Protein AF-A0A1G2TG31-F1 (afdb_monomer_lite)

Radius of gyration: 41.1 Å; chains: 1; bounding box: 116×90×125 Å

pLDDT: mean 88.12, std 10.54, range [37.38, 98.81]

Secondary structure (DSSP, 8-state):
-PPPPEEEEEEE-S-EEE-TTT-SEEEEEEEEEE-TT-EEEE-TT-EEEEPPPSSSSSEESSEEEEE--SSS-EEEEETT-TTTTS-SSSSSS----TTSB--EEEPTT-EEEEESEEEESB----TTS--SEEEEEEEEEEEEES-EEE---EEEE-SSSSEEEE-EEEEEEEEEEEEES-EEESSSEEEEE-SSEEEEES-EEE--SSEEEEE-SSS-EEEES-EEESSSEEEEEETTS-EEEES-EEE-SS--SEEEEEEPPTTEEE--SSSPEEESSEEEE-TT-EEEE-TT-EEEE--BTTBSEEEESSEEEEE--SSS-EEEEETT-TTTT--SSS-GGGS---TTSS--EEE-TT-EEEEESEEEES-----S-SSSTT--EEEEEEEEEEEEES-EEES-SSEEEEEEEEEEEEES-EEESSSEEEEEEEEEEEEES-EEE--SSEEEEE-TTTSTT--SPP-EE-TT-B-SSTT--EETTSSS---SSSEE-TTEE--S--SS-TT-------EEEEE--TT-EEEEETTEE-SS-SSHHHHHTT-B-TTS-BSS-EEEEEE-SB---SSS-PPBSSHHHHHHHHHHHHTTSSS-EEE----TTS-HHHHHTTSHHHHHHHHHHHHSTTS-EEEEEETHHHHHHHHHHHHHGGGGGGTEEEEEEES--TT--HHHHHHHHH-GGGGTT-TTS-----HHHHHHHHHT-HHHHHTSPPTTSSEETTEE--S-SEEE-SSSTTHHHHHHH-SEE-SSHHHHHHHHTTT-PPPPPTT--SS-----HHHHHHHHHHHHHHSTTPPPPTT-EEEEEEEESB-EEEEEEEEEEEEE--EEEETTEEEES-EEEEEEEEEEEESSBBSSSBHHHHT-SPPBTTEEEEEEEHHHHHTTSTT----GGGGGG-HHHHHHHHHHHTT------SSEESS--------EEEEEEESSEEEEEEETTSPEEBTTB-B-SSEEEEEETTEEEEEEETT--EEEEEEESSSEEEEEEEEEEETTEEEEEEEEEEEEE-TT-EEEEEE-SSSGGGB--EEEESS-SSS--EEE---TTSEE-PPBP------HHHHHHHHHHHHHHH---HHHHHHHHHHHHHHHHHHHHHHHHHHH-GGGGGGGTT-HHHHHHHHHHHHHHHHHHHTTSS-HHHHHHHHHHHHHHHHH-

Structure (mmCIF, N/CA/C/O backbone):
data_AF-A0A1G2TG31-F1
#
_entry.id   AF-A0A1G2TG31-F1
#
loop_
_atom_site.group_PDB
_atom_site.id
_atom_site.type_symbol
_atom_site.label_atom_id
_atom_site.label_alt_id
_atom_site.label_comp_id
_atom_site.label_asym_id
_atom_site.label_entity_id
_atom_site.label_seq_id
_atom_site.pdbx_PDB_ins_code
_atom_site.Cartn_x
_atom_site.Cartn_y
_atom_site.Cartn_z
_atom_site.occupancy
_atom_site.B_iso_or_equiv
_atom_site.auth_seq_id
_atom_site.auth_comp_id
_atom_site.auth_asym_id
_atom_site.auth_atom_id
_atom_site.pdbx_PDB_model_num
ATOM 1 N N . MET A 1 1 ? -4.287 -27.037 41.322 1.00 37.38 1 MET A N 1
ATOM 2 C CA . MET A 1 1 ? -3.547 -28.309 41.447 1.00 37.38 1 MET A CA 1
ATOM 3 C C . MET A 1 1 ? -2.454 -28.251 40.404 1.00 37.38 1 MET A C 1
ATOM 5 O O . MET A 1 1 ? -2.793 -28.055 39.249 1.00 37.38 1 MET A O 1
ATOM 9 N N . THR A 1 2 ? -1.186 -28.296 40.797 1.00 46.00 2 THR A N 1
ATOM 10 C CA . THR A 1 2 ? -0.070 -28.471 39.860 1.00 46.00 2 THR A CA 1
ATOM 11 C C . THR A 1 2 ? -0.026 -29.948 39.470 1.00 46.00 2 THR A C 1
ATOM 13 O O . THR A 1 2 ? 0.003 -30.812 40.348 1.00 46.00 2 THR A O 1
ATOM 16 N N . PHE A 1 3 ? -0.134 -30.248 38.177 1.00 62.72 3 PHE A N 1
ATOM 17 C CA . PHE A 1 3 ? 0.049 -31.608 37.670 1.00 62.72 3 PHE A CA 1
ATOM 18 C C . PHE A 1 3 ? 1.536 -31.976 37.741 1.00 62.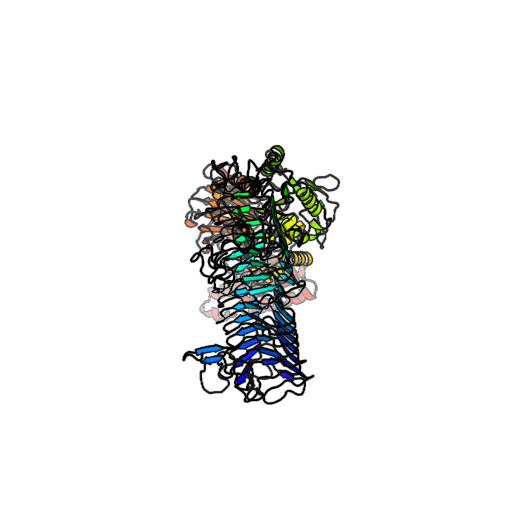72 3 PHE A C 1
ATOM 20 O O . PHE A 1 3 ? 2.390 -31.099 37.645 1.00 62.72 3 PHE A O 1
ATOM 27 N N . ALA A 1 4 ? 1.842 -33.252 37.976 1.00 75.56 4 ALA A N 1
ATOM 28 C CA . ALA A 1 4 ? 3.222 -33.724 38.031 1.00 75.56 4 ALA A CA 1
ATOM 29 C C . ALA A 1 4 ? 3.829 -33.799 36.621 1.00 75.56 4 ALA A C 1
ATOM 31 O O . ALA A 1 4 ? 3.124 -34.100 35.651 1.00 75.56 4 ALA A O 1
ATOM 32 N N . ASP A 1 5 ? 5.133 -33.563 36.522 1.00 85.50 5 ASP A N 1
ATOM 33 C CA . ASP A 1 5 ? 5.883 -33.740 35.280 1.00 85.50 5 ASP A CA 1
ATOM 34 C C . ASP A 1 5 ? 5.905 -35.214 34.861 1.00 85.50 5 ASP A C 1
ATOM 36 O O . ASP A 1 5 ? 5.886 -36.127 35.692 1.00 85.50 5 ASP A O 1
ATOM 40 N N . THR A 1 6 ? 5.917 -35.453 33.552 1.00 89.19 6 THR A N 1
ATOM 41 C CA . THR A 1 6 ? 5.832 -36.790 32.961 1.00 89.19 6 THR A CA 1
ATOM 42 C C . THR A 1 6 ? 7.097 -37.099 32.173 1.00 89.19 6 THR A C 1
ATOM 44 O O . THR A 1 6 ? 7.322 -36.552 31.096 1.00 89.19 6 THR A O 1
ATOM 47 N N . THR A 1 7 ? 7.915 -38.022 32.675 1.00 88.94 7 THR A N 1
ATOM 48 C CA . THR A 1 7 ? 9.095 -38.510 31.950 1.00 88.94 7 THR A CA 1
ATOM 49 C C . THR A 1 7 ? 8.701 -39.516 30.872 1.00 88.94 7 THR A C 1
ATOM 51 O O . THR A 1 7 ? 8.022 -40.510 31.136 1.00 88.94 7 THR A O 1
ATOM 54 N N . ILE A 1 8 ? 9.176 -39.282 29.653 1.00 87.94 8 ILE A N 1
ATOM 55 C CA . ILE A 1 8 ? 8.942 -40.097 28.468 1.00 87.94 8 ILE A CA 1
ATOM 56 C C . ILE A 1 8 ? 10.224 -40.856 28.111 1.00 87.94 8 ILE A C 1
ATOM 58 O O . ILE A 1 8 ? 11.310 -40.284 28.009 1.00 87.94 8 ILE A O 1
ATOM 62 N N . SER A 1 9 ? 10.086 -42.166 27.896 1.00 85.38 9 SER A N 1
ATOM 63 C CA . SER A 1 9 ? 11.166 -43.040 27.432 1.00 85.38 9 SER A CA 1
ATOM 64 C C . SER A 1 9 ? 10.636 -44.090 26.452 1.00 85.38 9 SER A C 1
ATOM 66 O O . SER A 1 9 ? 9.587 -44.694 26.678 1.00 85.38 9 SER A O 1
ATOM 68 N N . GLY A 1 10 ? 11.359 -44.318 25.355 1.00 86.25 10 GLY A N 1
ATOM 69 C CA . GLY A 1 10 ? 11.036 -45.338 24.357 1.00 86.25 10 GLY A CA 1
ATOM 70 C C . GLY A 1 10 ? 10.035 -44.905 23.278 1.00 86.25 10 GLY A C 1
ATOM 71 O O . GLY A 1 10 ? 9.803 -43.723 23.029 1.00 86.25 10 GLY A O 1
ATOM 72 N N . ALA A 1 11 ? 9.486 -45.898 22.572 1.00 90.50 11 ALA A N 1
ATOM 73 C CA . ALA A 1 11 ? 8.593 -45.689 21.436 1.00 90.50 11 ALA A CA 1
ATOM 74 C C . ALA A 1 11 ? 7.123 -45.566 21.865 1.00 90.50 11 ALA A C 1
ATOM 76 O O . ALA A 1 11 ? 6.591 -46.437 22.557 1.00 90.50 11 ALA A O 1
ATOM 77 N N . ILE A 1 12 ? 6.434 -44.545 21.355 1.00 93.88 12 ILE A N 1
ATOM 78 C CA . ILE A 1 12 ? 4.973 -44.481 21.349 1.00 93.88 12 ILE A CA 1
ATOM 79 C C . ILE A 1 12 ? 4.474 -45.458 20.279 1.00 93.88 12 ILE A C 1
ATOM 81 O O . ILE A 1 12 ? 4.736 -45.292 19.084 1.00 93.88 12 ILE A O 1
ATOM 85 N N . SER A 1 13 ? 3.796 -46.516 20.725 1.00 95.75 13 SER A N 1
ATOM 86 C CA . SER A 1 13 ? 3.335 -47.640 19.889 1.00 95.75 13 SER A CA 1
ATOM 87 C C . SER A 1 13 ? 1.817 -47.674 19.676 1.00 95.75 13 SER A C 1
ATOM 89 O O . SER A 1 13 ? 1.321 -48.490 18.902 1.00 95.75 13 SER A O 1
ATOM 91 N N . THR A 1 14 ? 1.077 -46.769 20.316 1.00 96.31 14 THR A N 1
ATOM 92 C CA . THR A 1 14 ? -0.371 -46.575 20.153 1.00 96.31 14 THR A CA 1
ATOM 93 C C . THR A 1 14 ? -0.696 -45.089 20.139 1.00 96.31 14 THR A C 1
ATOM 95 O O . THR A 1 14 ? 0.052 -44.297 20.714 1.00 96.31 14 THR A O 1
ATOM 98 N N . ASN A 1 15 ? -1.819 -44.705 19.525 1.00 97.44 15 ASN A N 1
ATOM 99 C CA . ASN A 1 15 ? -2.235 -43.301 19.477 1.00 97.44 15 ASN A CA 1
ATOM 100 C C . ASN A 1 15 ? -2.282 -42.700 20.885 1.00 97.44 15 ASN A C 1
ATOM 102 O O . ASN A 1 15 ? -2.862 -43.296 21.793 1.00 97.44 15 ASN A O 1
ATOM 106 N N . THR A 1 16 ? -1.632 -41.553 21.056 1.00 96.38 16 THR A N 1
ATOM 107 C CA . THR A 1 16 ? -1.387 -40.936 22.364 1.00 96.38 16 THR A CA 1
ATOM 108 C C . THR A 1 16 ? -1.621 -39.435 22.273 1.00 96.38 16 THR A C 1
ATOM 110 O O . THR A 1 16 ? -1.294 -38.826 21.256 1.00 96.38 16 THR A O 1
ATOM 113 N N . THR A 1 17 ? -2.161 -38.849 23.342 1.00 95.69 17 THR A N 1
ATOM 114 C CA . THR A 1 17 ? -2.350 -37.401 23.476 1.00 95.69 17 THR A CA 1
ATOM 115 C C . THR A 1 17 ? -1.535 -36.872 24.652 1.00 95.69 17 THR A C 1
ATOM 117 O O . THR A 1 17 ? -1.600 -37.438 25.745 1.00 95.69 17 THR A O 1
ATOM 120 N N . TRP A 1 18 ? -0.794 -35.787 24.436 1.00 95.44 18 TRP A N 1
ATOM 121 C CA . TRP A 1 18 ? -0.150 -34.983 25.475 1.00 95.44 18 TRP A CA 1
ATOM 122 C C . TRP A 1 18 ? -0.908 -33.669 25.650 1.00 95.44 18 TRP A C 1
ATOM 124 O O . TRP A 1 18 ? -1.281 -33.044 24.660 1.00 95.44 18 TRP A O 1
ATOM 134 N N . SER A 1 19 ? -1.163 -33.274 26.897 1.00 91.94 19 SER A N 1
ATOM 135 C CA . SER A 1 19 ? -1.874 -32.033 27.217 1.00 91.94 19 SER A CA 1
ATOM 136 C C . SER A 1 19 ? -1.409 -31.452 28.553 1.00 91.94 19 SER A C 1
ATOM 138 O O . SER A 1 19 ? -1.043 -32.221 29.452 1.00 91.94 19 SER A O 1
ATOM 140 N N . PRO A 1 20 ? -1.506 -30.124 28.752 1.00 85.88 20 PRO A N 1
ATOM 141 C CA . PRO A 1 20 ? -1.178 -29.494 30.034 1.00 85.88 20 PRO A CA 1
ATOM 142 C C . PRO A 1 20 ? -2.130 -29.911 31.174 1.00 85.88 20 PRO A C 1
ATOM 144 O O . PRO A 1 20 ? -1.848 -29.691 32.350 1.00 85.88 20 PRO A O 1
ATOM 147 N N . LEU A 1 21 ? -3.281 -30.512 30.844 1.00 80.62 21 LEU A N 1
ATOM 148 C CA . LEU A 1 21 ? -4.247 -31.040 31.814 1.00 80.62 21 LEU A CA 1
ATOM 149 C C . LEU A 1 21 ? -3.898 -32.454 32.297 1.00 80.62 21 LEU A C 1
ATOM 151 O O . LEU A 1 21 ? -4.451 -32.913 33.297 1.00 80.62 21 LEU A O 1
ATOM 155 N N . LEU A 1 22 ? -3.027 -33.163 31.573 1.00 72.00 22 LEU A N 1
ATOM 156 C CA . LEU A 1 22 ? -2.630 -34.540 31.869 1.00 72.00 22 LEU A CA 1
ATOM 157 C C . LEU A 1 22 ? -1.191 -34.646 32.394 1.00 72.00 22 LEU A C 1
ATOM 159 O O . LEU A 1 22 ? -0.867 -35.650 33.027 1.00 72.00 22 LEU A O 1
ATOM 163 N N . GLY A 1 23 ? -0.356 -33.626 32.185 1.00 66.25 23 GLY A N 1
ATOM 164 C CA . GLY A 1 23 ? 1.001 -33.525 32.722 1.00 66.25 23 GLY A CA 1
ATOM 165 C C . GLY A 1 23 ? 1.444 -32.067 32.844 1.00 66.25 23 GLY A C 1
ATOM 166 O O . GLY A 1 23 ? 0.965 -31.223 32.093 1.00 66.25 23 GLY A O 1
ATOM 167 N N . GLY A 1 24 ? 2.329 -31.776 33.805 1.00 81.06 24 GLY A N 1
ATOM 168 C CA . GLY A 1 24 ? 2.957 -30.455 33.946 1.00 81.06 24 GLY A CA 1
ATOM 169 C C . GLY A 1 24 ? 3.898 -30.172 32.772 1.00 81.06 24 GLY A C 1
ATOM 170 O O . GLY A 1 24 ? 3.520 -29.517 31.805 1.00 81.06 24 GLY A O 1
ATOM 171 N N . VAL A 1 25 ? 5.107 -30.730 32.835 1.00 91.69 25 VAL A N 1
ATOM 172 C CA . VAL A 1 25 ? 6.087 -30.752 31.740 1.00 91.69 25 VAL A CA 1
ATOM 173 C C . VAL A 1 25 ? 6.307 -32.188 31.252 1.00 91.69 25 VAL A C 1
ATOM 175 O O . VAL A 1 25 ? 6.454 -33.113 32.053 1.00 91.69 25 VAL A O 1
ATOM 178 N N . TYR A 1 26 ? 6.355 -32.399 29.934 1.00 93.94 26 TYR A N 1
ATOM 179 C CA . TYR A 1 26 ? 6.756 -33.677 29.338 1.00 93.94 26 TYR A CA 1
ATOM 180 C C . TYR A 1 26 ? 8.269 -33.698 29.119 1.00 93.94 26 TYR A C 1
ATOM 182 O O . TYR A 1 26 ? 8.805 -32.873 28.385 1.00 93.94 26 TYR A O 1
ATOM 190 N N . ILE A 1 27 ? 8.966 -34.649 29.738 1.00 92.56 27 ILE A N 1
ATOM 191 C CA . ILE A 1 27 ? 10.432 -34.701 29.739 1.00 92.56 27 ILE A CA 1
ATOM 192 C C . ILE A 1 27 ? 10.917 -35.866 28.877 1.00 92.56 27 ILE A C 1
ATOM 194 O O . ILE A 1 27 ? 10.714 -37.027 29.229 1.00 92.56 27 ILE A O 1
ATOM 198 N N . ILE A 1 28 ? 11.605 -35.576 27.776 1.00 90.75 28 ILE A N 1
ATOM 199 C CA . ILE A 1 28 ? 12.302 -36.566 26.951 1.00 90.75 28 ILE A CA 1
ATOM 200 C C . ILE A 1 28 ? 13.700 -36.794 27.544 1.00 90.75 28 ILE A C 1
ATOM 202 O O . ILE A 1 28 ? 14.635 -36.034 27.292 1.00 90.75 28 ILE A O 1
ATOM 206 N N . ASP A 1 29 ? 13.830 -37.849 28.350 1.00 85.00 29 ASP A N 1
ATOM 207 C CA . ASP A 1 29 ? 15.053 -38.163 29.115 1.00 85.00 29 ASP A CA 1
ATOM 208 C C . ASP A 1 29 ? 15.915 -39.267 28.463 1.00 85.00 29 ASP A C 1
ATOM 210 O O . ASP A 1 29 ? 17.038 -39.551 28.870 1.00 85.00 29 ASP A O 1
ATOM 214 N N . SER A 1 30 ? 15.396 -39.925 27.421 1.00 81.94 30 SER A N 1
ATOM 215 C CA . SER A 1 30 ? 16.091 -40.979 26.669 1.00 81.94 30 SER A CA 1
ATOM 216 C C . SER A 1 30 ? 15.561 -41.064 25.232 1.00 81.94 30 SER A C 1
ATOM 218 O O . SER A 1 30 ? 14.799 -40.199 24.805 1.00 81.94 30 SER A O 1
ATOM 220 N N . SER A 1 31 ? 15.953 -42.094 24.469 1.00 78.88 31 SER A N 1
ATOM 221 C CA . SER A 1 31 ? 15.482 -42.285 23.090 1.00 78.88 31 SER A CA 1
ATOM 222 C C . SER A 1 31 ? 13.952 -42.232 23.007 1.00 78.88 31 SER A C 1
ATOM 224 O O . SER A 1 31 ? 13.275 -42.994 23.704 1.00 78.88 31 SER A O 1
ATOM 226 N N . PHE A 1 32 ? 13.430 -41.388 22.121 1.00 87.94 32 PHE A N 1
ATOM 227 C CA . PHE A 1 32 ? 12.002 -41.179 21.896 1.00 87.94 32 PHE A CA 1
ATOM 228 C C . PHE A 1 32 ? 11.663 -41.394 20.422 1.00 87.94 32 PHE A C 1
ATOM 230 O O . PHE A 1 32 ? 12.373 -40.912 19.536 1.00 87.94 32 PHE A O 1
ATOM 237 N N . SER A 1 33 ? 10.565 -42.105 20.152 1.00 92.50 33 SER A N 1
ATOM 238 C CA . SER A 1 33 ? 10.042 -42.208 18.789 1.00 92.50 33 SER A CA 1
ATOM 239 C C . SER A 1 33 ? 8.527 -42.339 18.721 1.00 92.50 33 SER A C 1
ATOM 241 O O . SER A 1 33 ? 7.897 -42.879 19.630 1.00 92.50 33 SER A O 1
ATOM 243 N N . VAL A 1 34 ? 7.949 -41.890 17.607 1.00 96.38 34 VAL A N 1
ATOM 244 C CA . VAL A 1 34 ? 6.554 -42.171 17.237 1.00 96.38 34 VAL A CA 1
ATOM 245 C C . VAL A 1 34 ? 6.567 -43.248 16.161 1.00 96.38 34 VAL A C 1
ATOM 247 O O . VAL A 1 34 ? 7.104 -43.022 15.076 1.00 96.38 34 VAL A O 1
ATOM 250 N N . SER A 1 35 ? 6.019 -44.426 16.467 1.00 96.94 35 SER A N 1
ATOM 251 C CA . SER A 1 35 ? 6.063 -45.586 15.566 1.00 96.94 35 SER A CA 1
ATOM 252 C C . SER A 1 35 ? 5.265 -45.347 14.279 1.00 96.94 35 SER A C 1
ATOM 254 O O . SER A 1 35 ? 4.309 -44.576 14.259 1.00 96.94 35 SER A O 1
ATOM 256 N N . SER A 1 36 ? 5.615 -46.050 13.199 1.00 96.81 36 SER A N 1
ATOM 257 C CA . SER A 1 36 ? 4.853 -45.980 11.944 1.00 96.81 36 SER A CA 1
ATOM 258 C C . SER A 1 36 ? 3.383 -46.378 12.152 1.00 96.81 36 SER A C 1
ATOM 260 O O . SER A 1 36 ? 3.088 -47.334 12.871 1.00 96.81 36 SER A O 1
ATOM 262 N N . GLY A 1 37 ? 2.459 -45.629 11.543 1.00 95.25 37 GLY A N 1
ATOM 263 C CA . GLY A 1 37 ? 1.010 -45.818 11.691 1.00 95.25 37 GLY A CA 1
ATOM 264 C C . GLY A 1 37 ? 0.408 -45.307 13.008 1.00 95.25 37 GLY A C 1
ATOM 265 O O . GLY A 1 37 ? -0.794 -45.458 13.211 1.00 95.25 37 GLY A O 1
ATOM 266 N N . VAL A 1 38 ? 1.214 -44.707 13.890 1.00 98.31 38 VAL A N 1
ATOM 267 C CA . VAL A 1 38 ? 0.781 -44.155 15.183 1.00 98.31 38 VAL A CA 1
ATOM 268 C C . VAL A 1 38 ? 0.742 -42.630 15.134 1.00 98.31 38 VAL A C 1
ATOM 270 O O . VAL A 1 38 ? 1.617 -42.008 14.536 1.00 98.31 38 VAL A O 1
ATOM 273 N N . THR A 1 39 ? -0.247 -42.025 15.797 1.00 98.38 39 THR A N 1
ATOM 274 C CA . THR A 1 39 ? -0.361 -40.569 15.965 1.00 98.38 39 THR A CA 1
ATOM 275 C C . THR A 1 39 ? -0.053 -40.146 17.400 1.00 98.38 39 THR A C 1
ATOM 277 O O . THR A 1 39 ? -0.700 -40.614 18.340 1.00 98.38 39 THR A O 1
ATOM 280 N N . LEU A 1 40 ? 0.903 -39.231 17.562 1.00 98.12 40 LEU A N 1
ATOM 281 C CA . LEU A 1 40 ? 1.052 -38.416 18.765 1.00 98.12 40 LEU A CA 1
ATOM 282 C C . LEU A 1 40 ? 0.369 -37.064 18.530 1.00 98.12 40 LEU A C 1
ATOM 284 O O . LEU A 1 40 ? 0.792 -36.309 17.655 1.00 98.12 40 LEU A O 1
ATOM 288 N N . THR A 1 41 ? -0.664 -36.775 19.317 1.00 97.94 41 THR A N 1
ATOM 289 C CA . THR A 1 41 ? -1.335 -35.471 19.358 1.00 97.94 41 THR A CA 1
ATOM 290 C C . THR A 1 41 ? -0.826 -34.673 20.553 1.00 97.94 41 THR A C 1
ATOM 292 O O . THR A 1 41 ? -0.803 -35.192 21.667 1.00 97.94 41 THR A O 1
ATOM 295 N N . ILE A 1 42 ? -0.446 -33.417 20.348 1.00 97.75 42 ILE A N 1
ATOM 296 C CA . ILE A 1 42 ? -0.039 -32.491 21.406 1.00 97.75 42 ILE A CA 1
ATOM 297 C C . ILE A 1 42 ? -1.017 -31.313 21.416 1.00 97.75 42 ILE A C 1
ATOM 299 O O . ILE A 1 42 ? -1.186 -30.643 20.398 1.00 97.75 42 ILE A O 1
ATOM 303 N N . GLU A 1 43 ? -1.683 -31.103 22.551 1.00 96.69 43 GLU A N 1
ATOM 304 C CA . GLU A 1 43 ? -2.691 -30.053 22.744 1.00 96.69 43 GLU A CA 1
ATOM 305 C C . GLU A 1 43 ? -2.056 -28.685 23.081 1.00 96.69 43 GLU A C 1
ATOM 307 O O . GLU A 1 43 ? -0.926 -28.649 23.589 1.00 96.69 43 GLU A O 1
ATOM 312 N N . PRO A 1 44 ? -2.764 -27.558 22.841 1.00 97.12 44 PRO A N 1
ATOM 313 C CA . PRO A 1 44 ? -2.271 -26.210 23.133 1.00 97.12 44 PRO A CA 1
ATOM 314 C C . PRO A 1 44 ? -1.726 -26.031 24.554 1.00 97.12 44 PRO A C 1
ATOM 316 O O . PRO A 1 44 ? -2.274 -26.570 25.517 1.00 97.12 44 PRO A O 1
ATOM 319 N N . GLY A 1 45 ? -0.656 -25.244 24.687 1.00 94.44 45 GLY A N 1
ATOM 320 C CA . GLY A 1 45 ? -0.009 -24.935 25.966 1.00 94.44 45 GLY A CA 1
ATOM 321 C C . GLY A 1 45 ? 0.850 -26.061 26.553 1.00 94.44 45 GLY A C 1
ATOM 322 O O . GLY A 1 45 ? 1.332 -25.934 27.678 1.00 94.44 45 GLY A O 1
ATOM 323 N N . THR A 1 46 ? 1.041 -27.172 25.833 1.00 97.12 46 THR A N 1
ATOM 324 C CA . THR A 1 46 ? 1.906 -28.269 26.292 1.00 97.12 46 THR A CA 1
ATOM 325 C C . THR A 1 46 ? 3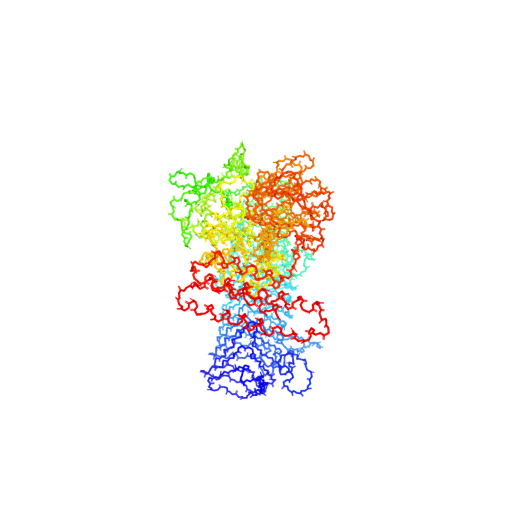.385 -27.876 26.224 1.00 97.12 46 THR A C 1
ATOM 327 O O . THR A 1 46 ? 3.857 -27.371 25.204 1.00 97.12 46 THR A O 1
ATOM 330 N N . ILE A 1 47 ? 4.138 -28.176 27.287 1.00 97.00 47 ILE A N 1
ATOM 331 C CA . ILE A 1 47 ? 5.587 -27.946 27.369 1.00 97.00 47 ILE A CA 1
ATOM 332 C C . ILE A 1 47 ? 6.324 -29.285 27.286 1.00 97.00 47 ILE A C 1
ATOM 334 O O . ILE A 1 47 ? 6.071 -30.193 28.082 1.00 97.00 47 ILE A O 1
ATOM 338 N N . ILE A 1 48 ? 7.253 -29.391 26.336 1.00 96.06 48 ILE A N 1
ATOM 339 C CA . ILE A 1 48 ? 8.124 -30.541 26.116 1.00 96.06 48 ILE A CA 1
ATOM 340 C C . ILE A 1 48 ? 9.576 -30.096 26.292 1.00 96.06 48 ILE A C 1
ATOM 342 O O . ILE A 1 48 ? 10.057 -29.194 25.607 1.00 96.06 48 ILE A O 1
ATOM 346 N N . LYS A 1 49 ? 10.288 -30.766 27.195 1.00 93.75 49 LYS A N 1
ATOM 347 C CA . LYS A 1 49 ? 11.705 -30.527 27.469 1.00 93.75 49 LYS A CA 1
ATOM 348 C C . LYS A 1 49 ? 12.541 -31.760 27.171 1.00 93.75 49 LYS A C 1
ATOM 350 O O . LYS A 1 49 ? 12.142 -32.865 27.529 1.00 93.75 49 LYS A O 1
ATOM 355 N N . ALA A 1 50 ? 13.703 -31.595 26.548 1.00 91.44 50 ALA A N 1
ATOM 356 C CA . ALA A 1 50 ? 14.563 -32.707 26.152 1.00 91.44 50 ALA A CA 1
ATOM 357 C C . ALA A 1 50 ? 15.995 -32.581 26.690 1.00 91.44 50 ALA A C 1
ATOM 359 O O . ALA A 1 50 ? 16.569 -31.493 26.743 1.00 91.44 50 ALA A O 1
ATOM 360 N N . ARG A 1 51 ? 16.593 -33.724 27.050 1.00 87.88 51 ARG A N 1
ATOM 361 C CA . ARG A 1 51 ? 18.042 -33.862 27.257 1.00 87.88 51 ARG A CA 1
ATOM 362 C C . ARG A 1 51 ? 18.720 -34.348 25.980 1.00 87.88 51 ARG A C 1
ATOM 364 O O . ARG A 1 51 ? 18.100 -34.972 25.120 1.00 87.88 51 ARG A O 1
ATOM 371 N N . THR A 1 52 ? 20.033 -34.149 25.906 1.00 84.38 52 THR A N 1
ATOM 372 C CA . THR A 1 52 ? 20.871 -34.884 24.957 1.00 84.38 52 THR A CA 1
ATOM 373 C C . THR A 1 52 ? 20.695 -36.397 25.148 1.00 84.38 52 THR A C 1
ATOM 375 O O . THR A 1 52 ? 20.954 -36.921 26.232 1.00 84.38 52 THR A O 1
ATOM 378 N N . THR A 1 53 ? 20.327 -37.120 24.089 1.00 72.75 53 THR A N 1
ATOM 379 C CA . THR A 1 53 ? 20.262 -38.598 24.101 1.00 72.75 53 THR A CA 1
ATOM 380 C C . THR A 1 53 ? 21.479 -39.245 23.412 1.00 72.75 53 THR A C 1
ATOM 382 O O . THR A 1 53 ? 22.240 -38.571 22.724 1.00 72.75 53 THR A O 1
ATOM 385 N N . GLY A 1 54 ? 21.714 -40.548 23.602 1.00 63.41 54 GLY A N 1
ATOM 386 C CA . GLY A 1 54 ? 22.886 -41.247 23.042 1.00 63.41 54 GLY A CA 1
ATOM 387 C C . GLY A 1 54 ? 22.781 -41.686 21.570 1.00 63.41 54 GLY A C 1
ATOM 388 O O . GLY A 1 54 ? 23.728 -42.286 21.068 1.00 63.41 54 GLY A O 1
ATOM 389 N N . MET A 1 55 ? 21.650 -41.455 20.894 1.00 63.00 55 MET A N 1
ATOM 390 C CA . MET A 1 55 ? 21.384 -41.817 19.487 1.00 63.00 55 MET A CA 1
ATOM 391 C C . MET A 1 55 ? 20.563 -40.697 18.810 1.00 63.00 55 MET A C 1
ATOM 393 O O . MET A 1 55 ? 20.301 -39.689 19.469 1.00 63.00 55 MET A O 1
ATOM 397 N N . ASP A 1 56 ? 20.218 -40.833 17.518 1.00 61.47 56 ASP A N 1
ATOM 398 C CA . ASP A 1 56 ? 19.397 -39.865 16.760 1.00 61.47 56 ASP A CA 1
ATOM 399 C C . ASP A 1 56 ? 18.253 -39.312 17.630 1.00 61.47 56 ASP A C 1
ATOM 401 O O . ASP A 1 56 ? 17.631 -40.067 18.384 1.00 61.47 56 ASP A O 1
ATOM 405 N N . GLY A 1 57 ? 18.026 -37.995 17.567 1.00 72.00 57 GLY A N 1
ATOM 406 C CA . GLY A 1 57 ? 17.054 -37.286 18.404 1.00 72.00 57 GLY A CA 1
ATOM 407 C C . GLY A 1 57 ? 15.615 -37.803 18.292 1.00 72.00 57 GLY A C 1
ATOM 408 O O . GLY A 1 57 ? 15.358 -38.805 17.619 1.00 72.00 57 GLY A O 1
ATOM 409 N N . PRO A 1 58 ? 14.643 -37.117 18.921 1.00 83.00 58 PRO A N 1
ATOM 410 C CA . PRO A 1 58 ? 13.221 -37.399 18.756 1.00 83.00 58 PRO A CA 1
ATOM 411 C C . PRO A 1 58 ? 12.833 -37.783 17.319 1.00 83.00 58 PRO A C 1
ATOM 413 O O . PRO A 1 58 ? 12.803 -36.937 16.428 1.00 83.00 58 PRO A O 1
ATOM 416 N N . SER A 1 59 ? 12.573 -39.075 17.088 1.00 90.81 59 SER A N 1
ATOM 417 C CA . SER A 1 59 ? 12.436 -39.642 15.739 1.00 90.81 59 SER A CA 1
ATOM 418 C C . SER A 1 59 ? 10.984 -39.991 15.424 1.00 90.81 59 SER A C 1
ATOM 420 O O . SER A 1 59 ? 10.380 -40.864 16.051 1.00 90.81 59 SER A O 1
ATOM 422 N N . ILE A 1 60 ? 10.411 -39.337 14.422 1.00 95.69 60 ILE A N 1
ATOM 423 C CA . ILE A 1 60 ? 9.018 -39.492 14.021 1.00 95.69 60 ILE A CA 1
ATOM 424 C C . ILE A 1 60 ? 8.975 -40.394 12.783 1.00 95.69 60 ILE A C 1
ATOM 426 O O . ILE A 1 60 ? 9.405 -40.003 11.701 1.00 95.69 60 ILE A O 1
ATOM 430 N N . TYR A 1 61 ? 8.442 -41.609 12.944 1.00 96.88 61 TYR A N 1
ATOM 431 C CA . TYR A 1 61 ? 8.131 -42.538 11.845 1.00 96.88 61 TYR A CA 1
ATOM 432 C C . TYR A 1 61 ? 6.626 -42.580 11.525 1.00 96.88 61 TYR A C 1
ATOM 434 O O . TYR A 1 61 ? 6.234 -43.069 10.467 1.00 96.88 61 TYR A O 1
ATOM 442 N N . GLY A 1 62 ? 5.782 -42.130 12.460 1.00 97.75 62 GLY A N 1
ATOM 443 C CA . GLY A 1 62 ? 4.329 -42.004 12.321 1.00 97.75 62 GLY A CA 1
ATOM 444 C C . GLY A 1 62 ? 3.885 -40.561 12.082 1.00 97.75 62 GLY A C 1
ATOM 445 O O . GLY A 1 62 ? 4.480 -39.846 11.280 1.00 97.75 62 GLY A O 1
ATOM 446 N N . THR A 1 63 ? 2.841 -40.130 12.789 1.00 98.56 63 THR A N 1
ATOM 447 C CA . THR A 1 63 ? 2.312 -38.761 12.734 1.00 98.56 63 THR A CA 1
ATOM 448 C C . THR A 1 63 ? 2.585 -38.021 14.039 1.00 98.56 63 THR A C 1
ATOM 450 O O . THR A 1 63 ? 2.198 -38.499 15.105 1.00 98.56 63 THR A O 1
ATOM 453 N N . LEU A 1 64 ? 3.186 -36.837 13.952 1.00 98.44 64 LEU A N 1
ATOM 454 C CA . LEU A 1 64 ? 3.225 -35.856 15.033 1.00 98.44 64 LEU A CA 1
ATOM 455 C C . LEU A 1 64 ? 2.301 -34.692 14.665 1.00 98.44 64 LEU A C 1
ATOM 457 O O . LEU A 1 64 ? 2.562 -33.984 13.695 1.00 98.44 64 LEU A O 1
ATOM 461 N N . ARG A 1 65 ? 1.227 -34.512 15.437 1.00 98.56 65 ARG A N 1
ATOM 462 C CA . ARG A 1 65 ? 0.295 -33.388 15.309 1.00 98.56 65 ARG A CA 1
ATOM 463 C C . ARG A 1 65 ? 0.397 -32.513 16.551 1.00 98.56 65 ARG A C 1
ATOM 465 O O . ARG A 1 65 ? -0.081 -32.910 17.610 1.00 98.56 65 ARG A O 1
ATOM 472 N N . ALA A 1 66 ? 1.010 -31.345 16.418 1.00 98.38 66 ALA A N 1
ATOM 473 C CA . ALA A 1 66 ? 1.147 -30.351 17.474 1.00 98.38 66 ALA A CA 1
ATOM 474 C C . ALA A 1 66 ? 0.438 -29.069 17.026 1.00 98.38 66 ALA A C 1
ATOM 476 O O . ALA A 1 66 ? 0.949 -28.347 16.177 1.00 98.38 66 ALA A O 1
ATOM 477 N N . GLN A 1 67 ? -0.759 -28.830 17.562 1.00 96.31 67 GLN A N 1
ATOM 478 C CA . GLN A 1 67 ? -1.637 -27.732 17.147 1.00 96.31 67 GLN A CA 1
ATOM 479 C C . GLN A 1 67 ? -1.881 -26.800 18.334 1.00 96.31 67 GLN A C 1
ATOM 481 O O . GLN A 1 67 ? -2.825 -27.003 19.095 1.00 96.31 67 GLN A O 1
ATOM 486 N N . GLY A 1 68 ? -0.983 -25.834 18.529 1.00 95.56 68 GLY A N 1
ATOM 487 C CA . GLY A 1 68 ? -1.099 -24.785 19.540 1.00 95.56 68 GLY A CA 1
ATOM 488 C C . GLY A 1 68 ? -1.998 -23.626 19.098 1.00 95.56 68 GLY A C 1
ATOM 489 O O . GLY A 1 68 ? -2.618 -23.666 18.036 1.00 95.56 68 GLY A O 1
ATOM 490 N N . THR A 1 69 ? -2.043 -22.571 19.915 1.00 94.69 69 THR A N 1
ATOM 491 C CA . THR A 1 69 ? -2.646 -21.273 19.554 1.00 94.69 69 THR A CA 1
ATOM 492 C C . THR A 1 69 ? -1.690 -20.129 19.879 1.00 94.69 69 THR A C 1
ATOM 494 O O . THR A 1 69 ? -0.697 -20.328 20.577 1.00 94.69 69 THR A O 1
ATOM 497 N N . SER A 1 70 ? -1.993 -18.914 19.418 1.00 89.62 70 SER A N 1
ATOM 498 C CA . SER A 1 70 ? -1.207 -17.717 19.738 1.00 89.62 70 SER A CA 1
ATOM 499 C C . SER A 1 70 ? -1.170 -17.401 21.234 1.00 89.62 70 SER A C 1
ATOM 501 O O . SER A 1 70 ? -0.161 -16.894 21.716 1.00 89.62 70 SER A O 1
ATOM 503 N N . GLU A 1 71 ? -2.233 -17.710 21.988 1.00 92.62 71 GLU A N 1
ATOM 504 C CA . GLU A 1 71 ? -2.227 -17.547 23.449 1.00 92.62 71 GLU A CA 1
ATOM 505 C C . GLU A 1 71 ? -1.568 -18.722 24.182 1.00 92.62 71 GLU A C 1
ATOM 507 O O . GLU A 1 71 ? -1.080 -18.551 25.299 1.00 92.62 71 GLU A O 1
ATOM 512 N N . LEU A 1 72 ? -1.585 -19.918 23.586 1.00 94.06 72 LEU A N 1
ATOM 513 C CA . LEU A 1 72 ? -1.119 -21.166 24.195 1.00 94.06 72 LEU A CA 1
ATOM 514 C C . LEU A 1 72 ? -0.235 -21.961 23.216 1.00 94.06 72 LEU A C 1
ATOM 516 O O . LEU A 1 72 ? -0.646 -23.026 22.730 1.00 94.06 72 LEU A O 1
ATOM 520 N N . PRO A 1 73 ? 0.984 -21.475 22.924 1.00 96.25 73 PRO A N 1
ATOM 521 C CA . PRO A 1 73 ? 1.913 -22.177 22.046 1.00 96.25 73 PRO A CA 1
ATOM 522 C C . PRO A 1 73 ? 2.407 -23.491 22.668 1.00 96.25 73 PRO A C 1
ATOM 524 O O . PRO A 1 73 ? 2.376 -23.686 23.887 1.00 96.25 73 PRO A O 1
ATOM 527 N N . ILE A 1 74 ? 2.868 -24.407 21.814 1.00 98.50 74 ILE A N 1
ATOM 528 C CA . ILE A 1 74 ? 3.500 -25.671 22.224 1.00 98.50 74 ILE A CA 1
ATOM 529 C C . ILE A 1 74 ? 5.016 -25.494 22.191 1.00 98.50 74 ILE A C 1
ATOM 531 O O . ILE A 1 74 ? 5.564 -25.110 21.161 1.00 98.50 74 ILE A O 1
ATOM 535 N N . TYR A 1 75 ? 5.705 -25.819 23.284 1.00 97.88 75 TYR A N 1
ATOM 536 C CA . TYR A 1 75 ? 7.156 -25.636 23.391 1.00 97.88 75 TYR A CA 1
ATOM 537 C C . TYR A 1 75 ? 7.913 -26.958 23.279 1.00 97.88 75 TYR A C 1
ATOM 539 O O . TYR A 1 75 ? 7.627 -27.894 24.021 1.00 97.88 75 TYR A O 1
ATOM 547 N N . PHE A 1 76 ? 8.932 -27.001 22.420 1.00 97.44 76 PHE A N 1
ATOM 548 C CA . PHE A 1 76 ? 10.017 -27.981 22.438 1.00 97.44 76 PHE A CA 1
ATOM 549 C C . PHE A 1 76 ? 11.321 -27.261 22.778 1.00 97.44 76 PHE A C 1
ATOM 551 O O . PHE A 1 76 ? 11.841 -26.483 21.977 1.00 97.44 76 PHE A O 1
ATOM 558 N N . THR A 1 77 ? 11.853 -27.514 23.970 1.00 95.75 77 THR A N 1
ATOM 559 C CA . THR A 1 77 ? 13.038 -26.812 24.474 1.00 95.75 77 THR A CA 1
ATOM 560 C C . THR A 1 77 ? 13.996 -27.746 25.218 1.00 95.75 77 THR A C 1
ATOM 562 O O . THR A 1 77 ? 13.733 -28.939 25.403 1.00 95.75 77 THR A O 1
ATOM 565 N N . SER A 1 78 ? 15.143 -27.211 25.620 1.00 93.25 78 SER A N 1
ATOM 566 C CA . SER A 1 78 ? 16.112 -27.886 26.477 1.00 93.25 78 SER A CA 1
ATOM 567 C C . SER A 1 78 ? 15.538 -28.126 27.874 1.00 93.25 78 SER A C 1
ATOM 569 O O . SER A 1 78 ? 14.714 -27.362 28.377 1.00 93.25 78 SER A O 1
ATOM 571 N N . ILE A 1 79 ? 15.993 -29.183 28.547 1.00 91.75 79 ILE A N 1
ATOM 572 C CA . ILE A 1 79 ? 15.650 -29.379 29.960 1.00 91.75 79 ILE A CA 1
ATOM 573 C C . ILE A 1 79 ? 16.201 -28.284 30.876 1.00 91.75 79 ILE A C 1
ATOM 575 O O . ILE A 1 79 ? 15.637 -28.062 31.940 1.00 91.75 79 ILE A O 1
ATOM 579 N N . TRP A 1 80 ? 17.258 -27.599 30.440 1.00 91.44 80 TRP A N 1
ATOM 580 C CA . TRP A 1 80 ? 17.926 -26.526 31.176 1.00 91.44 80 TRP A CA 1
ATOM 581 C C . TRP A 1 80 ? 17.280 -25.153 30.928 1.00 91.44 80 TRP A C 1
ATOM 583 O O . TRP A 1 80 ? 17.905 -24.110 31.129 1.00 91.44 80 TRP A O 1
ATOM 593 N N . ASP A 1 81 ? 16.086 -25.122 30.334 1.00 92.75 81 ASP A N 1
ATOM 594 C CA . ASP A 1 81 ? 15.392 -23.885 29.994 1.00 92.75 81 ASP A CA 1
ATOM 595 C C . ASP A 1 81 ? 14.369 -23.546 31.070 1.00 92.75 81 ASP A C 1
ATOM 597 O O . ASP A 1 81 ? 13.198 -23.910 30.973 1.00 92.75 81 ASP A O 1
ATOM 601 N N . ASP A 1 82 ? 14.799 -22.837 32.105 1.00 92.12 82 ASP A N 1
ATOM 602 C CA . ASP A 1 82 ? 13.906 -22.460 33.202 1.00 92.12 82 ASP A CA 1
ATOM 603 C C . ASP A 1 82 ? 12.917 -21.354 32.821 1.00 92.12 82 ASP A C 1
ATOM 605 O O . ASP A 1 82 ? 11.945 -21.122 33.547 1.00 92.12 82 ASP A O 1
ATOM 609 N N . SER A 1 83 ? 13.133 -20.671 31.690 1.00 91.44 83 SER A N 1
ATOM 610 C CA . SER A 1 83 ? 12.252 -19.589 31.239 1.00 91.44 83 SER A CA 1
ATOM 611 C C . SER A 1 83 ? 10.870 -20.102 30.826 1.00 91.44 83 SER A C 1
ATOM 613 O O . SER A 1 83 ? 9.879 -19.382 30.953 1.00 91.44 83 SER A O 1
ATOM 615 N N . ILE A 1 84 ? 10.787 -21.371 30.417 1.00 90.62 84 ILE A N 1
ATOM 616 C CA . ILE A 1 84 ? 9.559 -22.049 30.010 1.00 90.62 84 ILE A CA 1
ATOM 617 C C . ILE A 1 84 ? 9.273 -23.190 30.986 1.00 90.62 84 ILE A C 1
ATOM 619 O O . ILE A 1 84 ? 10.068 -24.106 31.131 1.00 90.62 84 ILE A O 1
ATOM 623 N N . GLY A 1 85 ? 8.134 -23.174 31.678 1.00 85.81 85 GLY A N 1
ATOM 624 C CA . GLY A 1 85 ? 7.743 -24.266 32.587 1.00 85.81 85 GLY A CA 1
ATOM 625 C C . GLY A 1 85 ? 8.544 -24.376 33.896 1.00 85.81 85 GLY A C 1
ATOM 626 O O . GLY A 1 85 ? 8.241 -25.255 34.697 1.00 85.81 85 GLY A O 1
ATOM 627 N N . GLY A 1 86 ? 9.504 -23.478 34.153 1.00 87.50 86 GLY A N 1
ATOM 628 C CA . GLY A 1 86 ? 10.294 -23.429 35.389 1.00 87.50 86 GLY A CA 1
ATOM 629 C C . GLY A 1 86 ? 11.385 -24.502 35.495 1.00 87.50 86 GLY A C 1
ATOM 630 O O . GLY A 1 86 ? 11.592 -25.286 34.567 1.00 87.50 86 GLY A O 1
ATOM 631 N N . ASP A 1 87 ? 12.063 -24.527 36.647 1.00 86.94 87 ASP A N 1
ATOM 632 C CA . ASP A 1 87 ? 13.137 -25.474 36.989 1.00 86.94 87 ASP A CA 1
ATOM 633 C C . ASP A 1 87 ? 12.597 -26.915 37.032 1.00 86.94 87 ASP A C 1
ATOM 635 O O . ASP A 1 87 ? 12.018 -27.368 38.022 1.00 86.94 87 ASP A O 1
ATOM 639 N N . THR A 1 88 ? 12.729 -27.610 35.903 1.00 86.38 88 THR A N 1
ATOM 640 C CA . THR A 1 88 ? 12.164 -28.950 35.677 1.00 86.38 88 THR A CA 1
ATOM 641 C C . THR A 1 88 ? 13.079 -30.057 36.198 1.00 86.38 88 THR A C 1
ATOM 643 O O . THR A 1 88 ? 12.635 -31.191 36.381 1.00 86.38 88 THR A O 1
ATOM 646 N N . ASP A 1 89 ? 14.357 -29.768 36.448 1.00 81.62 89 ASP A N 1
ATOM 647 C CA . ASP A 1 89 ? 15.312 -30.770 36.916 1.00 81.62 89 ASP A CA 1
ATOM 648 C C . ASP A 1 89 ? 15.881 -30.535 38.319 1.00 81.62 89 ASP A C 1
ATOM 650 O O . ASP A 1 89 ? 16.632 -31.371 38.833 1.00 81.62 89 ASP A O 1
ATOM 654 N N . GLY A 1 90 ? 15.423 -29.478 38.987 1.00 82.06 90 GLY A N 1
ATOM 655 C CA . GLY A 1 90 ? 15.660 -29.191 40.394 1.00 82.06 90 GLY A CA 1
ATOM 656 C C . GLY A 1 90 ? 17.098 -28.785 40.697 1.00 82.06 90 GLY A C 1
ATOM 657 O O . GLY A 1 90 ? 17.545 -28.956 41.839 1.00 82.06 90 GLY A O 1
ATOM 658 N N . ASN A 1 91 ? 17.850 -28.313 39.699 1.00 80.81 91 ASN A N 1
ATOM 659 C CA . ASN A 1 91 ? 19.252 -27.930 39.854 1.00 80.81 91 ASN A CA 1
ATOM 660 C C . ASN A 1 91 ? 19.440 -26.450 40.260 1.00 80.81 91 ASN A C 1
ATOM 662 O O . ASN A 1 91 ? 20.575 -26.036 40.521 1.00 80.81 91 ASN A O 1
ATOM 666 N N . GLY A 1 92 ? 18.349 -25.687 40.401 1.00 82.44 92 GLY A N 1
ATOM 667 C CA . GLY A 1 92 ? 18.356 -24.243 40.629 1.00 82.44 92 GLY A CA 1
ATOM 668 C C . GLY A 1 92 ? 18.344 -23.441 39.318 1.00 82.44 92 GLY A C 1
ATOM 669 O O . GLY A 1 92 ? 18.380 -24.019 38.248 1.00 82.44 92 GLY A O 1
ATOM 670 N N . PRO A 1 93 ? 18.322 -22.094 39.369 1.00 83.44 93 PRO A N 1
ATOM 671 C CA . PRO A 1 93 ? 18.158 -21.277 38.167 1.00 83.44 93 PRO A CA 1
ATOM 672 C C . PRO A 1 93 ? 19.225 -21.550 37.095 1.00 83.44 93 PRO A C 1
ATOM 674 O O . PRO A 1 93 ? 20.419 -21.342 37.334 1.00 83.44 93 PRO A O 1
ATOM 677 N N . SER A 1 94 ? 18.783 -21.950 35.909 1.00 85.25 94 SER A N 1
ATOM 678 C CA . SER A 1 94 ? 19.599 -22.264 34.743 1.00 85.25 94 SER A CA 1
ATOM 679 C C . SER A 1 94 ? 19.166 -21.457 33.510 1.00 85.25 94 SER A C 1
ATOM 681 O O . SER A 1 94 ? 18.034 -20.984 33.402 1.00 85.25 94 SER A O 1
ATOM 683 N N . VAL A 1 95 ? 20.117 -21.212 32.603 1.00 83.06 95 VAL A N 1
ATOM 684 C CA . VAL A 1 95 ? 19.887 -20.538 31.316 1.00 83.06 95 VAL A CA 1
ATOM 685 C C . VAL A 1 95 ? 20.427 -21.456 30.233 1.00 83.06 95 VAL A C 1
ATOM 687 O O . VAL A 1 95 ? 21.619 -21.770 30.239 1.00 83.06 95 VAL A O 1
ATOM 690 N N . SER A 1 96 ? 19.554 -21.878 29.323 1.00 88.75 96 SER A N 1
ATOM 691 C CA . SER A 1 96 ? 19.921 -22.765 28.221 1.00 88.75 96 SER A CA 1
ATOM 692 C C . SER A 1 96 ? 20.840 -22.100 27.207 1.00 88.75 96 SER A C 1
ATOM 694 O O . SER A 1 96 ? 20.819 -20.885 26.994 1.00 88.75 96 SER A O 1
ATOM 696 N N . THR A 1 97 ? 21.625 -22.935 26.541 1.00 90.38 97 THR A N 1
ATOM 697 C CA . THR A 1 97 ? 22.471 -22.576 25.408 1.00 90.38 97 THR A CA 1
ATOM 698 C C . THR A 1 97 ? 22.113 -23.402 24.167 1.00 90.38 97 THR A C 1
ATOM 700 O O . THR A 1 97 ? 21.631 -24.528 24.285 1.00 90.38 97 THR A O 1
ATOM 703 N N . PRO A 1 98 ? 22.341 -22.874 22.952 1.00 91.44 98 PRO A N 1
ATOM 704 C CA . PRO A 1 98 ? 22.118 -23.620 21.716 1.00 91.44 98 PRO A CA 1
ATOM 705 C C . PRO A 1 98 ? 22.912 -24.931 21.656 1.00 91.44 98 PRO A C 1
ATOM 707 O O . PRO A 1 98 ? 24.091 -24.985 22.022 1.00 91.44 98 PRO A O 1
ATOM 710 N N . GLY A 1 99 ? 22.276 -25.982 21.138 1.00 89.69 99 GLY A N 1
ATOM 711 C CA . GLY A 1 99 ? 22.900 -27.283 20.933 1.00 89.69 99 GLY A CA 1
ATOM 712 C C . GLY A 1 99 ? 22.850 -28.213 22.143 1.00 89.69 99 GLY A C 1
ATOM 713 O O . GLY A 1 99 ? 23.753 -29.030 22.288 1.00 89.69 99 GLY A O 1
ATOM 714 N N . GLU A 1 100 ? 21.833 -28.120 23.001 1.00 91.00 100 GLU A N 1
ATOM 715 C CA . GLU A 1 100 ? 21.695 -28.941 24.218 1.00 91.00 100 GLU A CA 1
ATOM 716 C C . GLU A 1 100 ? 20.866 -30.222 24.022 1.00 91.00 100 GLU A C 1
ATOM 718 O O . GLU A 1 100 ? 20.940 -31.158 24.825 1.00 91.00 100 GLU A O 1
ATOM 723 N N . TRP A 1 101 ? 20.121 -30.310 22.921 1.00 91.50 101 TRP A N 1
ATOM 724 C CA . TRP A 1 101 ? 19.402 -31.512 22.497 1.00 91.50 101 TRP A CA 1
ATOM 725 C C . TRP A 1 101 ? 19.365 -31.628 20.966 1.00 91.50 101 TRP A C 1
ATOM 727 O O . TRP A 1 101 ? 19.732 -30.701 20.246 1.00 91.50 101 TRP A O 1
ATOM 737 N N . GLN A 1 102 ? 19.003 -32.800 20.444 1.00 88.31 102 GLN A N 1
ATOM 738 C CA . GLN A 1 102 ? 19.237 -33.141 19.034 1.00 88.31 102 GLN A CA 1
ATOM 739 C C . GLN A 1 102 ? 18.318 -32.471 17.998 1.00 88.31 102 GLN A C 1
ATOM 741 O O . GLN A 1 102 ? 18.687 -32.470 16.825 1.00 88.31 102 GLN A O 1
ATOM 746 N N . GLY A 1 103 ? 17.141 -31.969 18.383 1.00 92.00 103 GLY A N 1
ATOM 747 C CA . GLY A 1 103 ? 16.100 -31.514 17.448 1.00 92.00 103 GLY A CA 1
ATOM 748 C C . GLY A 1 103 ? 15.092 -32.610 17.064 1.00 92.00 103 GLY A C 1
ATOM 749 O O . GLY A 1 103 ? 15.146 -33.731 17.573 1.00 92.00 103 GLY A O 1
ATOM 750 N N . LEU A 1 104 ? 14.144 -32.285 16.184 1.00 94.06 104 LEU A N 1
ATOM 751 C CA . LEU A 1 104 ? 13.076 -33.184 15.723 1.00 94.06 104 LEU A CA 1
ATOM 752 C C . LEU A 1 104 ? 13.430 -33.816 14.371 1.00 94.06 104 LEU A C 1
ATOM 754 O O . LEU A 1 104 ? 13.795 -33.104 13.441 1.00 94.06 104 LEU A O 1
ATOM 758 N N . TYR A 1 105 ? 13.271 -35.135 14.229 1.00 93.69 105 TYR A N 1
ATOM 759 C CA . TYR A 1 105 ? 13.638 -35.870 13.012 1.00 93.69 105 TYR A CA 1
ATOM 760 C C . TYR A 1 105 ? 12.437 -36.597 12.411 1.00 93.69 105 TYR A C 1
ATOM 762 O O . TYR A 1 105 ? 12.026 -37.651 12.898 1.00 93.69 105 TYR A O 1
ATOM 770 N N . PHE A 1 106 ? 11.913 -36.079 11.306 1.00 96.00 106 PHE A N 1
ATOM 771 C CA . PHE A 1 106 ? 10.864 -36.710 10.511 1.00 96.00 106 PHE A CA 1
ATOM 772 C C . PHE A 1 106 ? 11.487 -37.671 9.499 1.00 96.00 106 PHE A C 1
ATOM 774 O O . PHE A 1 106 ? 12.287 -37.272 8.657 1.00 96.00 106 PHE A O 1
ATOM 781 N N . LYS A 1 107 ? 11.162 -38.963 9.601 1.00 95.38 107 LYS A N 1
ATOM 782 C CA . LYS A 1 107 ? 11.714 -40.020 8.737 1.00 95.38 107 LYS A CA 1
ATOM 783 C C . LYS A 1 107 ? 10.773 -40.356 7.577 1.00 95.38 107 LYS A C 1
ATOM 785 O O . LYS A 1 107 ? 9.630 -39.900 7.534 1.00 95.38 107 LYS A O 1
ATOM 790 N N . GLY A 1 108 ? 11.245 -41.181 6.644 1.00 95.75 108 GLY A N 1
ATOM 791 C CA . GLY A 1 108 ? 10.502 -41.577 5.446 1.00 95.75 108 GLY A CA 1
ATOM 792 C C . GLY A 1 108 ? 9.067 -42.036 5.733 1.00 95.75 108 GLY A C 1
ATOM 793 O O . GLY A 1 108 ? 8.859 -42.969 6.508 1.00 95.75 108 GLY A O 1
ATOM 794 N N . GLY A 1 109 ? 8.086 -41.390 5.096 1.00 93.38 109 GLY A N 1
ATOM 795 C CA . GLY A 1 109 ? 6.657 -41.699 5.246 1.00 93.38 109 GLY A CA 1
ATOM 796 C C . GLY A 1 109 ? 5.984 -41.159 6.515 1.00 93.38 109 GLY A C 1
ATOM 797 O O . GLY A 1 109 ? 4.804 -41.437 6.727 1.00 93.38 109 GLY A O 1
ATOM 798 N N . SER A 1 110 ? 6.702 -40.400 7.346 1.00 98.00 110 SER A N 1
ATOM 799 C CA . SER A 1 110 ? 6.122 -39.702 8.498 1.00 98.00 110 SER A CA 1
ATOM 800 C C . SER A 1 110 ? 5.312 -38.468 8.091 1.00 98.00 110 SER A C 1
ATOM 802 O O . SER A 1 110 ? 5.458 -37.948 6.982 1.00 98.00 110 SER A O 1
ATOM 804 N N . VAL A 1 111 ? 4.463 -37.996 9.006 1.00 98.50 111 VAL A N 1
ATOM 805 C CA . VAL A 1 111 ? 3.689 -36.757 8.858 1.00 98.50 111 VAL A CA 1
ATOM 806 C C . VAL A 1 111 ? 3.957 -35.841 10.051 1.00 98.50 111 VAL A C 1
ATOM 808 O O . VAL A 1 111 ? 3.773 -36.256 11.197 1.00 98.50 111 VAL A O 1
ATOM 811 N N . GLY A 1 112 ? 4.364 -34.603 9.787 1.00 98.12 112 GLY A N 1
ATOM 812 C CA . GLY A 1 112 ? 4.453 -33.524 10.768 1.00 98.12 112 GLY A CA 1
ATOM 813 C C . GLY A 1 112 ? 3.447 -32.428 10.455 1.00 98.12 112 GLY A C 1
ATOM 814 O O . GLY A 1 112 ? 3.408 -31.949 9.329 1.00 98.12 112 GLY A O 1
ATOM 815 N N . ASP A 1 113 ? 2.640 -32.061 11.444 1.00 98.25 113 ASP A N 1
ATOM 816 C CA . ASP A 1 113 ? 1.659 -30.969 11.398 1.00 98.25 113 ASP A CA 1
ATOM 817 C C . ASP A 1 113 ? 1.918 -30.098 12.632 1.00 98.25 113 ASP A C 1
ATOM 819 O O . ASP A 1 113 ? 1.522 -30.471 13.742 1.00 98.25 113 ASP A O 1
ATOM 823 N N . LEU A 1 114 ? 2.706 -29.033 12.447 1.00 98.75 114 LEU A N 1
ATOM 824 C CA . LEU A 1 114 ? 3.186 -28.136 13.499 1.00 98.75 114 LEU A CA 1
ATOM 825 C C . LEU A 1 114 ? 2.558 -26.746 13.320 1.00 98.75 114 LEU A C 1
ATOM 827 O O . LEU A 1 114 ? 2.859 -26.050 12.355 1.00 98.75 114 LEU A O 1
ATOM 831 N N . ASP A 1 115 ? 1.702 -26.337 14.252 1.00 98.50 115 ASP A N 1
ATOM 832 C CA . ASP A 1 115 ? 1.005 -25.046 14.250 1.00 98.50 115 ASP A CA 1
ATOM 833 C C . ASP A 1 115 ? 1.179 -24.363 15.614 1.00 98.50 115 ASP A C 1
ATOM 835 O O . ASP A 1 115 ? 0.921 -24.995 16.641 1.00 98.50 115 ASP A O 1
ATOM 839 N N . HIS A 1 116 ? 1.639 -23.107 15.645 1.00 98.19 116 HIS A N 1
ATOM 840 C CA . HIS A 1 116 ? 1.981 -22.383 16.883 1.00 98.19 116 HIS A CA 1
ATOM 841 C C . HIS A 1 116 ? 2.955 -23.154 17.791 1.00 98.19 116 HIS A C 1
ATOM 843 O O . HIS A 1 116 ? 2.766 -23.278 19.008 1.00 98.19 116 HIS A O 1
ATOM 849 N N . VAL A 1 117 ? 4.012 -23.697 17.180 1.00 98.75 117 VAL A N 1
ATOM 850 C CA . VAL A 1 117 ? 5.070 -24.445 17.862 1.00 98.75 117 VAL A CA 1
ATOM 851 C C . VAL A 1 117 ? 6.313 -23.575 18.032 1.00 98.75 117 VAL A C 1
ATOM 853 O O . VAL A 1 117 ? 6.724 -22.874 17.110 1.00 98.75 117 VAL A O 1
ATOM 856 N N . VAL A 1 118 ? 6.945 -23.658 19.200 1.00 98.62 118 VAL A N 1
ATOM 857 C CA . VAL A 1 118 ? 8.259 -23.073 19.476 1.00 98.62 118 VAL A CA 1
ATOM 858 C C . VAL A 1 118 ? 9.295 -24.189 19.574 1.00 98.62 118 VAL A C 1
ATOM 860 O O . VAL A 1 118 ? 9.120 -25.114 20.368 1.00 98.62 118 VAL A O 1
ATOM 863 N N . VAL A 1 119 ? 10.373 -24.117 18.788 1.00 98.25 119 VAL A N 1
ATOM 864 C CA . VAL A 1 119 ? 11.514 -25.047 18.881 1.00 98.25 119 VAL A CA 1
ATOM 865 C C . VAL A 1 119 ? 12.785 -24.259 19.154 1.00 98.25 119 VAL A C 1
ATOM 867 O O . VAL A 1 119 ? 13.189 -23.453 18.311 1.00 98.25 119 VAL A O 1
ATOM 870 N N . GLN A 1 120 ? 13.423 -24.524 20.298 1.00 96.75 120 GLN A N 1
ATOM 871 C CA . GLN A 1 120 ? 14.615 -23.791 20.726 1.00 96.75 120 GLN A CA 1
ATOM 872 C C . GLN A 1 120 ? 15.686 -24.641 21.422 1.00 96.75 120 GLN A C 1
ATOM 874 O O . GLN A 1 120 ? 15.417 -25.718 21.965 1.00 96.75 120 GLN A O 1
ATOM 879 N N . TYR A 1 121 ? 16.923 -24.132 21.401 1.00 94.94 121 TYR A N 1
ATOM 880 C CA . TYR A 1 121 ? 18.117 -24.681 22.066 1.00 94.94 121 TYR A CA 1
ATOM 881 C C . TYR A 1 121 ? 18.542 -26.090 21.629 1.00 94.94 121 TYR A C 1
ATOM 883 O O . TYR A 1 121 ? 19.299 -26.780 22.317 1.00 94.94 121 TYR A O 1
ATOM 891 N N . SER A 1 122 ? 18.088 -26.527 20.457 1.00 93.00 122 SER A N 1
ATOM 892 C CA . SER A 1 122 ? 18.529 -27.784 19.848 1.00 93.00 122 SER A CA 1
ATOM 893 C C . SER A 1 122 ? 19.776 -27.593 18.972 1.00 93.00 122 SER A C 1
ATOM 895 O O . SER A 1 122 ? 20.420 -26.547 19.015 1.00 93.00 122 SER A O 1
ATOM 897 N N . GLY A 1 123 ? 20.167 -28.610 18.199 1.00 89.38 123 GLY A N 1
ATOM 898 C CA . GLY A 1 123 ? 21.371 -28.593 17.365 1.00 89.38 123 GLY A CA 1
ATOM 899 C C . GLY A 1 123 ? 22.516 -29.469 17.884 1.00 89.38 123 GLY A C 1
ATOM 900 O O . GLY A 1 123 ? 23.633 -29.391 17.369 1.00 89.38 123 GLY A O 1
ATOM 901 N N . TYR A 1 124 ? 22.280 -30.327 18.882 1.00 86.19 124 TYR A N 1
ATOM 902 C CA . TYR A 1 124 ? 23.260 -31.332 19.303 1.00 86.19 124 TYR A CA 1
ATOM 903 C C . TYR A 1 124 ? 23.390 -32.431 18.225 1.00 86.19 124 TYR A C 1
ATOM 905 O O . TYR A 1 124 ? 22.515 -33.276 18.096 1.00 86.19 124 TYR A O 1
ATOM 913 N N . GLY A 1 125 ? 24.480 -32.439 17.448 1.00 75.88 125 GLY A N 1
ATOM 914 C CA . GLY A 1 125 ? 24.734 -33.417 16.364 1.00 75.88 125 GLY A CA 1
ATOM 915 C C . GLY A 1 125 ? 26.228 -33.704 16.122 1.00 75.88 125 GLY A C 1
ATOM 916 O O . GLY A 1 125 ? 27.060 -33.388 16.970 1.00 75.88 125 GLY A O 1
ATOM 917 N N . GLY A 1 126 ? 26.617 -34.262 14.969 1.00 67.12 126 GLY A N 1
ATOM 918 C CA . GLY A 1 126 ? 28.018 -34.484 14.547 1.00 67.12 126 GLY A CA 1
ATOM 919 C C . GLY A 1 126 ? 28.648 -35.819 14.997 1.00 67.12 126 GLY A C 1
ATOM 920 O O . GLY A 1 126 ? 28.130 -36.472 15.885 1.00 67.12 126 GLY A O 1
ATOM 921 N N . TYR A 1 127 ? 29.750 -36.264 14.363 1.00 57.53 127 TYR A N 1
ATOM 922 C CA . TYR A 1 127 ? 30.491 -37.525 14.645 1.00 57.53 127 TYR A CA 1
ATOM 923 C C . TYR A 1 127 ? 29.625 -38.777 14.929 1.00 57.53 127 TYR A C 1
ATOM 925 O O . TYR A 1 127 ? 29.797 -39.447 15.944 1.00 57.53 127 TYR A O 1
ATOM 933 N N . GLY A 1 128 ? 28.720 -39.127 14.008 1.00 58.56 128 GLY A N 1
ATOM 934 C CA . GLY A 1 128 ? 27.872 -40.323 14.129 1.00 58.56 128 GLY A CA 1
ATOM 935 C C . GLY A 1 128 ? 26.564 -40.122 14.905 1.00 58.56 128 GLY A C 1
ATOM 936 O O . GLY A 1 128 ? 25.860 -41.104 15.110 1.00 58.56 128 GLY A O 1
ATOM 937 N N . TYR A 1 129 ? 26.232 -38.880 15.290 1.00 57.44 129 TYR A N 1
ATOM 938 C CA . TYR A 1 129 ? 25.042 -38.513 16.078 1.00 57.44 129 TYR A CA 1
ATOM 939 C C . TYR A 1 129 ? 24.047 -37.576 15.344 1.00 57.44 129 TYR A C 1
ATOM 941 O O . TYR A 1 129 ? 23.273 -36.886 15.999 1.00 57.44 129 TYR A O 1
ATOM 949 N N . GLY A 1 130 ? 24.076 -37.503 14.004 1.00 66.81 130 GLY A N 1
ATOM 950 C CA . GLY A 1 130 ? 23.138 -36.688 13.200 1.00 66.81 130 GLY A CA 1
ATOM 951 C C . GLY A 1 130 ? 23.647 -35.293 12.794 1.00 66.81 130 GLY A C 1
ATOM 952 O O . GLY A 1 130 ? 24.842 -35.003 12.913 1.00 66.81 130 GLY A O 1
ATOM 953 N N . ASN A 1 131 ? 22.753 -34.442 12.274 1.00 78.06 131 ASN A N 1
ATOM 954 C CA . ASN A 1 131 ? 23.052 -33.069 11.835 1.00 78.06 131 ASN A CA 1
ATOM 955 C C . ASN A 1 131 ? 22.875 -32.054 12.981 1.00 78.06 131 ASN A C 1
ATOM 957 O O . ASN A 1 131 ? 22.185 -32.319 13.959 1.00 78.06 131 ASN A O 1
ATOM 961 N N . PHE A 1 132 ? 23.494 -30.874 12.876 1.00 90.38 132 PHE A N 1
ATOM 962 C CA . PHE A 1 132 ? 23.210 -29.757 13.785 1.00 90.38 132 PHE A CA 1
ATOM 963 C C . PHE A 1 132 ? 21.916 -29.070 13.323 1.00 90.38 132 PHE A C 1
ATOM 965 O O . PHE A 1 132 ? 21.972 -28.203 12.452 1.00 90.38 132 PHE A O 1
ATOM 972 N N . VAL A 1 133 ? 20.757 -29.517 13.811 1.00 92.31 133 VAL A N 1
ATOM 973 C CA . VAL A 1 133 ? 19.449 -29.070 13.300 1.00 92.31 133 VAL A CA 1
ATOM 974 C C . VAL A 1 133 ? 18.419 -28.832 14.396 1.00 92.31 133 VAL A C 1
ATOM 976 O O . VAL A 1 133 ? 18.449 -29.499 15.429 1.00 92.31 133 VAL A O 1
ATOM 979 N N . GLY A 1 134 ? 17.477 -27.927 14.121 1.00 94.81 134 GLY A N 1
ATOM 980 C CA . GLY A 1 134 ? 16.229 -27.819 14.875 1.00 94.81 134 GLY A CA 1
ATOM 981 C C . GLY A 1 134 ? 15.196 -28.845 14.454 1.00 94.81 134 GLY A C 1
ATOM 982 O O . GLY A 1 134 ? 14.711 -29.635 15.267 1.00 94.81 134 GLY A O 1
ATOM 983 N N . ILE A 1 135 ? 14.885 -28.855 13.162 1.00 96.44 135 ILE A N 1
ATOM 984 C CA . ILE A 1 135 ? 13.931 -29.782 12.562 1.00 96.44 135 ILE A CA 1
ATOM 985 C C . ILE A 1 135 ? 14.534 -30.350 11.279 1.00 96.44 135 ILE A C 1
ATOM 987 O O . ILE A 1 135 ? 14.938 -29.597 10.397 1.00 96.44 135 ILE A O 1
ATOM 991 N N . GLU A 1 136 ? 14.562 -31.672 11.147 1.00 95.25 136 GLU A N 1
ATOM 992 C CA . GLU A 1 136 ? 14.976 -32.375 9.934 1.00 95.25 136 GLU A CA 1
ATOM 993 C C . GLU A 1 136 ? 13.802 -33.129 9.311 1.00 95.25 136 GLU A C 1
ATOM 995 O O . GLU A 1 136 ? 13.104 -33.881 9.992 1.00 95.25 136 GLU A O 1
ATOM 1000 N N . ASN A 1 137 ? 13.639 -32.980 7.996 1.00 96.12 137 ASN A N 1
ATOM 1001 C CA . ASN A 1 137 ? 12.761 -33.813 7.184 1.00 96.12 137 ASN A CA 1
ATOM 1002 C C . ASN A 1 137 ? 13.583 -34.695 6.235 1.00 96.12 137 ASN A C 1
ATOM 1004 O O . ASN A 1 137 ? 14.219 -34.208 5.298 1.00 96.12 137 ASN A O 1
ATOM 1008 N N . ASP A 1 138 ? 13.560 -36.004 6.479 1.00 94.88 138 ASP A N 1
ATOM 1009 C CA . ASP A 1 138 ? 14.234 -37.034 5.687 1.00 94.88 138 ASP A CA 1
ATOM 1010 C C . ASP A 1 138 ? 13.197 -37.999 5.092 1.00 94.88 138 ASP A C 1
ATOM 1012 O O . ASP A 1 138 ? 13.091 -39.167 5.479 1.00 94.88 138 ASP A O 1
ATOM 1016 N N . GLY A 1 139 ? 12.393 -37.477 4.161 1.00 94.81 139 GLY A N 1
ATOM 1017 C CA . GLY A 1 139 ? 11.442 -38.247 3.355 1.00 94.81 139 GLY A CA 1
ATOM 1018 C C . GLY A 1 139 ? 10.007 -38.278 3.888 1.00 94.81 139 GLY A C 1
ATOM 1019 O O . GLY A 1 139 ? 9.219 -39.118 3.444 1.00 94.81 139 GLY A O 1
ATOM 1020 N N . GLY A 1 140 ? 9.665 -37.420 4.851 1.00 96.88 140 GLY A N 1
ATOM 1021 C CA . GLY A 1 140 ? 8.304 -37.240 5.356 1.00 96.88 140 GLY A CA 1
ATOM 1022 C C . GLY A 1 140 ? 7.516 -36.154 4.615 1.00 96.88 140 GLY A C 1
ATOM 1023 O O . GLY A 1 140 ? 7.996 -35.524 3.665 1.00 96.88 140 GLY A O 1
ATOM 1024 N N . THR A 1 141 ? 6.286 -35.934 5.078 1.00 98.25 141 THR A N 1
ATOM 1025 C CA . THR A 1 141 ? 5.459 -34.764 4.757 1.00 98.25 141 THR A CA 1
ATOM 1026 C C . THR A 1 141 ? 5.397 -33.870 5.990 1.00 98.25 141 THR A C 1
ATOM 1028 O O . THR A 1 141 ? 4.795 -34.254 6.990 1.00 98.25 141 THR A O 1
ATOM 1031 N N . LEU A 1 142 ? 6.033 -32.705 5.929 1.00 98.38 142 LEU A N 1
ATOM 1032 C CA . LEU A 1 142 ? 6.167 -31.781 7.051 1.00 98.38 142 LEU A CA 1
ATOM 1033 C C . LEU A 1 142 ? 5.504 -30.442 6.719 1.00 98.38 142 LEU A C 1
ATOM 1035 O O . LEU A 1 142 ? 5.945 -29.768 5.793 1.00 98.38 142 LEU A O 1
ATOM 1039 N N . ASP A 1 143 ? 4.485 -30.075 7.491 1.00 98.56 143 ASP A N 1
ATOM 1040 C CA . ASP A 1 143 ? 3.812 -28.774 7.465 1.00 98.56 143 ASP A CA 1
ATOM 1041 C C . ASP A 1 143 ? 4.111 -28.012 8.761 1.00 98.56 143 ASP A C 1
ATOM 1043 O O . ASP A 1 143 ? 3.877 -28.532 9.856 1.00 98.56 143 ASP A O 1
ATOM 1047 N N . ILE A 1 144 ? 4.653 -26.800 8.636 1.00 98.81 144 ILE A N 1
ATOM 1048 C CA . ILE A 1 144 ? 4.954 -25.892 9.746 1.00 98.81 144 ILE A CA 1
ATOM 1049 C C . ILE A 1 144 ? 4.268 -24.556 9.480 1.00 98.81 144 ILE A C 1
ATOM 1051 O O . ILE A 1 144 ? 4.511 -23.940 8.443 1.00 98.81 144 ILE A O 1
ATOM 1055 N N . LYS A 1 145 ? 3.462 -24.072 10.427 1.00 98.38 145 LYS A N 1
ATOM 1056 C CA . LYS A 1 145 ? 2.807 -22.764 10.330 1.00 98.38 145 LYS A CA 1
ATOM 1057 C C . LYS A 1 145 ? 2.711 -22.019 11.657 1.00 98.38 145 LYS A C 1
ATOM 1059 O O . LYS A 1 145 ? 2.749 -22.645 12.716 1.00 98.38 145 LYS A O 1
ATOM 1064 N N . ASN A 1 146 ? 2.611 -20.689 11.609 1.00 96.69 146 ASN A N 1
ATOM 1065 C CA . ASN A 1 146 ? 2.450 -19.816 12.786 1.00 96.69 146 ASN A CA 1
ATOM 1066 C C . ASN A 1 146 ? 3.472 -20.071 13.914 1.00 96.69 146 ASN A C 1
ATOM 1068 O O . ASN A 1 146 ? 3.165 -19.900 15.091 1.00 96.69 146 ASN A O 1
ATOM 1072 N N . SER A 1 147 ? 4.663 -20.564 13.579 1.00 98.38 147 SER A N 1
ATOM 1073 C CA . SER A 1 147 ? 5.608 -21.156 14.534 1.00 98.38 147 SER A CA 1
ATOM 1074 C C . SER A 1 147 ? 6.856 -20.289 14.714 1.00 98.38 147 SER A C 1
ATOM 1076 O O . SER A 1 147 ? 7.164 -19.452 13.868 1.00 98.38 147 SER A O 1
ATOM 1078 N N . ASN A 1 148 ? 7.593 -20.490 15.810 1.00 98.44 148 ASN A N 1
ATOM 1079 C CA . ASN A 1 148 ? 8.865 -19.812 16.069 1.00 98.44 148 ASN A CA 1
ATOM 1080 C C . ASN A 1 148 ? 10.012 -20.822 16.224 1.00 98.44 148 ASN A C 1
ATOM 1082 O O . ASN A 1 148 ? 10.015 -21.639 17.144 1.00 98.44 148 ASN A O 1
ATOM 1086 N N . ILE A 1 149 ? 11.000 -20.768 15.333 1.00 98.56 149 ILE A N 1
ATOM 1087 C CA . ILE A 1 149 ? 12.138 -21.692 15.311 1.00 98.56 149 ILE A CA 1
ATOM 1088 C C . ILE A 1 149 ? 13.430 -20.898 15.492 1.00 98.56 149 ILE A C 1
ATOM 1090 O O . ILE A 1 149 ? 13.931 -20.284 14.545 1.00 98.56 149 ILE A O 1
ATOM 1094 N N . HIS A 1 150 ? 14.015 -20.948 16.689 1.00 97.44 150 HIS A N 1
ATOM 1095 C CA . HIS A 1 150 ? 15.167 -20.109 17.016 1.00 97.44 150 HIS A CA 1
ATOM 1096 C C . HIS A 1 150 ? 16.232 -20.798 17.865 1.00 97.44 150 HIS A C 1
ATOM 1098 O O . HIS A 1 150 ? 15.960 -21.788 18.529 1.00 97.44 150 HIS A O 1
ATOM 1104 N N . ASP A 1 151 ? 17.472 -20.308 17.801 1.00 95.81 151 ASP A N 1
ATOM 1105 C CA . ASP A 1 151 ? 18.568 -20.755 18.674 1.00 95.81 151 ASP A CA 1
ATOM 1106 C C . ASP A 1 151 ? 18.877 -22.270 18.589 1.00 95.81 151 ASP A C 1
ATOM 1108 O O . ASP A 1 151 ? 19.201 -22.919 19.583 1.00 95.81 151 ASP A O 1
ATOM 1112 N N . ASN A 1 152 ? 18.793 -22.853 17.386 1.00 94.94 152 ASN A N 1
ATOM 1113 C CA . ASN A 1 152 ? 18.954 -24.291 17.116 1.00 94.94 152 ASN A CA 1
ATOM 1114 C C . ASN A 1 152 ? 20.260 -24.596 16.358 1.00 94.94 152 ASN A C 1
ATOM 1116 O O . ASN A 1 152 ? 20.265 -25.157 15.259 1.00 94.94 152 ASN A O 1
ATOM 1120 N N . TYR A 1 153 ? 21.392 -24.201 16.936 1.00 92.88 153 TYR A N 1
ATOM 1121 C CA . TYR A 1 153 ? 22.713 -24.346 16.324 1.00 92.88 153 TYR A CA 1
ATOM 1122 C C . TYR A 1 153 ? 23.753 -24.851 17.324 1.00 92.88 153 TYR A C 1
ATOM 1124 O O . TYR A 1 153 ? 23.525 -24.893 18.529 1.00 92.88 153 TYR A O 1
ATOM 1132 N N . ARG A 1 154 ? 24.941 -25.207 16.824 1.00 91.31 154 ARG A N 1
ATOM 1133 C CA . ARG A 1 154 ? 26.081 -25.615 17.650 1.00 91.31 154 ARG A CA 1
ATOM 1134 C C . ARG A 1 154 ? 27.290 -24.726 17.416 1.00 91.31 154 ARG A C 1
ATOM 1136 O O . ARG A 1 154 ? 27.617 -24.399 16.279 1.00 91.31 154 ARG A O 1
ATOM 1143 N N . ILE A 1 155 ? 28.014 -24.399 18.481 1.00 89.56 155 ILE A N 1
ATOM 1144 C CA . ILE A 1 155 ? 29.326 -23.753 18.376 1.00 89.56 155 ILE A CA 1
ATOM 1145 C C . ILE A 1 155 ? 30.401 -24.834 18.200 1.00 89.56 155 ILE A C 1
ATOM 1147 O O . ILE A 1 155 ? 30.549 -25.724 19.040 1.00 89.56 155 ILE A O 1
ATOM 1151 N N . VAL A 1 156 ? 31.163 -24.761 17.108 1.00 88.81 156 VAL A N 1
ATOM 1152 C CA . VAL A 1 156 ? 32.242 -25.704 16.762 1.00 88.81 156 VAL A CA 1
ATOM 1153 C C . VAL A 1 156 ? 33.558 -24.969 16.491 1.00 88.81 156 VAL A C 1
ATOM 1155 O O . VAL A 1 156 ? 33.574 -23.755 16.304 1.00 88.81 156 VAL A O 1
ATOM 1158 N N . SER A 1 157 ? 34.686 -25.688 16.477 1.00 87.81 157 SER A N 1
ATOM 1159 C CA . SER A 1 157 ? 35.974 -25.100 16.079 1.00 87.81 157 SER A CA 1
ATOM 1160 C C . SER A 1 157 ? 36.002 -24.817 14.577 1.00 87.81 157 SER A C 1
ATOM 1162 O O . SER A 1 157 ? 35.631 -25.678 13.784 1.00 87.81 157 SER A O 1
ATOM 1164 N N . ASN A 1 158 ? 36.519 -23.652 14.183 1.00 85.44 158 ASN A N 1
ATOM 1165 C CA . ASN A 1 158 ? 36.696 -23.277 12.776 1.00 85.44 158 ASN A CA 1
ATOM 1166 C C . ASN A 1 158 ? 37.969 -23.870 12.124 1.00 85.44 158 ASN A C 1
ATOM 1168 O O . ASN A 1 158 ? 38.336 -23.477 11.021 1.00 85.44 158 ASN A O 1
ATOM 1172 N N . GLY A 1 159 ? 38.702 -24.755 12.816 1.00 84.00 159 GLY A N 1
ATOM 1173 C CA . GLY A 1 159 ? 39.942 -25.372 12.319 1.00 84.00 159 GLY A CA 1
ATOM 1174 C C . GLY A 1 159 ? 41.180 -24.459 12.302 1.00 84.00 159 GLY A C 1
ATOM 1175 O O . GLY A 1 159 ? 42.292 -24.957 12.150 1.00 84.00 159 GLY A O 1
ATOM 1176 N N . ALA A 1 160 ? 41.014 -23.151 12.527 1.00 85.62 160 ALA A N 1
ATOM 1177 C CA . ALA A 1 160 ? 42.076 -22.139 12.569 1.00 85.62 160 ALA A CA 1
ATOM 1178 C C . ALA A 1 160 ? 42.331 -21.585 13.988 1.00 85.62 160 ALA A C 1
ATOM 1180 O O . ALA A 1 160 ? 42.967 -20.546 14.153 1.00 85.62 160 ALA A O 1
ATOM 1181 N N . GLY A 1 161 ? 41.830 -22.268 15.023 1.00 83.06 161 GLY A N 1
ATOM 1182 C CA . GLY A 1 161 ? 41.967 -21.859 16.427 1.00 83.06 161 GLY A CA 1
ATOM 1183 C C . GLY A 1 161 ? 40.862 -20.933 16.954 1.00 83.06 161 GLY A C 1
ATOM 1184 O O . GLY A 1 161 ? 40.946 -20.509 18.102 1.00 83.06 161 GLY A O 1
ATOM 1185 N N . GLY A 1 162 ? 39.826 -20.644 16.159 1.00 87.25 162 GLY A N 1
ATOM 1186 C CA . GLY A 1 162 ? 38.615 -19.926 16.575 1.00 87.25 162 GLY A CA 1
ATOM 1187 C C . GLY A 1 162 ? 37.373 -20.824 16.647 1.00 87.25 162 GLY A C 1
ATOM 1188 O O . GLY A 1 162 ? 37.451 -22.045 16.462 1.00 87.25 162 GLY A O 1
ATOM 1189 N N . THR A 1 163 ? 36.217 -20.210 16.898 1.00 90.62 163 THR A N 1
ATOM 1190 C CA . THR A 1 163 ? 34.898 -20.860 16.927 1.00 90.62 163 THR A CA 1
ATOM 1191 C C . THR A 1 163 ? 33.984 -20.325 15.823 1.00 90.62 163 THR A C 1
ATOM 1193 O O . THR A 1 163 ? 34.199 -19.231 15.305 1.00 90.62 163 THR A O 1
ATOM 1196 N N . MET A 1 164 ? 32.971 -21.105 15.448 1.00 89.94 164 MET A N 1
ATOM 1197 C CA . MET A 1 164 ? 31.909 -20.714 14.518 1.00 89.94 164 MET A CA 1
ATOM 1198 C C . MET A 1 164 ? 30.582 -21.372 14.908 1.00 89.94 164 MET A C 1
ATOM 1200 O O . MET A 1 164 ? 30.583 -22.469 15.471 1.00 89.94 164 MET A O 1
ATOM 1204 N N . SER A 1 165 ? 29.465 -20.725 14.581 1.00 91.50 165 SER A N 1
ATOM 1205 C CA . SER A 1 165 ? 28.134 -21.334 14.647 1.00 91.50 165 SER A CA 1
ATOM 1206 C C . SER A 1 165 ? 27.931 -22.251 13.440 1.00 91.50 165 SER A C 1
ATOM 1208 O O . SER A 1 165 ? 28.245 -21.876 12.312 1.00 91.50 165 SER A O 1
ATOM 1210 N N . ALA A 1 166 ? 27.409 -23.451 13.666 1.00 91.06 166 ALA A N 1
ATOM 1211 C CA . ALA A 1 166 ? 27.129 -24.443 12.639 1.00 91.06 166 ALA A CA 1
ATOM 1212 C C . ALA A 1 166 ? 25.741 -25.055 12.850 1.00 91.06 166 ALA A C 1
ATOM 1214 O O . ALA A 1 166 ? 25.354 -25.343 13.983 1.00 91.06 166 ALA A O 1
ATOM 1215 N N . GLY A 1 167 ? 25.022 -25.284 11.751 1.00 90.75 167 GLY A N 1
ATOM 1216 C CA . GLY A 1 167 ? 23.714 -25.933 11.755 1.00 90.75 167 GLY A CA 1
ATOM 1217 C C . GLY A 1 167 ? 22.612 -25.149 11.057 1.00 90.75 167 GLY A C 1
ATOM 1218 O O . GLY A 1 167 ? 22.816 -24.019 10.614 1.00 90.75 167 GLY A O 1
ATOM 1219 N N . SER A 1 168 ? 21.443 -25.769 10.948 1.00 94.25 168 SER A N 1
ATOM 1220 C CA . SER A 1 168 ? 20.275 -25.181 10.295 1.00 94.25 168 SER A CA 1
ATOM 1221 C C . SER A 1 168 ? 19.066 -25.205 11.219 1.00 94.25 168 SER A C 1
ATOM 1223 O O . SER A 1 168 ? 18.817 -26.217 11.869 1.00 94.25 168 SER A O 1
ATOM 1225 N N . GLY A 1 169 ? 18.274 -24.133 11.238 1.00 96.31 169 GLY A N 1
ATOM 1226 C CA . GLY A 1 169 ? 17.008 -24.144 11.978 1.00 96.31 169 GLY A CA 1
ATOM 1227 C C . GLY A 1 169 ? 16.091 -25.250 11.463 1.00 96.31 169 GLY A C 1
ATOM 1228 O O . GLY A 1 169 ? 15.615 -26.087 12.232 1.00 96.31 169 GLY A O 1
ATOM 1229 N N . ILE A 1 170 ? 15.928 -25.303 10.140 1.00 97.56 170 ILE A N 1
ATOM 1230 C CA . ILE A 1 170 ? 15.179 -26.350 9.443 1.00 97.56 170 ILE A CA 1
ATOM 1231 C C . ILE A 1 170 ? 16.038 -26.940 8.323 1.00 97.56 170 ILE A C 1
ATOM 1233 O O . ILE A 1 170 ? 16.649 -26.207 7.546 1.00 97.56 170 ILE A O 1
ATOM 1237 N N . TYR A 1 171 ? 16.058 -28.266 8.215 1.00 95.50 171 TYR A N 1
ATOM 1238 C CA . TYR A 1 171 ? 16.780 -29.005 7.187 1.00 95.50 171 TYR A CA 1
ATOM 1239 C C . TYR A 1 171 ? 15.851 -29.960 6.429 1.00 95.50 171 TYR A C 1
ATOM 1241 O O . TYR A 1 171 ? 15.462 -31.011 6.939 1.00 95.50 171 TYR A O 1
ATOM 1249 N N . ASN A 1 172 ? 15.504 -29.617 5.186 1.00 95.62 172 ASN A N 1
ATOM 1250 C CA . ASN A 1 172 ? 14.741 -30.492 4.299 1.00 95.62 172 ASN A CA 1
ATOM 1251 C C . ASN A 1 172 ? 15.691 -31.290 3.397 1.00 95.62 172 ASN A C 1
ATOM 1253 O O . ASN A 1 172 ? 16.169 -30.810 2.362 1.00 95.62 172 ASN A O 1
ATOM 1257 N N . LYS A 1 173 ? 15.972 -32.528 3.797 1.00 93.81 173 LYS A N 1
ATOM 1258 C CA . LYS A 1 173 ? 16.850 -33.433 3.057 1.00 93.81 173 LYS A CA 1
ATOM 1259 C C . LYS A 1 173 ? 16.121 -34.083 1.884 1.00 93.81 173 LYS A C 1
ATOM 1261 O O . LYS A 1 173 ? 16.694 -34.162 0.799 1.00 93.81 173 LYS A O 1
ATOM 1266 N N . SER A 1 174 ? 14.886 -34.543 2.093 1.00 94.19 174 SER A N 1
ATOM 1267 C CA . SER A 1 174 ? 13.988 -35.078 1.058 1.00 94.19 174 SER A CA 1
ATOM 1268 C C . SER A 1 174 ? 12.529 -35.091 1.540 1.00 94.19 174 SER A C 1
ATOM 1270 O O . SER A 1 174 ? 12.273 -34.946 2.732 1.00 94.19 174 SER A O 1
ATOM 1272 N N . GLY A 1 175 ? 11.570 -35.317 0.635 1.00 94.94 175 GLY A N 1
ATOM 1273 C CA . GLY A 1 175 ? 10.135 -35.374 0.956 1.00 94.94 175 GLY A CA 1
ATOM 1274 C C . GLY A 1 175 ? 9.371 -34.108 0.557 1.00 94.94 175 GLY A C 1
ATOM 1275 O O . GLY A 1 175 ? 9.764 -33.411 -0.382 1.00 94.94 175 GLY A O 1
ATOM 1276 N N . THR A 1 176 ? 8.262 -33.830 1.242 1.00 96.38 176 THR A N 1
ATOM 1277 C CA . THR A 1 176 ? 7.454 -32.614 1.046 1.00 96.38 176 THR A CA 1
ATOM 1278 C C . THR A 1 176 ? 7.543 -31.743 2.290 1.00 96.38 176 THR A C 1
ATOM 1280 O O . THR A 1 176 ? 7.343 -32.242 3.395 1.00 96.38 176 THR A O 1
ATOM 1283 N N . PHE A 1 177 ? 7.828 -30.459 2.102 1.00 96.94 177 PHE A N 1
ATOM 1284 C CA . PHE A 1 177 ? 8.022 -29.487 3.170 1.00 96.94 177 PHE A CA 1
ATOM 1285 C C . PHE A 1 177 ? 7.244 -28.199 2.877 1.00 96.94 177 PHE A C 1
ATOM 1287 O O . PHE A 1 177 ? 7.454 -27.583 1.831 1.00 96.94 177 PHE A O 1
ATOM 1294 N N . SER A 1 178 ? 6.376 -27.785 3.798 1.00 98.25 178 SER A N 1
ATOM 1295 C CA . SER A 1 178 ? 5.733 -26.470 3.806 1.00 98.25 178 SER A CA 1
ATOM 1296 C C . SER A 1 178 ? 6.069 -25.701 5.082 1.00 98.25 178 SER A C 1
ATOM 1298 O O . SER A 1 178 ? 6.063 -26.258 6.179 1.00 98.25 178 SER A O 1
ATOM 1300 N N . LEU A 1 179 ? 6.376 -24.415 4.924 1.00 98.62 179 LEU A N 1
ATOM 1301 C CA . LEU A 1 179 ? 6.634 -23.472 6.006 1.00 98.62 179 LEU A CA 1
ATOM 1302 C C . LEU A 1 179 ? 5.868 -22.177 5.738 1.00 98.62 179 LEU A C 1
ATOM 1304 O O . LEU A 1 179 ? 6.155 -21.507 4.742 1.00 98.62 179 LEU A O 1
ATOM 1308 N N . SER A 1 180 ? 4.929 -21.797 6.605 1.00 98.44 180 SER A N 1
ATOM 1309 C CA . SER A 1 180 ? 4.212 -20.533 6.443 1.00 98.44 180 SER A CA 1
ATOM 1310 C C . SER A 1 180 ? 4.003 -19.718 7.707 1.00 98.44 180 SER A C 1
ATOM 1312 O O . SER A 1 180 ? 3.974 -20.255 8.809 1.00 98.44 180 SER A O 1
ATOM 1314 N N . ASP A 1 181 ? 3.846 -18.403 7.557 1.00 95.81 181 ASP A N 1
ATOM 1315 C CA . ASP A 1 181 ? 3.384 -17.518 8.637 1.00 95.81 181 ASP A CA 1
ATOM 1316 C C . ASP A 1 181 ? 4.244 -17.620 9.921 1.00 95.81 181 ASP A C 1
ATOM 1318 O O . ASP A 1 181 ? 3.756 -17.440 11.031 1.00 95.81 181 ASP A O 1
ATOM 1322 N N . SER A 1 182 ? 5.528 -17.976 9.786 1.00 98.06 182 SER A N 1
ATOM 1323 C CA . SER A 1 182 ? 6.414 -18.354 10.895 1.00 98.06 182 SER A CA 1
ATOM 1324 C C . SER A 1 182 ? 7.625 -17.424 11.024 1.00 98.06 182 SER A C 1
ATOM 1326 O O . SER A 1 182 ? 8.005 -16.727 10.081 1.00 98.06 182 SER A O 1
ATOM 1328 N N . ILE A 1 183 ? 8.264 -17.440 12.195 1.00 97.69 183 ILE A N 1
ATOM 1329 C CA . ILE A 1 183 ? 9.512 -16.722 12.485 1.00 97.69 183 ILE A CA 1
ATOM 1330 C C . ILE A 1 183 ? 10.653 -17.732 12.611 1.00 97.69 183 ILE A C 1
ATOM 1332 O O . ILE A 1 183 ? 10.574 -18.670 13.402 1.00 97.69 183 ILE A O 1
ATOM 1336 N N . ILE A 1 184 ? 11.723 -17.532 11.844 1.00 98.31 184 ILE A N 1
ATOM 1337 C CA . ILE A 1 184 ? 12.954 -18.325 11.904 1.00 98.31 184 ILE A CA 1
ATOM 1338 C C . ILE A 1 184 ? 14.096 -17.370 12.241 1.00 98.31 184 ILE A C 1
ATOM 1340 O O . ILE A 1 184 ? 14.348 -16.433 11.485 1.00 98.31 184 ILE A O 1
ATOM 1344 N N . GLU A 1 185 ? 14.782 -17.569 13.369 1.00 96.62 185 GLU A N 1
ATOM 1345 C CA . GLU A 1 185 ? 15.837 -16.634 13.787 1.00 96.62 185 GLU A CA 1
ATOM 1346 C C . GLU A 1 185 ? 17.017 -17.267 14.529 1.00 96.62 185 GLU A C 1
ATOM 1348 O O . GLU A 1 185 ? 16.943 -18.401 14.989 1.00 96.62 185 GLU A O 1
ATOM 1353 N N . HIS A 1 186 ? 18.148 -16.556 14.600 1.00 93.94 186 HIS A N 1
ATOM 1354 C CA . HIS A 1 186 ? 19.336 -16.950 15.380 1.00 93.94 186 HIS A CA 1
ATOM 1355 C C . HIS A 1 186 ? 19.808 -18.392 15.112 1.00 93.94 186 HIS A C 1
ATOM 1357 O O . HIS A 1 186 ? 19.894 -19.243 15.992 1.00 93.94 186 HIS A O 1
ATOM 1363 N N . GLN A 1 187 ? 20.136 -18.661 13.850 1.00 94.31 187 GLN A N 1
ATOM 1364 C CA . GLN A 1 187 ? 20.684 -19.939 13.369 1.00 94.31 187 GLN A CA 1
ATOM 1365 C C . GLN A 1 187 ? 21.972 -19.656 12.597 1.00 94.31 187 GLN A C 1
ATOM 1367 O O . GLN A 1 187 ? 22.217 -18.510 12.218 1.00 94.31 187 GLN A O 1
ATOM 1372 N N . ALA A 1 188 ? 22.784 -20.673 12.293 1.00 93.31 188 ALA A N 1
ATOM 1373 C CA . ALA A 1 188 ? 23.859 -20.479 11.312 1.00 93.31 188 ALA A CA 1
ATOM 1374 C C . ALA A 1 188 ? 23.299 -20.381 9.878 1.00 93.31 188 ALA A C 1
ATOM 1376 O O . ALA A 1 188 ? 23.702 -19.500 9.125 1.00 93.31 188 ALA A O 1
ATOM 1377 N N . THR A 1 189 ? 22.313 -21.209 9.529 1.00 96.00 189 THR A N 1
ATOM 1378 C CA . THR A 1 189 ? 21.466 -21.053 8.334 1.00 96.00 189 THR A CA 1
ATOM 1379 C C . THR A 1 189 ? 20.004 -21.199 8.741 1.00 96.00 189 THR A C 1
ATOM 1381 O O . THR A 1 189 ? 19.688 -22.103 9.513 1.00 96.00 189 THR A O 1
ATOM 1384 N N . GLY A 1 190 ? 19.106 -20.346 8.249 1.00 97.56 190 GLY A N 1
ATOM 1385 C CA . GLY A 1 190 ? 17.684 -20.431 8.608 1.00 97.56 190 GLY A CA 1
ATOM 1386 C C . GLY A 1 190 ? 17.049 -21.736 8.126 1.00 97.56 190 GLY A C 1
ATOM 1387 O O . GLY A 1 190 ? 16.747 -22.627 8.925 1.00 97.56 190 GLY A O 1
ATOM 1388 N N . VAL A 1 191 ? 16.915 -21.874 6.805 1.00 98.00 191 VAL A N 1
ATOM 1389 C CA . VAL A 1 191 ? 16.339 -23.061 6.153 1.00 98.00 191 VAL A CA 1
ATOM 1390 C C . VAL A 1 191 ? 17.307 -23.637 5.125 1.00 98.00 191 VAL A C 1
ATOM 1392 O O . VAL A 1 191 ? 17.783 -22.926 4.245 1.00 98.00 191 VAL A O 1
ATOM 1395 N N . TYR A 1 192 ? 17.590 -24.935 5.192 1.00 96.25 192 TYR A N 1
ATOM 1396 C CA . TYR A 1 192 ? 18.497 -25.594 4.256 1.00 96.25 192 TYR A CA 1
ATOM 1397 C C . TYR A 1 192 ? 17.812 -26.759 3.531 1.00 96.25 192 TYR A C 1
ATOM 1399 O O . TYR A 1 192 ? 17.198 -27.619 4.157 1.00 96.25 192 TYR A O 1
ATOM 1407 N N . ILE A 1 193 ? 17.882 -26.775 2.199 1.00 95.50 193 ILE A N 1
ATOM 1408 C CA . ILE A 1 193 ? 17.107 -27.661 1.321 1.00 95.50 193 ILE A CA 1
ATOM 1409 C C . ILE A 1 193 ? 18.064 -28.389 0.379 1.00 95.50 193 ILE A C 1
ATOM 1411 O O . ILE A 1 193 ? 18.898 -27.757 -0.264 1.00 95.50 193 ILE A O 1
ATOM 1415 N N . ILE A 1 194 ? 17.923 -29.711 0.273 1.00 91.56 194 ILE A N 1
ATOM 1416 C CA . ILE A 1 194 ? 18.723 -30.547 -0.641 1.00 91.56 194 ILE A CA 1
ATOM 1417 C C . ILE A 1 194 ? 17.868 -31.200 -1.723 1.00 91.56 194 ILE A C 1
ATOM 1419 O O . ILE A 1 194 ? 18.275 -31.304 -2.877 1.00 91.56 194 ILE A O 1
ATOM 1423 N N . SER A 1 195 ? 16.694 -31.710 -1.357 1.00 90.06 195 SER A N 1
ATOM 1424 C CA . SER A 1 195 ? 15.803 -32.341 -2.324 1.00 90.06 195 SER A CA 1
ATOM 1425 C C . SER A 1 195 ? 14.350 -32.311 -1.876 1.00 90.06 195 SER A C 1
ATOM 1427 O O . SER A 1 195 ? 14.044 -31.910 -0.753 1.00 90.06 195 SER A O 1
ATOM 1429 N N . GLY A 1 196 ? 13.454 -32.764 -2.752 1.00 89.44 196 GLY A N 1
ATOM 1430 C CA . GLY A 1 196 ? 12.022 -32.788 -2.481 1.00 89.44 196 GLY A CA 1
ATOM 1431 C C . GLY A 1 196 ? 11.310 -31.512 -2.923 1.00 89.44 196 GLY A C 1
ATOM 1432 O O . GLY A 1 196 ? 11.881 -30.665 -3.604 1.00 89.44 196 GLY A O 1
ATOM 1433 N N . THR A 1 197 ? 10.028 -31.413 -2.584 1.00 93.31 197 THR A N 1
ATOM 1434 C CA . THR A 1 197 ? 9.207 -30.229 -2.878 1.00 93.31 197 THR A CA 1
ATOM 1435 C C . THR A 1 197 ? 9.144 -29.356 -1.637 1.00 93.31 197 THR A C 1
ATOM 1437 O O . THR A 1 197 ? 8.728 -29.842 -0.585 1.00 93.31 197 THR A O 1
ATOM 1440 N N . SER A 1 198 ? 9.543 -28.092 -1.771 1.00 96.56 198 SER A N 1
ATOM 1441 C CA . SER A 1 198 ? 9.563 -27.129 -0.669 1.00 96.56 198 SER A CA 1
ATOM 1442 C C . SER A 1 198 ? 8.718 -25.903 -1.005 1.00 96.56 198 SER A C 1
ATOM 1444 O O . SER A 1 198 ? 8.893 -25.303 -2.066 1.00 96.56 198 SER A O 1
ATOM 1446 N N . THR A 1 199 ? 7.846 -25.501 -0.086 1.00 98.00 199 THR A N 1
ATOM 1447 C CA . THR A 1 199 ? 7.029 -24.288 -0.189 1.00 98.00 199 THR A CA 1
ATOM 1448 C C . THR A 1 199 ? 7.210 -23.454 1.071 1.00 98.00 199 THR A C 1
ATOM 1450 O O . THR A 1 199 ? 6.903 -23.912 2.164 1.00 98.00 199 THR A O 1
ATOM 1453 N N . ILE A 1 200 ? 7.730 -22.240 0.931 1.00 98.19 200 ILE A N 1
ATOM 1454 C CA . ILE A 1 200 ? 8.055 -21.350 2.047 1.00 98.19 200 ILE A CA 1
ATOM 1455 C C . ILE A 1 200 ? 7.359 -20.017 1.790 1.00 98.19 200 ILE A C 1
ATOM 1457 O O . ILE A 1 200 ? 7.720 -19.313 0.843 1.00 98.19 200 ILE A O 1
ATOM 1461 N N . THR A 1 201 ? 6.339 -19.685 2.585 1.00 96.50 201 THR A N 1
ATOM 1462 C CA . THR A 1 201 ? 5.483 -18.520 2.318 1.00 96.50 201 THR A CA 1
ATOM 1463 C C . THR A 1 201 ? 5.173 -17.642 3.527 1.00 96.50 201 THR A C 1
ATOM 1465 O O . THR A 1 201 ? 4.756 -18.179 4.544 1.00 96.50 201 THR A O 1
ATOM 1468 N N . ARG A 1 202 ? 5.227 -16.309 3.413 1.00 96.25 202 ARG A N 1
ATOM 1469 C CA . ARG A 1 202 ? 4.818 -15.372 4.490 1.00 96.25 202 ARG A CA 1
ATOM 1470 C C . ARG A 1 202 ? 5.594 -15.530 5.805 1.00 96.25 202 ARG A C 1
ATOM 1472 O O . ARG A 1 202 ? 5.031 -15.380 6.883 1.00 96.25 202 ARG A O 1
ATOM 1479 N N . ASN A 1 203 ? 6.882 -15.858 5.737 1.00 96.81 203 ASN A N 1
ATOM 1480 C CA . ASN A 1 203 ? 7.724 -16.019 6.928 1.00 96.81 203 ASN A CA 1
ATOM 1481 C C . ASN A 1 203 ? 8.614 -14.799 7.182 1.00 96.81 203 ASN A C 1
ATOM 1483 O O . ASN A 1 203 ? 8.980 -14.086 6.250 1.00 96.81 203 ASN A O 1
ATOM 1487 N N . ILE A 1 204 ? 9.037 -14.620 8.433 1.00 97.06 204 ILE A N 1
ATOM 1488 C CA . ILE A 1 204 ? 10.123 -13.710 8.818 1.00 97.06 204 ILE A CA 1
ATOM 1489 C C . ILE A 1 204 ? 11.367 -14.557 9.101 1.00 97.06 204 ILE A C 1
ATOM 1491 O O . ILE A 1 204 ? 11.379 -15.343 10.045 1.00 97.06 204 ILE A O 1
ATOM 1495 N N . ILE A 1 205 ? 12.418 -14.401 8.297 1.00 98.25 205 ILE A N 1
ATOM 1496 C CA . ILE A 1 205 ? 13.667 -15.171 8.384 1.00 98.25 205 ILE A CA 1
ATOM 1497 C C . ILE A 1 205 ? 14.804 -14.197 8.699 1.00 98.25 205 ILE A C 1
ATOM 1499 O O . ILE A 1 205 ? 15.192 -13.397 7.844 1.00 98.25 205 ILE A O 1
ATOM 1503 N N . ARG A 1 206 ? 15.323 -14.206 9.932 1.00 97.88 206 ARG A N 1
ATOM 1504 C CA . ARG A 1 206 ? 16.150 -13.091 10.414 1.00 97.88 206 ARG A CA 1
ATOM 1505 C C . ARG A 1 206 ? 17.318 -13.443 11.325 1.00 97.88 206 ARG A C 1
ATOM 1507 O O . ARG A 1 206 ? 17.314 -14.446 12.029 1.00 97.88 206 ARG A O 1
ATOM 1514 N N . ASN A 1 207 ? 18.282 -12.527 11.393 1.00 95.50 207 ASN A N 1
ATOM 1515 C CA . ASN A 1 207 ? 19.397 -12.550 12.346 1.00 95.50 207 ASN A CA 1
ATOM 1516 C C . ASN A 1 207 ? 20.193 -13.869 12.340 1.00 95.50 207 ASN A C 1
ATOM 1518 O O . ASN A 1 207 ? 20.689 -14.320 13.377 1.00 95.50 207 ASN A O 1
ATOM 1522 N N . HIS A 1 208 ? 20.301 -14.527 11.185 1.00 96.00 208 HIS A N 1
ATOM 1523 C CA . HIS A 1 208 ? 21.146 -15.702 11.033 1.00 96.00 208 HIS A CA 1
ATOM 1524 C C . HIS A 1 208 ? 22.615 -15.297 10.867 1.00 96.00 208 HIS A C 1
ATOM 1526 O O . HIS A 1 208 ? 22.945 -14.348 10.156 1.00 96.00 208 HIS A O 1
ATOM 1532 N N . PHE A 1 209 ? 23.521 -16.055 11.493 1.00 94.06 209 PHE A N 1
ATOM 1533 C CA . PHE A 1 209 ? 24.966 -15.813 11.395 1.00 94.06 209 PHE A CA 1
ATOM 1534 C C . PHE A 1 209 ? 25.503 -16.017 9.970 1.00 94.06 209 PHE A C 1
ATOM 1536 O O . PHE A 1 209 ? 26.568 -15.505 9.643 1.00 94.06 209 PHE A O 1
ATOM 1543 N N . GLY A 1 210 ? 24.790 -16.782 9.142 1.00 94.25 210 GLY A N 1
ATOM 1544 C CA . GLY A 1 210 ? 25.033 -16.971 7.714 1.00 94.25 210 GLY A CA 1
ATOM 1545 C C . GLY A 1 210 ? 23.829 -16.506 6.897 1.00 94.25 210 GLY A C 1
ATOM 1546 O O . GLY A 1 210 ? 23.366 -15.380 7.065 1.00 94.25 210 GLY A O 1
ATOM 1547 N N . THR A 1 211 ? 23.325 -17.358 6.003 1.00 95.94 211 THR A N 1
ATOM 1548 C CA . THR A 1 211 ? 22.202 -17.004 5.121 1.00 95.94 211 THR A CA 1
ATOM 1549 C C . THR A 1 211 ? 20.827 -17.328 5.703 1.00 95.94 211 THR A C 1
ATOM 1551 O O . THR A 1 211 ? 20.672 -18.243 6.520 1.00 95.94 211 THR A O 1
ATOM 1554 N N . GLY A 1 212 ? 19.809 -16.614 5.215 1.00 97.25 212 GLY A N 1
ATOM 1555 C CA . GLY A 1 212 ? 18.401 -16.924 5.458 1.00 97.25 212 GLY A CA 1
ATOM 1556 C C . GLY A 1 212 ? 18.023 -18.324 4.984 1.00 97.25 212 GLY A C 1
ATOM 1557 O O . GLY A 1 212 ? 17.458 -19.117 5.740 1.00 97.25 212 GLY A O 1
ATOM 1558 N N . PHE A 1 213 ? 18.420 -18.679 3.762 1.00 97.00 213 PHE A N 1
ATOM 1559 C CA . PHE A 1 213 ? 18.284 -20.045 3.273 1.00 97.00 213 PHE A CA 1
ATOM 1560 C C . PHE A 1 213 ? 19.472 -20.533 2.436 1.00 97.00 213 PHE A C 1
ATOM 1562 O O . PHE A 1 213 ? 20.344 -19.769 2.020 1.00 97.00 213 PHE A O 1
ATOM 1569 N N . GLY A 1 214 ? 19.509 -21.838 2.185 1.00 95.56 214 GLY A N 1
ATOM 1570 C CA . GLY A 1 214 ? 20.334 -22.450 1.147 1.00 95.56 214 GLY A CA 1
ATOM 1571 C C . GLY A 1 214 ? 19.577 -23.592 0.483 1.00 95.56 214 GLY A C 1
ATOM 1572 O O . GLY A 1 214 ? 18.955 -24.398 1.172 1.00 95.56 214 GLY A O 1
ATOM 1573 N N . ALA A 1 215 ? 19.599 -23.662 -0.844 1.00 94.12 215 ALA A N 1
ATOM 1574 C CA . ALA A 1 215 ? 18.853 -24.659 -1.601 1.00 94.12 215 ALA A CA 1
ATOM 1575 C C . ALA A 1 215 ? 19.716 -25.274 -2.705 1.00 94.12 215 ALA A C 1
ATOM 1577 O O . ALA A 1 215 ? 19.815 -24.748 -3.810 1.00 94.12 215 ALA A O 1
ATOM 1578 N N . ASN A 1 216 ? 20.294 -26.431 -2.407 1.00 87.19 216 ASN A N 1
ATOM 1579 C CA . ASN A 1 216 ? 21.095 -27.197 -3.357 1.00 87.19 216 ASN A CA 1
ATOM 1580 C C . ASN A 1 216 ? 20.292 -28.410 -3.849 1.00 87.19 216 ASN A C 1
ATOM 1582 O O . ASN A 1 216 ? 19.286 -28.770 -3.238 1.00 87.19 216 ASN A O 1
ATOM 1586 N N . GLY A 1 217 ? 20.703 -29.028 -4.955 1.00 84.56 217 GLY A N 1
ATOM 1587 C CA . GLY A 1 217 ? 20.115 -30.285 -5.440 1.00 84.56 217 GLY A CA 1
ATOM 1588 C C . GLY A 1 217 ? 18.701 -30.190 -6.044 1.00 84.56 217 GLY A C 1
ATOM 1589 O O . GLY A 1 217 ? 18.189 -29.116 -6.365 1.00 84.56 217 GLY A O 1
ATOM 1590 N N . GLU A 1 218 ? 18.065 -31.345 -6.265 1.00 85.12 218 GLU A N 1
ATOM 1591 C CA . GLU A 1 218 ? 16.867 -31.476 -7.113 1.00 85.12 218 GLU A CA 1
ATOM 1592 C C . GLU A 1 218 ? 15.547 -31.061 -6.429 1.00 85.12 218 GLU A C 1
ATOM 1594 O O . GLU A 1 218 ? 15.478 -30.848 -5.222 1.00 85.12 218 GLU A O 1
ATOM 1599 N N . GLY A 1 219 ? 14.470 -30.950 -7.208 1.00 89.50 219 GLY A N 1
ATOM 1600 C CA . GLY A 1 219 ? 13.118 -30.667 -6.712 1.00 89.50 219 GLY A CA 1
ATOM 1601 C C . GLY A 1 219 ? 12.766 -29.172 -6.632 1.00 89.50 219 GLY A C 1
ATOM 1602 O O . GLY A 1 219 ? 13.660 -28.338 -6.472 1.00 89.50 219 GLY A O 1
ATOM 1603 N N . PRO A 1 220 ? 11.480 -28.816 -6.805 1.00 92.00 220 PRO A N 1
ATOM 1604 C CA . PRO A 1 220 ? 11.050 -27.426 -6.906 1.00 92.00 220 PRO A CA 1
ATOM 1605 C C . PRO A 1 220 ? 11.069 -26.704 -5.553 1.00 92.00 220 PRO A C 1
ATOM 1607 O O . PRO A 1 220 ? 10.724 -27.280 -4.516 1.00 92.00 220 PRO A O 1
ATOM 1610 N N . LEU A 1 221 ? 11.424 -25.420 -5.593 1.00 95.12 221 LEU A N 1
ATOM 1611 C CA . LEU A 1 221 ? 11.313 -24.482 -4.482 1.00 95.12 221 LEU A CA 1
ATOM 1612 C C . LEU A 1 221 ? 10.312 -23.380 -4.839 1.00 95.12 221 LEU A C 1
ATOM 1614 O O . LEU A 1 221 ? 10.477 -22.693 -5.843 1.00 95.12 221 LEU A O 1
ATOM 1618 N N . ILE A 1 222 ? 9.301 -23.206 -3.993 1.00 95.94 222 ILE A N 1
ATOM 1619 C CA . ILE A 1 222 ? 8.387 -22.064 -4.023 1.00 95.94 222 ILE A CA 1
ATOM 1620 C C . ILE A 1 222 ? 8.715 -21.187 -2.815 1.00 95.94 222 ILE A C 1
ATOM 1622 O O . ILE A 1 222 ? 8.657 -21.668 -1.683 1.00 95.94 222 ILE A O 1
ATOM 1626 N N . LEU A 1 223 ? 9.060 -19.925 -3.051 1.00 96.38 223 LEU A N 1
ATOM 1627 C CA . LEU A 1 223 ? 9.456 -18.961 -2.027 1.00 96.38 223 LEU A CA 1
ATOM 1628 C C . LEU A 1 223 ? 8.645 -17.675 -2.219 1.00 96.38 223 LEU A C 1
ATOM 1630 O O . LEU A 1 223 ? 8.946 -16.910 -3.124 1.00 96.38 223 LEU A O 1
ATOM 1634 N N . VAL A 1 224 ? 7.600 -17.438 -1.425 1.00 95.38 224 VAL A N 1
ATOM 1635 C CA . VAL A 1 224 ? 6.645 -16.339 -1.683 1.00 95.38 224 VAL A CA 1
ATOM 1636 C C . VAL A 1 224 ? 6.394 -15.483 -0.440 1.00 95.38 224 VAL A C 1
ATOM 1638 O O . VAL A 1 224 ? 6.169 -16.013 0.639 1.00 95.38 224 VAL A O 1
ATOM 1641 N N . ASP A 1 225 ? 6.392 -14.161 -0.569 1.00 93.88 225 ASP A N 1
ATOM 1642 C CA . ASP A 1 225 ? 6.037 -13.213 0.501 1.00 93.88 225 ASP A CA 1
ATOM 1643 C C . ASP A 1 225 ? 6.886 -13.329 1.786 1.00 93.88 225 ASP A C 1
ATOM 1645 O O . ASP A 1 225 ? 6.401 -13.057 2.883 1.00 93.88 225 ASP A O 1
ATOM 1649 N N . ASN A 1 226 ? 8.146 -13.770 1.704 1.00 96.25 226 ASN A N 1
ATOM 1650 C CA . ASN A 1 226 ? 9.012 -13.869 2.885 1.00 96.25 226 ASN A CA 1
ATOM 1651 C C . ASN A 1 226 ? 9.804 -12.577 3.122 1.00 96.25 226 ASN A C 1
ATOM 1653 O O . ASN A 1 226 ? 10.243 -11.908 2.187 1.00 96.25 226 ASN A O 1
ATOM 1657 N N . ILE A 1 227 ? 10.044 -12.260 4.391 1.00 97.00 227 ILE A N 1
ATOM 1658 C CA . ILE A 1 227 ? 10.846 -11.119 4.828 1.00 97.00 227 ILE A CA 1
ATOM 1659 C C . ILE A 1 227 ? 12.179 -11.640 5.357 1.00 97.00 227 ILE A C 1
ATOM 1661 O O . ILE A 1 227 ? 12.222 -12.316 6.387 1.00 97.00 227 ILE A O 1
ATOM 1665 N N . PHE A 1 228 ? 13.267 -11.295 4.676 1.00 98.12 228 PHE A N 1
ATOM 1666 C CA . PHE A 1 228 ? 14.632 -11.551 5.122 1.00 98.12 228 PHE A CA 1
ATOM 1667 C C . PHE A 1 228 ? 15.205 -10.295 5.796 1.00 98.12 228 PHE A C 1
ATOM 1669 O O . PHE A 1 228 ? 15.112 -9.199 5.245 1.00 98.12 228 PHE A O 1
ATOM 1676 N N . SER A 1 229 ? 15.773 -10.407 6.998 1.00 96.81 229 SER A N 1
ATOM 1677 C CA . SER A 1 229 ? 16.343 -9.233 7.683 1.00 96.81 229 SER A CA 1
ATOM 1678 C C . SER A 1 229 ? 17.498 -9.575 8.618 1.00 96.81 229 SER A C 1
ATOM 1680 O O . SER A 1 229 ? 17.401 -10.520 9.397 1.00 96.81 229 SER A O 1
ATOM 1682 N N . GLY A 1 230 ? 18.565 -8.774 8.625 1.00 94.00 230 GLY A N 1
ATOM 1683 C CA . GLY A 1 230 ? 19.683 -8.945 9.562 1.00 94.00 230 GLY A CA 1
ATOM 1684 C C . GLY A 1 230 ? 20.496 -10.239 9.400 1.00 94.00 230 GLY A C 1
ATOM 1685 O O . GLY A 1 230 ? 21.351 -10.518 10.239 1.00 94.00 230 GLY A O 1
ATOM 1686 N N . ASN A 1 231 ? 20.261 -11.033 8.352 1.00 96.94 231 ASN A N 1
ATOM 1687 C CA . ASN A 1 231 ? 21.118 -12.164 7.995 1.00 96.94 231 ASN A CA 1
ATOM 1688 C C . ASN A 1 231 ? 22.397 -11.659 7.312 1.00 96.94 231 ASN A C 1
ATOM 1690 O O . ASN A 1 231 ? 22.453 -10.518 6.851 1.00 96.94 231 ASN A O 1
ATOM 1694 N N . SER A 1 232 ? 23.416 -12.511 7.169 1.00 95.25 232 SER A N 1
ATOM 1695 C CA . SER A 1 232 ? 24.579 -12.163 6.330 1.00 95.25 232 SER A CA 1
ATOM 1696 C C . SER A 1 232 ? 24.228 -12.065 4.840 1.00 95.25 232 SER A C 1
ATOM 1698 O O . SER A 1 232 ? 24.961 -11.430 4.094 1.00 95.25 232 SER A O 1
ATOM 1700 N N . GLY A 1 233 ? 23.125 -12.690 4.421 1.00 95.94 233 GLY A N 1
ATOM 1701 C CA . GLY A 1 233 ? 22.569 -12.628 3.071 1.00 95.94 233 GLY A CA 1
ATOM 1702 C C . GLY A 1 233 ? 21.288 -13.449 2.954 1.00 95.94 233 GLY A C 1
ATOM 1703 O O . GLY A 1 233 ? 21.028 -14.322 3.790 1.00 95.94 233 GLY A O 1
ATOM 1704 N N . VAL A 1 234 ? 20.504 -13.204 1.905 1.00 97.06 234 VAL A N 1
ATOM 1705 C CA . VAL A 1 234 ? 19.183 -13.834 1.721 1.00 97.06 234 VAL A CA 1
ATOM 1706 C C . VAL A 1 234 ? 19.311 -15.348 1.590 1.00 97.06 234 VAL A C 1
ATOM 1708 O O . VAL A 1 234 ? 18.792 -16.115 2.405 1.00 97.06 234 VAL A O 1
ATOM 1711 N N . GLY A 1 235 ? 20.048 -15.805 0.582 1.00 94.62 235 GLY A N 1
ATOM 1712 C CA . GLY A 1 235 ? 20.259 -17.225 0.358 1.00 94.62 235 GLY A CA 1
ATOM 1713 C C . GLY A 1 235 ? 20.913 -17.550 -0.970 1.00 94.62 235 GLY A C 1
ATOM 1714 O O . GLY A 1 235 ? 21.050 -16.695 -1.843 1.00 94.62 235 GLY A O 1
ATOM 1715 N N . SER A 1 236 ? 21.336 -18.808 -1.096 1.00 93.62 236 SER A N 1
ATOM 1716 C CA . SER A 1 236 ? 22.028 -19.317 -2.283 1.00 93.62 236 SER A CA 1
ATOM 1717 C C . SER A 1 236 ? 21.388 -20.586 -2.828 1.00 93.62 236 SER A C 1
ATOM 1719 O O . SER A 1 236 ? 20.861 -21.397 -2.059 1.00 93.62 236 SER A O 1
ATOM 1721 N N . MET A 1 237 ? 21.441 -20.757 -4.149 1.00 94.25 237 MET A N 1
ATOM 1722 C CA . MET A 1 237 ? 20.889 -21.931 -4.817 1.00 94.25 237 MET A CA 1
ATOM 1723 C C . MET A 1 237 ? 21.561 -22.285 -6.149 1.00 94.25 237 MET A C 1
ATOM 1725 O O . MET A 1 237 ? 22.153 -21.441 -6.829 1.00 94.25 237 MET A O 1
ATOM 1729 N N . ASP A 1 238 ? 21.403 -23.551 -6.540 1.00 91.62 238 ASP A N 1
ATOM 1730 C CA . ASP A 1 238 ? 21.772 -24.048 -7.865 1.00 91.62 238 ASP A CA 1
ATOM 1731 C C . ASP A 1 238 ? 20.780 -23.556 -8.927 1.00 91.62 238 ASP A C 1
ATOM 1733 O O . ASP A 1 238 ? 19.571 -23.771 -8.816 1.00 91.62 238 ASP A O 1
ATOM 1737 N N . ILE A 1 239 ? 21.291 -22.987 -10.018 1.00 92.44 239 ILE A N 1
ATOM 1738 C CA . ILE A 1 239 ? 20.475 -22.459 -11.119 1.00 92.44 239 ILE A CA 1
ATOM 1739 C C . ILE A 1 239 ? 19.581 -23.530 -11.776 1.00 92.44 239 ILE A C 1
ATOM 1741 O O . ILE A 1 239 ? 18.501 -23.228 -12.268 1.00 92.44 239 ILE A O 1
ATOM 1745 N N . ALA A 1 240 ? 19.984 -24.804 -11.757 1.00 91.00 240 ALA A N 1
ATOM 1746 C CA . ALA A 1 240 ? 19.193 -25.897 -12.327 1.00 91.00 240 ALA A CA 1
ATOM 1747 C C . ALA A 1 240 ? 17.874 -26.158 -11.576 1.00 91.00 240 ALA A C 1
ATOM 1749 O O . ALA A 1 240 ? 16.981 -26.820 -12.115 1.00 91.00 240 ALA A O 1
ATOM 1750 N N . LYS A 1 241 ? 17.741 -25.684 -10.334 1.00 90.94 241 LYS A N 1
ATOM 1751 C CA . LYS A 1 241 ? 16.579 -25.962 -9.492 1.00 90.94 241 LYS A CA 1
ATOM 1752 C C . LYS A 1 241 ? 15.357 -25.174 -9.996 1.00 90.94 241 LYS A C 1
ATOM 1754 O O . LYS A 1 241 ? 15.455 -23.963 -10.175 1.00 90.94 241 LYS A O 1
ATOM 1759 N N . PRO A 1 242 ? 14.193 -25.815 -10.231 1.00 90.94 242 PRO A N 1
ATOM 1760 C CA . PRO A 1 242 ? 12.961 -25.082 -10.507 1.00 90.94 242 PRO A CA 1
ATOM 1761 C C . PRO A 1 242 ? 12.616 -24.180 -9.322 1.00 90.94 242 PRO A C 1
ATOM 1763 O O . PRO A 1 242 ? 12.490 -24.664 -8.195 1.00 90.94 242 PRO A O 1
ATOM 1766 N N . PHE A 1 243 ? 12.473 -22.889 -9.586 1.00 93.00 243 PHE A N 1
ATOM 1767 C CA . PHE A 1 243 ? 12.316 -21.869 -8.565 1.00 93.00 243 PHE A CA 1
ATOM 1768 C C . PHE A 1 243 ? 11.186 -20.933 -8.963 1.00 93.00 243 PHE A C 1
ATOM 1770 O O . PHE A 1 243 ? 11.175 -20.430 -10.080 1.00 93.00 243 PHE A O 1
ATOM 1777 N N . ILE A 1 244 ? 10.220 -20.778 -8.065 1.00 91.69 244 ILE A N 1
ATOM 1778 C CA . ILE A 1 244 ? 9.107 -19.843 -8.197 1.00 91.69 244 ILE A CA 1
ATOM 1779 C C . ILE A 1 244 ? 9.200 -18.911 -7.006 1.00 91.69 244 ILE A C 1
ATOM 1781 O O . ILE A 1 244 ? 9.232 -19.376 -5.862 1.00 91.69 244 ILE A O 1
ATOM 1785 N N . HIS A 1 245 ? 9.229 -17.615 -7.274 1.00 94.44 245 HIS A N 1
ATOM 1786 C CA . HIS A 1 245 ? 9.313 -16.615 -6.229 1.00 94.44 245 HIS A CA 1
ATOM 1787 C C . HIS A 1 245 ? 8.547 -15.347 -6.581 1.00 94.44 245 HIS A C 1
ATOM 1789 O O . HIS A 1 245 ? 8.388 -15.008 -7.754 1.00 94.44 245 HIS A O 1
ATOM 1795 N N . SER A 1 246 ? 8.022 -14.691 -5.551 1.00 92.88 246 SER A N 1
ATOM 1796 C CA . SER A 1 246 ? 7.310 -13.417 -5.650 1.00 92.88 246 SER A CA 1
ATOM 1797 C C . SER A 1 246 ? 7.129 -12.806 -4.260 1.00 92.88 246 SER A C 1
ATOM 1799 O O . SER A 1 246 ? 6.976 -13.535 -3.283 1.00 92.88 246 SER A O 1
ATOM 1801 N N . GLY A 1 247 ? 7.090 -11.478 -4.160 1.00 88.38 247 GLY A N 1
ATOM 1802 C CA . GLY A 1 247 ? 6.771 -10.765 -2.917 1.00 88.38 247 GLY A CA 1
ATOM 1803 C C . GLY A 1 247 ? 7.812 -10.869 -1.794 1.00 88.38 247 GLY A C 1
ATOM 1804 O O . GLY A 1 247 ? 7.564 -10.371 -0.697 1.00 88.38 247 GLY A O 1
ATOM 1805 N N . ASN A 1 248 ? 8.976 -11.487 -2.021 1.00 94.25 248 ASN A N 1
ATOM 1806 C CA . ASN A 1 248 ? 10.025 -11.541 -1.006 1.00 94.25 248 ASN A CA 1
ATOM 1807 C C . ASN A 1 248 ? 10.727 -10.180 -0.853 1.00 94.25 248 ASN A C 1
ATOM 1809 O O . ASN A 1 248 ? 10.945 -9.461 -1.825 1.00 94.25 248 ASN A O 1
ATOM 1813 N N . THR A 1 249 ? 11.133 -9.841 0.372 1.00 94.62 249 THR A N 1
ATOM 1814 C CA . THR A 1 249 ? 11.860 -8.599 0.688 1.00 94.62 249 THR A CA 1
ATOM 1815 C C . THR A 1 249 ? 13.124 -8.897 1.486 1.00 94.62 249 THR A C 1
ATOM 1817 O O . THR A 1 249 ? 13.182 -9.899 2.199 1.00 94.62 249 THR A O 1
ATOM 1820 N N . SER A 1 250 ? 14.147 -8.043 1.376 1.00 95.38 250 SER A N 1
ATOM 1821 C CA . SER A 1 250 ? 15.379 -8.188 2.158 1.00 95.38 250 SER A CA 1
ATOM 1822 C C . SER A 1 250 ? 15.904 -6.860 2.702 1.00 95.38 250 SER A C 1
ATOM 1824 O O . SER A 1 250 ? 16.039 -5.881 1.971 1.00 95.38 250 SER A O 1
ATOM 1826 N N . SER A 1 251 ? 16.252 -6.862 3.988 1.00 93.44 251 SER A N 1
ATOM 1827 C CA . SER A 1 251 ? 17.059 -5.846 4.678 1.00 93.44 251 SER A CA 1
ATOM 1828 C C . SER A 1 251 ? 18.289 -6.475 5.348 1.00 93.44 251 SER A C 1
ATOM 1830 O O . SER A 1 251 ? 18.745 -6.042 6.408 1.00 93.44 251 SER A O 1
ATOM 1832 N N . ASP A 1 252 ? 18.818 -7.541 4.744 1.00 96.31 252 ASP A N 1
ATOM 1833 C CA . ASP A 1 252 ? 20.003 -8.246 5.234 1.00 96.31 252 ASP A CA 1
ATOM 1834 C C . ASP A 1 252 ? 21.265 -7.372 5.225 1.00 96.31 252 ASP A C 1
ATOM 1836 O O . ASP A 1 252 ? 21.317 -6.297 4.619 1.00 96.31 252 ASP A O 1
ATOM 1840 N N . LEU A 1 253 ? 22.291 -7.815 5.949 1.00 93.62 253 LEU A N 1
ATOM 1841 C CA . LEU A 1 253 ? 23.527 -7.054 6.148 1.00 93.62 253 LEU A CA 1
ATOM 1842 C C . LEU A 1 253 ? 24.343 -6.911 4.856 1.00 93.62 253 LEU A C 1
ATOM 1844 O O . LEU A 1 253 ? 25.048 -5.922 4.688 1.00 93.62 253 LEU A O 1
ATOM 1848 N N . ALA A 1 254 ? 24.241 -7.896 3.968 1.00 91.88 254 ALA A N 1
ATOM 1849 C CA . ALA A 1 254 ? 24.800 -7.915 2.623 1.00 91.88 254 ALA A CA 1
ATOM 1850 C C . ALA A 1 254 ? 23.933 -8.835 1.745 1.00 91.88 254 ALA A C 1
ATOM 1852 O O . ALA A 1 254 ? 22.962 -9.413 2.232 1.00 91.88 254 ALA A O 1
ATOM 1853 N N . ASP A 1 255 ? 24.268 -8.957 0.460 1.00 92.94 255 ASP A N 1
ATOM 1854 C CA . ASP A 1 255 ? 23.672 -9.912 -0.483 1.00 92.94 255 ASP A CA 1
ATOM 1855 C C . ASP A 1 255 ? 22.134 -9.975 -0.414 1.00 92.94 255 ASP A C 1
ATOM 1857 O O . ASP A 1 255 ? 21.531 -11.038 -0.232 1.00 92.94 255 ASP A O 1
ATOM 1861 N N . ARG A 1 256 ? 21.488 -8.809 -0.554 1.00 95.06 256 ARG A N 1
ATOM 1862 C CA . ARG A 1 256 ? 20.028 -8.612 -0.457 1.00 95.06 256 ARG A CA 1
ATOM 1863 C C . ARG A 1 256 ? 19.255 -9.133 -1.681 1.00 95.06 256 ARG A C 1
ATOM 1865 O O . ARG A 1 256 ? 18.259 -8.549 -2.096 1.00 95.06 256 ARG A O 1
ATOM 1872 N N . GLY A 1 257 ? 19.731 -10.218 -2.284 1.00 95.69 257 GLY A N 1
ATOM 1873 C CA . GLY A 1 257 ? 19.157 -10.870 -3.457 1.00 95.69 257 GLY A CA 1
ATOM 1874 C C . GLY A 1 257 ? 19.488 -12.362 -3.497 1.00 95.69 257 GLY A C 1
ATOM 1875 O O . GLY A 1 257 ? 20.237 -12.869 -2.661 1.00 95.69 257 GLY A O 1
ATOM 1876 N N . PHE A 1 258 ? 18.929 -13.089 -4.463 1.00 96.00 258 PHE A N 1
ATOM 1877 C CA . PHE A 1 258 ? 19.147 -14.533 -4.568 1.00 96.00 258 PHE A CA 1
ATOM 1878 C C . PHE A 1 258 ? 20.492 -14.831 -5.220 1.00 96.00 258 PHE A C 1
ATOM 1880 O O . PHE A 1 258 ? 20.695 -14.534 -6.397 1.00 96.00 258 PHE A O 1
ATOM 1887 N N . VAL A 1 259 ? 21.407 -15.458 -4.481 1.00 95.00 259 VAL A N 1
ATOM 1888 C CA . VAL A 1 259 ? 22.691 -15.889 -5.038 1.00 95.00 259 VAL A CA 1
ATOM 1889 C C . VAL A 1 259 ? 22.478 -17.149 -5.878 1.00 95.00 259 VAL A C 1
ATOM 1891 O O . VAL A 1 259 ? 22.177 -18.216 -5.342 1.00 95.00 259 VAL A O 1
ATOM 1894 N N . ILE A 1 260 ? 22.654 -17.042 -7.195 1.00 93.19 260 ILE A N 1
ATOM 1895 C CA . ILE A 1 260 ? 22.416 -18.139 -8.145 1.00 93.19 260 ILE A CA 1
ATOM 1896 C C . ILE A 1 260 ? 23.703 -18.481 -8.902 1.00 93.19 260 ILE A C 1
ATOM 1898 O O . ILE A 1 260 ? 24.404 -17.609 -9.419 1.00 93.19 260 ILE A O 1
ATOM 1902 N N . THR A 1 261 ? 24.025 -19.775 -8.981 1.00 91.06 261 THR A N 1
ATOM 1903 C CA . THR A 1 261 ? 25.228 -20.282 -9.663 1.00 91.06 261 THR A CA 1
ATOM 1904 C C . THR A 1 261 ? 25.003 -21.673 -10.258 1.00 91.06 261 THR A C 1
ATOM 1906 O O . THR A 1 261 ? 24.073 -22.379 -9.878 1.00 91.06 261 THR A O 1
ATOM 1909 N N . GLY A 1 262 ? 25.870 -22.095 -11.181 1.00 92.44 262 GLY A N 1
ATOM 1910 C CA . GLY A 1 262 ? 25.921 -23.468 -11.682 1.00 92.44 262 GLY A CA 1
ATOM 1911 C C . GLY A 1 262 ? 25.555 -23.607 -13.159 1.00 92.44 262 GLY A C 1
ATOM 1912 O O . GLY A 1 262 ? 25.740 -22.691 -13.959 1.00 92.44 262 GLY A O 1
ATOM 1913 N N . ILE A 1 263 ? 25.079 -24.797 -13.527 1.00 94.19 263 ILE A N 1
ATOM 1914 C CA . ILE A 1 263 ? 24.749 -25.169 -14.908 1.00 94.19 263 ILE A CA 1
ATOM 1915 C C . ILE A 1 263 ? 23.236 -25.065 -15.109 1.00 94.19 263 ILE A C 1
ATOM 1917 O O . ILE A 1 263 ? 22.474 -25.701 -14.382 1.00 94.19 263 ILE A O 1
ATOM 1921 N N . ALA A 1 264 ? 22.801 -24.271 -16.086 1.00 94.50 264 ALA A N 1
ATOM 1922 C CA . ALA A 1 264 ? 21.391 -24.100 -16.412 1.00 94.50 264 ALA A CA 1
ATOM 1923 C C . ALA A 1 264 ? 20.794 -25.398 -16.974 1.00 94.50 264 ALA A C 1
ATOM 1925 O O . ALA A 1 264 ? 21.377 -26.053 -17.842 1.00 94.50 264 ALA A O 1
ATOM 1926 N N . ARG A 1 265 ? 19.596 -25.759 -16.503 1.00 93.44 265 ARG A N 1
ATOM 1927 C CA . ARG A 1 265 ? 18.823 -26.857 -17.100 1.00 93.44 265 ARG A CA 1
ATOM 1928 C C . ARG A 1 265 ? 18.248 -26.437 -18.453 1.00 93.44 265 ARG A C 1
ATOM 1930 O O . ARG A 1 265 ? 18.066 -25.255 -18.729 1.00 93.44 265 ARG A O 1
ATOM 1937 N N . ASP A 1 266 ? 17.896 -27.423 -19.271 1.00 95.44 266 ASP A N 1
ATOM 1938 C CA . ASP A 1 266 ? 17.267 -27.167 -20.567 1.00 95.44 266 ASP A CA 1
ATOM 1939 C C . ASP A 1 266 ? 15.911 -26.463 -20.424 1.00 95.44 266 ASP A C 1
ATOM 1941 O O . ASP A 1 266 ? 15.105 -26.837 -19.563 1.00 95.44 266 ASP A O 1
ATOM 1945 N N . GLY A 1 267 ? 15.656 -25.471 -21.276 1.00 93.50 267 GLY A N 1
ATOM 1946 C CA . GLY A 1 267 ? 14.415 -24.695 -21.277 1.00 93.50 267 GLY A CA 1
ATOM 1947 C C . GLY A 1 267 ? 14.184 -23.910 -19.985 1.00 93.50 267 GLY A C 1
ATOM 1948 O O . GLY A 1 267 ? 13.036 -23.680 -19.604 1.00 93.50 267 GLY A O 1
ATOM 1949 N N . MET A 1 268 ? 15.248 -23.559 -19.260 1.00 92.12 268 MET A N 1
ATOM 1950 C CA . MET A 1 268 ? 15.131 -22.737 -18.063 1.00 92.12 268 MET A CA 1
ATOM 1951 C C . MET A 1 268 ? 14.711 -21.309 -18.419 1.00 92.12 268 MET A C 1
ATOM 1953 O O . MET A 1 268 ? 15.245 -20.724 -19.361 1.00 92.12 268 MET A O 1
ATOM 1957 N N . VAL A 1 269 ? 13.821 -20.743 -17.605 1.00 94.31 269 VAL A N 1
ATOM 1958 C CA . VAL A 1 269 ? 13.538 -19.308 -17.563 1.00 94.31 269 VAL A CA 1
ATOM 1959 C C . VAL A 1 269 ? 14.084 -18.765 -16.246 1.00 94.31 269 VAL A C 1
ATOM 1961 O O . VAL A 1 269 ? 13.829 -19.348 -15.194 1.00 94.31 269 VAL A O 1
ATOM 1964 N N . LEU A 1 270 ? 14.885 -17.708 -16.327 1.00 94.88 270 LEU A N 1
ATOM 1965 C CA . LEU A 1 270 ? 15.415 -16.970 -15.189 1.00 94.88 270 LEU A CA 1
ATOM 1966 C C . LEU A 1 270 ? 14.666 -15.641 -15.077 1.00 94.88 270 LEU A C 1
ATOM 1968 O O . LEU A 1 270 ? 14.575 -14.913 -16.066 1.00 94.88 270 LEU A O 1
ATOM 1972 N N . GLU A 1 271 ? 14.153 -15.339 -13.890 1.00 93.00 271 GLU A N 1
ATOM 1973 C CA . GLU A 1 271 ? 13.336 -14.157 -13.613 1.00 93.00 271 GLU A CA 1
ATOM 1974 C C . GLU A 1 271 ? 13.687 -13.548 -12.251 1.00 93.00 271 GLU A C 1
ATOM 1976 O O . GLU A 1 271 ? 14.198 -14.241 -11.376 1.00 93.00 271 GLU A O 1
ATOM 1981 N N . SER A 1 272 ? 13.447 -12.247 -12.072 1.00 90.00 272 SER A N 1
ATOM 1982 C CA . SER A 1 272 ? 13.634 -11.553 -10.788 1.00 90.00 272 SER A CA 1
ATOM 1983 C C . SER A 1 272 ? 12.395 -10.720 -10.436 1.00 90.00 272 SER A C 1
ATOM 1985 O O . SER A 1 272 ? 12.404 -9.495 -10.545 1.00 90.00 272 SER A O 1
ATOM 1987 N N . THR A 1 273 ? 11.297 -11.387 -10.085 1.00 80.56 273 THR A N 1
ATOM 1988 C CA . THR A 1 273 ? 9.985 -10.754 -9.844 1.00 80.56 273 THR A CA 1
ATOM 1989 C C . THR A 1 273 ? 9.948 -9.854 -8.603 1.00 80.56 273 THR A C 1
ATOM 1991 O O . THR A 1 273 ? 9.140 -8.927 -8.547 1.00 80.56 273 THR A O 1
ATOM 1994 N N . ASP A 1 274 ? 10.810 -10.115 -7.618 1.00 91.06 274 ASP A N 1
ATOM 1995 C CA . ASP A 1 274 ? 10.832 -9.446 -6.316 1.00 91.06 274 ASP A CA 1
ATOM 1996 C C . ASP A 1 274 ? 12.235 -8.978 -5.884 1.00 91.06 274 ASP A C 1
ATOM 1998 O O . ASP A 1 274 ? 12.450 -7.779 -5.715 1.00 91.06 274 ASP A O 1
ATOM 2002 N N . LEU A 1 275 ? 13.205 -9.887 -5.750 1.00 95.62 275 LEU A N 1
ATOM 2003 C CA . LEU A 1 275 ? 14.591 -9.596 -5.390 1.00 95.62 275 LEU A CA 1
ATOM 2004 C C . LEU A 1 275 ? 15.532 -9.815 -6.586 1.00 95.62 275 LEU A C 1
ATOM 2006 O O . LEU A 1 275 ? 15.335 -10.764 -7.351 1.00 95.62 275 LEU A O 1
ATOM 2010 N N . PRO A 1 276 ? 16.593 -8.997 -6.742 1.00 96.94 276 PRO A N 1
ATOM 2011 C CA . PRO A 1 276 ? 17.589 -9.199 -7.791 1.00 96.94 276 PRO A CA 1
ATOM 2012 C C . PRO A 1 276 ? 18.292 -10.555 -7.695 1.00 96.94 276 PRO A C 1
ATOM 2014 O O . PRO A 1 276 ? 18.499 -11.098 -6.606 1.00 96.94 276 PRO A O 1
ATOM 2017 N N . ILE A 1 277 ? 18.749 -11.062 -8.840 1.00 96.75 277 ILE A N 1
ATOM 2018 C CA . ILE A 1 277 ? 19.600 -12.252 -8.896 1.00 96.75 277 ILE A CA 1
ATOM 2019 C C . ILE A 1 277 ? 21.060 -11.826 -8.792 1.00 96.75 277 ILE A C 1
ATOM 2021 O O . ILE A 1 277 ? 21.554 -11.047 -9.608 1.00 96.75 277 ILE A O 1
ATOM 2025 N N . LEU A 1 278 ? 21.763 -12.376 -7.806 1.00 95.69 278 LEU A N 1
ATOM 2026 C CA . LEU A 1 278 ? 23.175 -12.123 -7.560 1.00 95.69 278 LEU A CA 1
ATOM 2027 C C . LEU A 1 278 ? 24.023 -13.251 -8.150 1.00 95.69 278 LEU A C 1
ATOM 2029 O O . LEU A 1 278 ? 23.887 -14.422 -7.794 1.00 95.69 278 LEU A O 1
ATOM 2033 N N . VAL A 1 279 ? 24.939 -12.896 -9.045 1.00 93.44 279 VAL A N 1
ATOM 2034 C CA . VAL A 1 279 ? 25.833 -13.837 -9.719 1.00 93.44 279 VAL A CA 1
ATOM 2035 C C . VAL A 1 279 ? 27.242 -13.671 -9.161 1.00 93.44 279 VAL A C 1
ATOM 2037 O O . VAL A 1 279 ? 28.034 -12.849 -9.626 1.00 93.44 279 VAL A O 1
ATOM 2040 N N . PHE A 1 280 ? 27.558 -14.465 -8.139 1.00 86.31 280 PHE A N 1
ATOM 2041 C CA . PHE A 1 280 ? 28.905 -14.555 -7.553 1.00 86.31 280 PHE A CA 1
ATOM 2042 C C . PHE A 1 280 ? 29.703 -15.745 -8.067 1.00 86.31 280 PHE A C 1
ATOM 2044 O O . PHE A 1 280 ? 30.908 -15.811 -7.878 1.00 86.31 280 PHE A O 1
ATOM 2051 N N . GLY A 1 281 ? 29.051 -16.701 -8.717 1.00 84.25 281 GLY A N 1
ATOM 2052 C CA . GLY A 1 281 ? 29.711 -17.830 -9.355 1.00 84.25 281 GLY A CA 1
ATOM 2053 C C . GLY A 1 281 ? 29.812 -17.652 -10.863 1.00 84.25 281 GLY A C 1
ATOM 2054 O O . GLY A 1 281 ? 29.898 -16.538 -11.383 1.00 84.25 281 GLY A O 1
ATOM 2055 N N . ARG A 1 282 ? 29.768 -18.781 -11.564 1.00 85.88 282 ARG A N 1
ATOM 2056 C CA . ARG A 1 282 ? 29.558 -18.820 -13.010 1.00 85.88 282 ARG A CA 1
ATOM 2057 C C . ARG A 1 282 ? 28.178 -19.386 -13.299 1.00 85.88 282 ARG A C 1
ATOM 2059 O O . ARG A 1 282 ? 27.759 -20.344 -12.646 1.00 85.88 282 ARG A O 1
ATOM 2066 N N . ILE A 1 283 ? 27.515 -18.817 -14.294 1.00 92.94 283 ILE A N 1
ATOM 2067 C CA . ILE A 1 283 ? 26.336 -19.415 -14.917 1.00 92.94 283 ILE A CA 1
ATOM 2068 C C . ILE A 1 283 ? 26.776 -20.009 -16.248 1.00 92.94 283 ILE A C 1
ATOM 2070 O O . ILE A 1 283 ? 27.384 -19.308 -17.054 1.00 92.94 283 ILE A O 1
ATOM 2074 N N . MET A 1 284 ? 26.483 -21.289 -16.471 1.00 95.31 284 MET A N 1
ATOM 2075 C CA . MET A 1 284 ? 26.851 -21.995 -17.698 1.00 95.31 284 MET A CA 1
ATOM 2076 C C . MET A 1 284 ? 25.617 -22.518 -18.433 1.00 95.31 284 MET A C 1
ATOM 2078 O O . MET A 1 284 ? 24.798 -23.223 -17.845 1.00 95.31 284 MET A O 1
ATOM 2082 N N . VAL A 1 285 ? 25.526 -22.228 -19.731 1.00 97.56 285 VAL A N 1
ATOM 2083 C CA . VAL A 1 285 ? 24.550 -22.830 -20.650 1.00 97.56 285 VAL A CA 1
ATOM 2084 C C . VAL A 1 285 ? 25.282 -23.840 -21.528 1.00 97.56 285 VAL A C 1
ATOM 2086 O O . VAL A 1 285 ? 26.086 -23.455 -22.375 1.00 97.56 285 VAL A O 1
ATOM 2089 N N . GLU A 1 286 ? 25.041 -25.133 -21.318 1.00 97.75 286 GLU A N 1
ATOM 2090 C CA . GLU A 1 286 ? 25.732 -26.205 -22.047 1.00 97.75 286 GLU A CA 1
ATOM 2091 C C . GLU A 1 286 ? 25.288 -26.335 -23.515 1.00 97.75 286 GLU A C 1
ATOM 2093 O O . GLU A 1 286 ? 24.226 -25.863 -23.923 1.00 97.75 286 GLU A O 1
ATOM 2098 N N . VAL A 1 287 ? 26.101 -27.030 -24.319 1.00 97.50 287 VAL A N 1
ATOM 2099 C CA . VAL A 1 287 ? 25.823 -27.301 -25.739 1.00 97.50 287 VAL A CA 1
ATOM 2100 C C . VAL A 1 287 ? 24.452 -27.965 -25.913 1.00 97.50 287 VAL A C 1
ATOM 2102 O O . VAL A 1 287 ? 24.147 -28.978 -25.283 1.00 97.50 287 VAL A O 1
ATOM 2105 N N . GLY A 1 288 ? 23.634 -27.413 -26.812 1.00 95.44 288 GLY A N 1
ATOM 2106 C CA . GLY A 1 288 ? 22.292 -27.920 -27.115 1.00 95.44 288 GLY A CA 1
ATOM 2107 C C . GLY A 1 288 ? 21.230 -27.602 -26.057 1.00 95.44 288 GLY A C 1
ATOM 2108 O O . GLY A 1 288 ? 20.122 -28.121 -26.168 1.00 95.44 288 GLY A O 1
ATOM 2109 N N . LYS A 1 289 ? 21.553 -26.783 -25.045 1.00 98.00 289 LYS A N 1
ATOM 2110 C CA . LYS A 1 289 ? 20.619 -26.307 -24.017 1.00 98.00 289 LYS A CA 1
ATOM 2111 C C . LYS A 1 289 ? 20.215 -24.866 -24.263 1.00 98.00 289 LYS A C 1
ATOM 2113 O O . LYS A 1 289 ? 21.018 -24.070 -24.742 1.00 98.00 289 LYS A O 1
ATOM 2118 N N . THR A 1 290 ? 18.973 -24.542 -23.912 1.00 97.81 290 THR A N 1
ATOM 2119 C CA . THR A 1 290 ? 18.446 -23.173 -24.000 1.00 97.81 290 THR A CA 1
ATOM 2120 C C . THR A 1 290 ? 18.164 -22.601 -22.616 1.00 97.81 290 THR A C 1
ATOM 2122 O O . THR A 1 290 ? 17.503 -23.251 -21.805 1.00 97.81 290 THR A O 1
ATOM 2125 N N . MET A 1 291 ? 18.614 -21.369 -22.380 1.00 97.75 291 MET A N 1
ATOM 2126 C CA . MET A 1 291 ? 18.262 -20.556 -21.219 1.00 97.75 291 MET A CA 1
ATOM 2127 C C . MET A 1 291 ? 17.633 -19.242 -21.689 1.00 97.75 291 MET A C 1
ATOM 2129 O O . MET A 1 291 ? 18.168 -18.566 -22.566 1.00 97.75 291 MET A O 1
ATOM 2133 N N . THR A 1 292 ? 16.497 -18.887 -21.097 1.00 98.06 292 THR A N 1
ATOM 2134 C CA . THR A 1 292 ? 15.796 -17.622 -21.338 1.00 98.06 292 THR A CA 1
ATOM 2135 C C . THR A 1 292 ? 15.870 -16.748 -20.092 1.00 98.06 292 THR A C 1
ATOM 2137 O O . THR A 1 292 ? 15.717 -17.249 -18.982 1.00 98.06 292 THR A O 1
ATOM 2140 N N . ILE A 1 293 ? 16.090 -15.451 -20.264 1.00 98.00 293 ILE A N 1
ATOM 2141 C CA . ILE A 1 293 ? 15.978 -14.436 -19.218 1.00 98.00 293 ILE A CA 1
ATOM 2142 C C . ILE A 1 293 ? 14.700 -13.646 -19.502 1.00 98.00 293 ILE A C 1
ATOM 2144 O O . ILE A 1 293 ? 14.541 -13.107 -20.599 1.00 98.00 293 ILE A O 1
ATOM 2148 N N . ALA A 1 294 ? 13.776 -13.634 -18.543 1.00 94.44 294 ALA A N 1
ATOM 2149 C CA . ALA A 1 294 ? 12.469 -13.001 -18.689 1.00 94.44 294 ALA A CA 1
ATOM 2150 C C . ALA A 1 294 ? 12.571 -11.458 -18.684 1.00 94.44 294 ALA A C 1
ATOM 2152 O O . ALA A 1 294 ? 13.515 -10.917 -18.096 1.00 94.44 294 ALA A O 1
ATOM 2153 N N . PRO A 1 295 ? 11.610 -10.728 -19.287 1.00 92.94 295 PRO A N 1
ATOM 2154 C CA . PRO A 1 295 ? 11.530 -9.270 -19.176 1.00 92.94 295 PRO A CA 1
ATOM 2155 C C . PRO A 1 295 ? 11.587 -8.768 -17.726 1.00 92.94 295 PRO A C 1
ATOM 2157 O O . PRO A 1 295 ? 11.095 -9.429 -16.816 1.00 92.94 295 PRO A O 1
ATOM 2160 N N . GLY A 1 296 ? 12.199 -7.601 -17.511 1.00 91.94 296 GLY A N 1
ATOM 2161 C CA . GLY A 1 296 ? 12.345 -6.988 -16.184 1.00 91.94 296 GLY A CA 1
ATOM 2162 C C . GLY A 1 296 ? 13.392 -7.638 -15.271 1.00 91.94 296 GLY A C 1
ATOM 2163 O O . GLY A 1 296 ? 13.614 -7.152 -14.164 1.00 91.94 296 GLY A O 1
ATOM 2164 N N . THR A 1 297 ? 14.058 -8.714 -15.708 1.00 97.50 297 THR A N 1
ATOM 2165 C CA . THR A 1 297 ? 15.033 -9.418 -14.863 1.00 97.50 297 THR A CA 1
ATOM 2166 C C . THR A 1 297 ? 16.283 -8.574 -14.606 1.00 97.50 297 THR A C 1
ATOM 2168 O O . THR A 1 297 ? 16.905 -8.056 -15.536 1.00 97.50 297 THR A O 1
ATOM 2171 N N . VAL A 1 298 ? 16.703 -8.499 -13.343 1.00 98.06 298 VAL A N 1
ATOM 2172 C CA . VAL A 1 298 ? 17.906 -7.812 -12.869 1.00 98.06 298 VAL A CA 1
ATOM 2173 C C . VAL A 1 298 ? 18.936 -8.843 -12.410 1.00 98.06 298 VAL A C 1
ATOM 2175 O O . VAL A 1 298 ? 18.786 -9.473 -11.362 1.00 98.06 298 VAL A O 1
ATOM 2178 N N . LEU A 1 299 ? 20.014 -8.977 -13.183 1.00 97.62 299 LEU A N 1
ATOM 2179 C CA . LEU A 1 299 ? 21.199 -9.752 -12.834 1.00 97.62 299 LEU A CA 1
ATOM 2180 C C . LEU A 1 299 ? 22.306 -8.803 -12.374 1.00 97.62 299 LEU A C 1
ATOM 2182 O O . LEU A 1 299 ? 22.782 -7.956 -13.139 1.00 97.62 299 LEU A O 1
ATOM 2186 N N . LYS A 1 300 ? 22.754 -8.980 -11.132 1.00 95.69 300 LYS A N 1
ATOM 2187 C CA . LYS A 1 300 ? 23.878 -8.238 -10.568 1.00 95.69 300 LYS A CA 1
ATOM 2188 C C . LYS A 1 300 ? 25.061 -9.144 -10.295 1.00 95.69 300 LYS A C 1
ATOM 2190 O O . LYS A 1 300 ? 24.951 -10.149 -9.602 1.00 95.69 300 LYS A O 1
ATOM 2195 N N . PHE A 1 301 ? 26.213 -8.771 -10.818 1.00 93.12 301 PHE A N 1
ATOM 2196 C CA . PHE A 1 301 ? 27.418 -9.581 -10.774 1.00 93.12 301 PHE A CA 1
ATOM 2197 C C . PHE A 1 301 ? 28.381 -9.044 -9.712 1.00 93.12 301 PHE A C 1
ATOM 2199 O O . PHE A 1 301 ? 28.583 -7.832 -9.586 1.00 93.12 301 PHE A O 1
ATOM 2206 N N . GLY A 1 302 ? 28.952 -9.957 -8.923 1.00 86.75 302 GLY A N 1
ATOM 2207 C CA . GLY A 1 302 ? 29.960 -9.632 -7.912 1.00 86.75 302 GLY A CA 1
ATOM 2208 C C . GLY A 1 302 ? 31.372 -9.607 -8.488 1.00 86.75 302 GLY A C 1
ATOM 2209 O O . GLY A 1 302 ? 31.697 -10.378 -9.390 1.00 86.75 302 GLY A O 1
ATOM 2210 N N . GLY A 1 303 ? 32.223 -8.735 -7.946 1.00 67.12 303 GLY A N 1
ATOM 2211 C CA . GLY A 1 303 ? 33.589 -8.542 -8.425 1.00 67.12 303 GLY A CA 1
ATOM 2212 C C . GLY A 1 303 ? 34.605 -9.437 -7.730 1.00 67.12 303 GLY A C 1
ATOM 2213 O O . GLY A 1 303 ? 35.140 -9.058 -6.694 1.00 67.12 303 GLY A O 1
ATOM 2214 N N . TRP A 1 304 ? 34.928 -10.590 -8.322 1.00 64.50 304 TRP A N 1
ATOM 2215 C CA . TRP A 1 304 ? 36.166 -11.329 -8.040 1.00 64.50 304 TRP A CA 1
ATOM 2216 C C . TRP A 1 304 ? 36.715 -11.982 -9.329 1.00 64.50 304 TRP A C 1
ATOM 2218 O O . TRP A 1 304 ? 35.939 -12.386 -10.186 1.00 64.50 304 TRP A O 1
ATOM 2228 N N . PRO A 1 305 ? 38.043 -12.151 -9.491 1.00 55.00 305 PRO A N 1
ATOM 2229 C CA . PRO A 1 305 ? 38.681 -12.559 -10.753 1.00 55.00 305 PRO A CA 1
ATOM 2230 C C . PRO A 1 305 ? 38.179 -13.834 -11.450 1.00 55.00 305 PRO A C 1
ATOM 2232 O O . PRO A 1 305 ? 38.408 -13.989 -12.647 1.00 55.00 305 PRO A O 1
ATOM 2235 N N . TRP A 1 306 ? 37.544 -14.753 -10.718 1.00 56.53 306 TRP A N 1
ATOM 2236 C CA . TRP A 1 306 ? 37.061 -16.051 -11.217 1.00 56.53 306 TRP A CA 1
ATOM 2237 C C . TRP A 1 306 ? 35.536 -16.208 -11.116 1.00 56.53 306 TRP A C 1
ATOM 2239 O O . TRP A 1 306 ? 35.005 -17.299 -11.301 1.00 56.53 306 TRP A O 1
ATOM 2249 N N . PHE A 1 307 ? 34.844 -15.125 -10.775 1.00 65.50 307 PHE A N 1
ATOM 2250 C CA . PHE A 1 307 ? 33.517 -15.127 -10.174 1.00 65.50 307 PHE A CA 1
ATOM 2251 C C . PHE A 1 307 ? 32.713 -13.956 -10.770 1.00 65.50 307 PHE A C 1
ATOM 2253 O O . PHE A 1 307 ? 33.263 -12.881 -10.989 1.00 65.50 307 PHE A O 1
ATOM 2260 N N . GLY A 1 308 ? 31.448 -14.173 -11.139 1.00 73.75 308 GLY A N 1
ATOM 2261 C CA . GLY A 1 308 ? 30.631 -13.174 -11.845 1.00 73.75 308 GLY A CA 1
ATOM 2262 C C . GLY A 1 308 ? 30.788 -13.199 -13.371 1.00 73.75 308 GLY A C 1
ATOM 2263 O O . GLY A 1 308 ? 30.981 -12.154 -13.993 1.00 73.75 308 GLY A O 1
ATOM 2264 N N . ALA A 1 309 ? 30.726 -14.389 -13.978 1.00 86.88 309 ALA A N 1
ATOM 2265 C CA . ALA A 1 309 ? 30.749 -14.582 -15.431 1.00 86.88 309 ALA A CA 1
ATOM 2266 C C . ALA A 1 309 ? 29.563 -15.428 -15.916 1.00 86.88 309 ALA A C 1
ATOM 2268 O O . ALA A 1 309 ? 29.049 -16.282 -15.187 1.00 86.88 309 ALA A O 1
ATOM 2269 N N . MET A 1 310 ? 29.174 -15.222 -17.174 1.00 92.06 310 MET A N 1
ATOM 2270 C CA . MET A 1 310 ? 28.211 -16.070 -17.876 1.00 92.06 310 MET A CA 1
ATOM 2271 C C . MET A 1 310 ? 28.897 -16.737 -19.069 1.00 92.06 310 MET A C 1
ATOM 2273 O O . MET A 1 310 ? 29.458 -16.046 -19.913 1.00 92.06 310 MET A O 1
ATOM 2277 N N . GLU A 1 311 ? 28.861 -18.065 -19.132 1.00 93.62 311 GLU A N 1
ATOM 2278 C CA . GLU A 1 311 ? 29.478 -18.874 -20.187 1.00 93.62 311 GLU A CA 1
ATOM 2279 C C . GLU A 1 311 ? 28.397 -19.583 -21.009 1.00 93.62 311 GLU A C 1
ATOM 2281 O O . GLU A 1 311 ? 27.636 -20.405 -20.493 1.00 93.62 311 GLU A O 1
ATOM 2286 N N . VAL A 1 312 ? 28.326 -19.284 -22.303 1.00 97.56 312 VAL A N 1
ATOM 2287 C CA . VAL A 1 312 ? 27.279 -19.784 -23.196 1.00 97.56 312 VAL A CA 1
ATOM 2288 C C . VAL A 1 312 ? 27.901 -20.669 -24.272 1.00 97.56 312 VAL A C 1
ATOM 2290 O O . VAL A 1 312 ? 28.569 -20.184 -25.182 1.00 97.56 312 VAL A O 1
ATOM 2293 N N . TYR A 1 313 ? 27.646 -21.974 -24.180 1.00 97.81 313 TYR A N 1
ATOM 2294 C CA . TYR A 1 313 ? 27.955 -22.978 -25.206 1.00 97.81 313 TYR A CA 1
ATOM 2295 C C . TYR A 1 313 ? 26.700 -23.415 -25.988 1.00 97.81 313 TYR A C 1
ATOM 2297 O O . TYR A 1 313 ? 26.820 -24.033 -27.045 1.00 97.81 313 TYR A O 1
ATOM 2305 N N . GLY A 1 314 ? 25.504 -23.133 -25.457 1.00 98.19 314 GLY A N 1
ATOM 2306 C CA . GLY A 1 314 ? 24.196 -23.400 -26.068 1.00 98.19 314 GLY A CA 1
ATOM 2307 C C . GLY A 1 314 ? 23.509 -22.134 -26.588 1.00 98.19 314 GLY A C 1
ATOM 2308 O O . GLY A 1 314 ? 24.122 -21.348 -27.306 1.00 98.19 314 GLY A O 1
ATOM 2309 N N . THR A 1 315 ? 22.244 -21.936 -26.216 1.00 98.56 315 THR A N 1
ATOM 2310 C CA . THR A 1 315 ? 21.415 -20.797 -26.642 1.00 98.56 315 THR A CA 1
ATOM 2311 C C . THR A 1 315 ? 21.001 -19.940 -25.443 1.00 98.56 315 THR A C 1
ATOM 2313 O O . THR A 1 315 ? 20.404 -20.448 -24.492 1.00 98.56 315 THR A O 1
ATOM 2316 N N . LEU A 1 316 ? 21.277 -18.635 -25.504 1.00 98.50 316 LEU A N 1
ATOM 2317 C CA . LEU A 1 316 ? 20.843 -17.632 -24.529 1.00 98.50 316 LEU A CA 1
ATOM 2318 C C . LEU A 1 316 ? 19.865 -16.639 -25.174 1.00 98.50 316 LEU A C 1
ATOM 2320 O O . LEU A 1 316 ? 20.203 -15.955 -26.140 1.00 98.50 316 LEU A O 1
ATOM 2324 N N . ILE A 1 317 ? 18.667 -16.522 -24.608 1.00 98.38 317 ILE A N 1
ATOM 2325 C CA . ILE A 1 317 ? 17.632 -15.585 -25.062 1.00 98.38 317 ILE A CA 1
ATOM 2326 C C . ILE A 1 317 ? 17.365 -14.583 -23.940 1.00 98.38 317 ILE A C 1
ATOM 2328 O O . ILE A 1 317 ? 16.966 -14.981 -22.853 1.00 98.38 317 ILE A O 1
ATOM 2332 N N . ALA A 1 318 ? 17.566 -13.292 -24.188 1.00 98.31 318 ALA A N 1
ATOM 2333 C CA . ALA A 1 318 ? 17.241 -12.221 -23.250 1.00 98.31 318 ALA A CA 1
ATOM 2334 C C . ALA A 1 318 ? 16.436 -11.147 -23.985 1.00 98.31 318 ALA A C 1
ATOM 2336 O O . ALA A 1 318 ? 17.002 -10.245 -24.601 1.00 98.31 318 ALA A O 1
ATOM 2337 N N . HIS A 1 319 ? 15.110 -11.276 -23.955 1.00 97.00 319 HIS A N 1
ATOM 2338 C CA . HIS A 1 319 ? 14.182 -10.366 -24.629 1.00 97.00 319 HIS A CA 1
ATOM 2339 C C . HIS A 1 319 ? 13.355 -9.626 -23.584 1.00 97.00 319 HIS A C 1
ATOM 2341 O O . HIS A 1 319 ? 12.394 -10.172 -23.051 1.00 97.00 319 HIS A O 1
ATOM 2347 N N . GLY A 1 320 ? 13.759 -8.400 -23.267 1.00 86.38 320 GLY A N 1
ATOM 2348 C CA . GLY A 1 320 ? 12.981 -7.468 -22.462 1.00 86.38 320 GLY A CA 1
ATOM 2349 C C . GLY A 1 320 ? 11.980 -6.676 -23.300 1.00 86.38 320 GLY A C 1
ATOM 2350 O O . GLY A 1 320 ? 11.843 -6.868 -24.511 1.00 86.38 320 GLY A O 1
ATOM 2351 N N . THR A 1 321 ? 11.327 -5.712 -22.661 1.00 84.56 321 THR A N 1
ATOM 2352 C CA . THR A 1 321 ? 10.479 -4.718 -23.334 1.00 84.56 321 THR A CA 1
ATOM 2353 C C . THR A 1 321 ? 11.021 -3.310 -23.098 1.00 84.56 321 THR A C 1
ATOM 2355 O O . THR A 1 321 ? 11.916 -3.103 -22.279 1.00 84.56 321 THR A O 1
ATOM 2358 N N . ALA A 1 322 ? 10.468 -2.312 -23.791 1.00 75.81 322 ALA A N 1
ATOM 2359 C CA . ALA A 1 322 ? 10.863 -0.919 -23.587 1.00 75.81 322 ALA A CA 1
ATOM 2360 C C . ALA A 1 322 ? 10.646 -0.436 -22.135 1.00 75.81 322 ALA A C 1
ATOM 2362 O O . ALA A 1 322 ? 11.381 0.442 -21.682 1.00 75.81 322 ALA A O 1
ATOM 2363 N N . THR A 1 323 ? 9.665 -1.006 -21.417 1.00 77.69 323 THR A N 1
ATOM 2364 C CA . THR A 1 323 ? 9.380 -0.682 -20.008 1.00 77.69 323 THR A CA 1
ATOM 2365 C C . THR A 1 323 ? 10.019 -1.648 -19.019 1.00 77.69 323 THR A C 1
ATOM 2367 O O . THR A 1 323 ? 10.437 -1.214 -17.953 1.00 77.69 323 THR A O 1
ATOM 2370 N N . ASP A 1 324 ? 10.172 -2.918 -19.393 1.00 80.31 324 ASP A N 1
ATOM 2371 C CA . ASP A 1 324 ? 10.715 -3.985 -18.547 1.00 80.31 324 ASP A CA 1
ATOM 2372 C C . ASP A 1 324 ? 12.003 -4.520 -19.171 1.00 80.31 324 ASP A C 1
ATOM 2374 O O . ASP A 1 324 ? 12.083 -5.642 -19.692 1.00 80.31 324 ASP A O 1
ATOM 2378 N N . LYS A 1 325 ? 13.023 -3.660 -19.167 1.00 92.69 325 LYS A N 1
ATOM 2379 C CA . LYS A 1 325 ? 14.353 -3.995 -19.676 1.00 92.69 325 LYS A CA 1
ATOM 2380 C C . LYS A 1 325 ? 15.002 -5.075 -18.814 1.00 92.69 325 LYS A C 1
ATOM 2382 O O . LYS A 1 325 ? 14.742 -5.176 -17.617 1.00 92.69 325 LYS A O 1
ATOM 2387 N N . ILE A 1 326 ? 15.881 -5.862 -19.424 1.00 98.31 326 ILE A N 1
ATOM 2388 C CA . ILE A 1 326 ? 16.721 -6.827 -18.705 1.00 98.31 326 ILE A CA 1
ATOM 2389 C C . ILE A 1 326 ? 18.045 -6.151 -18.363 1.00 98.31 326 ILE A C 1
ATOM 2391 O O . ILE A 1 326 ? 18.681 -5.573 -19.242 1.00 98.31 326 ILE A O 1
ATOM 2395 N N . TYR A 1 327 ? 18.488 -6.247 -17.112 1.00 98.25 327 TYR A N 1
ATOM 2396 C CA . TYR A 1 327 ? 19.692 -5.572 -16.631 1.00 98.25 327 TYR A CA 1
ATOM 2397 C C . TYR A 1 327 ? 20.804 -6.564 -16.292 1.00 98.25 327 TYR A C 1
ATOM 2399 O O . TYR A 1 327 ? 20.608 -7.490 -15.512 1.00 98.25 327 TYR A O 1
ATOM 2407 N N . PHE A 1 328 ? 21.994 -6.312 -16.833 1.00 98.25 328 PHE A N 1
ATOM 2408 C CA . PHE A 1 328 ? 23.257 -6.948 -16.468 1.00 98.25 328 PHE A CA 1
ATOM 2409 C C . PHE A 1 328 ? 24.169 -5.866 -15.890 1.00 98.25 328 PHE A C 1
ATOM 2411 O O . PHE A 1 328 ? 24.653 -4.996 -16.620 1.00 98.25 328 PHE A O 1
ATOM 2418 N N . THR A 1 329 ? 24.370 -5.879 -14.573 1.00 96.31 329 THR A N 1
ATOM 2419 C CA . THR A 1 329 ? 25.060 -4.782 -13.883 1.00 96.31 329 THR A CA 1
ATOM 2420 C C . THR A 1 329 ? 25.880 -5.241 -12.671 1.00 96.31 329 THR A C 1
ATOM 2422 O O . THR A 1 329 ? 25.980 -6.424 -12.367 1.00 96.31 329 THR A O 1
ATOM 2425 N N . SER A 1 330 ? 26.520 -4.301 -11.984 1.00 94.06 330 SER A N 1
ATOM 2426 C CA . SER A 1 330 ? 27.321 -4.507 -10.774 1.00 94.06 330 SER A CA 1
ATOM 2427 C C . SER A 1 330 ? 26.446 -4.710 -9.533 1.00 94.06 330 SER A C 1
ATOM 2429 O O . SER A 1 330 ? 25.419 -4.053 -9.402 1.00 94.06 330 SER A O 1
ATOM 2431 N N . ILE A 1 331 ? 26.894 -5.495 -8.546 1.00 93.06 331 ILE A N 1
ATOM 2432 C CA . ILE A 1 331 ? 26.271 -5.496 -7.200 1.00 93.06 331 ILE A CA 1
ATOM 2433 C C . ILE A 1 331 ? 26.321 -4.147 -6.478 1.00 93.06 331 ILE A C 1
ATOM 2435 O O . ILE A 1 331 ? 25.543 -3.930 -5.560 1.00 93.06 331 ILE A O 1
ATOM 2439 N N . HIS A 1 332 ? 27.228 -3.270 -6.903 1.00 92.69 332 HIS A N 1
ATOM 2440 C CA . HIS A 1 332 ? 27.379 -1.898 -6.402 1.00 92.69 332 HIS A CA 1
ATOM 2441 C C . HIS A 1 332 ? 26.469 -0.885 -7.115 1.00 92.69 332 HIS A C 1
ATOM 2443 O O . HIS A 1 332 ? 26.643 0.313 -6.944 1.00 92.69 332 HIS A O 1
ATOM 2449 N N . ASP A 1 333 ? 25.614 -1.336 -8.036 1.00 94.12 333 ASP A N 1
ATOM 2450 C CA . ASP A 1 333 ? 24.715 -0.463 -8.786 1.00 94.12 333 ASP A CA 1
ATOM 2451 C C . ASP A 1 333 ? 23.365 -0.335 -8.084 1.00 94.12 333 ASP A C 1
ATOM 2453 O O . ASP A 1 333 ? 22.440 -1.095 -8.366 1.00 94.12 333 ASP A O 1
ATOM 2457 N N . ASP A 1 334 ? 23.247 0.633 -7.186 1.00 92.12 334 ASP A N 1
ATOM 2458 C CA . ASP A 1 334 ? 22.030 0.820 -6.387 1.00 92.12 334 ASP A CA 1
ATOM 2459 C C . ASP A 1 334 ? 20.871 1.401 -7.204 1.00 92.12 334 ASP A C 1
ATOM 2461 O O . ASP A 1 334 ? 19.703 1.240 -6.844 1.00 92.12 334 ASP A O 1
ATOM 2465 N N . SER A 1 335 ? 21.179 2.022 -8.350 1.00 91.38 335 SER A N 1
ATOM 2466 C CA . SER A 1 335 ? 20.182 2.653 -9.222 1.00 91.38 335 SER A CA 1
ATOM 2467 C C . SER A 1 335 ? 19.224 1.654 -9.878 1.00 91.38 335 SER A C 1
ATOM 2469 O O . SER A 1 335 ? 18.161 2.045 -10.353 1.00 91.38 335 SER A O 1
ATOM 2471 N N . ILE A 1 336 ? 19.575 0.365 -9.891 1.00 92.69 336 ILE A N 1
ATOM 2472 C CA . ILE A 1 336 ? 18.771 -0.717 -10.462 1.00 92.69 336 ILE A CA 1
ATOM 2473 C C . ILE A 1 336 ? 18.630 -1.800 -9.407 1.00 92.69 336 ILE A C 1
ATOM 2475 O O . ILE A 1 336 ? 19.628 -2.313 -8.933 1.00 92.69 336 ILE A O 1
ATOM 2479 N N . GLY A 1 337 ? 17.414 -2.179 -9.020 1.00 85.75 337 GLY A N 1
ATOM 2480 C CA . GLY A 1 337 ? 17.201 -3.258 -8.043 1.00 85.75 337 GLY A CA 1
ATOM 2481 C C . GLY A 1 337 ? 17.677 -2.976 -6.603 1.00 85.75 337 GLY A C 1
ATOM 2482 O O . GLY A 1 337 ? 17.656 -3.897 -5.797 1.00 85.75 337 GLY A O 1
ATOM 2483 N N . GLY A 1 338 ? 18.089 -1.744 -6.266 1.00 89.81 338 GLY A N 1
ATOM 2484 C CA . GLY A 1 338 ? 18.425 -1.310 -4.898 1.00 89.81 338 GLY A CA 1
ATOM 2485 C C . GLY A 1 338 ? 19.818 -1.716 -4.386 1.00 89.81 338 GLY A C 1
ATOM 2486 O O . GLY A 1 338 ? 20.587 -2.356 -5.102 1.00 89.81 338 GLY A O 1
ATOM 2487 N N . ASP A 1 339 ? 20.128 -1.345 -3.137 1.00 91.88 339 ASP A N 1
ATOM 2488 C CA . ASP A 1 339 ? 21.401 -1.622 -2.436 1.00 91.88 339 ASP A CA 1
ATOM 2489 C C . ASP A 1 339 ? 21.540 -3.113 -2.090 1.00 91.88 339 ASP A C 1
ATOM 2491 O O . ASP A 1 339 ? 21.166 -3.576 -1.007 1.00 91.88 339 ASP A O 1
ATOM 2495 N N . THR A 1 340 ? 22.044 -3.883 -3.054 1.00 92.44 340 THR A N 1
ATOM 2496 C CA . THR A 1 340 ? 22.161 -5.345 -2.967 1.00 92.44 340 THR A CA 1
ATOM 2497 C C . THR A 1 340 ? 23.352 -5.828 -2.155 1.00 92.44 340 THR A C 1
ATOM 2499 O O . THR A 1 340 ? 23.326 -6.951 -1.666 1.00 92.44 340 THR A O 1
ATOM 2502 N N . ASN A 1 341 ? 24.395 -5.018 -2.006 1.00 90.81 341 ASN A N 1
ATOM 2503 C CA . ASN A 1 341 ? 25.583 -5.336 -1.213 1.00 90.81 341 ASN A CA 1
ATOM 2504 C C . ASN A 1 341 ? 25.507 -4.792 0.225 1.00 90.81 341 ASN A C 1
ATOM 2506 O O . ASN A 1 341 ? 26.408 -5.055 1.018 1.00 90.81 341 ASN A O 1
ATOM 2510 N N . GLY A 1 342 ? 24.434 -4.081 0.567 1.00 89.50 342 GLY A N 1
ATOM 2511 C CA . GLY A 1 342 ? 24.054 -3.721 1.926 1.00 89.50 342 GLY A CA 1
ATOM 2512 C C . GLY A 1 342 ? 24.888 -2.618 2.566 1.00 89.50 342 GLY A C 1
ATOM 2513 O O . GLY A 1 342 ? 24.881 -2.486 3.791 1.00 89.50 342 GLY A O 1
ATOM 2514 N N . ASN A 1 343 ? 25.617 -1.833 1.772 1.00 88.00 343 ASN A N 1
ATOM 2515 C CA . ASN A 1 343 ? 26.543 -0.823 2.281 1.00 88.00 343 ASN A CA 1
ATOM 2516 C C . ASN A 1 343 ? 26.056 0.623 2.093 1.00 88.00 343 ASN A C 1
ATOM 2518 O O . ASN A 1 343 ? 26.837 1.552 2.332 1.00 88.00 343 ASN A O 1
ATOM 2522 N N . GLY A 1 344 ? 24.788 0.818 1.714 1.00 85.75 344 GLY A N 1
ATOM 2523 C CA . GLY A 1 344 ? 24.249 2.117 1.311 1.00 85.75 344 GLY A CA 1
ATOM 2524 C C . GLY A 1 344 ? 25.072 2.728 0.174 1.00 85.75 344 GLY A C 1
ATOM 2525 O O . GLY A 1 344 ? 25.742 2.022 -0.565 1.00 85.75 344 GLY A O 1
ATOM 2526 N N . ASP A 1 345 ? 25.166 4.056 0.118 1.00 84.81 345 ASP A N 1
ATOM 2527 C CA . ASP A 1 345 ? 25.883 4.752 -0.967 1.00 84.81 345 ASP A CA 1
ATOM 2528 C C . ASP A 1 345 ? 27.429 4.669 -0.873 1.00 84.81 345 ASP A C 1
ATOM 2530 O O . ASP A 1 345 ? 28.155 5.464 -1.478 1.00 84.81 345 ASP A O 1
ATOM 2534 N N . THR A 1 346 ? 27.980 3.751 -0.066 1.00 86.50 346 THR A N 1
ATOM 2535 C CA . THR A 1 346 ? 29.429 3.672 0.206 1.00 86.50 346 THR A CA 1
ATOM 2536 C C . THR A 1 346 ? 30.233 3.288 -1.038 1.00 86.50 346 THR A C 1
ATOM 2538 O O . THR A 1 346 ? 31.379 3.718 -1.198 1.00 86.50 346 THR A O 1
ATOM 2541 N N . THR A 1 347 ? 29.663 2.468 -1.922 1.00 85.06 347 THR A N 1
ATOM 2542 C CA . THR A 1 347 ? 30.288 2.073 -3.191 1.00 85.06 347 THR A CA 1
ATOM 2543 C C . THR A 1 347 ? 29.411 2.480 -4.354 1.00 85.06 347 THR A C 1
ATOM 2545 O O . THR A 1 347 ? 28.207 2.297 -4.298 1.00 85.06 347 THR A O 1
ATOM 2548 N N . THR A 1 348 ? 30.023 2.960 -5.432 1.00 88.81 348 THR A N 1
ATOM 2549 C CA . THR A 1 348 ? 29.325 3.274 -6.683 1.00 88.81 348 THR A CA 1
ATOM 2550 C C . THR A 1 348 ? 29.722 2.282 -7.770 1.00 88.81 348 THR A C 1
ATOM 2552 O O . THR A 1 348 ? 30.824 1.713 -7.725 1.00 88.81 348 THR A O 1
ATOM 2555 N N . PRO A 1 349 ? 28.849 2.036 -8.758 1.00 92.94 349 PRO A N 1
ATOM 2556 C CA . PRO A 1 349 ? 29.185 1.125 -9.827 1.00 92.94 349 PRO A CA 1
ATOM 2557 C C . PRO A 1 349 ? 30.238 1.747 -10.753 1.00 92.94 349 PRO A C 1
ATOM 2559 O O . PRO A 1 349 ? 30.213 2.939 -11.051 1.00 92.94 349 PRO A O 1
ATOM 2562 N N . ALA A 1 350 ? 31.181 0.928 -11.207 1.00 92.69 350 ALA A N 1
ATOM 2563 C CA . ALA A 1 350 ? 32.310 1.346 -12.018 1.00 92.69 350 ALA A CA 1
ATOM 2564 C C . ALA A 1 350 ? 32.673 0.254 -13.036 1.00 92.69 350 ALA A C 1
ATOM 2566 O O . ALA A 1 350 ? 32.460 -0.934 -12.774 1.00 92.69 350 ALA A O 1
ATOM 2567 N N . PRO A 1 351 ? 33.262 0.625 -14.186 1.00 91.06 351 PRO A N 1
ATOM 2568 C CA . PRO A 1 351 ? 33.850 -0.341 -15.104 1.00 91.06 351 PRO A CA 1
ATOM 2569 C C . PRO A 1 351 ? 34.790 -1.305 -14.370 1.00 91.06 351 PRO A C 1
ATOM 2571 O O . PRO A 1 351 ? 35.524 -0.883 -13.474 1.00 91.06 351 PRO A O 1
ATOM 2574 N N . ARG A 1 352 ? 34.828 -2.572 -14.804 1.00 89.12 352 ARG A N 1
ATOM 2575 C CA . ARG A 1 352 ? 35.527 -3.692 -14.143 1.00 89.12 352 ARG A CA 1
ATOM 2576 C C . ARG A 1 352 ? 34.859 -4.231 -12.875 1.00 89.12 352 ARG A C 1
ATOM 2578 O O . ARG A 1 352 ? 35.449 -5.076 -12.222 1.00 89.12 352 ARG A O 1
ATOM 2585 N N . ASN A 1 353 ? 33.652 -3.837 -12.503 1.00 90.38 353 ASN A N 1
ATOM 2586 C CA . ASN A 1 353 ? 33.045 -4.420 -11.303 1.00 90.38 353 ASN A CA 1
ATOM 2587 C C . ASN A 1 353 ? 32.670 -5.900 -11.455 1.00 90.38 353 ASN A C 1
ATOM 2589 O O . ASN A 1 353 ? 32.536 -6.594 -10.453 1.00 90.38 353 ASN A O 1
ATOM 2593 N N . TRP A 1 354 ? 32.552 -6.403 -12.684 1.00 92.00 354 TRP A N 1
ATOM 2594 C CA . TRP A 1 354 ? 32.366 -7.825 -12.960 1.00 92.00 354 TRP A CA 1
ATOM 2595 C C . TRP A 1 354 ? 33.062 -8.257 -14.254 1.00 92.00 354 TRP A C 1
ATOM 2597 O O . TRP A 1 354 ? 33.651 -7.432 -14.963 1.00 92.00 354 TRP A O 1
ATOM 2607 N N . ASN A 1 355 ? 33.063 -9.566 -14.524 1.00 88.94 355 ASN A N 1
ATOM 2608 C CA . ASN A 1 355 ? 33.873 -10.160 -15.583 1.00 88.94 355 ASN A CA 1
ATOM 2609 C C . ASN A 1 355 ? 33.315 -9.861 -16.986 1.00 88.94 355 ASN A C 1
ATOM 2611 O O . ASN A 1 355 ? 33.637 -8.811 -17.544 1.00 88.94 355 ASN A O 1
ATOM 2615 N N . ALA A 1 356 ? 32.533 -10.779 -17.561 1.00 90.75 356 ALA A N 1
ATOM 2616 C CA . ALA A 1 356 ? 31.996 -10.667 -18.915 1.00 90.75 356 ALA A CA 1
ATOM 2617 C C . ALA A 1 356 ? 30.938 -11.746 -19.206 1.00 90.75 356 ALA A C 1
ATOM 2619 O O . ALA A 1 356 ? 30.776 -12.712 -18.449 1.00 90.75 356 ALA A O 1
ATOM 2620 N N . VAL A 1 357 ? 30.277 -11.602 -20.356 1.00 94.44 357 VAL A N 1
ATOM 2621 C CA . VAL A 1 357 ? 29.528 -12.673 -21.026 1.00 94.44 357 VAL A CA 1
ATOM 2622 C C . VAL A 1 357 ? 30.420 -13.311 -22.095 1.00 94.44 357 VAL A C 1
ATOM 2624 O O . VAL A 1 357 ? 30.910 -12.634 -23.000 1.00 94.44 357 VAL A O 1
ATOM 2627 N N . PHE A 1 358 ? 30.629 -14.621 -22.004 1.00 93.81 358 PHE A N 1
ATOM 2628 C CA . PHE A 1 358 ? 31.417 -15.413 -22.944 1.00 93.81 358 PHE A CA 1
ATOM 2629 C C . PHE A 1 358 ? 30.489 -16.234 -23.834 1.00 93.81 358 PHE A C 1
ATOM 2631 O O . PHE A 1 358 ? 29.753 -17.089 -23.347 1.00 93.81 358 PHE A O 1
ATOM 2638 N N . LEU A 1 359 ? 30.537 -15.975 -25.139 1.00 96.75 359 LEU A N 1
ATOM 2639 C CA . LEU A 1 359 ? 29.785 -16.709 -26.151 1.00 96.75 359 LEU A CA 1
ATOM 2640 C C . LEU A 1 359 ? 30.756 -17.593 -26.926 1.00 96.75 359 LEU A C 1
ATOM 2642 O O . LEU A 1 359 ? 31.604 -17.101 -27.678 1.00 96.75 359 LEU A O 1
ATOM 2646 N N . GLU A 1 360 ? 30.659 -18.899 -26.709 1.00 95.50 360 GLU A N 1
ATOM 2647 C CA . GLU A 1 360 ? 31.596 -19.880 -27.244 1.00 95.50 360 GLU A CA 1
ATOM 2648 C C . GLU A 1 360 ? 31.226 -20.318 -28.664 1.00 95.50 360 GLU A C 1
ATOM 2650 O O . GLU A 1 360 ? 30.122 -20.073 -29.157 1.00 95.50 360 GLU A O 1
ATOM 2655 N N . ASN A 1 361 ? 32.172 -20.950 -29.357 1.00 95.12 361 ASN A N 1
ATOM 2656 C CA . ASN A 1 361 ? 31.993 -21.349 -30.750 1.00 95.12 361 ASN A CA 1
ATOM 2657 C C . ASN A 1 361 ? 30.759 -22.252 -30.949 1.00 95.12 361 ASN A C 1
ATOM 2659 O O . ASN A 1 361 ? 30.660 -23.315 -30.337 1.00 95.12 361 ASN A O 1
ATOM 2663 N N . GLY A 1 362 ? 29.861 -21.851 -31.854 1.00 94.31 362 GLY A N 1
ATOM 2664 C CA . GLY A 1 362 ? 28.619 -22.569 -32.159 1.00 94.31 362 GLY A CA 1
ATOM 2665 C C . GLY A 1 362 ? 27.432 -22.241 -31.247 1.00 94.31 362 GLY A C 1
ATOM 2666 O O . GLY A 1 362 ? 26.373 -22.833 -31.439 1.00 94.31 362 GLY A O 1
ATOM 2667 N N . SER A 1 363 ? 27.591 -21.320 -30.290 1.00 98.19 363 SER A N 1
ATOM 2668 C CA . SER A 1 363 ? 26.494 -20.827 -29.449 1.00 98.19 363 SER A CA 1
ATOM 2669 C C . SER A 1 363 ? 25.621 -19.781 -30.159 1.00 98.19 363 SER A C 1
ATOM 2671 O O . SER A 1 363 ? 25.999 -19.205 -31.186 1.00 98.19 363 SER A O 1
ATOM 2673 N N . GLU A 1 364 ? 24.445 -19.517 -29.593 1.00 98.38 364 GLU A N 1
ATOM 2674 C CA . GLU A 1 364 ? 23.518 -18.474 -30.041 1.00 98.38 364 GLU A CA 1
ATOM 2675 C C . GLU A 1 364 ? 23.163 -17.540 -28.880 1.00 98.38 364 GLU A C 1
ATOM 2677 O O . GLU A 1 364 ? 22.865 -17.997 -27.776 1.00 98.38 364 GLU A O 1
ATOM 2682 N N . ALA A 1 365 ? 23.164 -16.230 -29.127 1.00 98.38 365 ALA A N 1
ATOM 2683 C CA . ALA A 1 365 ? 22.749 -15.228 -28.151 1.00 98.38 365 ALA A CA 1
ATOM 2684 C C . ALA A 1 365 ? 21.879 -14.147 -28.801 1.00 98.38 365 ALA A C 1
ATOM 2686 O O . ALA A 1 365 ? 22.225 -13.586 -29.846 1.00 98.38 365 ALA A O 1
ATOM 2687 N N . SER A 1 366 ? 20.746 -13.834 -28.175 1.00 98.31 366 SER A N 1
ATOM 2688 C CA . SER A 1 366 ? 19.829 -12.798 -28.650 1.00 98.31 366 SER A CA 1
ATOM 2689 C C . SER A 1 366 ? 19.421 -11.868 -27.521 1.00 98.31 366 SER A C 1
ATOM 2691 O O . SER A 1 366 ? 18.778 -12.304 -26.568 1.00 98.31 366 SER A O 1
ATOM 2693 N N . PHE A 1 367 ? 19.819 -10.602 -27.635 1.00 98.69 367 PHE A N 1
ATOM 2694 C CA . PHE A 1 367 ? 19.554 -9.533 -26.679 1.00 98.69 367 PHE A CA 1
ATOM 2695 C C . PHE A 1 367 ? 18.593 -8.522 -27.304 1.00 98.69 367 PHE A C 1
ATOM 2697 O O . PHE A 1 367 ? 18.909 -7.923 -28.327 1.00 98.69 367 PHE A O 1
ATOM 2704 N N . ASP A 1 368 ? 17.430 -8.323 -26.693 1.00 97.25 368 ASP A N 1
ATOM 2705 C CA . ASP A 1 368 ? 16.462 -7.297 -27.082 1.00 97.25 368 ASP A CA 1
ATOM 2706 C C . ASP A 1 368 ? 16.014 -6.524 -25.838 1.00 97.25 368 ASP A C 1
ATOM 2708 O O . ASP A 1 368 ? 15.678 -7.150 -24.836 1.00 97.25 368 ASP A O 1
ATOM 2712 N N . ASN A 1 369 ? 16.039 -5.187 -25.860 1.00 94.62 369 ASN A N 1
ATOM 2713 C CA . ASN A 1 369 ? 15.782 -4.344 -24.677 1.00 94.62 369 ASN A CA 1
ATOM 2714 C C . ASN A 1 369 ? 16.636 -4.717 -23.442 1.00 94.62 369 ASN A C 1
ATOM 2716 O O . ASN A 1 369 ? 16.154 -4.763 -22.307 1.00 94.62 369 ASN A O 1
ATOM 2720 N N . VAL A 1 370 ? 17.923 -4.990 -23.665 1.00 98.44 370 VAL A N 1
ATOM 2721 C CA . VAL A 1 370 ? 18.904 -5.313 -22.621 1.00 98.44 370 VAL A CA 1
ATOM 2722 C C . VAL A 1 370 ? 19.724 -4.074 -22.262 1.00 98.44 370 VAL A C 1
ATOM 2724 O O . VAL A 1 370 ? 20.083 -3.288 -23.132 1.00 98.44 370 VAL A O 1
ATOM 2727 N N . VAL A 1 371 ? 20.065 -3.913 -20.985 1.00 98.44 371 VAL A N 1
ATOM 2728 C CA . VAL A 1 371 ? 21.025 -2.926 -20.478 1.00 98.44 371 VAL A CA 1
ATOM 2729 C C . VAL A 1 371 ? 22.221 -3.674 -19.893 1.00 98.44 371 VAL A C 1
ATOM 2731 O O . VAL A 1 371 ? 22.069 -4.395 -18.909 1.00 98.44 371 VAL A O 1
ATOM 2734 N N . LEU A 1 372 ? 23.411 -3.504 -20.473 1.00 98.44 372 LEU A N 1
ATOM 2735 C CA . LEU A 1 372 ? 24.647 -4.143 -20.005 1.00 98.44 372 LEU A CA 1
ATOM 2736 C C . LEU A 1 372 ? 25.718 -3.095 -19.698 1.00 98.44 372 LEU A C 1
ATOM 2738 O O . LEU A 1 372 ? 26.184 -2.390 -20.597 1.00 98.44 372 LEU A O 1
ATOM 2742 N N . ARG A 1 373 ? 26.136 -3.032 -18.428 1.00 96.69 373 ARG A N 1
ATOM 2743 C CA . ARG A 1 373 ? 27.089 -2.025 -17.943 1.00 96.69 373 ARG A CA 1
ATOM 2744 C C . ARG A 1 373 ? 28.051 -2.512 -16.861 1.00 96.69 373 ARG A C 1
ATOM 2746 O O . ARG A 1 373 ? 27.821 -3.533 -16.212 1.00 96.69 373 ARG A O 1
ATOM 2753 N N . TYR A 1 374 ? 29.126 -1.745 -16.655 1.00 94.62 374 TYR A N 1
ATOM 2754 C CA . TYR A 1 374 ? 30.115 -1.893 -15.573 1.00 94.62 374 TYR A CA 1
ATOM 2755 C C . TYR A 1 374 ? 30.955 -3.183 -15.584 1.00 94.62 374 TYR A C 1
ATOM 2757 O O . TYR A 1 374 ? 31.536 -3.574 -14.569 1.00 94.62 374 TYR A O 1
ATOM 2765 N N . SER A 1 375 ? 31.058 -3.839 -16.736 1.00 92.56 375 SER A N 1
ATOM 2766 C CA . SER A 1 375 ? 31.832 -5.076 -16.920 1.00 92.56 375 SER A CA 1
ATOM 2767 C C . SER A 1 375 ? 33.298 -4.817 -17.320 1.00 92.56 375 SER A C 1
ATOM 2769 O O . SER A 1 375 ? 33.764 -3.669 -17.342 1.00 92.56 375 SER A O 1
ATOM 2771 N N . GLY A 1 376 ? 34.043 -5.881 -17.649 1.00 89.06 376 GLY A N 1
ATOM 2772 C CA . GLY A 1 376 ? 35.361 -5.805 -18.286 1.00 89.06 376 GLY A CA 1
ATOM 2773 C C . GLY A 1 376 ? 36.554 -5.959 -17.335 1.00 89.06 376 GLY A C 1
ATOM 2774 O O . GLY A 1 376 ? 37.600 -5.351 -17.563 1.00 89.06 376 GLY A O 1
ATOM 2775 N N . TYR A 1 377 ? 36.436 -6.748 -16.258 1.00 84.06 377 TYR A N 1
ATOM 2776 C CA . TYR A 1 377 ? 37.483 -6.878 -15.224 1.00 84.06 377 TYR A CA 1
ATOM 2777 C C . TYR A 1 377 ? 38.829 -7.485 -15.695 1.00 84.06 377 TYR A C 1
ATOM 2779 O O . TYR A 1 377 ? 39.858 -7.124 -15.132 1.00 84.06 377 TYR A O 1
ATOM 2787 N N . ASN A 1 378 ? 38.845 -8.368 -16.710 1.00 70.00 378 ASN A N 1
ATOM 2788 C CA . ASN A 1 378 ? 39.984 -9.172 -17.228 1.00 70.00 378 ASN A CA 1
ATOM 2789 C C . ASN A 1 378 ? 41.276 -9.200 -16.371 1.00 70.00 378 ASN A C 1
ATOM 2791 O O . ASN A 1 378 ? 42.193 -8.396 -16.557 1.00 70.00 378 ASN A O 1
ATOM 2795 N N . PHE A 1 379 ? 41.382 -10.207 -15.498 1.00 60.12 379 PHE A N 1
ATOM 2796 C CA . PHE A 1 379 ? 42.512 -10.369 -14.582 1.00 60.12 379 PHE A CA 1
ATOM 2797 C C . PHE A 1 379 ? 43.731 -11.106 -15.166 1.00 60.12 379 PHE A C 1
ATOM 2799 O O . PHE A 1 379 ? 44.801 -10.961 -14.591 1.00 60.12 379 PHE A O 1
ATOM 2806 N N . ASN A 1 380 ? 43.645 -11.886 -16.261 1.00 50.03 380 ASN A N 1
ATOM 2807 C CA . ASN A 1 380 ? 44.799 -12.721 -16.668 1.00 50.03 380 ASN A CA 1
ATOM 2808 C C . ASN A 1 380 ? 44.865 -13.240 -18.120 1.00 50.03 380 ASN A C 1
ATOM 2810 O O . ASN A 1 380 ? 45.589 -14.198 -18.378 1.00 50.03 380 ASN A O 1
ATOM 2814 N N . GLY A 1 381 ? 44.203 -12.614 -19.099 1.00 52.47 381 GLY A N 1
ATOM 2815 C CA . GLY A 1 381 ? 44.528 -12.887 -20.509 1.00 52.47 381 GLY A CA 1
ATOM 2816 C C . GLY A 1 381 ? 44.363 -14.353 -20.927 1.00 52.47 381 GLY A C 1
ATOM 2817 O O . GLY A 1 381 ? 45.232 -14.892 -21.604 1.00 52.47 381 GLY A O 1
ATOM 2818 N N . GLU A 1 382 ? 43.256 -14.989 -20.532 1.00 51.66 382 GLU A N 1
ATOM 2819 C CA . GLU A 1 382 ? 42.989 -16.415 -20.787 1.00 51.66 382 GLU A CA 1
ATOM 2820 C C . GLU A 1 382 ? 42.995 -16.779 -22.288 1.00 51.66 382 GLU A C 1
ATOM 2822 O O . GLU A 1 382 ? 43.180 -17.938 -22.650 1.00 51.66 382 GLU A O 1
ATOM 2827 N N . TYR A 1 383 ? 42.872 -15.782 -23.174 1.00 54.28 383 TYR A N 1
ATOM 2828 C CA . TYR A 1 383 ? 42.942 -15.970 -24.625 1.00 54.28 383 TYR A CA 1
ATOM 2829 C C . TYR A 1 383 ? 43.848 -14.952 -25.341 1.00 54.28 383 TYR A C 1
ATOM 2831 O O . TYR A 1 383 ? 44.680 -15.329 -26.163 1.00 54.28 383 TYR A O 1
ATOM 2839 N N . LEU A 1 384 ? 43.747 -13.662 -24.993 1.00 61.53 384 LEU A N 1
ATOM 2840 C CA . LEU A 1 384 ? 44.709 -12.631 -25.391 1.00 61.53 384 LEU A CA 1
ATOM 2841 C C . LEU A 1 384 ? 45.068 -11.753 -24.186 1.00 61.53 384 LEU A C 1
ATOM 2843 O O . LEU A 1 384 ? 44.176 -11.132 -23.595 1.00 61.53 384 LEU A O 1
ATOM 2847 N N . PRO A 1 385 ? 46.357 -11.654 -23.821 1.00 60.41 385 PRO A N 1
ATOM 2848 C CA . PRO A 1 385 ? 46.807 -10.691 -22.828 1.00 60.41 385 PRO A CA 1
ATOM 2849 C C . PRO A 1 385 ? 46.405 -9.264 -23.233 1.00 60.41 385 PRO A C 1
ATOM 2851 O O . PRO A 1 385 ? 46.806 -8.782 -24.289 1.00 60.41 385 PRO A O 1
ATOM 2854 N N . GLY A 1 386 ? 45.626 -8.587 -22.384 1.00 67.94 386 GLY A N 1
ATOM 2855 C CA . GLY A 1 386 ? 45.369 -7.144 -22.488 1.00 67.94 386 GLY A CA 1
ATOM 2856 C C . GLY A 1 386 ? 44.049 -6.695 -23.128 1.00 67.94 386 GLY A C 1
ATOM 2857 O O . GLY A 1 386 ? 43.811 -5.492 -23.160 1.00 67.94 386 GLY A O 1
ATOM 2858 N N . VAL A 1 387 ? 43.172 -7.597 -23.590 1.00 79.12 387 VAL A N 1
ATOM 2859 C CA . VAL A 1 387 ? 41.865 -7.210 -24.169 1.00 79.12 387 VAL A CA 1
ATOM 2860 C C . VAL A 1 387 ? 40.745 -7.453 -23.158 1.00 79.12 387 VAL A C 1
ATOM 2862 O O . VAL A 1 387 ? 40.378 -8.600 -22.904 1.00 79.12 387 VAL A O 1
ATOM 2865 N N . ALA A 1 388 ? 40.215 -6.390 -22.556 1.00 88.56 388 ALA A N 1
ATOM 2866 C CA . ALA A 1 388 ? 39.030 -6.436 -21.699 1.00 88.56 388 ALA A CA 1
ATOM 2867 C C . ALA A 1 388 ? 37.767 -6.138 -22.516 1.00 88.56 388 ALA A C 1
ATOM 2869 O O . ALA A 1 388 ? 37.785 -5.205 -23.327 1.00 88.56 388 ALA A O 1
ATOM 2870 N N . ALA A 1 389 ? 36.705 -6.922 -22.319 1.00 91.50 389 ALA A N 1
ATOM 2871 C CA . ALA A 1 389 ? 35.434 -6.698 -22.988 1.00 91.50 389 ALA A CA 1
ATOM 2872 C C . ALA A 1 389 ? 34.217 -7.091 -22.146 1.00 91.50 389 ALA A C 1
ATOM 2874 O O . ALA A 1 389 ? 34.335 -7.916 -21.241 1.00 91.50 389 ALA A O 1
ATOM 2875 N N . ALA A 1 390 ? 33.061 -6.521 -22.486 1.00 94.12 390 ALA A N 1
ATOM 2876 C CA . ALA A 1 390 ? 31.783 -6.857 -21.868 1.00 94.12 390 ALA A CA 1
ATOM 2877 C C . ALA A 1 390 ? 31.206 -8.171 -22.406 1.00 94.12 390 ALA A C 1
ATOM 2879 O O . ALA A 1 390 ? 30.758 -9.031 -21.645 1.00 94.12 390 ALA A O 1
ATOM 2880 N N . ILE A 1 391 ? 31.268 -8.339 -23.729 1.00 95.81 391 ILE A N 1
ATOM 2881 C CA . ILE A 1 391 ? 30.856 -9.546 -24.441 1.00 95.81 391 ILE A CA 1
ATOM 2882 C C . ILE A 1 391 ? 32.037 -10.057 -25.268 1.00 95.81 391 ILE A C 1
ATOM 2884 O O . ILE A 1 391 ? 32.571 -9.343 -26.119 1.00 95.81 391 ILE A O 1
ATOM 2888 N N . TYR A 1 392 ? 32.421 -11.314 -25.052 1.00 94.06 392 TYR A N 1
ATOM 2889 C CA . TYR A 1 392 ? 33.381 -12.035 -25.886 1.00 94.06 392 TYR A CA 1
ATOM 2890 C C . TYR A 1 392 ? 32.625 -12.956 -26.845 1.00 94.06 392 TYR A C 1
ATOM 2892 O O . TYR A 1 392 ? 32.173 -14.024 -26.440 1.00 94.06 392 TYR A O 1
ATOM 2900 N N . ASN A 1 393 ? 32.523 -12.575 -28.120 1.00 95.75 393 ASN A N 1
ATOM 2901 C CA . ASN A 1 393 ? 31.991 -13.434 -29.176 1.00 95.75 393 ASN A CA 1
ATOM 2902 C C . ASN A 1 393 ? 33.128 -14.248 -29.823 1.00 95.75 393 ASN A C 1
ATOM 2904 O O . ASN A 1 393 ? 33.903 -13.731 -30.633 1.00 95.75 393 ASN A O 1
ATOM 2908 N N . ARG A 1 394 ? 33.239 -15.531 -29.456 1.00 92.06 394 ARG A N 1
ATOM 2909 C CA . ARG A 1 394 ? 34.322 -16.450 -29.864 1.00 92.06 394 ARG A CA 1
ATOM 2910 C C . ARG A 1 394 ? 33.907 -17.417 -30.981 1.00 92.06 394 ARG A C 1
ATOM 2912 O O . ARG A 1 394 ? 34.545 -18.450 -31.171 1.00 92.06 394 ARG A O 1
ATOM 2919 N N . GLY A 1 395 ? 32.842 -17.099 -31.719 1.00 94.31 395 GLY A N 1
ATOM 2920 C CA . GLY A 1 395 ? 32.287 -17.976 -32.757 1.00 94.31 395 GLY A CA 1
ATOM 2921 C C . GLY A 1 395 ? 30.778 -18.201 -32.665 1.00 94.31 395 GLY A C 1
ATOM 2922 O O . GLY A 1 395 ? 30.290 -19.196 -33.197 1.00 94.31 395 GLY A O 1
ATOM 2923 N N . ALA A 1 396 ? 30.053 -17.326 -31.973 1.00 97.75 396 ALA A N 1
ATOM 2924 C CA . ALA A 1 396 ? 28.613 -17.398 -31.776 1.00 97.75 396 ALA A CA 1
ATOM 2925 C C . ALA A 1 396 ? 27.841 -16.598 -32.835 1.00 97.75 396 ALA A C 1
ATOM 2927 O O . ALA A 1 396 ? 28.397 -15.719 -33.503 1.00 97.75 396 ALA A O 1
ATOM 2928 N N . ASN A 1 397 ? 26.538 -16.859 -32.938 1.00 98.25 397 ASN A N 1
ATOM 2929 C CA . ASN A 1 397 ? 25.595 -15.960 -33.600 1.00 98.25 397 ASN A CA 1
ATOM 2930 C C . ASN A 1 397 ? 24.988 -15.014 -32.556 1.00 98.25 397 ASN A C 1
ATOM 2932 O O . ASN A 1 397 ? 24.155 -15.433 -31.753 1.00 98.25 397 ASN A O 1
ATOM 2936 N N . LEU A 1 398 ? 25.416 -13.750 -32.564 1.00 98.62 398 LEU A N 1
ATOM 2937 C CA . LEU A 1 398 ? 24.983 -12.712 -31.630 1.00 98.62 398 LEU A CA 1
ATOM 2938 C C . LEU A 1 398 ? 24.040 -11.717 -32.320 1.00 98.62 398 LEU A C 1
ATOM 2940 O O . LEU A 1 398 ? 24.388 -11.124 -33.340 1.00 98.62 398 LEU A O 1
ATOM 2944 N N . SER A 1 399 ? 22.866 -11.489 -31.737 1.00 98.44 399 SER A N 1
ATOM 2945 C CA . SER A 1 399 ? 21.937 -10.425 -32.142 1.00 98.44 399 SER A CA 1
ATOM 2946 C C . SER A 1 399 ? 21.642 -9.489 -30.974 1.00 98.44 399 SER A C 1
ATOM 2948 O O . SER A 1 399 ? 21.444 -9.951 -29.854 1.00 98.44 399 SER A O 1
ATOM 2950 N N . ILE A 1 400 ? 21.641 -8.181 -31.234 1.00 98.50 400 ILE A N 1
ATOM 2951 C CA . ILE A 1 400 ? 21.394 -7.131 -30.244 1.00 98.50 400 ILE A CA 1
ATOM 2952 C C . ILE A 1 400 ? 20.440 -6.096 -30.844 1.00 98.50 400 ILE A C 1
ATOM 2954 O O . ILE A 1 400 ? 20.779 -5.441 -31.833 1.00 98.50 400 ILE A O 1
ATOM 2958 N N . SER A 1 401 ? 19.272 -5.903 -30.241 1.00 94.56 401 SER A N 1
ATOM 2959 C CA . SER A 1 401 ? 18.306 -4.881 -30.647 1.00 94.56 401 SER A CA 1
ATOM 2960 C C . SER A 1 401 ? 17.745 -4.072 -29.485 1.00 94.56 401 SER A C 1
ATOM 2962 O O . SER A 1 401 ? 17.702 -4.562 -28.362 1.00 94.56 401 SER A O 1
ATOM 2964 N N . ASN A 1 402 ? 17.352 -2.817 -29.726 1.00 90.81 402 ASN A N 1
ATOM 2965 C CA . ASN A 1 402 ? 16.687 -1.955 -28.731 1.00 90.81 402 ASN A CA 1
ATOM 2966 C C . ASN A 1 402 ? 17.418 -1.857 -27.376 1.00 90.81 402 ASN A C 1
ATOM 2968 O O . ASN A 1 402 ? 16.799 -1.652 -26.336 1.00 90.81 402 ASN A O 1
ATOM 2972 N N . SER A 1 403 ? 18.733 -2.074 -27.365 1.00 97.12 403 SER A N 1
ATOM 2973 C CA . SER A 1 403 ? 19.508 -2.344 -26.150 1.00 97.12 403 SER A CA 1
ATOM 2974 C C . SER A 1 403 ? 20.511 -1.232 -25.870 1.00 97.12 403 SER A C 1
ATOM 2976 O O . SER A 1 403 ? 20.929 -0.530 -26.783 1.00 97.12 403 SER A O 1
ATOM 2978 N N . TYR A 1 404 ? 20.935 -1.109 -24.617 1.00 97.12 404 TYR A N 1
ATOM 2979 C CA . TYR A 1 404 ? 22.007 -0.223 -24.175 1.00 97.12 404 TYR A CA 1
ATOM 2980 C C . TYR A 1 404 ? 23.219 -1.053 -23.747 1.00 97.12 404 TYR A C 1
ATOM 2982 O O . TYR A 1 404 ? 23.104 -1.918 -22.875 1.00 97.12 404 TYR A O 1
ATOM 2990 N N . ILE A 1 405 ? 24.391 -0.786 -24.321 1.00 97.81 405 ILE A N 1
ATOM 2991 C CA . ILE A 1 405 ? 25.652 -1.395 -23.884 1.00 97.81 405 ILE A CA 1
ATOM 2992 C C . ILE A 1 405 ? 26.691 -0.296 -23.712 1.00 97.81 405 ILE A C 1
ATOM 2994 O O . ILE A 1 405 ? 27.241 0.215 -24.690 1.00 97.81 405 ILE A O 1
ATOM 2998 N N . GLY A 1 406 ? 26.994 0.036 -22.461 1.00 94.56 406 GLY A N 1
ATOM 2999 C CA . GLY A 1 406 ? 27.921 1.117 -22.166 1.00 94.56 406 GLY A CA 1
ATOM 3000 C C . GLY A 1 406 ? 28.482 1.099 -20.758 1.00 94.56 406 GLY A C 1
ATOM 3001 O O . GLY A 1 406 ? 28.192 0.202 -19.972 1.00 94.56 406 GLY A O 1
ATOM 3002 N N . ASP A 1 407 ? 29.352 2.064 -20.466 1.00 95.44 407 ASP A N 1
ATOM 3003 C CA . ASP A 1 407 ? 30.045 2.185 -19.176 1.00 95.44 407 ASP A CA 1
ATOM 3004 C C . ASP A 1 407 ? 30.886 0.937 -18.832 1.00 95.44 407 ASP A C 1
ATOM 3006 O O . ASP A 1 407 ? 31.032 0.540 -17.671 1.00 95.44 407 ASP A O 1
ATOM 3010 N N . ASN A 1 408 ? 31.422 0.274 -19.861 1.00 94.00 408 ASN A N 1
ATOM 3011 C CA . ASN A 1 408 ? 32.212 -0.947 -19.742 1.00 94.00 408 ASN A CA 1
ATOM 3012 C C . ASN A 1 408 ? 33.706 -0.644 -19.875 1.00 94.00 408 ASN A C 1
ATOM 3014 O O . ASN A 1 408 ? 34.128 0.272 -20.584 1.00 94.00 408 ASN A O 1
ATOM 3018 N N . PHE A 1 409 ? 34.545 -1.440 -19.208 1.00 92.00 409 PHE A N 1
ATOM 3019 C CA . PHE A 1 409 ? 35.986 -1.273 -19.347 1.00 92.00 409 PHE A CA 1
ATOM 3020 C C . PHE A 1 409 ? 36.482 -1.950 -20.628 1.00 92.00 409 PHE A C 1
ATOM 3022 O O . PHE A 1 409 ? 36.272 -3.144 -20.834 1.00 92.00 409 PHE A O 1
ATOM 3029 N N . GLY A 1 410 ? 37.222 -1.211 -21.454 1.00 91.44 410 GLY A N 1
ATOM 3030 C CA . GLY A 1 410 ? 37.729 -1.736 -22.719 1.00 91.44 410 GLY A CA 1
ATOM 3031 C C . GLY A 1 410 ? 36.638 -1.752 -23.788 1.00 91.44 410 GLY A C 1
ATOM 3032 O O . GLY A 1 410 ? 36.078 -0.708 -24.101 1.00 91.44 410 GLY A O 1
ATOM 3033 N N . THR A 1 411 ? 36.377 -2.906 -24.394 1.00 92.69 411 THR A N 1
ATOM 3034 C CA . THR A 1 411 ? 35.467 -3.012 -25.547 1.00 92.69 411 THR A CA 1
ATOM 3035 C C . THR A 1 411 ? 34.078 -3.491 -25.124 1.00 92.69 411 THR A C 1
ATOM 3037 O O . THR A 1 411 ? 33.973 -4.460 -24.381 1.00 92.69 411 THR A O 1
ATOM 3040 N N . SER A 1 412 ? 32.994 -2.909 -25.635 1.00 95.25 412 SER A N 1
ATOM 3041 C CA . SER A 1 412 ? 31.653 -3.472 -25.418 1.00 95.25 412 SER A CA 1
ATOM 3042 C C . SER A 1 412 ? 31.548 -4.879 -26.016 1.00 95.25 412 SER A C 1
ATOM 3044 O O . SER A 1 412 ? 31.230 -5.835 -25.312 1.00 95.25 412 SER A O 1
ATOM 3046 N N . ILE A 1 413 ? 31.895 -5.048 -27.293 1.00 96.69 413 ILE A N 1
ATOM 3047 C CA . ILE A 1 413 ? 31.867 -6.352 -27.965 1.00 96.69 413 ILE A CA 1
ATOM 3048 C C . ILE A 1 413 ? 33.225 -6.656 -28.584 1.00 96.69 413 ILE A C 1
ATOM 3050 O O . ILE A 1 413 ? 33.681 -5.973 -29.499 1.00 96.69 413 ILE A O 1
ATOM 3054 N N . PHE A 1 414 ? 33.860 -7.724 -28.117 1.00 94.44 414 PHE A N 1
ATOM 3055 C CA . PHE A 1 414 ? 35.054 -8.272 -28.739 1.00 94.44 414 PHE A CA 1
ATOM 3056 C C . PHE A 1 414 ? 34.703 -9.504 -29.569 1.00 94.44 414 PHE A C 1
ATOM 3058 O O . PHE A 1 414 ? 34.204 -10.493 -29.030 1.00 94.44 414 PHE A O 1
ATOM 3065 N N . GLN A 1 415 ? 34.994 -9.459 -30.869 1.00 94.00 415 GLN A N 1
ATOM 3066 C CA . GLN A 1 415 ? 34.637 -10.511 -31.816 1.00 94.00 415 GLN A CA 1
ATOM 3067 C C . GLN A 1 415 ? 35.870 -11.170 -32.440 1.00 94.00 415 GLN A C 1
ATOM 3069 O O . GLN A 1 415 ? 36.699 -10.518 -33.082 1.00 94.00 415 GLN A O 1
ATOM 3074 N N . ASP A 1 416 ? 35.960 -12.491 -32.281 1.00 89.81 416 ASP A N 1
ATOM 3075 C CA . ASP A 1 416 ? 37.039 -13.330 -32.824 1.00 89.81 416 ASP A CA 1
ATOM 3076 C C . ASP A 1 416 ? 36.549 -14.446 -33.761 1.00 89.81 416 ASP A C 1
ATOM 3078 O O . ASP A 1 416 ? 37.308 -15.315 -34.188 1.00 89.81 416 ASP A O 1
ATOM 3082 N N . GLY A 1 417 ? 35.263 -14.428 -34.099 1.00 91.00 417 GLY A N 1
ATOM 3083 C CA . GLY A 1 417 ? 34.612 -15.379 -34.991 1.00 91.00 417 GLY A CA 1
ATOM 3084 C C . GLY A 1 417 ? 33.100 -15.169 -34.998 1.00 91.00 417 GLY A C 1
ATOM 3085 O O . GLY A 1 417 ? 32.595 -14.264 -34.336 1.00 91.00 417 GLY A O 1
ATOM 3086 N N . GLY A 1 418 ? 32.373 -16.012 -35.734 1.00 95.38 418 GLY A N 1
ATOM 3087 C CA . GLY A 1 418 ? 30.907 -16.001 -35.733 1.00 95.38 418 GLY A CA 1
ATOM 3088 C C . GLY A 1 418 ? 30.298 -14.774 -36.415 1.00 95.38 418 GLY A C 1
ATOM 3089 O O . GLY A 1 418 ? 30.926 -14.160 -37.284 1.00 95.38 418 GLY A O 1
ATOM 3090 N N . THR A 1 419 ? 29.068 -14.436 -36.027 1.00 97.44 419 THR A N 1
ATOM 3091 C CA . THR A 1 419 ? 28.314 -13.296 -36.564 1.00 97.44 419 THR A CA 1
ATOM 3092 C C . THR A 1 419 ? 27.812 -12.382 -35.448 1.00 97.44 419 THR A C 1
ATOM 3094 O O . THR A 1 419 ? 27.446 -12.858 -34.374 1.00 97.44 419 THR A O 1
ATOM 3097 N N . THR A 1 420 ? 27.779 -11.073 -35.706 1.00 98.38 420 THR A N 1
ATOM 3098 C CA . THR A 1 420 ? 27.169 -10.076 -34.814 1.00 98.38 420 THR A CA 1
ATOM 3099 C C . THR A 1 420 ? 26.246 -9.156 -35.609 1.00 98.38 420 THR A C 1
ATOM 3101 O O . THR A 1 420 ? 26.670 -8.532 -36.583 1.00 98.38 420 THR A O 1
ATOM 3104 N N . LEU A 1 421 ? 24.990 -9.037 -35.182 1.00 98.06 421 LEU A N 1
ATOM 3105 C CA . LEU A 1 421 ? 24.011 -8.094 -35.719 1.00 98.06 421 LEU A CA 1
ATOM 3106 C C . LEU A 1 421 ? 23.551 -7.146 -34.613 1.00 98.06 421 LEU A C 1
ATOM 3108 O O . LEU A 1 421 ? 23.015 -7.598 -33.606 1.00 98.06 421 LEU A O 1
ATOM 3112 N N . ILE A 1 422 ? 23.708 -5.840 -34.817 1.00 98.25 422 ILE A N 1
ATOM 3113 C CA . ILE A 1 422 ? 23.275 -4.808 -33.869 1.00 98.25 422 ILE A CA 1
ATOM 3114 C C . ILE A 1 422 ? 22.315 -3.851 -34.569 1.00 98.25 422 ILE A C 1
ATOM 3116 O O . ILE A 1 422 ? 22.631 -3.342 -35.648 1.00 98.25 422 ILE A O 1
ATOM 3120 N N . SER A 1 423 ? 21.160 -3.561 -33.966 1.00 92.56 423 SER A N 1
ATOM 3121 C CA . SER A 1 423 ? 20.251 -2.559 -34.524 1.00 92.56 423 SER A CA 1
ATOM 3122 C C . SER A 1 423 ? 19.380 -1.822 -33.519 1.00 92.56 423 SER A C 1
ATOM 3124 O O . SER A 1 423 ? 18.936 -2.429 -32.560 1.00 92.56 423 SER A O 1
ATOM 3126 N N . GLN A 1 424 ? 19.051 -0.551 -33.771 1.00 89.50 424 GLN A N 1
ATOM 3127 C CA . GLN A 1 424 ? 18.144 0.232 -32.903 1.00 89.50 424 GLN A CA 1
ATOM 3128 C C . GLN A 1 424 ? 18.623 0.310 -31.444 1.00 89.50 424 GLN A C 1
ATOM 3130 O O . GLN A 1 424 ? 17.821 0.417 -30.528 1.00 89.50 424 GLN A O 1
ATOM 3135 N N . SER A 1 425 ? 19.933 0.225 -31.231 1.00 95.56 425 SER A N 1
ATOM 3136 C CA . SER A 1 425 ? 20.554 0.157 -29.906 1.00 95.56 425 SER A CA 1
ATOM 3137 C C . SER A 1 425 ? 21.388 1.406 -29.628 1.00 95.56 425 SER A C 1
ATOM 3139 O O . SER A 1 425 ? 21.610 2.224 -30.520 1.00 95.56 425 SER A O 1
ATOM 3141 N N . GLU A 1 426 ? 21.899 1.519 -28.411 1.00 96.12 426 GLU A N 1
ATOM 3142 C CA . GLU A 1 426 ? 22.864 2.528 -27.985 1.00 96.12 426 GLU A CA 1
ATOM 3143 C C . GLU A 1 426 ? 24.136 1.837 -27.482 1.00 96.12 426 GLU A C 1
ATOM 3145 O O . GLU A 1 426 ? 24.088 0.951 -26.624 1.00 96.12 426 GLU A O 1
ATOM 3150 N N . LEU A 1 427 ? 25.277 2.214 -28.054 1.00 97.00 427 LEU A N 1
ATOM 3151 C CA . LEU A 1 427 ? 26.605 1.778 -27.638 1.00 97.00 427 LEU A CA 1
ATOM 3152 C C . LEU A 1 427 ? 27.378 3.029 -27.229 1.00 97.00 427 LEU A C 1
ATOM 3154 O O . LEU A 1 427 ? 27.544 3.927 -28.056 1.00 97.00 427 LEU A O 1
ATOM 3158 N N . THR A 1 428 ? 27.836 3.099 -25.980 1.00 95.75 428 THR A N 1
ATOM 3159 C CA . THR A 1 428 ? 28.445 4.331 -25.455 1.00 95.75 428 THR A CA 1
ATOM 3160 C C . THR A 1 428 ? 29.442 4.094 -24.318 1.00 95.75 428 THR A C 1
ATOM 3162 O O . THR A 1 428 ? 29.537 2.990 -23.774 1.00 95.75 428 THR A O 1
ATOM 3165 N N . ASN A 1 429 ? 30.220 5.118 -23.954 1.00 92.81 429 ASN A N 1
ATOM 3166 C CA . ASN A 1 429 ? 31.061 5.174 -22.748 1.00 92.81 429 ASN A CA 1
ATOM 3167 C C . ASN A 1 429 ? 31.972 3.954 -22.523 1.00 92.81 429 ASN A C 1
ATOM 3169 O O . ASN A 1 429 ? 32.232 3.535 -21.393 1.00 92.81 429 ASN A O 1
ATOM 3173 N N . SER A 1 430 ? 32.463 3.365 -23.608 1.00 92.75 430 SER A N 1
ATOM 3174 C CA . SER A 1 430 ? 33.461 2.293 -23.592 1.00 92.75 430 SER A CA 1
ATOM 3175 C C . SER A 1 430 ? 34.679 2.743 -24.404 1.00 92.75 430 SER A C 1
ATOM 3177 O O . SER A 1 430 ? 34.647 3.759 -25.096 1.00 92.75 430 SER A O 1
ATOM 3179 N N . HIS A 1 431 ? 35.801 2.027 -24.346 1.00 92.00 431 HIS A N 1
ATOM 3180 C CA . HIS A 1 431 ? 36.942 2.367 -25.207 1.00 92.00 431 HIS A CA 1
ATOM 3181 C C . HIS A 1 431 ? 36.618 2.130 -26.690 1.00 92.00 431 HIS A C 1
ATOM 3183 O O . HIS A 1 431 ? 36.978 2.948 -27.536 1.00 92.00 431 HIS A O 1
ATOM 3189 N N . SER A 1 432 ? 35.909 1.038 -26.980 1.00 94.56 432 SER A N 1
ATOM 3190 C CA . SER A 1 432 ? 35.450 0.649 -28.315 1.00 94.56 432 SER A CA 1
ATOM 3191 C C . SER A 1 432 ? 34.059 0.019 -28.221 1.00 94.56 432 SER A C 1
ATOM 3193 O O . SER A 1 432 ? 33.807 -0.752 -27.297 1.00 94.56 432 SER A O 1
ATOM 3195 N N . ALA A 1 433 ? 33.174 0.297 -29.178 1.00 96.12 433 ALA A N 1
ATOM 3196 C CA . ALA A 1 433 ? 31.861 -0.340 -29.278 1.00 96.12 433 ALA A CA 1
ATOM 3197 C C . ALA A 1 433 ? 32.004 -1.782 -29.793 1.00 96.12 433 ALA A C 1
ATOM 3199 O O . ALA A 1 433 ? 31.470 -2.729 -29.215 1.00 96.12 433 ALA A O 1
ATOM 3200 N N . LEU A 1 434 ? 32.790 -1.952 -30.858 1.00 97.25 434 LEU A N 1
ATOM 3201 C CA . LEU A 1 434 ? 33.113 -3.243 -31.456 1.00 97.25 434 LEU A CA 1
ATOM 3202 C C . LEU A 1 434 ? 34.598 -3.292 -31.820 1.00 97.25 434 LEU A C 1
ATOM 3204 O O . LEU A 1 434 ? 35.088 -2.435 -32.553 1.00 97.25 434 LEU A O 1
ATOM 3208 N N . MET A 1 435 ? 35.282 -4.338 -31.361 1.00 94.12 435 MET A N 1
ATOM 3209 C CA . MET A 1 435 ? 36.626 -4.707 -31.808 1.00 94.12 435 MET A CA 1
ATOM 3210 C C . MET A 1 435 ? 36.562 -6.076 -32.490 1.00 94.12 435 MET A C 1
ATOM 3212 O O . MET A 1 435 ? 36.283 -7.084 -31.838 1.00 94.12 435 MET A O 1
ATOM 3216 N N . LEU A 1 436 ? 36.826 -6.117 -33.796 1.00 93.94 436 LEU A N 1
ATOM 3217 C CA . LEU A 1 436 ? 36.677 -7.306 -34.638 1.00 93.94 436 LEU A CA 1
ATOM 3218 C C . LEU A 1 436 ? 38.028 -7.783 -35.177 1.00 93.94 436 LEU A C 1
ATOM 3220 O O . LEU A 1 436 ? 38.742 -7.030 -35.834 1.00 93.94 436 LEU A O 1
ATOM 3224 N N . ARG A 1 437 ? 38.358 -9.060 -34.957 1.00 90.94 437 ARG A N 1
ATOM 3225 C CA . ARG A 1 437 ? 39.524 -9.736 -35.565 1.00 90.94 437 ARG A CA 1
ATOM 3226 C C . ARG A 1 437 ? 39.139 -10.734 -36.654 1.00 90.94 437 ARG A C 1
ATOM 3228 O O . ARG A 1 437 ? 39.905 -10.935 -37.594 1.00 90.94 437 ARG A O 1
ATOM 3235 N N . SER A 1 438 ? 37.969 -11.355 -36.527 1.00 90.44 438 SER A N 1
ATOM 3236 C CA . SER A 1 438 ? 37.437 -12.361 -37.449 1.00 90.44 438 SER A CA 1
ATOM 3237 C C . SER A 1 438 ? 35.910 -12.446 -37.321 1.00 90.44 438 SER A C 1
ATOM 3239 O O . SER A 1 438 ? 35.332 -11.875 -36.397 1.00 90.44 438 SER A O 1
ATOM 3241 N N . GLY A 1 439 ? 35.260 -13.172 -38.232 1.00 92.00 439 GLY A N 1
ATOM 3242 C CA . GLY A 1 439 ? 33.799 -13.232 -38.348 1.00 92.00 439 GLY A CA 1
ATOM 3243 C C . GLY A 1 439 ? 33.202 -12.050 -39.118 1.00 92.00 439 GLY A C 1
ATOM 3244 O O . GLY A 1 439 ? 33.934 -11.253 -39.706 1.00 92.00 439 GLY A O 1
ATOM 3245 N N . ASP A 1 440 ? 31.872 -11.965 -39.112 1.00 95.38 440 ASP A N 1
ATOM 3246 C CA . ASP A 1 440 ? 31.105 -10.934 -39.822 1.00 95.38 440 ASP A CA 1
ATOM 3247 C C . ASP A 1 440 ? 30.303 -10.073 -38.830 1.00 95.38 440 ASP A C 1
ATOM 3249 O O . ASP A 1 440 ? 29.765 -10.587 -37.844 1.00 95.38 440 ASP A O 1
ATOM 3253 N N . ALA A 1 441 ? 30.211 -8.763 -39.076 1.00 97.31 441 ALA A N 1
ATOM 3254 C CA . ALA A 1 441 ? 29.466 -7.841 -38.218 1.00 97.31 441 ALA A CA 1
ATOM 3255 C C . ALA A 1 441 ? 28.679 -6.797 -39.021 1.00 97.31 441 ALA A C 1
ATOM 3257 O O . ALA A 1 441 ? 29.201 -6.194 -39.964 1.00 97.31 441 ALA A O 1
ATOM 3258 N N . VAL A 1 442 ? 27.432 -6.570 -38.604 1.00 98.12 442 VAL A N 1
ATOM 3259 C CA . VAL A 1 442 ? 26.529 -5.554 -39.159 1.00 98.12 442 VAL A CA 1
ATOM 3260 C C . VAL A 1 442 ? 25.931 -4.728 -38.024 1.00 98.12 442 VAL A C 1
ATOM 3262 O O . VAL A 1 442 ? 25.394 -5.280 -37.066 1.00 98.12 442 VAL A O 1
ATOM 3265 N N . ILE A 1 443 ? 25.994 -3.404 -38.143 1.00 98.00 443 ILE A N 1
ATOM 3266 C CA . ILE A 1 443 ? 25.457 -2.438 -37.182 1.00 98.00 443 ILE A CA 1
ATOM 3267 C C . ILE A 1 443 ? 24.598 -1.435 -37.950 1.00 98.00 443 ILE A C 1
ATOM 3269 O O . ILE A 1 443 ? 25.071 -0.840 -38.915 1.00 98.00 443 ILE A O 1
ATOM 3273 N N . ASN A 1 444 ? 23.341 -1.236 -37.558 1.00 92.44 444 ASN A N 1
ATOM 3274 C CA . ASN A 1 444 ? 22.412 -0.401 -38.325 1.00 92.44 444 ASN A CA 1
ATOM 3275 C C . ASN A 1 444 ? 21.340 0.267 -37.449 1.00 92.44 444 ASN A C 1
ATOM 3277 O O . ASN A 1 444 ? 20.693 -0.403 -36.654 1.00 92.44 444 ASN A O 1
ATOM 3281 N N . ARG A 1 445 ? 21.040 1.553 -37.672 1.00 90.06 445 ARG A N 1
ATOM 3282 C CA . ARG A 1 445 ? 20.091 2.356 -36.865 1.00 90.06 445 ARG A CA 1
ATOM 3283 C C . ARG A 1 445 ? 20.447 2.441 -35.379 1.00 90.06 445 ARG A C 1
ATOM 3285 O O . ARG A 1 445 ? 19.559 2.546 -34.547 1.00 90.06 445 ARG A O 1
ATOM 3292 N N . THR A 1 446 ? 21.725 2.376 -35.054 1.00 95.06 446 THR A N 1
ATOM 3293 C CA . THR A 1 446 ? 22.251 2.395 -33.687 1.00 95.06 446 THR A CA 1
ATOM 3294 C C . THR A 1 446 ? 22.866 3.762 -33.388 1.00 95.06 446 THR A C 1
ATOM 3296 O O . THR A 1 446 ? 23.425 4.401 -34.285 1.00 95.06 446 THR A O 1
ATOM 3299 N N . SER A 1 447 ? 22.754 4.208 -32.140 1.00 95.88 447 SER A N 1
ATOM 3300 C CA . SER A 1 447 ? 23.479 5.355 -31.596 1.00 95.88 447 SER A CA 1
ATOM 3301 C C . SER A 1 447 ? 24.848 4.892 -31.088 1.00 95.88 447 SER A C 1
ATOM 3303 O O . SER A 1 447 ? 24.927 3.997 -30.250 1.00 95.88 447 SER A O 1
ATOM 3305 N N . ILE A 1 448 ? 25.932 5.419 -31.661 1.00 97.06 448 ILE A N 1
ATOM 3306 C CA . ILE A 1 448 ? 27.322 5.078 -31.328 1.00 97.06 448 ILE A CA 1
ATOM 3307 C C . ILE A 1 448 ? 28.039 6.382 -30.984 1.00 97.06 448 ILE A C 1
ATOM 3309 O O . ILE A 1 448 ? 28.266 7.207 -31.868 1.00 97.06 448 ILE A O 1
ATOM 3313 N N . HIS A 1 449 ? 28.361 6.598 -29.714 1.00 94.62 449 HIS A N 1
ATOM 3314 C CA . HIS A 1 449 ? 28.958 7.859 -29.270 1.00 94.62 449 HIS A CA 1
ATOM 3315 C C . HIS A 1 449 ? 29.796 7.691 -28.001 1.00 94.62 449 HIS A C 1
ATOM 3317 O O . HIS A 1 449 ? 29.757 6.653 -27.348 1.00 94.62 449 HIS A O 1
ATOM 3323 N N . ASP A 1 450 ? 30.556 8.731 -27.660 1.00 94.44 450 ASP A N 1
ATOM 3324 C CA . ASP A 1 450 ? 31.351 8.848 -26.433 1.00 94.44 450 ASP A CA 1
ATOM 3325 C C . ASP A 1 450 ? 32.395 7.732 -26.233 1.00 94.44 450 ASP A C 1
ATOM 3327 O O . ASP A 1 450 ? 32.787 7.407 -25.107 1.00 94.44 450 ASP A O 1
ATOM 3331 N N . HIS A 1 451 ? 32.921 7.172 -27.331 1.00 94.19 451 HIS A N 1
ATOM 3332 C CA . HIS A 1 451 ? 34.053 6.251 -27.265 1.00 94.19 451 HIS A CA 1
ATOM 3333 C C . HIS A 1 451 ? 35.385 6.997 -27.309 1.00 94.19 451 HIS A C 1
ATOM 3335 O O . HIS A 1 451 ? 35.680 7.787 -28.206 1.00 94.19 451 HIS A O 1
ATOM 3341 N N . ILE A 1 452 ? 36.261 6.689 -26.356 1.00 87.94 452 ILE A N 1
ATOM 3342 C CA . ILE A 1 452 ? 37.575 7.344 -26.254 1.00 87.94 452 ILE A CA 1
ATOM 3343 C C . ILE A 1 452 ? 38.613 6.802 -27.264 1.00 87.94 452 ILE A C 1
ATOM 3345 O O . ILE A 1 452 ? 39.592 7.491 -27.575 1.00 87.94 452 ILE A O 1
ATOM 3349 N N . GLY A 1 453 ? 38.422 5.577 -27.766 1.00 89.50 453 GLY A N 1
ATOM 3350 C CA . GLY A 1 453 ? 39.294 4.887 -28.722 1.00 89.50 453 GLY A CA 1
ATOM 3351 C C . GLY A 1 453 ? 38.754 4.914 -30.156 1.00 89.50 453 GLY A C 1
ATOM 3352 O O . GLY A 1 453 ? 38.222 5.923 -30.613 1.00 89.50 453 GLY A O 1
ATOM 3353 N N . TRP A 1 454 ? 38.917 3.808 -30.889 1.00 92.56 454 TRP A N 1
ATOM 3354 C CA . TRP A 1 454 ? 38.123 3.545 -32.094 1.00 92.56 454 TRP A CA 1
ATOM 3355 C C .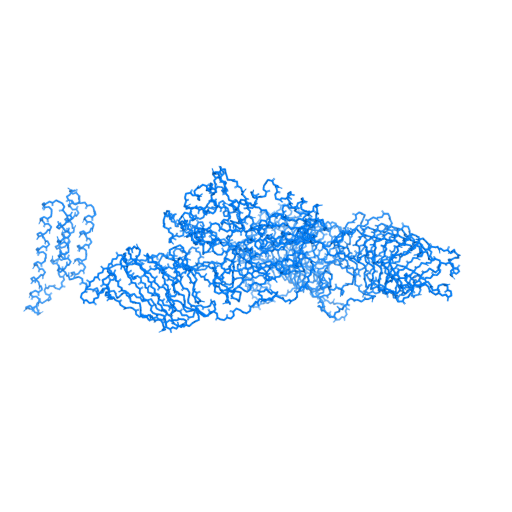 TRP A 1 454 ? 36.785 2.953 -31.663 1.00 92.56 454 TRP A C 1
ATOM 3357 O O . TRP A 1 454 ? 36.774 1.876 -31.069 1.00 92.56 454 TRP A O 1
ATOM 3367 N N . ALA A 1 455 ? 35.672 3.623 -31.963 1.00 95.38 455 ALA A N 1
ATOM 3368 C CA . ALA A 1 455 ? 34.344 3.083 -31.691 1.00 95.38 455 ALA A CA 1
ATOM 3369 C C . ALA A 1 455 ? 34.137 1.770 -32.455 1.00 95.38 455 ALA A C 1
ATOM 3371 O O . ALA A 1 455 ? 33.713 0.781 -31.862 1.00 95.38 455 ALA A O 1
ATOM 3372 N N . ILE A 1 456 ? 34.538 1.725 -33.731 1.00 96.81 456 ILE A N 1
ATOM 3373 C CA . ILE A 1 456 ? 34.611 0.488 -34.519 1.00 96.81 456 ILE A CA 1
ATOM 3374 C C . ILE A 1 456 ? 36.065 0.217 -34.933 1.00 96.81 456 ILE A C 1
ATOM 3376 O O . ILE A 1 456 ? 36.614 0.877 -35.825 1.00 96.81 456 ILE A O 1
ATOM 3380 N N . ASP A 1 457 ? 36.681 -0.776 -34.288 1.00 93.81 457 ASP A N 1
ATOM 3381 C CA . ASP A 1 457 ? 38.058 -1.224 -34.515 1.00 93.81 457 ASP A CA 1
ATOM 3382 C C . ASP A 1 457 ? 38.093 -2.558 -35.281 1.00 93.81 457 ASP A C 1
ATOM 3384 O O . ASP A 1 457 ? 37.793 -3.623 -34.740 1.00 93.81 457 ASP A O 1
ATOM 3388 N N . ASN A 1 458 ? 38.454 -2.511 -36.559 1.00 93.00 458 ASN A N 1
ATOM 3389 C CA . ASN A 1 458 ? 38.593 -3.666 -37.428 1.00 93.00 458 ASN A CA 1
ATOM 3390 C C . ASN A 1 458 ? 40.074 -4.045 -37.549 1.00 93.00 458 ASN A C 1
ATOM 3392 O O . ASN A 1 458 ? 40.840 -3.450 -38.307 1.00 93.00 458 ASN A O 1
ATOM 3396 N N . GLN A 1 459 ? 40.456 -5.086 -36.818 1.00 90.25 459 GLN A N 1
ATOM 3397 C CA . GLN A 1 459 ? 41.811 -5.630 -36.772 1.00 90.25 459 GLN A CA 1
ATOM 3398 C C . GLN A 1 459 ? 42.007 -6.855 -37.683 1.00 90.25 459 GLN A C 1
ATOM 3400 O O . GLN A 1 459 ? 43.064 -7.497 -37.650 1.00 90.25 459 GLN A O 1
ATOM 3405 N N . SER A 1 460 ? 41.009 -7.204 -38.498 1.00 89.12 460 SER A N 1
ATOM 3406 C CA . SER A 1 460 ? 41.122 -8.300 -39.467 1.00 89.12 460 SER A CA 1
ATOM 3407 C C . SER A 1 460 ? 42.195 -8.005 -40.525 1.00 89.12 460 SER A C 1
ATOM 3409 O O . SER A 1 460 ? 42.411 -6.863 -40.929 1.00 89.12 460 SER A O 1
ATOM 3411 N N . GLY A 1 461 ? 42.937 -9.027 -40.951 1.00 81.25 461 GLY A N 1
ATOM 3412 C CA . GLY A 1 461 ? 44.042 -8.878 -41.905 1.00 81.25 461 GLY A CA 1
ATOM 3413 C C . GLY A 1 461 ? 45.307 -8.196 -41.360 1.00 81.25 461 GLY A C 1
ATOM 3414 O O . GLY A 1 461 ? 46.313 -8.162 -42.068 1.00 81.25 461 GLY A O 1
ATOM 3415 N N . ILE A 1 462 ? 45.298 -7.672 -40.125 1.00 76.19 462 ILE A N 1
ATOM 3416 C CA . ILE A 1 462 ? 46.449 -6.980 -39.508 1.00 76.19 462 ILE A CA 1
ATOM 3417 C C . ILE A 1 462 ? 47.380 -7.967 -38.785 1.00 76.19 462 ILE A C 1
ATOM 3419 O O . ILE A 1 462 ? 48.601 -7.798 -38.774 1.00 76.19 462 ILE A O 1
ATOM 3423 N N . LEU A 1 463 ? 46.822 -9.021 -38.188 1.00 68.19 463 LEU A N 1
ATOM 3424 C CA . LEU A 1 463 ? 47.570 -10.045 -37.457 1.00 68.19 463 LEU A CA 1
ATOM 3425 C C . LEU A 1 463 ? 47.811 -11.276 -38.340 1.00 68.19 463 LEU A C 1
ATOM 3427 O O . LEU A 1 463 ? 46.894 -11.760 -38.995 1.00 68.19 463 LEU A O 1
ATOM 3431 N N . PHE A 1 464 ? 49.018 -11.860 -38.289 1.00 63.72 464 PHE A N 1
ATOM 3432 C CA . PHE A 1 464 ? 49.376 -13.065 -39.067 1.00 63.72 464 PHE A CA 1
ATOM 3433 C C . PHE A 1 464 ? 48.429 -14.261 -38.853 1.00 63.72 464 PHE A C 1
ATOM 3435 O O . PHE A 1 464 ? 48.329 -15.123 -39.722 1.00 63.72 464 PHE A O 1
ATOM 3442 N N . GLN A 1 465 ? 47.751 -14.321 -37.703 1.00 65.62 465 GLN A N 1
ATOM 3443 C CA . GLN A 1 465 ? 46.793 -15.374 -37.359 1.00 65.62 465 GLN A CA 1
ATOM 3444 C C . GLN A 1 465 ? 45.410 -15.179 -38.016 1.00 65.62 465 GLN A C 1
ATOM 3446 O O . GLN A 1 465 ? 44.660 -16.144 -38.128 1.00 65.62 465 GLN A O 1
ATOM 3451 N N . PHE A 1 466 ? 45.101 -13.972 -38.503 1.00 70.81 466 PHE A N 1
ATOM 3452 C CA . PHE A 1 466 ? 43.837 -13.607 -39.154 1.00 70.81 466 PHE A CA 1
ATOM 3453 C C . PHE A 1 466 ? 44.126 -12.923 -40.497 1.00 70.81 466 PHE A C 1
ATOM 3455 O O . PHE A 1 466 ? 43.956 -11.713 -40.620 1.00 70.81 466 PHE A O 1
ATOM 3462 N N . PRO A 1 467 ? 44.615 -13.663 -41.510 1.00 71.94 467 PRO A N 1
ATOM 3463 C CA . PRO A 1 467 ? 45.091 -13.072 -42.763 1.00 71.94 467 PRO A CA 1
ATOM 3464 C C . PRO A 1 467 ? 43.962 -12.561 -43.672 1.00 71.94 467 PRO A C 1
ATOM 3466 O O . PRO A 1 467 ? 44.231 -11.854 -44.641 1.00 71.94 467 PRO A O 1
ATOM 3469 N N . GLU A 1 468 ? 42.712 -12.942 -43.401 1.00 85.19 468 GLU A N 1
ATOM 3470 C CA . GLU A 1 468 ? 41.551 -12.501 -44.170 1.00 85.19 468 GLU A CA 1
ATOM 3471 C C . GLU A 1 468 ? 41.091 -11.117 -43.693 1.00 85.19 468 GLU A C 1
ATOM 3473 O O . GLU A 1 468 ? 40.802 -10.928 -42.513 1.00 85.19 468 GLU A O 1
ATOM 3478 N N . ILE A 1 469 ? 41.008 -10.157 -44.618 1.00 87.19 469 ILE A N 1
ATOM 3479 C CA . ILE A 1 469 ? 40.425 -8.835 -44.362 1.00 87.19 469 ILE A CA 1
ATOM 3480 C C . ILE A 1 469 ? 38.900 -8.964 -44.405 1.00 87.19 469 ILE A C 1
ATOM 3482 O O . ILE A 1 469 ? 38.340 -9.408 -45.408 1.00 87.19 469 ILE A O 1
ATOM 3486 N N . LYS A 1 470 ? 38.236 -8.539 -43.334 1.00 92.88 470 LYS A N 1
ATOM 3487 C CA . LYS A 1 470 ? 36.779 -8.465 -43.200 1.00 92.88 470 LYS A CA 1
ATOM 3488 C C . LYS A 1 470 ? 36.301 -7.029 -43.381 1.00 92.88 470 LYS A C 1
ATOM 3490 O O . LYS A 1 470 ? 37.037 -6.080 -43.113 1.00 92.88 470 LYS A O 1
ATOM 3495 N N . ILE A 1 471 ? 35.057 -6.876 -43.825 1.00 94.56 471 ILE A N 1
ATOM 3496 C CA . ILE A 1 471 ? 34.383 -5.580 -43.951 1.00 94.56 471 ILE A CA 1
ATOM 3497 C C . ILE A 1 471 ? 33.260 -5.536 -42.918 1.00 94.56 471 ILE A C 1
ATOM 3499 O O . ILE A 1 471 ? 32.426 -6.438 -42.894 1.00 94.56 471 ILE A O 1
ATOM 3503 N N . ILE A 1 472 ? 33.231 -4.487 -42.094 1.00 97.31 472 ILE A N 1
ATOM 3504 C CA . ILE A 1 472 ? 32.134 -4.233 -41.149 1.00 97.31 472 ILE A CA 1
ATOM 3505 C C . ILE A 1 472 ? 31.128 -3.302 -41.822 1.00 97.31 472 ILE A C 1
ATOM 3507 O O . ILE A 1 472 ? 31.505 -2.223 -42.281 1.00 97.31 472 ILE A O 1
ATOM 3511 N N . ASP A 1 473 ? 29.856 -3.697 -41.879 1.00 97.25 473 ASP A N 1
ATOM 3512 C CA . ASP A 1 473 ? 28.784 -2.830 -42.378 1.00 97.25 473 ASP A CA 1
ATOM 3513 C C . ASP A 1 473 ? 28.156 -2.056 -41.215 1.00 97.25 473 ASP A C 1
ATOM 3515 O O . ASP A 1 473 ? 27.385 -2.611 -40.439 1.00 97.25 473 ASP A O 1
ATOM 3519 N N . ALA A 1 474 ? 28.508 -0.781 -41.082 1.00 97.00 474 ALA A N 1
ATOM 3520 C CA . ALA A 1 474 ? 28.052 0.138 -40.042 1.00 97.00 474 ALA A CA 1
ATOM 3521 C C . ALA A 1 474 ? 27.289 1.344 -40.632 1.00 97.00 474 ALA A C 1
ATOM 3523 O O . ALA A 1 474 ? 27.384 2.468 -40.126 1.00 97.00 474 ALA A O 1
ATOM 3524 N N . ARG A 1 475 ? 26.537 1.137 -41.719 1.00 95.75 475 ARG A N 1
ATOM 3525 C CA . ARG A 1 475 ? 25.720 2.185 -42.351 1.00 95.75 475 ARG A CA 1
ATOM 3526 C C . ARG A 1 475 ? 24.435 2.466 -41.565 1.00 95.75 475 ARG A C 1
ATOM 3528 O O . ARG A 1 475 ? 23.893 1.613 -40.874 1.00 95.75 475 ARG A O 1
ATOM 3535 N N . ASN A 1 476 ? 23.907 3.671 -41.749 1.00 93.12 476 ASN A N 1
ATOM 3536 C CA . ASN A 1 476 ? 22.716 4.244 -41.117 1.00 93.12 476 ASN A CA 1
ATOM 3537 C C . ASN A 1 476 ? 22.770 4.274 -39.582 1.00 93.12 476 ASN A C 1
ATOM 3539 O O . ASN A 1 476 ? 21.757 4.036 -38.929 1.00 93.12 476 ASN A O 1
ATOM 3543 N N . ASN A 1 477 ? 23.930 4.578 -39.006 1.00 96.38 477 ASN A N 1
ATOM 3544 C CA . ASN A 1 477 ? 24.088 4.801 -37.566 1.00 96.38 477 ASN A CA 1
ATOM 3545 C C . ASN A 1 477 ? 24.292 6.287 -37.255 1.00 96.38 477 ASN A C 1
ATOM 3547 O O . ASN A 1 477 ? 24.689 7.058 -38.134 1.00 96.38 477 ASN A O 1
ATOM 3551 N N . TRP A 1 478 ? 24.011 6.676 -36.015 1.00 96.12 478 TRP A N 1
ATOM 3552 C CA . TRP A 1 478 ? 24.418 7.962 -35.453 1.00 96.12 478 TRP A CA 1
ATOM 3553 C C . TRP A 1 478 ? 25.786 7.809 -34.795 1.00 96.12 478 TRP A C 1
ATOM 3555 O O . TRP A 1 478 ? 26.024 6.812 -34.123 1.00 96.12 478 TRP A O 1
ATOM 3565 N N . TRP A 1 479 ? 26.673 8.780 -35.003 1.00 95.88 479 TRP A N 1
ATOM 3566 C CA . TRP A 1 479 ? 28.079 8.702 -34.580 1.00 95.88 479 TRP A CA 1
ATOM 3567 C C . TRP A 1 479 ? 28.441 9.752 -33.521 1.00 95.88 479 TRP A C 1
ATOM 3569 O O . TRP A 1 479 ? 29.586 10.186 -33.442 1.00 95.88 479 TRP A O 1
ATOM 3579 N N . GLY A 1 480 ? 27.449 10.268 -32.792 1.00 91.75 480 GLY A N 1
ATOM 3580 C CA . GLY A 1 480 ? 27.629 11.388 -31.863 1.00 91.75 480 GLY A CA 1
ATOM 3581 C C . GLY A 1 480 ? 27.731 12.764 -32.535 1.00 91.75 480 GLY A C 1
ATOM 3582 O O . GLY A 1 480 ? 27.755 13.777 -31.842 1.00 91.75 480 GLY A O 1
ATOM 3583 N N . SER A 1 481 ? 27.749 12.835 -33.873 1.00 93.38 481 SER A N 1
ATOM 3584 C CA . SER A 1 481 ? 27.815 14.100 -34.612 1.00 93.38 481 SER A CA 1
ATOM 3585 C C . SER A 1 481 ? 27.061 14.086 -35.945 1.00 93.38 481 SER A C 1
ATOM 3587 O O . SER A 1 481 ? 27.027 13.087 -36.667 1.00 93.38 481 SER A O 1
ATOM 3589 N N . VAL A 1 482 ? 26.505 15.253 -36.300 1.00 91.38 482 VAL A N 1
ATOM 3590 C CA . VAL A 1 482 ? 25.726 15.497 -37.529 1.00 91.38 482 VAL A CA 1
ATOM 3591 C C . VAL A 1 482 ? 26.553 15.319 -38.802 1.00 91.38 482 VAL A C 1
ATOM 3593 O O . VAL A 1 482 ? 26.008 14.994 -39.857 1.00 91.38 482 VAL A O 1
ATOM 3596 N N . ASP A 1 483 ? 27.865 15.518 -38.709 1.00 91.25 483 ASP A N 1
ATOM 3597 C CA . ASP A 1 483 ? 28.820 15.400 -39.810 1.00 91.25 483 ASP A CA 1
ATOM 3598 C C . ASP A 1 483 ? 29.454 14.000 -39.936 1.00 91.25 483 ASP A C 1
ATOM 3600 O O . ASP A 1 483 ? 30.309 13.807 -40.799 1.00 91.25 483 ASP A O 1
ATOM 3604 N N . GLY A 1 484 ? 28.992 13.021 -39.147 1.00 91.81 484 GLY A N 1
ATOM 3605 C CA . GLY A 1 484 ? 29.367 11.612 -39.276 1.00 91.81 484 GLY A CA 1
ATOM 3606 C C . GLY A 1 484 ? 30.606 11.209 -38.467 1.00 91.81 484 GLY A C 1
ATOM 3607 O O . GLY A 1 484 ? 31.119 11.998 -37.670 1.00 91.81 484 GLY A O 1
ATOM 3608 N N . PRO A 1 485 ? 31.078 9.961 -38.634 1.00 95.94 485 PRO A N 1
ATOM 3609 C CA . PRO A 1 485 ? 32.211 9.433 -37.884 1.00 95.94 485 PRO A CA 1
ATOM 3610 C C . PRO A 1 485 ? 33.543 10.026 -38.327 1.00 95.94 485 PRO A C 1
ATOM 3612 O O . PRO A 1 485 ? 33.703 10.478 -39.467 1.00 95.94 485 PRO A O 1
ATOM 3615 N N . GLN A 1 486 ? 34.534 9.903 -37.447 1.00 94.94 486 GLN A N 1
ATOM 3616 C CA . GLN A 1 486 ? 35.923 10.213 -37.745 1.00 94.94 486 GLN A CA 1
ATOM 3617 C C . GLN A 1 486 ? 36.666 9.019 -38.358 1.00 94.94 486 GLN A C 1
ATOM 3619 O O . GLN A 1 486 ? 37.227 8.189 -37.640 1.00 94.94 486 GLN A O 1
ATOM 3624 N N . ASP A 1 487 ? 36.721 8.936 -39.693 1.00 92.81 487 ASP A N 1
ATOM 3625 C CA . ASP A 1 487 ? 37.536 7.927 -40.385 1.00 92.81 487 ASP A CA 1
ATOM 3626 C C . ASP A 1 487 ? 39.021 8.293 -40.320 1.00 92.81 487 ASP A C 1
ATOM 3628 O O . ASP A 1 487 ? 39.513 9.186 -41.009 1.00 92.81 487 ASP A O 1
ATOM 3632 N N . THR A 1 488 ? 39.750 7.578 -39.468 1.00 85.19 488 THR A N 1
ATOM 3633 C CA . THR A 1 488 ? 41.185 7.802 -39.246 1.00 85.19 488 THR A CA 1
ATOM 3634 C C . THR A 1 488 ? 42.085 7.055 -40.235 1.00 85.19 488 THR A C 1
ATOM 3636 O O . THR A 1 488 ? 43.304 7.227 -40.197 1.00 85.19 488 THR A O 1
ATOM 3639 N N . SER A 1 489 ? 41.518 6.234 -41.125 1.00 83.69 489 SER A N 1
ATOM 3640 C CA . SER A 1 489 ? 42.270 5.425 -42.092 1.00 83.69 489 SER A CA 1
ATOM 3641 C C . SER A 1 489 ? 42.687 6.188 -43.353 1.00 83.69 489 SER A C 1
ATOM 3643 O O . SER A 1 489 ? 43.537 5.718 -44.116 1.00 83.69 489 SER A O 1
ATOM 3645 N N . ILE A 1 490 ? 42.137 7.387 -43.556 1.00 83.62 490 ILE A N 1
ATOM 3646 C CA . ILE A 1 490 ? 42.411 8.252 -44.704 1.00 83.62 490 ILE A CA 1
ATOM 3647 C C . ILE A 1 490 ? 43.199 9.519 -44.298 1.00 83.62 490 ILE A C 1
ATOM 3649 O O . ILE A 1 490 ? 43.128 9.950 -43.148 1.00 83.62 490 ILE A O 1
ATOM 3653 N N . PRO A 1 491 ? 43.954 10.166 -45.217 1.00 76.94 491 PRO A N 1
ATOM 3654 C CA . PRO A 1 491 ? 44.839 11.294 -44.877 1.00 76.94 491 PRO A CA 1
ATOM 3655 C C . PRO A 1 491 ? 44.151 12.546 -44.304 1.00 76.94 491 PRO A C 1
ATOM 3657 O O . PRO A 1 491 ? 44.805 13.357 -43.649 1.00 76.94 491 PRO A O 1
ATOM 3660 N N . THR A 1 492 ? 42.857 12.723 -44.569 1.00 80.69 492 THR A N 1
ATOM 3661 C CA . THR A 1 492 ? 42.003 13.780 -44.006 1.00 80.69 492 THR A CA 1
ATOM 3662 C C . THR A 1 492 ? 40.796 13.118 -43.358 1.00 80.69 492 THR A C 1
ATOM 3664 O O . THR A 1 492 ? 39.920 12.681 -44.106 1.00 80.69 492 THR A O 1
ATOM 3667 N N . PRO A 1 493 ? 40.747 13.033 -42.017 1.00 78.12 493 PRO A N 1
ATOM 3668 C CA . PRO A 1 493 ? 39.625 12.415 -41.329 1.00 78.12 493 PRO A CA 1
ATOM 3669 C C . PRO A 1 493 ? 38.288 13.076 -41.674 1.00 78.12 493 PRO A C 1
ATOM 3671 O O . PRO A 1 493 ? 38.221 14.300 -41.816 1.00 78.12 493 PRO A O 1
ATOM 3674 N N . THR A 1 494 ? 37.240 12.267 -41.832 1.00 85.81 494 THR A N 1
ATOM 3675 C CA . THR A 1 494 ? 35.852 12.736 -41.995 1.00 85.81 494 THR A CA 1
ATOM 3676 C C . THR A 1 494 ? 35.268 13.200 -40.662 1.00 85.81 494 THR A C 1
ATOM 3678 O O . THR A 1 494 ? 35.805 12.832 -39.627 1.00 85.81 494 THR A O 1
ATOM 3681 N N . GLY A 1 495 ? 34.182 13.982 -40.693 1.00 90.88 495 GLY A N 1
ATOM 3682 C CA . GLY A 1 495 ? 33.329 14.283 -39.533 1.00 90.88 495 GLY A CA 1
ATOM 3683 C C . GLY A 1 495 ? 34.022 14.750 -38.241 1.00 90.88 495 GLY A C 1
ATOM 3684 O O . GLY A 1 495 ? 35.212 15.069 -38.194 1.00 90.88 495 GLY A O 1
ATOM 3685 N N . SER A 1 496 ? 33.245 14.801 -37.165 1.00 92.44 496 SER A N 1
ATOM 3686 C CA . SER A 1 496 ? 33.712 15.060 -35.797 1.00 92.44 496 SER A CA 1
ATOM 3687 C C . SER A 1 496 ? 33.149 14.075 -34.772 1.00 92.44 496 SER A C 1
ATOM 3689 O O . SER A 1 496 ? 33.454 14.196 -33.587 1.00 92.44 496 SER A O 1
ATOM 3691 N N . GLY A 1 497 ? 32.365 13.094 -35.225 1.00 94.06 497 GLY A N 1
ATOM 3692 C CA . GLY A 1 497 ? 31.858 12.008 -34.401 1.00 94.06 497 GLY A CA 1
ATOM 3693 C C . GLY A 1 497 ? 32.909 10.954 -34.050 1.00 94.06 497 GLY A C 1
ATOM 3694 O O . GLY A 1 497 ? 34.110 11.109 -34.287 1.00 94.06 497 GLY A O 1
ATOM 3695 N N . ASP A 1 498 ? 32.425 9.845 -33.508 1.00 95.25 498 ASP A N 1
ATOM 3696 C CA . ASP A 1 498 ? 33.226 8.719 -33.042 1.00 95.25 498 ASP A CA 1
ATOM 3697 C C . ASP A 1 498 ? 34.128 8.114 -34.130 1.00 95.25 498 ASP A C 1
ATOM 3699 O O . ASP A 1 498 ? 33.803 8.087 -35.321 1.00 95.25 498 ASP A O 1
ATOM 3703 N N . LYS A 1 499 ? 35.299 7.614 -33.714 1.00 96.25 499 LYS A N 1
ATOM 3704 C CA . LYS A 1 499 ? 36.340 7.156 -34.644 1.00 96.25 499 LYS A CA 1
ATOM 3705 C C . LYS A 1 499 ? 36.045 5.782 -35.227 1.00 96.25 499 LYS A C 1
ATOM 3707 O O . LYS A 1 499 ? 35.727 4.842 -34.499 1.00 96.25 499 LYS A O 1
ATOM 3712 N N . VAL A 1 500 ? 36.323 5.632 -36.518 1.00 95.88 500 VAL A N 1
ATOM 3713 C CA . VAL A 1 500 ? 36.349 4.339 -37.211 1.00 95.88 500 VAL A CA 1
ATOM 3714 C C . VAL A 1 500 ? 37.739 4.043 -37.776 1.00 95.88 500 VAL A C 1
ATOM 3716 O O . VAL A 1 500 ? 38.536 4.942 -38.075 1.00 95.88 500 VAL A O 1
ATOM 3719 N N . SER A 1 501 ? 38.042 2.751 -37.854 1.00 93.25 501 SER A N 1
ATOM 3720 C CA . SER A 1 501 ? 39.248 2.185 -38.468 1.00 93.25 501 SER A CA 1
ATOM 3721 C C . SER A 1 501 ? 39.022 1.852 -39.954 1.00 93.25 501 SER A C 1
ATOM 3723 O O . SER A 1 501 ? 37.937 2.061 -40.496 1.00 93.25 501 SER A O 1
ATOM 3725 N N . ALA A 1 502 ? 40.051 1.328 -40.633 1.00 90.62 502 ALA A N 1
ATOM 3726 C CA . ALA A 1 502 ? 39.941 0.903 -42.030 1.00 90.62 502 ALA A CA 1
ATOM 3727 C C . ALA A 1 502 ? 38.929 -0.248 -42.208 1.00 90.62 502 ALA A C 1
ATOM 3729 O O . ALA A 1 502 ? 38.719 -1.056 -41.308 1.00 90.62 502 ALA A O 1
ATOM 3730 N N . ASN A 1 503 ? 38.373 -0.386 -43.416 1.00 92.75 503 ASN A N 1
ATOM 3731 C CA . ASN A 1 503 ? 37.435 -1.462 -43.780 1.00 92.75 503 ASN A CA 1
ATOM 3732 C C . ASN A 1 503 ? 36.106 -1.444 -42.987 1.00 92.75 503 ASN A C 1
ATOM 3734 O O . ASN A 1 503 ? 35.538 -2.499 -42.688 1.00 92.75 503 ASN A O 1
ATOM 3738 N N . VAL A 1 504 ? 35.596 -0.248 -42.675 1.00 95.44 504 VAL A N 1
ATOM 3739 C CA . VAL A 1 504 ? 34.264 -0.020 -42.091 1.00 95.44 504 VAL A CA 1
ATOM 3740 C C . VAL A 1 504 ? 33.414 0.770 -43.087 1.00 95.44 504 VAL A C 1
ATOM 3742 O O . VAL A 1 504 ? 33.802 1.852 -43.516 1.00 95.44 504 VAL A O 1
ATOM 3745 N N . LEU A 1 505 ? 32.251 0.243 -43.472 1.00 96.19 505 LEU A N 1
ATOM 3746 C CA . LEU A 1 505 ? 31.280 0.971 -44.291 1.00 96.19 505 LEU A CA 1
ATOM 3747 C C . LEU A 1 505 ? 30.367 1.777 -43.372 1.00 96.19 505 LEU A C 1
ATOM 3749 O O . LEU A 1 505 ? 29.565 1.188 -42.664 1.00 96.19 505 LEU A O 1
ATOM 3753 N N . TYR A 1 506 ? 30.454 3.103 -43.393 1.00 94.75 506 TYR A N 1
ATOM 3754 C CA . TYR A 1 506 ? 29.647 3.971 -42.520 1.00 94.75 506 TYR A CA 1
ATOM 3755 C C . TYR A 1 506 ? 28.747 4.958 -43.282 1.00 94.75 506 TYR A C 1
ATOM 3757 O O . TYR A 1 506 ? 27.918 5.626 -42.671 1.00 94.75 506 TYR A O 1
ATOM 3765 N N . GLU A 1 507 ? 28.870 5.040 -44.613 1.00 91.81 507 GLU A N 1
ATOM 3766 C CA . GLU A 1 507 ? 28.043 5.900 -45.468 1.00 91.81 507 GLU A CA 1
ATOM 3767 C C . GLU A 1 507 ? 26.861 5.144 -46.104 1.00 91.81 507 GLU A C 1
ATOM 3769 O O . GLU A 1 507 ? 27.074 4.121 -46.766 1.00 91.81 507 GLU A O 1
ATOM 3774 N N . PRO A 1 508 ? 25.616 5.649 -45.984 1.00 94.44 508 PRO A N 1
ATOM 3775 C CA . PRO A 1 508 ? 25.220 6.896 -45.310 1.00 94.44 508 PRO A CA 1
ATOM 3776 C C . PRO A 1 508 ? 25.173 6.761 -43.775 1.00 94.44 508 PRO A C 1
ATOM 3778 O O . PRO A 1 508 ? 24.939 5.666 -43.276 1.00 94.44 508 PRO A O 1
ATOM 3781 N N . TRP A 1 509 ? 25.319 7.868 -43.036 1.00 94.44 509 TRP A N 1
ATOM 3782 C CA . TRP A 1 509 ? 25.073 7.952 -41.584 1.00 94.44 509 TRP A CA 1
ATOM 3783 C C . TRP A 1 509 ? 23.806 8.770 -41.268 1.00 94.44 509 TRP A C 1
ATOM 3785 O O . TRP A 1 509 ? 23.251 9.434 -42.146 1.00 94.44 509 TRP A O 1
ATOM 3795 N N . LEU A 1 510 ? 23.318 8.706 -40.024 1.00 88.94 510 LEU A N 1
ATOM 3796 C CA . LEU A 1 510 ? 22.164 9.485 -39.557 1.00 88.94 510 LEU A CA 1
ATOM 3797 C C . LEU A 1 510 ? 22.592 10.889 -39.122 1.00 88.94 510 LEU A C 1
ATOM 3799 O O . LEU A 1 510 ? 23.661 11.060 -38.558 1.00 88.94 510 LEU A O 1
ATOM 3803 N N . SER A 1 511 ? 21.751 11.899 -39.347 1.00 88.75 511 SER A N 1
ATOM 3804 C CA . SER A 1 511 ? 22.021 13.288 -38.935 1.00 88.75 511 SER A CA 1
ATOM 3805 C C . SER A 1 511 ? 21.433 13.653 -37.566 1.00 88.75 511 SER A C 1
ATOM 3807 O O . SER A 1 511 ? 21.500 14.811 -37.166 1.00 88.75 511 SER A O 1
ATOM 3809 N N . ALA A 1 512 ? 20.793 12.702 -36.892 1.00 84.75 512 ALA A N 1
ATOM 3810 C CA . ALA A 1 512 ? 20.251 12.837 -35.550 1.00 84.75 512 ALA A CA 1
ATOM 3811 C C . ALA A 1 512 ? 20.271 11.467 -34.872 1.00 84.75 512 ALA A C 1
ATOM 3813 O O . ALA A 1 512 ? 20.264 10.436 -35.555 1.00 84.75 512 ALA A O 1
ATOM 3814 N N . ASP A 1 513 ? 20.275 11.482 -33.546 1.00 84.25 513 ASP A N 1
ATOM 3815 C CA . ASP A 1 513 ? 20.263 10.275 -32.736 1.00 84.25 513 ASP A CA 1
ATOM 3816 C C . ASP A 1 513 ? 18.931 9.503 -32.906 1.00 84.25 513 ASP A C 1
ATOM 3818 O O . ASP A 1 513 ? 17.865 10.068 -32.636 1.00 84.25 513 ASP A O 1
ATOM 3822 N N . PRO A 1 514 ? 18.953 8.237 -33.378 1.00 79.06 514 PRO A N 1
ATOM 3823 C CA . PRO A 1 514 ? 17.758 7.413 -33.527 1.00 79.06 514 PRO A CA 1
ATOM 3824 C C . PRO A 1 514 ? 17.173 6.909 -32.198 1.00 79.06 514 PRO A C 1
ATOM 3826 O O . PRO A 1 514 ? 16.047 6.412 -32.222 1.00 79.06 514 PRO A O 1
ATOM 3829 N N . THR A 1 515 ? 17.897 7.003 -31.075 1.00 69.69 515 THR A N 1
ATOM 3830 C CA . THR A 1 515 ? 17.444 6.552 -29.746 1.00 69.69 515 THR A CA 1
ATOM 3831 C C . THR A 1 515 ? 16.933 7.690 -28.862 1.00 69.69 515 THR A C 1
ATOM 3833 O O . THR A 1 515 ? 16.361 7.421 -27.805 1.00 69.69 515 THR A O 1
ATOM 3836 N N . ALA A 1 516 ? 17.050 8.954 -29.293 1.00 63.69 516 ALA A N 1
ATOM 3837 C CA . ALA A 1 516 ? 16.519 10.094 -28.551 1.00 63.69 516 ALA A CA 1
ATOM 3838 C C . ALA A 1 516 ? 14.979 10.030 -28.494 1.00 63.69 516 ALA A C 1
ATOM 3840 O O . ALA A 1 516 ? 14.281 10.387 -29.449 1.00 63.69 516 ALA A O 1
ATOM 3841 N N . GLN A 1 517 ? 14.434 9.546 -27.375 1.00 50.94 517 GLN A N 1
ATOM 3842 C CA . GLN A 1 517 ? 12.994 9.465 -27.156 1.00 50.94 517 GLN A CA 1
ATOM 3843 C C . GLN A 1 517 ? 12.373 10.865 -27.173 1.00 50.94 517 GLN A C 1
ATOM 3845 O O . GLN A 1 517 ? 12.765 11.761 -26.427 1.00 50.94 517 GLN A O 1
ATOM 3850 N N . LYS A 1 518 ? 11.340 11.043 -27.997 1.00 43.59 518 LYS A N 1
ATOM 3851 C CA . LYS A 1 518 ? 10.382 12.130 -27.814 1.00 43.59 518 LYS A CA 1
ATOM 3852 C C . LYS A 1 518 ? 9.454 11.703 -26.673 1.00 43.59 518 LYS A C 1
ATOM 3854 O O . LYS A 1 518 ? 8.534 10.930 -26.919 1.00 43.59 518 LYS A O 1
ATOM 3859 N N . GLU A 1 519 ? 9.715 12.138 -25.442 1.00 51.53 519 GLU A N 1
ATOM 3860 C CA . GLU A 1 519 ? 8.774 11.922 -24.334 1.00 51.53 519 GLU A CA 1
ATOM 3861 C C . GLU A 1 519 ? 7.448 12.629 -24.653 1.00 51.53 519 GLU A C 1
ATOM 3863 O O . GLU A 1 519 ? 7.405 13.857 -24.710 1.00 51.53 519 GLU A O 1
ATOM 3868 N N . CYS A 1 520 ? 6.386 11.868 -24.935 1.00 60.19 520 CYS A N 1
ATOM 3869 C CA . CYS A 1 520 ? 4.987 12.314 -24.893 1.00 60.19 520 CYS A CA 1
ATOM 3870 C C . CYS A 1 520 ? 4.024 11.123 -25.076 1.00 60.19 520 CYS A C 1
ATOM 3872 O O . CYS A 1 520 ? 4.379 10.125 -25.697 1.00 60.19 520 CYS A O 1
ATOM 3874 N N . CYS A 1 521 ? 2.749 11.237 -24.707 1.00 74.75 521 CYS A N 1
ATOM 3875 C CA . CYS A 1 521 ? 2.252 10.983 -23.349 1.00 74.75 521 CYS A CA 1
ATOM 3876 C C . CYS A 1 521 ? 1.182 9.874 -23.420 1.00 74.75 521 CYS A C 1
ATOM 3878 O O . CYS A 1 521 ? 0.566 9.667 -24.473 1.00 74.75 521 CYS A O 1
ATOM 3880 N N . SER A 1 522 ? 0.923 9.191 -22.304 1.00 89.19 522 SER A N 1
ATOM 3881 C CA . SER A 1 522 ? -0.181 8.230 -22.192 1.00 89.19 522 SER A CA 1
ATOM 3882 C C . SER A 1 522 ? -1.550 8.941 -22.220 1.00 89.19 522 SER A C 1
ATOM 3884 O O . SER A 1 522 ? -1.700 10.029 -21.664 1.00 89.19 522 SER A O 1
ATOM 3886 N N . SER A 1 523 ? -2.567 8.333 -22.842 1.00 95.00 523 SER A N 1
ATOM 3887 C CA . SER A 1 523 ? -3.969 8.787 -22.743 1.00 95.00 523 SER A CA 1
ATOM 3888 C C . SER A 1 523 ? -4.475 8.677 -21.301 1.00 95.00 523 SER A C 1
ATOM 3890 O O . SER A 1 523 ? -3.909 7.924 -20.510 1.00 95.00 523 SER A O 1
ATOM 3892 N N . VAL A 1 524 ? -5.530 9.411 -20.934 1.00 97.38 524 VAL A N 1
ATOM 3893 C CA . VAL A 1 524 ? -5.960 9.514 -19.523 1.00 97.38 524 VAL A CA 1
ATOM 3894 C C . VAL A 1 524 ? -7.318 8.860 -19.275 1.00 97.38 524 VAL A C 1
ATOM 3896 O O . VAL A 1 524 ? -8.304 9.194 -19.922 1.00 97.38 524 VAL A O 1
ATOM 3899 N N . LEU A 1 525 ? -7.405 7.983 -18.279 1.00 98.56 525 LEU A N 1
ATOM 3900 C CA . LEU A 1 525 ? -8.674 7.520 -17.718 1.00 98.56 525 LEU A CA 1
ATOM 3901 C C . LEU A 1 525 ? -8.920 8.234 -16.388 1.00 98.56 525 LEU A C 1
ATOM 3903 O O . LEU A 1 525 ? -8.161 8.056 -15.440 1.00 98.56 525 LEU A O 1
ATOM 3907 N N . PHE A 1 526 ? -9.988 9.021 -16.304 1.00 98.62 526 PHE A N 1
ATOM 3908 C CA . PHE A 1 526 ? -10.411 9.678 -15.075 1.00 98.62 526 PHE A CA 1
ATOM 3909 C C . PHE A 1 526 ? -11.567 8.925 -14.407 1.00 98.62 526 PHE A C 1
ATOM 3911 O O . PHE A 1 526 ? -12.613 8.711 -15.027 1.00 98.62 526 PHE A O 1
ATOM 3918 N N . LEU A 1 527 ? -11.382 8.567 -13.133 1.00 98.56 527 LEU A N 1
ATOM 3919 C CA . LEU A 1 527 ? -12.373 7.909 -12.283 1.00 98.56 527 LEU A CA 1
ATOM 3920 C C . LEU A 1 527 ? -12.800 8.848 -11.140 1.00 98.56 527 LEU A C 1
ATOM 3922 O O . LEU A 1 527 ? -11.995 9.127 -10.243 1.00 98.56 527 LEU A O 1
ATOM 3926 N N . PRO A 1 528 ? -14.053 9.340 -11.137 1.00 97.19 528 PRO A N 1
ATOM 3927 C CA . PRO A 1 528 ? -14.526 10.255 -10.111 1.00 97.19 528 PRO A CA 1
ATOM 3928 C C . PRO A 1 528 ? -14.723 9.546 -8.765 1.00 97.19 528 PRO A C 1
ATOM 3930 O O . PRO A 1 528 ? -14.845 8.322 -8.683 1.00 97.19 528 PRO A O 1
ATOM 3933 N N . GLY A 1 529 ? -14.807 10.344 -7.703 1.00 93.38 529 GLY A N 1
ATOM 3934 C CA . GLY A 1 529 ? -15.142 9.887 -6.358 1.00 93.38 529 GLY A CA 1
ATOM 3935 C C . GLY A 1 529 ? -16.556 9.342 -6.211 1.00 93.38 529 GLY A C 1
ATOM 3936 O O . GLY A 1 529 ? -17.368 9.360 -7.144 1.00 93.38 529 GLY A O 1
ATOM 3937 N N . ILE A 1 530 ? -16.853 8.883 -4.993 1.00 89.81 530 ILE A N 1
ATOM 3938 C CA . ILE A 1 530 ? -18.204 8.475 -4.616 1.00 89.81 530 ILE A CA 1
ATOM 3939 C C . ILE A 1 530 ? -19.157 9.625 -4.929 1.00 89.81 530 ILE A C 1
ATOM 3941 O O . ILE A 1 530 ? -18.819 10.785 -4.704 1.00 89.81 530 ILE A O 1
ATOM 3945 N N . MET A 1 531 ? -20.311 9.315 -5.519 1.00 88.19 531 MET A N 1
ATOM 3946 C CA . MET A 1 531 ? -21.310 10.320 -5.889 1.00 88.19 531 MET A CA 1
ATOM 3947 C C . MET A 1 531 ? -20.884 11.336 -6.952 1.00 88.19 531 MET A C 1
ATOM 3949 O O . MET A 1 531 ? -21.659 12.228 -7.288 1.00 88.19 531 MET A O 1
ATOM 3953 N N . GLY A 1 532 ? -19.713 11.164 -7.566 1.00 90.19 532 GLY A N 1
ATOM 3954 C CA . GLY A 1 532 ? -19.229 12.010 -8.655 1.00 90.19 532 GLY A CA 1
ATOM 3955 C C . GLY A 1 532 ? -19.865 11.719 -10.017 1.00 90.19 532 GLY A C 1
ATOM 3956 O O . GLY A 1 532 ? -19.427 12.282 -11.016 1.00 90.19 532 GLY A O 1
ATOM 3957 N N . SER A 1 533 ? -20.880 10.849 -10.074 1.00 93.94 533 SER A N 1
ATOM 3958 C CA . SER A 1 533 ? -21.640 10.520 -11.286 1.00 93.94 533 SER A CA 1
ATOM 3959 C C . SER A 1 533 ? -23.129 10.772 -11.073 1.00 93.94 533 SER A C 1
ATOM 3961 O O . SER A 1 533 ? -23.692 10.390 -10.043 1.00 93.94 533 SER A O 1
ATOM 3963 N N . ARG A 1 534 ? -23.789 11.384 -12.061 1.00 93.50 534 ARG A N 1
ATOM 3964 C CA . ARG A 1 534 ? -25.245 11.591 -12.037 1.00 93.50 534 ARG A CA 1
ATOM 3965 C C . ARG A 1 534 ? -25.973 10.260 -12.180 1.00 93.50 534 ARG A C 1
ATOM 3967 O O . ARG A 1 534 ? -25.561 9.428 -12.981 1.00 93.50 534 ARG A O 1
ATOM 3974 N N . LEU A 1 535 ? -27.082 10.086 -11.466 1.00 94.44 535 LEU A N 1
ATOM 3975 C CA . LEU A 1 535 ? -27.929 8.894 -11.548 1.00 94.44 535 LEU A CA 1
ATOM 3976 C C . LEU A 1 535 ? -29.351 9.274 -11.946 1.00 94.44 535 LEU A C 1
ATOM 3978 O O . LEU A 1 535 ? -29.923 10.237 -11.423 1.00 94.44 535 LEU A O 1
ATOM 3982 N N . PHE A 1 536 ? -29.919 8.489 -12.857 1.00 95.56 536 PHE A N 1
ATOM 3983 C CA . PHE A 1 536 ? -31.239 8.707 -13.432 1.00 95.56 536 PHE A CA 1
ATOM 3984 C C . PHE A 1 536 ? -32.106 7.465 -13.308 1.00 95.56 536 PHE A C 1
ATOM 3986 O O . PHE A 1 536 ? -31.632 6.348 -13.464 1.00 95.56 536 PHE A O 1
ATOM 3993 N N . GLU A 1 537 ? -33.404 7.661 -13.137 1.00 94.94 537 GLU A N 1
ATOM 3994 C CA . GLU A 1 537 ? -34.397 6.597 -13.213 1.00 94.94 537 GLU A CA 1
ATOM 3995 C C . GLU A 1 537 ? -35.469 6.995 -14.231 1.00 94.94 537 GLU A C 1
ATOM 3997 O O . GLU A 1 537 ? -36.139 8.014 -14.068 1.00 94.94 537 GLU A O 1
ATOM 4002 N N . GLY A 1 538 ? -35.624 6.223 -15.312 1.00 89.31 538 GLY A N 1
ATOM 4003 C CA . GLY A 1 538 ? -36.611 6.530 -16.358 1.00 89.31 538 GLY A CA 1
ATOM 4004 C C . GLY A 1 538 ? -36.439 7.921 -16.993 1.00 89.31 538 GLY A C 1
ATOM 4005 O O . GLY A 1 538 ? -37.419 8.522 -17.426 1.00 89.31 538 GLY A O 1
ATOM 4006 N N . GLY A 1 539 ? -35.210 8.452 -17.005 1.00 88.62 539 GLY A N 1
ATOM 4007 C CA . GLY A 1 539 ? -34.876 9.797 -17.491 1.00 88.62 539 GLY A CA 1
ATOM 4008 C C . GLY A 1 539 ? -35.020 10.923 -16.457 1.00 88.62 539 GLY A C 1
ATOM 4009 O O . GLY A 1 539 ? -34.576 12.036 -16.727 1.00 88.62 539 GLY A O 1
ATOM 4010 N N . ALA A 1 540 ? -35.581 10.662 -15.272 1.00 91.25 540 ALA A N 1
ATOM 4011 C CA . ALA A 1 540 ? -35.622 11.629 -14.176 1.00 91.25 540 ALA A CA 1
ATOM 4012 C C . ALA A 1 540 ? -34.311 11.595 -13.379 1.00 91.25 540 ALA A C 1
ATOM 4014 O O . ALA A 1 540 ? -33.862 10.518 -12.982 1.00 91.25 540 ALA A O 1
ATOM 4015 N N . LYS A 1 541 ? -33.703 12.762 -13.135 1.00 91.56 541 LYS A N 1
ATOM 4016 C CA . LYS A 1 541 ? -32.501 12.888 -12.300 1.00 91.56 541 LYS A CA 1
ATOM 4017 C C . LYS A 1 541 ? -32.863 12.579 -10.847 1.00 91.56 541 LYS A C 1
ATOM 4019 O O . LYS A 1 541 ? -33.780 13.192 -10.313 1.00 91.56 541 LYS A O 1
ATOM 4024 N N . ARG A 1 542 ? -32.176 11.610 -10.240 1.00 91.19 542 ARG A N 1
ATOM 4025 C CA . ARG A 1 542 ? -32.388 11.191 -8.841 1.00 91.19 542 ARG A CA 1
ATOM 4026 C C . ARG A 1 542 ? -31.233 11.583 -7.934 1.00 91.19 542 ARG A C 1
ATOM 4028 O O . ARG A 1 542 ? -31.442 11.889 -6.768 1.00 91.19 542 ARG A O 1
ATOM 4035 N N . TRP A 1 543 ? -30.019 11.570 -8.476 1.00 88.31 543 TRP A N 1
ATOM 4036 C CA . TRP A 1 543 ? -28.834 12.051 -7.779 1.00 88.31 543 TRP A CA 1
ATOM 4037 C C . TRP A 1 543 ? -28.523 13.499 -8.161 1.00 88.31 543 TRP A C 1
ATOM 4039 O O . TRP A 1 543 ? -28.700 13.857 -9.321 1.00 88.31 543 TRP A O 1
ATOM 4049 N N . GLU A 1 544 ? -28.046 14.294 -7.198 1.00 83.31 544 GLU A N 1
ATOM 4050 C CA . GLU A 1 544 ? -28.336 15.736 -7.066 1.00 83.31 544 GLU A CA 1
ATOM 4051 C C . GLU A 1 544 ? -29.830 15.945 -6.706 1.00 83.31 544 GLU A C 1
ATOM 4053 O O . GLU A 1 544 ? -30.586 16.506 -7.507 1.00 83.31 544 GLU A O 1
ATOM 4058 N N . PRO A 1 545 ? -30.282 15.380 -5.557 1.00 80.44 545 PRO A N 1
ATOM 4059 C CA . PRO A 1 545 ? -31.698 15.218 -5.224 1.00 80.44 545 PRO A CA 1
ATOM 4060 C C . PRO A 1 545 ? -32.382 16.546 -4.891 1.00 80.44 545 PRO A C 1
ATOM 4062 O O . PRO A 1 545 ? -31.803 17.425 -4.255 1.00 80.44 545 PRO A O 1
ATOM 4065 N N . SER A 1 546 ? -33.664 16.650 -5.246 1.00 78.00 546 SER A N 1
ATOM 4066 C CA . SER A 1 546 ? -34.517 17.783 -4.865 1.00 78.00 546 SER A CA 1
ATOM 4067 C C . SER A 1 546 ? -35.201 17.605 -3.502 1.00 78.00 546 SER A C 1
ATOM 4069 O O . SER A 1 546 ? -35.778 18.556 -2.977 1.00 78.00 546 SER A O 1
ATOM 4071 N N . GLY A 1 547 ? -35.128 16.398 -2.928 1.00 78.38 547 GLY A N 1
ATOM 4072 C CA . GLY A 1 547 ? -35.621 16.044 -1.597 1.00 78.38 547 GLY A CA 1
ATOM 4073 C C . GLY A 1 547 ? -35.531 14.540 -1.314 1.00 78.38 547 GLY A C 1
ATOM 4074 O O . GLY A 1 547 ? -35.164 13.756 -2.193 1.00 78.38 547 GLY A O 1
ATOM 4075 N N . ASP A 1 548 ? -35.924 14.127 -0.105 1.00 83.81 548 ASP A N 1
ATOM 4076 C CA . ASP A 1 548 ? -35.911 12.726 0.361 1.00 83.81 548 ASP A CA 1
ATOM 4077 C C . ASP A 1 548 ? -36.515 11.716 -0.639 1.00 83.81 548 ASP A C 1
ATOM 4079 O O . ASP A 1 548 ? -36.021 10.594 -0.763 1.00 83.81 548 ASP A O 1
ATOM 4083 N N . SER A 1 549 ? -37.566 12.100 -1.375 1.00 88.56 549 SER A N 1
ATOM 4084 C CA . SER A 1 549 ? -38.258 11.210 -2.319 1.00 88.56 549 SER A CA 1
ATOM 4085 C C . SER A 1 549 ? -37.400 10.784 -3.511 1.00 88.56 549 SER A C 1
ATOM 4087 O O . SER A 1 549 ? -37.668 9.743 -4.103 1.00 88.56 549 SER A O 1
ATOM 4089 N N . ASP A 1 550 ? -36.386 11.566 -3.894 1.00 88.75 550 ASP A N 1
ATOM 4090 C CA . ASP A 1 550 ? -35.467 11.163 -4.963 1.00 88.75 550 ASP A CA 1
ATOM 4091 C C . ASP A 1 550 ? -34.499 10.073 -4.485 1.00 88.75 550 ASP A C 1
ATOM 4093 O O . ASP A 1 550 ? -34.205 9.142 -5.237 1.00 88.75 550 ASP A O 1
ATOM 4097 N N . ILE A 1 551 ? -34.081 10.125 -3.215 1.00 87.75 551 ILE A N 1
ATOM 4098 C CA . ILE A 1 551 ? -33.212 9.111 -2.605 1.00 87.75 551 ILE A CA 1
ATOM 4099 C C . ILE A 1 551 ? -33.955 7.791 -2.399 1.00 87.75 551 ILE A C 1
ATOM 4101 O O . ILE A 1 551 ? -33.386 6.733 -2.656 1.00 87.75 551 ILE A O 1
ATOM 4105 N N . GLU A 1 552 ? -35.248 7.822 -2.062 1.00 90.62 552 GLU A N 1
ATOM 4106 C CA . GLU A 1 552 ? -36.088 6.612 -2.018 1.00 90.62 552 GLU A CA 1
ATOM 4107 C C . GLU A 1 552 ? -36.080 5.836 -3.346 1.00 90.62 552 GLU A C 1
ATOM 4109 O O . GLU A 1 552 ? -36.201 4.612 -3.354 1.00 90.62 552 GLU A O 1
ATOM 4114 N N . ARG A 1 553 ? -35.903 6.528 -4.479 1.00 94.38 553 ARG A N 1
ATOM 4115 C CA . ARG A 1 553 ? -35.816 5.928 -5.824 1.00 94.38 553 ARG A CA 1
ATOM 4116 C C . ARG A 1 553 ? -34.426 5.393 -6.166 1.00 94.38 553 ARG A C 1
ATOM 4118 O O . ARG A 1 553 ? -34.244 4.810 -7.231 1.00 94.38 553 ARG A O 1
ATOM 4125 N N . LEU A 1 554 ? -33.457 5.556 -5.268 1.00 93.12 554 LEU A N 1
ATOM 4126 C CA . LEU A 1 554 ? -32.107 5.009 -5.376 1.00 93.12 554 LEU A CA 1
ATOM 4127 C C . LEU A 1 554 ? -31.870 3.827 -4.427 1.00 93.12 554 LEU A C 1
ATOM 4129 O O . LEU A 1 554 ? -30.754 3.315 -4.387 1.00 93.12 554 LEU A O 1
ATOM 4133 N N . TYR A 1 555 ? -32.883 3.376 -3.686 1.00 94.50 555 TYR A N 1
ATOM 4134 C CA . TYR A 1 555 ? -32.727 2.315 -2.693 1.00 94.50 555 TYR A CA 1
ATOM 4135 C C . TYR A 1 555 ? -32.235 0.992 -3.281 1.00 94.50 555 TYR A C 1
ATOM 4137 O O . TYR A 1 555 ? -32.518 0.636 -4.432 1.00 94.50 555 TYR A O 1
ATOM 4145 N N . LEU A 1 556 ? -31.525 0.254 -2.432 1.00 96.00 556 LEU A N 1
ATOM 4146 C CA . LEU A 1 556 ? -31.012 -1.078 -2.700 1.00 96.00 556 LEU A CA 1
ATOM 4147 C C . LEU A 1 556 ? -31.635 -2.080 -1.720 1.00 96.00 556 LEU A C 1
ATOM 4149 O O . LEU A 1 556 ? -32.093 -1.706 -0.636 1.00 96.00 556 LEU A O 1
ATOM 4153 N N . ASN A 1 557 ? -31.704 -3.347 -2.122 1.00 95.06 557 ASN A N 1
ATOM 4154 C CA . ASN A 1 557 ? -32.154 -4.433 -1.254 1.00 95.06 557 ASN A CA 1
ATOM 4155 C C . ASN A 1 557 ? -31.067 -4.826 -0.233 1.00 95.06 557 ASN A C 1
ATOM 4157 O O . ASN A 1 557 ? -29.953 -4.311 -0.260 1.00 95.06 557 ASN A O 1
ATOM 4161 N N . SER A 1 558 ? -31.374 -5.777 0.653 1.00 94.00 558 SER A N 1
ATOM 4162 C CA . SER A 1 558 ? -30.428 -6.297 1.655 1.00 94.00 558 SER A CA 1
ATOM 4163 C C . SER A 1 558 ? -29.120 -6.857 1.081 1.00 94.00 558 SER A C 1
ATOM 4165 O O . SER A 1 558 ? -28.145 -6.948 1.813 1.00 94.00 558 SER A O 1
ATOM 4167 N N . GLN A 1 559 ? -29.086 -7.214 -0.202 1.00 93.00 559 GLN A N 1
ATOM 4168 C CA . GLN A 1 559 ? -27.915 -7.753 -0.897 1.00 93.00 559 GLN A CA 1
ATOM 4169 C C . GLN A 1 559 ? -27.139 -6.651 -1.643 1.00 93.00 559 GLN A C 1
ATOM 4171 O O . GLN A 1 559 ? -26.176 -6.933 -2.349 1.00 93.00 559 GLN A O 1
ATOM 4176 N N . GLY A 1 560 ? -27.554 -5.385 -1.518 1.00 93.88 560 GLY A N 1
ATOM 4177 C CA . GLY A 1 560 ? -26.917 -4.264 -2.202 1.00 93.88 560 GLY A CA 1
ATOM 4178 C C . GLY A 1 560 ? -27.239 -4.176 -3.694 1.00 93.88 560 GLY A C 1
ATOM 4179 O O . GLY A 1 560 ? -26.485 -3.563 -4.450 1.00 93.88 560 GLY A O 1
ATOM 4180 N N . GLU A 1 561 ? -28.347 -4.769 -4.137 1.00 93.12 561 GLU A N 1
ATOM 4181 C CA . GLU A 1 561 ? -28.825 -4.682 -5.518 1.00 93.12 561 GLU A CA 1
ATOM 4182 C C . GLU A 1 561 ? -29.866 -3.567 -5.654 1.00 93.12 561 GLU A C 1
ATOM 4184 O O . GLU A 1 561 ? -30.720 -3.381 -4.785 1.00 93.12 561 GLU A O 1
ATOM 4189 N N . SER A 1 562 ? -29.835 -2.825 -6.763 1.00 94.25 562 SER A N 1
ATOM 4190 C CA . SER A 1 562 ? -30.778 -1.722 -6.993 1.00 94.25 562 SER A CA 1
ATOM 4191 C C . SER A 1 562 ? -32.233 -2.203 -7.043 1.00 94.25 562 SER A C 1
ATOM 4193 O O . SER A 1 562 ? -32.574 -3.076 -7.838 1.00 94.25 562 SER A O 1
ATOM 4195 N N . LEU A 1 563 ? -33.120 -1.570 -6.265 1.00 95.12 563 LEU A N 1
ATOM 4196 C CA . LEU A 1 563 ? -34.568 -1.834 -6.320 1.00 95.12 563 LEU A CA 1
ATOM 4197 C C . LEU A 1 563 ? -35.235 -1.257 -7.575 1.00 95.12 563 LEU A C 1
ATOM 4199 O O . LEU A 1 563 ? -36.311 -1.701 -7.978 1.00 95.12 563 LEU A O 1
ATOM 4203 N N . TYR A 1 564 ? -34.605 -0.251 -8.175 1.00 95.06 564 TYR A N 1
ATOM 4204 C CA . TYR A 1 564 ? -35.112 0.489 -9.322 1.00 95.06 564 TYR A CA 1
ATOM 4205 C C . TYR A 1 564 ? -34.116 0.450 -10.479 1.00 95.06 564 TYR A C 1
ATOM 4207 O O . TYR A 1 564 ? -32.911 0.310 -10.278 1.00 95.06 564 TYR A O 1
ATOM 4215 N N . SER A 1 565 ? -34.623 0.605 -11.703 1.00 94.00 565 SER A N 1
ATOM 4216 C CA . SER A 1 565 ? -33.793 0.664 -12.910 1.00 94.00 565 SER A CA 1
ATOM 4217 C C . SER A 1 565 ? -33.090 2.017 -12.997 1.00 94.00 565 SER A C 1
ATOM 4219 O O . SER A 1 565 ? -33.590 2.952 -13.629 1.00 94.00 565 SER A O 1
ATOM 4221 N N . VAL A 1 566 ? -31.934 2.107 -12.354 1.00 95.12 566 VAL A N 1
ATOM 4222 C CA . VAL A 1 566 ? -31.102 3.306 -12.328 1.00 95.12 566 VAL A CA 1
ATOM 4223 C C . VAL A 1 566 ? -30.024 3.212 -13.401 1.00 95.12 566 VAL A C 1
ATOM 4225 O O . VAL A 1 566 ? -29.388 2.178 -13.570 1.00 95.12 566 VAL A O 1
ATOM 4228 N N . ALA A 1 567 ? -29.840 4.302 -14.135 1.00 94.19 567 ALA A N 1
ATOM 4229 C CA . ALA A 1 567 ? -28.816 4.456 -15.152 1.00 94.19 567 ALA A CA 1
ATOM 4230 C C . ALA A 1 567 ? -27.831 5.557 -14.754 1.00 94.19 567 ALA A C 1
ATOM 4232 O O . ALA A 1 567 ? -28.218 6.600 -14.213 1.00 94.19 567 ALA A O 1
ATOM 4233 N N . THR A 1 568 ? -26.563 5.337 -15.079 1.00 94.62 568 THR A N 1
ATOM 4234 C CA . THR A 1 568 ? -25.485 6.300 -14.865 1.00 94.62 568 THR A CA 1
ATOM 4235 C C . THR A 1 568 ? -25.467 7.340 -15.986 1.00 94.62 568 THR A C 1
ATOM 4237 O O . THR A 1 568 ? -25.509 7.005 -17.168 1.00 94.62 568 THR A O 1
ATOM 4240 N N . GLY A 1 569 ? -25.433 8.617 -15.612 1.00 92.75 569 GLY A N 1
ATOM 4241 C CA . GLY A 1 569 ? -25.272 9.761 -16.508 1.00 92.75 569 GLY A CA 1
ATOM 4242 C C . GLY A 1 569 ? -23.814 10.197 -16.626 1.00 92.75 569 GLY A C 1
ATOM 4243 O O . GLY A 1 569 ? -22.910 9.373 -16.577 1.00 92.75 569 GLY A O 1
ATOM 4244 N N . SER A 1 570 ? -23.566 11.499 -16.779 1.00 93.50 570 SER A N 1
ATOM 4245 C CA . SER A 1 570 ? -22.205 12.042 -16.851 1.00 93.50 570 SER A CA 1
ATOM 4246 C C . SER A 1 570 ? -21.522 12.100 -15.481 1.00 93.50 570 SER A C 1
ATOM 4248 O O . SER A 1 570 ? -22.183 12.120 -14.436 1.00 93.50 570 SER A O 1
ATOM 4250 N N . VAL A 1 571 ? -20.196 12.243 -15.503 1.00 95.25 571 VAL A N 1
ATOM 4251 C CA . VAL A 1 571 ? -19.434 12.773 -14.366 1.00 95.25 571 VAL A CA 1
ATOM 4252 C C . VAL A 1 571 ? -19.957 14.176 -14.014 1.00 95.25 571 VAL A C 1
ATOM 4254 O O . VAL A 1 571 ? -20.420 14.920 -14.888 1.00 95.25 571 VAL A O 1
ATOM 4257 N N . ILE A 1 572 ? -19.954 14.518 -12.727 1.00 91.88 572 ILE A N 1
ATOM 4258 C CA . ILE A 1 572 ? -20.402 15.818 -12.220 1.00 91.88 572 ILE A CA 1
ATOM 4259 C C . ILE A 1 572 ? -19.258 16.828 -12.355 1.00 91.88 572 ILE A C 1
ATOM 4261 O O . ILE A 1 572 ? -18.325 16.818 -11.565 1.00 91.88 572 ILE A O 1
ATOM 4265 N N . GLU A 1 573 ? -19.336 17.718 -13.344 1.00 91.19 573 GLU A N 1
ATOM 4266 C CA . GLU A 1 573 ? -18.425 18.870 -13.450 1.00 91.19 573 GLU A CA 1
ATOM 4267 C C . GLU A 1 573 ? -18.696 19.894 -12.339 1.00 91.19 573 GLU A C 1
ATOM 4269 O O . GLU A 1 573 ? -17.803 20.246 -11.575 1.00 91.19 573 GLU A O 1
ATOM 4274 N N . THR A 1 574 ? -19.954 20.328 -12.230 1.00 87.19 574 THR A N 1
ATOM 4275 C CA . THR A 1 574 ? -20.464 21.227 -11.187 1.00 87.19 574 THR A CA 1
ATOM 4276 C C . THR A 1 574 ? -21.693 20.610 -10.540 1.00 87.19 574 THR A C 1
ATOM 4278 O O . THR A 1 574 ? -22.514 20.026 -11.254 1.00 87.19 574 THR A O 1
ATOM 4281 N N . PHE A 1 575 ? -21.847 20.783 -9.231 1.00 80.38 575 PHE A N 1
ATOM 4282 C CA . PHE A 1 575 ? -22.991 20.255 -8.491 1.00 80.38 575 PHE A CA 1
ATOM 4283 C C . PHE A 1 575 ? -24.202 21.193 -8.607 1.00 80.38 575 PHE A C 1
ATOM 4285 O O . PHE A 1 575 ? -24.099 22.375 -8.280 1.00 80.38 575 PHE A O 1
ATOM 4292 N N . ASP A 1 576 ? -25.349 20.684 -9.057 1.00 75.12 576 ASP A N 1
ATOM 4293 C CA . ASP A 1 576 ? -26.600 21.451 -9.141 1.00 75.12 576 ASP A CA 1
ATOM 4294 C C . ASP A 1 576 ? -27.240 21.607 -7.748 1.00 75.12 576 ASP A C 1
ATOM 4296 O O . ASP A 1 576 ? -28.039 20.770 -7.324 1.00 75.12 576 ASP A O 1
ATOM 4300 N N . ALA A 1 577 ? -26.892 22.681 -7.033 1.00 63.75 577 ALA A N 1
ATOM 4301 C CA . ALA A 1 577 ? -27.432 22.988 -5.707 1.00 63.75 577 ALA A CA 1
ATOM 4302 C C . ALA A 1 577 ? -28.612 23.985 -5.776 1.00 63.75 577 ALA A C 1
ATOM 4304 O O . ALA A 1 577 ? -28.665 24.814 -6.688 1.00 63.75 577 ALA A O 1
ATOM 4305 N N . PRO A 1 578 ? -29.548 23.982 -4.802 1.00 52.59 578 PRO A N 1
ATOM 4306 C CA . PRO A 1 578 ? -30.551 25.037 -4.673 1.00 52.59 578 PRO A CA 1
ATOM 4307 C C . PRO A 1 578 ? -29.876 26.358 -4.245 1.00 52.59 578 PRO A C 1
ATOM 4309 O O . PRO A 1 578 ? -29.752 26.660 -3.063 1.00 52.59 578 PRO A O 1
ATOM 4312 N N . GLY A 1 579 ? -29.398 27.153 -5.205 1.00 57.72 579 GLY A N 1
ATOM 4313 C CA . GLY A 1 579 ? -28.716 28.425 -4.949 1.00 57.72 579 GLY A CA 1
ATOM 4314 C C . GLY A 1 579 ? -28.264 29.135 -6.233 1.00 57.72 579 GLY A C 1
ATOM 4315 O O . GLY A 1 579 ? -28.370 28.570 -7.320 1.00 57.72 579 GLY A O 1
ATOM 4316 N N . PRO A 1 580 ? -27.777 30.390 -6.153 1.00 50.31 580 PRO A N 1
ATOM 4317 C CA . PRO A 1 580 ? -27.357 31.154 -7.331 1.00 50.31 580 PRO A CA 1
ATOM 4318 C C . PRO A 1 580 ? -26.006 30.708 -7.922 1.00 50.31 580 PRO A C 1
ATOM 4320 O O . PRO A 1 580 ? -25.656 31.157 -9.014 1.00 50.31 580 PRO A O 1
ATOM 4323 N N . ILE A 1 581 ? -25.234 29.868 -7.217 1.00 61.41 581 ILE A N 1
ATOM 4324 C CA . ILE A 1 581 ? -23.889 29.430 -7.614 1.00 61.41 581 ILE A CA 1
ATOM 4325 C C . ILE A 1 581 ? -23.774 27.914 -7.420 1.00 61.41 581 ILE A C 1
ATOM 4327 O O . ILE A 1 581 ? -23.895 27.420 -6.302 1.00 61.41 581 ILE A O 1
ATOM 4331 N N . ASN A 1 582 ? -23.495 27.193 -8.507 1.00 72.00 582 ASN A N 1
ATOM 4332 C CA . ASN A 1 582 ? -23.167 25.769 -8.475 1.00 72.00 582 ASN A CA 1
ATOM 4333 C C . ASN A 1 582 ? -21.669 25.591 -8.176 1.00 72.00 582 ASN A C 1
ATOM 4335 O O . ASN A 1 582 ? -20.851 26.145 -8.922 1.00 72.00 582 ASN A O 1
ATOM 4339 N N . PRO A 1 583 ? -21.278 24.837 -7.134 1.00 75.06 583 PRO A N 1
ATOM 4340 C CA . PRO A 1 583 ? -19.872 24.628 -6.831 1.00 75.06 583 PRO A CA 1
ATOM 4341 C C . PRO A 1 583 ? -19.197 23.723 -7.860 1.00 75.06 583 PRO A C 1
ATOM 4343 O O . PRO A 1 583 ? -19.789 22.777 -8.388 1.00 75.06 583 PRO A O 1
ATOM 4346 N N . ASP A 1 584 ? -17.933 24.041 -8.115 1.00 84.38 584 ASP A N 1
ATOM 4347 C CA . ASP A 1 584 ? -17.056 23.280 -8.995 1.00 84.38 584 ASP A CA 1
ATOM 4348 C C . ASP A 1 584 ? -16.518 22.032 -8.287 1.00 84.38 584 ASP A C 1
ATOM 4350 O O . ASP A 1 584 ? -16.044 22.131 -7.149 1.00 84.38 584 ASP A O 1
ATOM 4354 N N . ILE A 1 585 ? -16.617 20.883 -8.958 1.00 88.44 585 ILE A N 1
ATOM 4355 C CA . ILE A 1 585 ? -16.200 19.568 -8.458 1.00 88.44 585 ILE A CA 1
ATOM 4356 C C . ILE A 1 585 ? -15.035 19.026 -9.293 1.00 88.44 585 ILE A C 1
ATOM 4358 O O . ILE A 1 585 ? -13.989 18.706 -8.732 1.00 88.44 585 ILE A O 1
ATOM 4362 N N . TYR A 1 586 ? -15.211 18.933 -10.617 1.00 94.81 586 TYR A N 1
ATOM 4363 C CA . TYR A 1 586 ? -14.191 18.427 -11.551 1.00 94.81 586 TYR A CA 1
ATOM 4364 C C . TYR A 1 586 ? -14.041 19.275 -12.821 1.00 94.81 586 TYR A C 1
ATOM 4366 O O . TYR A 1 586 ? -13.341 18.864 -13.753 1.00 94.81 586 TYR A O 1
ATOM 4374 N N . LYS A 1 587 ? -14.737 20.413 -12.939 1.00 94.38 587 LYS A N 1
ATOM 4375 C CA . LYS A 1 587 ? -14.815 21.157 -14.201 1.00 94.38 587 LYS A CA 1
ATOM 4376 C C . LYS A 1 587 ? -13.444 21.665 -14.627 1.00 94.38 587 LYS A C 1
ATOM 4378 O O . LYS A 1 587 ? -13.113 21.555 -15.808 1.00 94.38 587 LYS A O 1
ATOM 4383 N N . SER A 1 588 ? -12.634 22.212 -13.715 1.00 95.12 588 SER A N 1
ATOM 4384 C CA . SER A 1 588 ? -11.312 22.729 -14.092 1.00 95.12 588 SER A CA 1
ATOM 4385 C C . SER A 1 588 ? -10.391 21.606 -14.556 1.00 95.12 588 SER A C 1
ATOM 4387 O O . SER A 1 588 ? -9.717 21.754 -15.572 1.00 95.12 588 SER A O 1
ATOM 4389 N N . PHE A 1 589 ? -10.408 20.460 -13.872 1.00 96.44 589 PHE A N 1
ATOM 4390 C CA . PHE A 1 589 ? -9.595 19.308 -14.265 1.00 96.44 589 PHE A CA 1
ATOM 4391 C C . PHE A 1 589 ? -10.015 18.714 -15.616 1.00 96.44 589 PHE A C 1
ATOM 4393 O O . PHE A 1 589 ? -9.170 18.437 -16.466 1.00 96.44 589 PHE A O 1
ATOM 4400 N N . LEU A 1 590 ? -11.320 18.581 -15.863 1.00 97.31 590 LEU A N 1
ATOM 4401 C CA . LEU A 1 590 ? -11.830 18.101 -17.148 1.00 97.31 590 LEU A CA 1
ATOM 4402 C C . LEU A 1 590 ? -11.530 19.077 -18.293 1.00 97.31 590 LEU A C 1
ATOM 4404 O O . LEU A 1 590 ? -11.226 18.637 -19.403 1.00 97.31 590 LEU A O 1
ATOM 4408 N N . ASN A 1 591 ? -11.544 20.387 -18.026 1.00 97.12 591 ASN A N 1
ATOM 4409 C CA . ASN A 1 591 ? -11.101 21.393 -18.991 1.00 97.12 591 ASN A CA 1
ATOM 4410 C C . ASN A 1 591 ? -9.610 21.258 -19.316 1.00 97.12 591 ASN A C 1
ATOM 4412 O O . ASN A 1 591 ? -9.250 21.353 -20.488 1.00 97.12 591 ASN A O 1
ATOM 4416 N N . ASP A 1 592 ? -8.755 21.003 -18.324 1.00 95.19 592 ASP A N 1
ATOM 4417 C CA . ASP A 1 592 ? -7.323 20.791 -18.553 1.00 95.19 592 ASP A CA 1
ATOM 4418 C C . ASP A 1 592 ? -7.078 19.566 -19.449 1.00 95.19 592 ASP A C 1
ATOM 4420 O O . ASP A 1 592 ? -6.341 19.664 -20.431 1.00 95.19 592 ASP A O 1
ATOM 4424 N N . LEU A 1 593 ? -7.759 18.439 -19.198 1.00 95.69 593 LEU A N 1
ATOM 4425 C CA . LEU A 1 593 ? -7.683 17.257 -20.070 1.00 95.69 593 LEU A CA 1
ATOM 4426 C C . LEU A 1 593 ? -8.187 17.552 -21.491 1.00 95.69 593 LEU A C 1
ATOM 4428 O O . LEU A 1 593 ? -7.554 17.151 -22.472 1.00 95.69 593 LEU A O 1
ATOM 4432 N N . ALA A 1 594 ? -9.281 18.309 -21.621 1.00 96.19 594 ALA A N 1
ATOM 4433 C CA . ALA A 1 594 ? -9.791 18.746 -22.917 1.00 96.19 594 ALA A CA 1
ATOM 4434 C C . ALA A 1 594 ? -8.774 19.612 -23.678 1.00 96.19 594 ALA A C 1
ATOM 4436 O O . ALA A 1 594 ? -8.604 19.430 -24.885 1.00 96.19 594 ALA A O 1
ATOM 4437 N N . GLN A 1 595 ? -8.065 20.514 -22.990 1.00 90.50 595 GLN A N 1
ATOM 4438 C CA . GLN A 1 595 ? -6.997 21.315 -23.596 1.00 90.50 595 GLN A CA 1
ATOM 4439 C C . GLN A 1 595 ? -5.795 20.456 -24.006 1.00 90.50 595 GLN A C 1
ATOM 4441 O O . GLN A 1 595 ? -5.297 20.631 -25.114 1.00 90.50 595 GLN A O 1
ATOM 4446 N N . LYS A 1 596 ? -5.380 19.483 -23.183 1.00 86.69 596 LYS A N 1
ATOM 4447 C CA . LYS A 1 596 ? -4.276 18.556 -23.507 1.00 86.69 596 LYS A CA 1
ATOM 4448 C C . LYS A 1 596 ? -4.579 17.613 -24.666 1.00 86.69 596 LYS A C 1
ATOM 4450 O O . LYS A 1 596 ? -3.673 17.186 -25.377 1.00 86.69 596 LYS A O 1
ATOM 4455 N N . LYS A 1 597 ? -5.852 17.290 -24.880 1.00 91.44 597 LYS A N 1
ATOM 4456 C CA . LYS A 1 597 ? -6.295 16.621 -26.105 1.00 91.44 597 LYS A CA 1
ATOM 4457 C C . LYS A 1 597 ? -6.251 17.578 -27.299 1.00 91.44 597 LYS A C 1
ATOM 4459 O O . LYS A 1 597 ? -5.776 17.211 -28.369 1.00 91.44 597 LYS A O 1
ATOM 4464 N N . LEU A 1 598 ? -6.750 18.805 -27.128 1.00 87.31 598 LEU A N 1
ATOM 4465 C CA . LEU A 1 598 ? -6.827 19.812 -28.192 1.00 87.31 598 LEU A CA 1
ATOM 4466 C C . LEU A 1 598 ? -5.442 20.221 -28.722 1.00 87.31 598 LEU A C 1
ATOM 4468 O O . LEU A 1 598 ? -5.291 20.422 -29.926 1.00 87.31 598 LEU A O 1
ATOM 4472 N N . ASP A 1 599 ? -4.449 20.348 -27.841 1.00 83.25 599 ASP A N 1
ATOM 4473 C CA . ASP A 1 599 ? -3.072 20.714 -28.194 1.00 83.25 599 ASP A CA 1
ATOM 4474 C C . ASP A 1 599 ? -2.217 19.522 -28.679 1.00 83.25 599 ASP A C 1
ATOM 4476 O O . ASP A 1 599 ? -1.111 19.722 -29.186 1.00 83.25 599 ASP A O 1
ATOM 4480 N N . GLY A 1 600 ? -2.754 18.299 -28.597 1.00 79.88 600 GLY A N 1
ATOM 4481 C CA . GLY A 1 600 ? -2.116 17.063 -29.050 1.00 79.88 600 GLY A CA 1
ATOM 4482 C C . GLY A 1 600 ? -1.107 16.458 -28.065 1.00 79.88 600 GLY A C 1
ATOM 4483 O O . GLY A 1 600 ? -0.394 15.528 -28.446 1.00 79.88 600 GLY A O 1
ATOM 4484 N N . THR A 1 601 ? -1.034 16.955 -26.823 1.00 82.38 601 THR A N 1
ATOM 4485 C CA . THR A 1 601 ? -0.173 16.399 -25.761 1.00 82.38 601 THR A CA 1
ATOM 4486 C C . THR A 1 601 ? -0.559 14.954 -25.430 1.00 82.38 601 THR A C 1
ATOM 4488 O O . THR A 1 601 ? 0.309 14.088 -25.364 1.00 82.38 601 THR A O 1
ATOM 4491 N N . ILE A 1 602 ? -1.857 14.677 -25.264 1.00 89.88 602 ILE A N 1
ATOM 4492 C CA . ILE A 1 602 ? -2.412 13.319 -25.128 1.00 89.88 602 ILE A CA 1
ATOM 4493 C C . ILE A 1 602 ? -3.288 12.999 -26.340 1.00 89.88 602 ILE A C 1
ATOM 4495 O O . ILE A 1 602 ? -3.908 13.899 -26.909 1.00 89.88 602 ILE A O 1
ATOM 4499 N N . THR A 1 603 ? -3.365 11.724 -26.737 1.00 90.69 603 THR A N 1
ATOM 4500 C CA . THR A 1 603 ? -4.251 11.327 -27.847 1.00 90.69 603 THR A CA 1
ATOM 4501 C C . THR A 1 603 ? -5.719 11.473 -27.457 1.00 90.69 603 THR A C 1
ATOM 4503 O O . THR A 1 603 ? -6.509 12.057 -28.203 1.00 90.69 603 THR A O 1
ATOM 4506 N N . ASP A 1 604 ? -6.097 10.939 -26.296 1.00 96.00 604 ASP A N 1
ATOM 4507 C CA . ASP A 1 604 ? -7.464 11.019 -25.799 1.00 96.00 604 ASP A CA 1
ATOM 4508 C C . ASP A 1 604 ? -7.530 10.924 -24.265 1.00 96.00 604 ASP A C 1
ATOM 4510 O O . ASP A 1 604 ? -6.542 10.630 -23.586 1.00 96.00 604 ASP A O 1
ATOM 4514 N N . TYR A 1 605 ? -8.715 11.174 -23.715 1.00 97.44 605 TYR A N 1
ATOM 4515 C CA . TYR A 1 605 ? -9.062 10.874 -22.337 1.00 97.44 605 TYR A CA 1
ATOM 4516 C C . TYR A 1 605 ? -10.518 10.403 -22.223 1.00 97.44 605 TYR A C 1
ATOM 4518 O O . TYR A 1 605 ? -11.371 1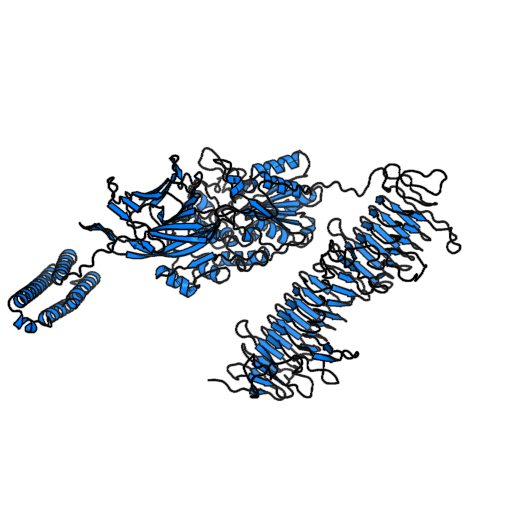0.777 -23.028 1.00 97.44 605 TYR A O 1
ATOM 4526 N N . ALA A 1 606 ? -10.826 9.628 -21.183 1.00 98.06 606 ALA A N 1
ATOM 4527 C CA . ALA A 1 606 ? -12.197 9.293 -20.809 1.00 98.06 606 ALA A CA 1
ATOM 4528 C C . ALA A 1 606 ? -12.461 9.669 -19.351 1.00 98.06 606 ALA A C 1
ATOM 4530 O O . ALA A 1 606 ? -11.751 9.228 -18.454 1.00 98.06 606 ALA A O 1
ATOM 4531 N N . ALA A 1 607 ? -13.513 10.450 -19.109 1.00 97.81 607 ALA A N 1
ATOM 4532 C CA . ALA A 1 607 ? -14.073 10.650 -17.777 1.00 97.81 607 ALA A CA 1
ATOM 4533 C C . ALA A 1 607 ? -15.189 9.624 -17.561 1.00 97.81 607 ALA A C 1
ATOM 4535 O O . ALA A 1 607 ? -16.306 9.808 -18.049 1.00 97.81 607 ALA A O 1
ATOM 4536 N N . TYR A 1 608 ? -14.867 8.517 -16.894 1.00 97.88 608 TYR A N 1
ATOM 4537 C CA . TYR A 1 608 ? -15.774 7.380 -16.795 1.00 97.88 608 TYR A CA 1
ATOM 4538 C C . TYR A 1 608 ? -16.690 7.514 -15.581 1.00 97.88 608 TYR A C 1
ATOM 4540 O O . TYR A 1 608 ? -16.243 7.496 -14.435 1.00 97.88 608 TYR A O 1
ATOM 4548 N N . SER A 1 609 ? -17.988 7.638 -15.831 1.00 96.44 609 SER A N 1
ATOM 4549 C CA . SER A 1 609 ? -19.009 7.639 -14.792 1.00 96.44 609 SER A CA 1
ATOM 4550 C C . SER A 1 609 ? -19.452 6.217 -14.454 1.00 96.44 609 SER A C 1
ATOM 4552 O O . SER A 1 609 ? -19.574 5.358 -15.324 1.00 96.44 609 SER A O 1
ATOM 4554 N N . TYR A 1 610 ? -19.737 5.965 -13.179 1.00 96.38 610 TYR A N 1
ATOM 4555 C CA . TYR A 1 610 ? -20.193 4.660 -12.696 1.00 96.38 610 TYR A CA 1
ATOM 4556 C C . TYR A 1 610 ? -21.279 4.802 -11.624 1.00 96.38 610 TYR A C 1
ATOM 4558 O O . TYR A 1 610 ? -21.431 5.859 -11.002 1.00 96.38 610 TYR A O 1
ATOM 4566 N N . ASP A 1 611 ? -22.046 3.730 -11.410 1.00 95.88 611 ASP A N 1
ATOM 4567 C CA . ASP A 1 611 ? -23.039 3.679 -10.338 1.00 95.88 611 ASP A CA 1
ATOM 4568 C C . ASP A 1 611 ? -22.340 3.477 -8.994 1.00 95.88 611 ASP A C 1
ATOM 4570 O O . ASP A 1 611 ? -22.070 2.364 -8.543 1.00 95.88 611 ASP A O 1
ATOM 4574 N N . TRP A 1 612 ? -22.029 4.600 -8.361 1.00 93.75 612 TRP A N 1
ATOM 4575 C CA . TRP A 1 612 ? -21.280 4.680 -7.115 1.00 93.75 612 TRP A CA 1
ATOM 4576 C C . TRP A 1 612 ? -21.974 4.007 -5.926 1.00 93.75 612 TRP A C 1
ATOM 4578 O O . TRP A 1 612 ? -21.354 3.866 -4.880 1.00 93.75 612 TRP A O 1
ATOM 4588 N N . ARG A 1 613 ? -23.237 3.583 -6.054 1.00 94.25 613 ARG A N 1
ATOM 4589 C CA . ARG A 1 613 ? -23.967 2.899 -4.978 1.00 94.25 613 ARG A CA 1
ATOM 4590 C C . ARG A 1 613 ? -23.523 1.449 -4.799 1.00 94.25 613 ARG A C 1
ATOM 4592 O O . ARG A 1 613 ? -23.661 0.908 -3.705 1.00 94.25 613 ARG A O 1
ATOM 4599 N N . LEU A 1 614 ? -23.052 0.825 -5.877 1.00 94.62 614 LEU A N 1
ATOM 4600 C CA . LEU A 1 614 ? -22.822 -0.614 -5.971 1.00 94.62 614 LEU A CA 1
ATOM 4601 C C . LEU A 1 614 ? -21.465 -1.035 -5.389 1.00 94.62 614 LEU A C 1
ATOM 4603 O O . LEU A 1 614 ? -20.588 -0.215 -5.119 1.00 94.62 614 LEU A O 1
ATOM 4607 N N . SER A 1 615 ? -21.292 -2.345 -5.195 1.00 92.94 615 SER A N 1
ATOM 4608 C CA . SER A 1 615 ? -20.008 -2.931 -4.808 1.00 92.94 615 SER A CA 1
ATOM 4609 C C . SER A 1 615 ? -18.989 -2.830 -5.950 1.00 92.94 615 SER A C 1
ATOM 4611 O O . SER A 1 615 ? -19.359 -2.762 -7.124 1.00 92.94 615 SER A O 1
ATOM 4613 N N . LEU A 1 616 ? -17.694 -2.858 -5.622 1.00 93.81 616 LEU A N 1
ATOM 4614 C CA . LEU A 1 616 ? -16.625 -2.787 -6.627 1.00 93.81 616 LEU A CA 1
ATOM 4615 C C . LEU A 1 616 ? -16.718 -3.906 -7.683 1.00 93.81 616 LEU A C 1
ATOM 4617 O O . LEU A 1 616 ? -16.606 -3.587 -8.865 1.00 93.81 616 LEU A O 1
ATOM 4621 N N . PRO A 1 617 ? -17.013 -5.177 -7.326 1.00 93.06 617 PRO A N 1
ATOM 4622 C CA . PRO A 1 617 ? -17.235 -6.221 -8.325 1.00 93.06 617 PRO A CA 1
ATOM 4623 C C . PRO A 1 617 ? -18.413 -5.918 -9.255 1.00 93.06 617 PRO A C 1
ATOM 4625 O O . PRO A 1 617 ? -18.310 -6.136 -10.457 1.00 93.06 617 PRO A O 1
ATOM 4628 N N . ASN A 1 618 ? -19.510 -5.364 -8.729 1.00 92.94 618 ASN A N 1
ATOM 4629 C CA . ASN A 1 618 ? -20.684 -5.022 -9.536 1.00 92.94 618 ASN A CA 1
ATOM 4630 C C . ASN A 1 618 ? -20.421 -3.839 -10.478 1.00 92.94 618 ASN A C 1
ATOM 4632 O O . ASN A 1 618 ? -20.960 -3.821 -11.579 1.00 92.94 618 ASN A O 1
ATOM 4636 N N . ILE A 1 619 ? -19.570 -2.886 -10.082 1.00 94.81 619 ILE A N 1
ATOM 4637 C CA . ILE A 1 619 ? -19.123 -1.786 -10.954 1.00 94.81 619 ILE A CA 1
ATOM 4638 C C . ILE A 1 619 ? -18.320 -2.317 -12.153 1.00 94.81 619 ILE A C 1
ATOM 4640 O O . ILE A 1 619 ? -18.383 -1.735 -13.232 1.00 94.81 619 ILE A O 1
ATOM 4644 N N . LEU A 1 620 ? -17.577 -3.413 -11.977 1.00 95.50 620 LEU A N 1
ATOM 4645 C CA . LEU A 1 620 ? -16.724 -4.007 -13.014 1.00 95.50 620 LEU A CA 1
ATOM 4646 C C . LEU A 1 620 ? -17.400 -5.138 -13.806 1.00 95.50 620 LEU A C 1
ATOM 4648 O O . LEU A 1 620 ? -16.852 -5.591 -14.808 1.00 95.50 620 LEU A O 1
ATOM 4652 N N . ALA A 1 621 ? -18.573 -5.605 -13.371 1.00 93.81 621 ALA A N 1
ATOM 4653 C CA . ALA A 1 621 ? -19.166 -6.864 -13.822 1.00 93.81 621 ALA A CA 1
ATOM 4654 C C . ALA A 1 621 ? -19.496 -6.922 -15.323 1.00 93.81 621 ALA A C 1
ATOM 4656 O O . ALA A 1 621 ? -19.509 -8.009 -15.901 1.00 93.81 621 ALA A O 1
ATOM 4657 N N . ASP A 1 622 ? -19.777 -5.783 -15.958 1.00 90.56 622 ASP A N 1
ATOM 4658 C CA . ASP A 1 622 ? -20.122 -5.717 -17.382 1.00 90.56 622 ASP A CA 1
ATOM 4659 C C . ASP A 1 622 ? -18.902 -5.620 -18.318 1.00 90.56 622 ASP A C 1
ATOM 4661 O O . ASP A 1 622 ? -19.059 -5.715 -19.537 1.00 90.56 622 ASP A O 1
ATOM 4665 N N . GLY A 1 623 ? -17.693 -5.449 -17.765 1.00 93.12 623 GLY A N 1
ATOM 4666 C CA . GLY A 1 623 ? -16.440 -5.306 -18.511 1.00 93.12 623 GLY A CA 1
ATOM 4667 C C . GLY A 1 623 ? -16.302 -4.000 -19.305 1.00 93.12 623 GLY A C 1
ATOM 4668 O O . GLY A 1 623 ? -15.304 -3.813 -20.002 1.00 93.12 623 GLY A O 1
ATOM 4669 N N . VAL A 1 624 ? -17.262 -3.072 -19.217 1.00 96.19 624 VAL A N 1
ATOM 4670 C CA . VAL A 1 624 ? -17.272 -1.848 -20.034 1.00 96.19 624 VAL A CA 1
ATOM 4671 C C . VAL A 1 624 ? -16.127 -0.919 -19.642 1.00 96.19 624 VAL A C 1
ATOM 4673 O O . VAL A 1 624 ? -15.439 -0.393 -20.517 1.00 96.19 624 VAL A O 1
ATOM 4676 N N . LEU A 1 625 ? -15.867 -0.758 -18.341 1.00 97.62 625 LEU A N 1
ATOM 4677 C CA . LEU A 1 625 ? -14.747 0.054 -17.857 1.00 97.62 625 LEU A CA 1
ATOM 4678 C C . LEU A 1 625 ? -13.393 -0.501 -18.330 1.00 97.62 625 LEU A C 1
ATOM 4680 O O . LEU A 1 625 ? -12.523 0.256 -18.763 1.00 97.62 625 LEU A O 1
ATOM 4684 N N . GLU A 1 626 ? -13.226 -1.824 -18.294 1.00 96.69 626 GLU A N 1
ATOM 4685 C CA . GLU A 1 626 ? -12.020 -2.479 -18.805 1.00 96.69 626 GLU A CA 1
ATOM 4686 C C . GLU A 1 626 ? -11.841 -2.216 -20.304 1.00 96.69 626 GLU A C 1
ATOM 4688 O O . GLU A 1 626 ? -10.746 -1.869 -20.752 1.00 96.69 626 GLU A O 1
ATOM 4693 N N . GLN A 1 627 ? -12.924 -2.315 -21.078 1.00 96.69 627 GLN A N 1
ATOM 4694 C CA . GLN A 1 627 ? -12.889 -2.042 -22.509 1.00 96.69 627 GLN A CA 1
ATOM 4695 C C . GLN A 1 627 ? -12.517 -0.584 -22.806 1.00 96.69 627 GLN A C 1
ATOM 4697 O O . GLN A 1 627 ? -11.676 -0.346 -23.668 1.00 96.69 627 GLN A O 1
ATOM 4702 N N . VAL A 1 628 ? -13.058 0.387 -22.061 1.00 97.94 628 VAL A N 1
ATOM 4703 C CA . VAL A 1 628 ? -12.693 1.809 -22.206 1.00 97.94 628 VAL A CA 1
ATOM 4704 C C . VAL A 1 628 ? -11.197 2.025 -21.971 1.00 97.94 628 VAL A C 1
ATOM 4706 O O . VAL A 1 628 ? -10.551 2.742 -22.737 1.00 97.94 628 VAL A O 1
ATOM 4709 N N . LEU A 1 629 ? -10.621 1.384 -20.950 1.00 98.12 629 LEU A N 1
ATOM 4710 C CA . LEU A 1 629 ? -9.183 1.455 -20.688 1.00 98.12 629 LEU A CA 1
ATOM 4711 C C . LEU A 1 629 ? -8.370 0.865 -21.849 1.00 98.12 629 LEU A C 1
ATOM 4713 O O . LEU A 1 629 ? -7.396 1.477 -22.286 1.00 98.12 629 LEU A O 1
ATOM 4717 N N . ARG A 1 630 ? -8.778 -0.294 -22.381 1.00 94.94 630 ARG A N 1
ATOM 4718 C CA . ARG A 1 630 ? -8.113 -0.941 -23.526 1.00 94.94 630 ARG A CA 1
ATOM 4719 C C . ARG A 1 630 ? -8.203 -0.100 -24.801 1.00 94.94 630 ARG A C 1
ATOM 4721 O O . ARG A 1 630 ? -7.212 0.009 -25.523 1.00 94.94 630 ARG A O 1
ATOM 4728 N N . ASP A 1 631 ? -9.346 0.528 -25.055 1.00 95.00 631 ASP A N 1
ATOM 4729 C CA . ASP A 1 631 ? -9.552 1.403 -26.212 1.00 95.00 631 ASP A CA 1
ATOM 4730 C C . ASP A 1 631 ? -8.651 2.646 -26.126 1.00 95.00 631 ASP A C 1
ATOM 4732 O O . ASP A 1 631 ? -7.944 2.973 -27.087 1.00 95.00 631 ASP A O 1
ATOM 4736 N N . LEU A 1 632 ? -8.587 3.286 -24.951 1.00 95.69 632 LEU A N 1
ATOM 4737 C CA . LEU A 1 632 ? -7.659 4.390 -24.689 1.00 95.69 632 LEU A CA 1
ATOM 4738 C C . LEU A 1 632 ? -6.199 3.958 -24.878 1.00 95.69 632 LEU A C 1
ATOM 4740 O O . LEU A 1 632 ? -5.453 4.641 -25.577 1.00 95.69 632 LEU A O 1
ATOM 4744 N N . ALA A 1 633 ? -5.798 2.813 -24.317 1.00 92.44 633 ALA A N 1
ATOM 4745 C CA . ALA A 1 633 ? -4.439 2.286 -24.444 1.00 92.44 633 ALA A CA 1
ATOM 4746 C C . ALA A 1 633 ? -4.059 2.051 -25.914 1.00 92.44 633 ALA A C 1
ATOM 4748 O O . ALA A 1 633 ? -2.997 2.483 -26.356 1.00 92.44 633 ALA A O 1
ATOM 4749 N N . SER A 1 634 ? -4.960 1.452 -26.700 1.00 89.75 634 SER A N 1
ATOM 4750 C CA . SER A 1 634 ? -4.715 1.110 -28.109 1.00 89.75 634 SER A CA 1
ATOM 4751 C C . SER A 1 634 ? -4.463 2.318 -29.020 1.00 89.75 634 SER A C 1
ATOM 4753 O O . SER A 1 634 ? -3.774 2.195 -30.032 1.00 89.75 634 SER A O 1
ATOM 4755 N N . SER A 1 635 ? -5.019 3.482 -28.669 1.00 85.19 635 SER A N 1
ATOM 4756 C CA . SER A 1 635 ? -4.868 4.736 -29.419 1.00 85.19 635 SER A CA 1
ATOM 4757 C C . SER A 1 635 ? -3.817 5.680 -28.819 1.00 85.19 635 SER A C 1
ATOM 4759 O O . SER A 1 635 ? -3.445 6.682 -29.432 1.00 85.19 635 SER A O 1
ATOM 4761 N N . SER A 1 636 ? -3.315 5.362 -27.628 1.00 89.44 636 SER A N 1
ATOM 4762 C CA . SER A 1 636 ? -2.341 6.162 -26.896 1.00 89.44 636 SER A CA 1
ATOM 4763 C C . SER A 1 636 ? -0.969 6.186 -27.575 1.00 89.44 636 SER A C 1
ATOM 4765 O O . SER A 1 636 ? -0.532 5.185 -28.140 1.00 89.44 636 SER A O 1
ATOM 4767 N N . GLN A 1 637 ? -0.244 7.305 -27.469 1.00 82.62 637 GLN A N 1
ATOM 4768 C CA . GLN A 1 637 ? 1.106 7.447 -28.043 1.00 82.62 637 GLN A CA 1
ATOM 4769 C C . GLN A 1 637 ? 2.105 6.451 -27.430 1.00 82.62 637 GLN A C 1
ATOM 4771 O O . GLN A 1 637 ? 3.029 6.006 -28.105 1.00 82.62 637 GLN A O 1
ATOM 4776 N N . THR A 1 638 ? 1.888 6.074 -26.167 1.00 82.88 638 THR A N 1
ATOM 4777 C CA . THR A 1 638 ? 2.714 5.123 -25.407 1.00 82.88 638 THR A CA 1
ATOM 4778 C C . THR A 1 638 ? 2.216 3.678 -25.493 1.00 82.88 638 THR A C 1
ATOM 4780 O O . THR A 1 638 ? 2.878 2.774 -24.991 1.00 82.88 638 THR A O 1
ATOM 4783 N N . GLY A 1 639 ? 1.027 3.447 -26.063 1.00 87.19 639 GLY A N 1
ATOM 4784 C CA . GLY A 1 639 ? 0.307 2.175 -25.937 1.00 87.19 639 GLY A CA 1
ATOM 4785 C C . GLY A 1 639 ? -0.284 1.911 -24.542 1.00 87.19 639 GLY A C 1
ATOM 4786 O O . GLY A 1 639 ? -0.841 0.839 -24.322 1.00 87.19 639 GLY A O 1
ATOM 4787 N N . LYS A 1 640 ? -0.177 2.866 -23.604 1.00 91.75 640 LYS A N 1
ATOM 4788 C CA . LYS A 1 640 ? -0.637 2.757 -22.209 1.00 91.75 640 LYS A CA 1
ATOM 4789 C C . LYS A 1 640 ? -1.514 3.945 -21.788 1.00 91.75 640 LYS A C 1
ATOM 4791 O O . LYS A 1 640 ? -1.637 4.934 -22.515 1.00 91.75 640 LYS A O 1
ATOM 4796 N N . VAL A 1 641 ? -2.115 3.853 -20.603 1.00 95.44 641 VAL A N 1
ATOM 4797 C CA . VAL A 1 641 ? -3.030 4.840 -20.009 1.00 95.44 641 VAL A CA 1
ATOM 4798 C C . VAL A 1 641 ? -2.526 5.297 -18.640 1.00 95.44 641 VAL A C 1
ATOM 4800 O O . VAL A 1 641 ? -2.096 4.473 -17.835 1.00 95.44 641 VAL A O 1
ATOM 4803 N N . VAL A 1 642 ? -2.630 6.593 -18.336 1.00 96.06 642 VAL A N 1
ATOM 4804 C CA . VAL A 1 642 ? -2.581 7.076 -16.947 1.00 96.06 642 VAL A CA 1
ATOM 4805 C C . VAL A 1 642 ? -3.987 7.071 -16.363 1.00 96.06 642 VAL A C 1
ATOM 4807 O O . VAL A 1 642 ? -4.903 7.670 -16.926 1.00 96.06 642 VAL A O 1
ATOM 4810 N N . ILE A 1 643 ? -4.157 6.428 -15.212 1.00 98.25 643 ILE A N 1
ATOM 4811 C CA . ILE A 1 643 ? -5.400 6.466 -14.447 1.00 98.25 643 ILE A CA 1
ATOM 4812 C C . ILE A 1 643 ? -5.294 7.585 -13.410 1.00 98.25 643 ILE A C 1
ATOM 4814 O O . ILE A 1 643 ? -4.441 7.530 -12.530 1.00 98.25 643 ILE A O 1
ATOM 4818 N N . VAL A 1 644 ? -6.178 8.579 -13.480 1.00 98.38 644 VAL A N 1
ATOM 4819 C CA . VAL A 1 644 ? -6.358 9.585 -12.425 1.00 98.38 644 VAL A CA 1
ATOM 4820 C C . VAL A 1 644 ? -7.641 9.261 -11.684 1.00 98.38 644 VAL A C 1
ATOM 4822 O O . VAL A 1 644 ? -8.711 9.191 -12.283 1.00 98.38 644 VAL A O 1
ATOM 4825 N N . ALA A 1 645 ? -7.549 9.051 -10.380 1.00 98.25 645 ALA A N 1
ATOM 4826 C CA . ALA A 1 645 ? -8.663 8.576 -9.586 1.00 98.25 645 ALA A CA 1
ATOM 4827 C C . ALA A 1 645 ? -8.822 9.408 -8.315 1.00 98.25 645 ALA A C 1
ATOM 4829 O O . ALA A 1 645 ? -7.861 9.630 -7.580 1.00 98.25 645 ALA A O 1
ATOM 4830 N N . HIS A 1 646 ? -10.046 9.860 -8.057 1.00 97.56 646 HIS A N 1
ATOM 4831 C CA . HIS A 1 646 ? -10.379 10.667 -6.888 1.00 97.56 646 HIS A CA 1
ATOM 4832 C C . HIS A 1 646 ? -11.200 9.856 -5.880 1.00 97.56 646 HIS A C 1
ATOM 4834 O O . HIS A 1 646 ? -12.140 9.173 -6.284 1.00 97.56 646 HIS A O 1
ATOM 4840 N N . SER A 1 647 ? -10.904 9.952 -4.579 1.00 95.44 647 SER A N 1
ATOM 4841 C CA . SER A 1 647 ? -11.708 9.352 -3.500 1.00 95.44 647 SER A CA 1
ATOM 4842 C C . SER A 1 647 ? -12.024 7.862 -3.767 1.00 95.44 647 SER A C 1
ATOM 4844 O O . SER A 1 647 ? -11.121 7.091 -4.093 1.00 95.44 647 SER A O 1
ATOM 4846 N N . ASN A 1 648 ? -13.288 7.425 -3.689 1.00 94.00 648 ASN A N 1
ATOM 4847 C CA . ASN A 1 648 ? -13.710 6.048 -4.010 1.00 94.00 648 ASN A CA 1
ATOM 4848 C C . ASN A 1 648 ? -13.328 5.584 -5.431 1.00 94.00 648 ASN A C 1
ATOM 4850 O O . ASN A 1 648 ? -13.137 4.390 -5.652 1.00 94.00 648 ASN A O 1
ATOM 4854 N N . GLY A 1 649 ? -13.150 6.504 -6.384 1.00 96.88 649 GLY A N 1
ATOM 4855 C CA . GLY A 1 649 ? -12.639 6.181 -7.716 1.00 96.88 649 GLY A CA 1
ATOM 4856 C C . GLY A 1 649 ? -11.265 5.513 -7.663 1.00 96.88 649 GLY A C 1
ATOM 4857 O O . GLY A 1 649 ? -10.962 4.683 -8.513 1.00 96.88 649 GLY A O 1
ATOM 4858 N N . GLY A 1 650 ? -10.453 5.800 -6.638 1.00 96.56 650 GLY A N 1
ATOM 4859 C CA . GLY A 1 650 ? -9.179 5.117 -6.408 1.00 96.56 650 GLY A CA 1
ATOM 4860 C C . GLY A 1 650 ? -9.340 3.653 -6.004 1.00 96.56 650 GLY A C 1
ATOM 4861 O O . GLY A 1 650 ? -8.557 2.811 -6.434 1.00 96.56 650 GLY A O 1
ATOM 4862 N N . LEU A 1 651 ? -10.387 3.319 -5.243 1.00 95.81 651 LEU A N 1
ATOM 4863 C CA . LEU A 1 651 ? -10.719 1.929 -4.911 1.00 95.81 651 LEU A CA 1
ATOM 4864 C C . LEU A 1 651 ? -11.217 1.177 -6.155 1.00 95.81 651 LEU A C 1
ATOM 4866 O O . LEU A 1 651 ? -10.812 0.040 -6.393 1.00 95.81 651 LEU A O 1
ATOM 4870 N N . VAL A 1 652 ? -12.014 1.842 -7.002 1.00 97.31 652 VAL A N 1
ATOM 4871 C CA . VAL A 1 652 ? -12.418 1.317 -8.320 1.00 97.31 652 VAL A CA 1
ATOM 4872 C C . VAL A 1 652 ? -11.199 1.103 -9.223 1.00 97.31 652 VAL A C 1
ATOM 4874 O O . VAL A 1 652 ? -11.099 0.062 -9.864 1.00 97.31 652 VAL A O 1
ATOM 4877 N N . ALA A 1 653 ? -10.244 2.038 -9.238 1.00 97.69 653 ALA A N 1
ATOM 4878 C CA . ALA A 1 653 ? -9.009 1.922 -10.014 1.00 97.69 653 ALA A CA 1
ATOM 4879 C C . ALA A 1 653 ? -8.179 0.700 -9.598 1.00 97.69 653 ALA A C 1
ATOM 4881 O O . ALA A 1 653 ? -7.743 -0.066 -10.455 1.00 97.69 653 ALA A O 1
ATOM 4882 N N . LYS A 1 654 ? -8.000 0.479 -8.289 1.00 96.19 654 LYS A N 1
ATOM 4883 C CA . LYS A 1 654 ? -7.304 -0.709 -7.774 1.00 96.19 654 LYS A CA 1
ATOM 4884 C C . LYS A 1 654 ? -8.030 -2.002 -8.148 1.00 96.19 654 LYS A C 1
ATOM 4886 O O . LYS A 1 654 ? -7.393 -2.952 -8.593 1.00 96.19 654 LYS A O 1
ATOM 4891 N N . ALA A 1 655 ? -9.359 -2.029 -8.026 1.00 95.81 655 ALA A N 1
ATOM 4892 C CA . ALA A 1 655 ? -10.160 -3.187 -8.419 1.00 95.81 655 ALA A CA 1
ATOM 4893 C C . ALA A 1 655 ? -10.062 -3.471 -9.931 1.00 95.81 655 ALA A C 1
ATOM 4895 O O . ALA A 1 655 ? -9.930 -4.626 -10.328 1.00 95.81 655 ALA A O 1
ATOM 4896 N N . LEU A 1 656 ? -10.051 -2.428 -10.769 1.00 97.38 656 LEU A N 1
ATOM 4897 C CA . LEU A 1 656 ? -9.842 -2.539 -12.214 1.00 97.38 656 LEU A CA 1
ATOM 4898 C C . LEU A 1 656 ? -8.449 -3.091 -12.544 1.00 97.38 656 LEU A C 1
ATOM 4900 O O . LEU A 1 656 ? -8.331 -3.991 -13.369 1.00 97.38 656 LEU A O 1
ATOM 4904 N N . ILE A 1 657 ? -7.400 -2.590 -11.888 1.00 96.44 657 ILE A N 1
ATOM 4905 C CA . ILE A 1 657 ? -6.030 -3.094 -12.070 1.00 96.44 657 ILE A CA 1
ATOM 4906 C C . ILE A 1 657 ? -5.940 -4.571 -11.665 1.00 96.44 657 ILE A C 1
ATOM 4908 O O . ILE A 1 657 ? -5.354 -5.360 -12.402 1.00 96.44 657 ILE A O 1
ATOM 4912 N N . ASN A 1 658 ? -6.577 -4.974 -10.561 1.00 94.12 658 ASN A N 1
ATOM 4913 C CA . ASN A 1 658 ? -6.661 -6.386 -10.177 1.00 94.12 658 ASN A CA 1
ATOM 4914 C C . ASN A 1 658 ? -7.394 -7.230 -11.232 1.00 94.12 658 ASN A C 1
ATOM 4916 O O . ASN A 1 658 ? -6.949 -8.334 -11.537 1.00 94.12 658 ASN A O 1
ATOM 4920 N N . ALA A 1 659 ? -8.484 -6.718 -11.812 1.00 92.81 659 ALA A N 1
ATOM 4921 C CA . ALA A 1 659 ? -9.229 -7.411 -12.865 1.00 92.81 659 ALA A CA 1
ATOM 4922 C C . ALA A 1 659 ? -8.406 -7.593 -14.157 1.00 92.81 659 ALA A C 1
ATOM 4924 O O . ALA A 1 659 ? -8.536 -8.614 -14.828 1.00 92.81 659 ALA A O 1
ATOM 4925 N N . LEU A 1 660 ? -7.514 -6.645 -14.471 1.00 90.75 660 LEU A N 1
ATOM 4926 C CA . LEU A 1 660 ? -6.573 -6.736 -15.595 1.00 90.75 660 LEU A CA 1
ATOM 4927 C C . LEU A 1 660 ? -5.445 -7.764 -15.374 1.00 90.75 660 LEU A C 1
ATOM 4929 O O . LEU A 1 660 ? -4.813 -8.182 -16.350 1.00 90.75 660 LEU A O 1
ATOM 4933 N N . ALA A 1 661 ? -5.202 -8.171 -14.122 1.00 86.25 661 ALA A N 1
ATOM 4934 C CA . ALA A 1 661 ? -4.178 -9.133 -13.715 1.00 86.25 661 ALA A CA 1
ATOM 4935 C C . ALA A 1 661 ? -2.787 -8.813 -14.315 1.00 86.25 661 ALA A C 1
ATOM 4937 O O . ALA A 1 661 ? -2.377 -7.652 -14.369 1.00 86.25 661 ALA A O 1
ATOM 4938 N N . GLU A 1 662 ? -2.057 -9.825 -14.798 1.00 79.19 662 GLU A N 1
ATOM 4939 C CA . GLU A 1 662 ? -0.726 -9.681 -15.418 1.00 79.19 662 GLU A CA 1
ATOM 4940 C C . GLU A 1 662 ? -0.715 -8.772 -16.663 1.00 79.19 662 GLU A C 1
ATOM 4942 O O . GLU A 1 662 ? 0.342 -8.321 -17.093 1.00 79.19 662 GLU A O 1
ATOM 4947 N N . GLY A 1 663 ? -1.880 -8.469 -17.249 1.00 79.25 663 GLY A N 1
ATOM 4948 C CA . GLY A 1 663 ? -1.996 -7.556 -18.385 1.00 79.25 663 GLY A CA 1
ATOM 4949 C C . GLY A 1 663 ? -1.934 -6.073 -18.009 1.00 79.25 663 GLY A C 1
ATOM 4950 O O . GLY A 1 663 ? -1.754 -5.238 -18.896 1.00 79.25 663 GLY A O 1
ATOM 4951 N N . ALA A 1 664 ? -2.080 -5.724 -16.724 1.00 87.56 664 ALA A N 1
ATOM 4952 C CA . ALA A 1 664 ? -2.139 -4.332 -16.281 1.00 87.56 664 ALA A CA 1
ATOM 4953 C C . ALA A 1 664 ? -0.877 -3.513 -16.630 1.00 87.56 664 ALA A C 1
ATOM 4955 O O . ALA A 1 664 ? -1.045 -2.426 -17.186 1.00 87.56 664 ALA A O 1
ATOM 4956 N N . PRO A 1 665 ? 0.367 -4.004 -16.426 1.00 85.88 665 PRO A N 1
ATOM 4957 C CA . PRO A 1 665 ? 1.579 -3.254 -16.780 1.00 85.88 665 PRO A CA 1
ATOM 4958 C C . PRO A 1 665 ? 1.702 -2.945 -18.275 1.00 85.88 665 PRO A C 1
ATOM 4960 O O . PRO A 1 665 ? 2.341 -1.968 -18.660 1.00 85.88 665 PRO A O 1
ATOM 4963 N N . GLY A 1 666 ? 1.079 -3.756 -19.135 1.00 83.00 666 GLY A N 1
ATOM 4964 C CA . GLY A 1 666 ? 1.037 -3.526 -20.580 1.00 83.00 666 GLY A CA 1
ATOM 4965 C C . GLY A 1 666 ? 0.039 -2.448 -21.012 1.00 83.00 666 GLY A C 1
ATOM 4966 O O . GLY A 1 666 ? 0.099 -2.004 -22.153 1.00 83.00 666 GLY A O 1
ATOM 4967 N N . LEU A 1 667 ? -0.869 -2.028 -20.125 1.00 89.81 667 LEU A N 1
ATOM 4968 C CA . LEU A 1 667 ? -1.974 -1.115 -20.439 1.00 89.81 667 LEU A CA 1
ATOM 4969 C C . LEU A 1 667 ? -1.979 0.150 -19.583 1.00 89.81 667 LEU A C 1
ATOM 4971 O O . LEU A 1 667 ? -2.528 1.164 -20.008 1.00 89.81 667 LEU A O 1
ATOM 4975 N N . VAL A 1 668 ? -1.395 0.105 -18.388 1.00 94.56 668 VAL A N 1
ATOM 4976 C CA . VAL A 1 668 ? -1.374 1.206 -17.425 1.00 94.56 668 VAL A CA 1
ATOM 4977 C C . VAL A 1 668 ? 0.062 1.672 -17.238 1.00 94.56 668 VAL A C 1
ATOM 4979 O O . VAL A 1 668 ? 0.966 0.873 -17.022 1.00 94.56 668 VAL A O 1
ATOM 4982 N N . ASP A 1 669 ? 0.266 2.976 -17.356 1.00 90.56 669 ASP A N 1
ATOM 4983 C CA . ASP A 1 669 ? 1.558 3.642 -17.187 1.00 90.56 669 ASP A CA 1
ATOM 4984 C C . ASP A 1 669 ? 1.701 4.175 -15.756 1.00 90.56 669 ASP A C 1
ATOM 4986 O O . ASP A 1 669 ? 2.652 3.868 -15.034 1.00 90.56 669 ASP A O 1
ATOM 4990 N N . GLN A 1 670 ? 0.692 4.927 -15.311 1.00 92.62 670 GLN A N 1
ATOM 4991 C CA . GLN A 1 670 ? 0.668 5.533 -13.985 1.00 92.62 670 GLN A CA 1
ATOM 4992 C C . GLN A 1 670 ? -0.726 5.451 -13.356 1.00 92.62 670 GLN A C 1
ATOM 4994 O O . GLN A 1 670 ? -1.742 5.479 -14.051 1.00 92.62 670 GLN A O 1
ATOM 4999 N N . LEU A 1 671 ? -0.764 5.411 -12.028 1.00 96.50 671 LEU A N 1
ATOM 5000 C CA . LEU A 1 671 ? -1.952 5.511 -11.192 1.00 96.50 671 LEU A CA 1
ATOM 5001 C C . LEU A 1 671 ? -1.802 6.703 -10.239 1.00 96.50 671 LEU A C 1
ATOM 5003 O O . LEU A 1 671 ? -0.974 6.700 -9.332 1.00 96.50 671 LEU A O 1
ATOM 5007 N N . ILE A 1 672 ? -2.626 7.726 -10.420 1.00 97.06 672 ILE A N 1
ATOM 5008 C CA . ILE A 1 672 ? -2.635 8.936 -9.599 1.00 97.06 672 ILE A CA 1
ATOM 5009 C C . ILE A 1 672 ? -3.856 8.880 -8.679 1.00 97.06 672 ILE A C 1
ATOM 5011 O O . ILE A 1 672 ? -4.994 8.983 -9.135 1.00 97.06 672 ILE A O 1
ATOM 5015 N N . LEU A 1 673 ? -3.609 8.697 -7.384 1.00 97.50 673 LEU A N 1
ATOM 5016 C CA . LEU A 1 673 ? -4.605 8.555 -6.325 1.00 97.50 673 LEU A CA 1
ATOM 5017 C C . LEU A 1 673 ? -4.750 9.882 -5.576 1.00 97.50 673 LEU A C 1
ATOM 5019 O O . LEU A 1 673 ? -3.860 10.268 -4.823 1.00 97.50 673 LEU A O 1
ATOM 5023 N N . VAL A 1 674 ? -5.880 10.563 -5.749 1.00 97.94 674 VAL A N 1
ATOM 5024 C CA . VAL A 1 674 ? -6.176 11.849 -5.101 1.00 97.94 674 VAL A CA 1
ATOM 5025 C C . VAL A 1 674 ? -7.210 11.653 -3.998 1.00 97.94 674 VAL A C 1
ATOM 5027 O O . VAL A 1 674 ? -8.335 11.241 -4.278 1.00 97.94 674 VAL A O 1
ATOM 5030 N N . GLY A 1 675 ? -6.838 11.924 -2.746 1.00 96.06 675 GLY A N 1
ATOM 5031 C CA . GLY A 1 675 ? -7.736 11.837 -1.590 1.00 96.06 675 GLY A CA 1
ATOM 5032 C C . GLY A 1 675 ? -8.348 10.446 -1.397 1.00 96.06 675 GLY A C 1
ATOM 5033 O O . GLY A 1 675 ? -9.493 10.321 -0.992 1.00 96.06 675 GLY A O 1
ATOM 5034 N N . VAL A 1 676 ? -7.664 9.365 -1.771 1.00 95.69 676 VAL A N 1
ATOM 5035 C CA . VAL A 1 676 ? -8.287 8.028 -1.782 1.00 95.69 676 VAL A CA 1
ATOM 5036 C C . VAL A 1 676 ? -8.339 7.464 -0.357 1.00 95.69 676 VAL A C 1
ATOM 5038 O O . VAL A 1 676 ? -7.283 7.348 0.249 1.00 95.69 676 VAL A O 1
ATOM 5041 N N . PRO A 1 677 ? -9.498 7.060 0.199 1.00 93.31 677 PRO A N 1
ATOM 5042 C CA . PRO A 1 677 ? -9.587 6.479 1.545 1.00 93.31 677 PRO A CA 1
ATOM 5043 C C . PRO A 1 677 ? -9.087 5.028 1.560 1.00 93.31 677 PRO A C 1
ATOM 5045 O O . PRO A 1 677 ? -9.868 4.087 1.669 1.00 93.31 677 PRO A O 1
ATOM 5048 N N . GLN A 1 678 ? -7.777 4.825 1.417 1.00 92.62 678 GLN A N 1
ATOM 5049 C CA . GLN A 1 678 ? -7.185 3.500 1.205 1.00 92.62 678 GLN A CA 1
ATOM 5050 C C . GLN A 1 678 ? -7.257 2.581 2.431 1.00 92.62 678 GLN A C 1
ATOM 5052 O O . GLN A 1 678 ? -7.158 1.364 2.279 1.00 92.62 678 GLN A O 1
ATOM 5057 N N . LEU A 1 679 ? -7.398 3.160 3.626 1.00 91.00 679 LEU A N 1
ATOM 5058 C CA . LEU A 1 679 ? -7.674 2.446 4.875 1.00 91.00 679 LEU A CA 1
ATOM 5059 C C . LEU A 1 679 ? -9.125 2.633 5.340 1.00 91.00 679 LEU A C 1
ATOM 5061 O O . LEU A 1 679 ? -9.454 2.214 6.445 1.00 91.00 679 LEU A O 1
ATOM 5065 N N . GLY A 1 680 ? -9.980 3.281 4.545 1.00 91.31 680 GLY A N 1
ATOM 5066 C CA . GLY A 1 680 ? -11.302 3.747 4.961 1.00 91.31 680 GLY A CA 1
ATOM 5067 C C . GLY A 1 680 ? -11.272 5.096 5.692 1.00 91.31 680 GLY A C 1
ATOM 5068 O O . GLY A 1 680 ? -10.221 5.721 5.857 1.00 91.31 680 GLY A O 1
ATOM 5069 N N . THR A 1 681 ? -12.442 5.576 6.113 1.00 91.25 681 THR A N 1
ATOM 5070 C CA . THR A 1 681 ? -12.616 6.838 6.849 1.00 91.25 681 THR A CA 1
ATOM 5071 C C . THR A 1 681 ? -13.553 6.661 8.053 1.00 91.25 681 THR A C 1
ATOM 5073 O O . THR A 1 681 ? -14.644 6.102 7.907 1.00 91.25 681 THR A O 1
ATOM 5076 N N . PRO A 1 682 ? -13.200 7.176 9.249 1.00 90.88 682 PRO A N 1
ATOM 5077 C CA . PRO A 1 682 ? -14.075 7.164 10.424 1.00 90.88 682 PRO A CA 1
ATOM 5078 C C . PRO A 1 682 ? -15.418 7.861 10.188 1.00 90.88 682 PRO A C 1
ATOM 5080 O O . PRO A 1 682 ? -16.427 7.486 10.788 1.00 90.88 682 PRO A O 1
ATOM 5083 N N . LYS A 1 683 ? -15.468 8.819 9.255 1.00 88.44 683 LYS A N 1
ATOM 5084 C CA . LYS A 1 683 ? -16.708 9.487 8.847 1.00 88.44 683 LYS A CA 1
ATOM 5085 C C . LYS A 1 683 ? -17.771 8.503 8.342 1.00 88.44 683 LYS A C 1
ATOM 5087 O O . LYS A 1 683 ? -18.955 8.692 8.618 1.00 88.44 683 LYS A O 1
ATOM 5092 N N . ALA A 1 684 ? -17.366 7.415 7.678 1.00 90.25 684 ALA A N 1
ATOM 5093 C CA . ALA A 1 684 ? -18.284 6.385 7.183 1.00 90.25 684 ALA A CA 1
ATOM 5094 C C . ALA A 1 684 ? -19.019 5.645 8.316 1.00 90.25 684 ALA A C 1
ATOM 5096 O O . ALA A 1 684 ? -20.179 5.269 8.158 1.00 90.25 684 ALA A O 1
ATOM 5097 N N . ILE A 1 685 ? -18.390 5.487 9.486 1.00 90.69 685 ILE A N 1
ATOM 5098 C CA . ILE A 1 685 ? -19.033 4.874 10.660 1.00 90.69 685 ILE A CA 1
ATOM 5099 C C . ILE A 1 685 ? -20.156 5.771 11.158 1.00 90.69 685 ILE A C 1
ATOM 5101 O O . ILE A 1 685 ? -21.272 5.313 11.393 1.00 90.69 685 ILE A O 1
ATOM 5105 N N . GLY A 1 686 ? -19.877 7.066 11.276 1.00 87.69 686 GLY A N 1
ATOM 5106 C CA . GLY A 1 686 ? -20.886 8.040 11.645 1.00 87.69 686 GLY A CA 1
ATOM 5107 C C . GLY A 1 686 ? -22.055 8.076 10.661 1.00 87.69 686 GLY A C 1
ATOM 5108 O O . GLY A 1 686 ? -23.215 8.036 11.076 1.00 87.69 686 GLY A O 1
ATOM 5109 N N . ALA A 1 687 ? -21.763 8.098 9.360 1.00 85.56 687 ALA A N 1
ATOM 5110 C CA . ALA A 1 687 ? -22.774 8.038 8.309 1.00 85.56 687 ALA A CA 1
ATOM 5111 C C . ALA A 1 687 ? -23.693 6.813 8.475 1.00 85.56 687 ALA A C 1
ATOM 5113 O O . ALA A 1 687 ? -24.917 6.946 8.489 1.00 85.56 687 ALA A O 1
ATOM 5114 N N . LEU A 1 688 ? -23.102 5.631 8.680 1.00 90.31 688 LEU A N 1
ATOM 5115 C CA . LEU A 1 688 ? -23.822 4.365 8.796 1.00 90.31 688 LEU A CA 1
ATOM 5116 C C . LEU A 1 688 ? -24.633 4.238 10.098 1.00 90.31 688 LEU A C 1
ATOM 5118 O O . LEU A 1 688 ? -25.745 3.710 10.082 1.00 90.31 688 LEU A O 1
ATOM 5122 N N . LEU A 1 689 ? -24.092 4.695 11.231 1.00 91.25 689 LEU A N 1
ATOM 5123 C CA . LEU A 1 689 ? -24.694 4.467 12.551 1.00 91.25 689 LEU A CA 1
ATOM 5124 C C . LEU A 1 689 ? -25.624 5.603 13.004 1.00 91.25 689 LEU A C 1
ATOM 5126 O O . LEU A 1 689 ? -26.640 5.334 13.652 1.00 91.25 689 LEU A O 1
ATOM 5130 N N . HIS A 1 690 ? -25.311 6.843 12.625 1.00 89.06 690 HIS A N 1
ATOM 5131 C CA . HIS A 1 690 ? -25.962 8.065 13.119 1.00 89.06 690 HIS A CA 1
ATOM 5132 C C . HIS A 1 690 ? -26.469 8.994 12.008 1.00 89.06 690 HIS A C 1
ATOM 5134 O O . HIS A 1 690 ? -27.079 10.014 12.308 1.00 89.06 690 HIS A O 1
ATOM 5140 N N . GLY A 1 691 ? -26.248 8.669 10.728 1.00 81.44 691 GLY A N 1
ATOM 5141 C CA . GLY A 1 691 ? -26.642 9.548 9.621 1.00 81.44 691 GLY A CA 1
ATOM 5142 C C . GLY A 1 691 ? -25.812 10.832 9.532 1.00 81.44 691 GLY A C 1
ATOM 5143 O O . GLY A 1 691 ? -26.316 11.837 9.034 1.00 81.44 691 GLY A O 1
ATOM 5144 N N . LEU A 1 692 ? -24.566 10.815 10.031 1.00 75.44 692 LEU A N 1
ATOM 5145 C CA . LEU A 1 692 ? -23.672 11.983 10.032 1.00 75.44 692 LEU A CA 1
ATOM 5146 C C . LEU A 1 692 ? -23.501 12.590 8.631 1.00 75.44 692 LEU A C 1
ATOM 5148 O O . LEU A 1 692 ? -23.395 11.840 7.660 1.00 75.44 692 LEU A O 1
ATOM 5152 N N . ASP A 1 693 ? -23.471 13.928 8.549 1.00 63.97 693 ASP A N 1
ATOM 5153 C CA . ASP A 1 693 ? -23.365 14.721 7.309 1.00 63.97 693 ASP A CA 1
ATOM 5154 C C . ASP A 1 693 ? -24.334 14.271 6.198 1.00 63.97 693 ASP A C 1
ATOM 5156 O O . ASP A 1 693 ? -23.991 14.228 5.021 1.00 63.97 693 ASP A O 1
ATOM 5160 N N . ASN A 1 694 ? -25.563 13.879 6.562 1.00 53.34 694 ASN A N 1
ATOM 5161 C CA . ASN A 1 694 ? -26.554 13.319 5.636 1.00 53.34 694 ASN A CA 1
ATOM 5162 C C . ASN A 1 694 ? -26.081 12.035 4.929 1.00 53.34 694 ASN A C 1
ATOM 5164 O O . ASN A 1 694 ? -26.490 11.779 3.797 1.00 53.34 694 ASN A O 1
ATOM 5168 N N . GLY A 1 695 ? -25.244 11.213 5.584 1.00 41.88 695 GLY A N 1
ATOM 5169 C CA . GLY A 1 695 ? -24.786 9.881 5.138 1.00 41.88 695 GLY A CA 1
ATOM 5170 C C . GLY A 1 695 ? -24.074 9.855 3.780 1.00 41.88 695 GLY A C 1
ATOM 5171 O O . GLY A 1 695 ? -23.919 8.800 3.163 1.00 41.88 695 GLY A O 1
ATOM 5172 N N . ILE A 1 696 ? -23.685 11.035 3.305 1.00 50.84 696 ILE A N 1
ATOM 5173 C CA . ILE A 1 696 ? -23.301 11.367 1.942 1.00 50.84 696 ILE A CA 1
ATOM 5174 C C . ILE A 1 696 ? -22.183 12.409 2.078 1.00 50.84 696 ILE A C 1
ATOM 5176 O O . ILE A 1 696 ? -22.423 13.446 2.684 1.00 50.84 696 ILE A O 1
ATOM 5180 N N . PRO A 1 697 ? -20.963 12.186 1.559 1.00 47.31 697 PRO A N 1
ATOM 5181 C CA . PRO A 1 697 ? -19.839 13.111 1.726 1.00 47.31 697 PRO A CA 1
ATOM 5182 C C . PRO A 1 697 ? -19.986 14.359 0.831 1.00 47.31 697 PRO A C 1
ATOM 5184 O O . PRO A 1 697 ? -19.224 14.572 -0.109 1.00 47.31 697 PRO A O 1
ATOM 5187 N N . LEU A 1 698 ? -21.005 15.175 1.100 1.00 48.88 698 LEU A N 1
ATOM 5188 C CA . LEU A 1 698 ? -21.339 16.418 0.402 1.00 48.88 698 LEU A CA 1
ATOM 5189 C C . LEU A 1 698 ? -21.387 17.594 1.389 1.00 48.88 698 LEU A C 1
ATOM 5191 O O . LEU A 1 698 ? -22.338 18.376 1.408 1.00 48.88 698 LEU A O 1
ATOM 5195 N N . ASP A 1 699 ? -20.350 17.714 2.214 1.00 48.50 699 ASP A N 1
ATOM 5196 C CA . ASP A 1 699 ? -20.251 18.756 3.238 1.00 48.50 699 ASP A CA 1
ATOM 5197 C C . ASP A 1 699 ? -20.438 20.152 2.638 1.00 48.50 699 ASP A C 1
ATOM 5199 O O . ASP A 1 699 ? -19.851 20.479 1.604 1.00 48.50 699 ASP A O 1
ATOM 5203 N N . GLY A 1 700 ? -21.238 21.001 3.284 1.00 43.22 700 GLY A N 1
ATOM 5204 C CA . GLY A 1 700 ? -21.411 22.402 2.887 1.00 43.22 700 GLY A CA 1
ATOM 5205 C C . GLY A 1 700 ? -22.285 22.644 1.649 1.00 43.22 700 GLY A C 1
ATOM 5206 O O . GLY A 1 700 ? -22.263 23.747 1.106 1.00 43.22 700 GLY A O 1
ATOM 5207 N N . LEU A 1 701 ? -23.052 21.650 1.191 1.00 48.12 701 LEU A N 1
ATOM 5208 C CA . LEU A 1 701 ? -24.138 21.859 0.232 1.00 48.12 701 LEU A CA 1
ATOM 5209 C C . LEU A 1 701 ? -25.475 21.973 0.982 1.00 48.12 701 LEU A C 1
ATOM 5211 O O . LEU A 1 701 ? -25.756 21.112 1.815 1.00 48.12 701 LEU A O 1
ATOM 5215 N N . PRO A 1 702 ? -26.326 22.980 0.695 1.00 43.00 702 PRO A N 1
ATOM 5216 C CA . PRO A 1 702 ? -27.660 23.075 1.280 1.00 43.00 702 PRO A CA 1
ATOM 5217 C C . PRO A 1 702 ? -28.517 21.937 0.719 1.00 43.00 702 PRO A C 1
ATOM 5219 O O . PRO A 1 702 ? -29.112 22.051 -0.355 1.00 43.00 702 PRO A O 1
ATOM 5222 N N . LEU A 1 703 ? -28.508 20.790 1.394 1.00 52.88 703 LEU A N 1
ATOM 5223 C CA . LEU A 1 703 ? -29.191 19.593 0.927 1.00 52.88 703 LEU A CA 1
ATOM 5224 C C . LEU A 1 703 ? -30.552 19.438 1.592 1.00 52.88 703 LEU A C 1
ATOM 5226 O O . LEU A 1 703 ? -30.721 19.562 2.798 1.00 52.88 703 LEU A O 1
ATOM 5230 N N . VAL A 1 704 ? -31.516 19.086 0.747 1.00 60.91 704 VAL A N 1
ATOM 5231 C CA . VAL A 1 704 ? -32.913 18.769 1.068 1.00 60.91 704 VAL A CA 1
ATOM 5232 C C . VAL A 1 704 ? -33.049 17.299 1.527 1.00 60.91 704 VAL A C 1
ATOM 5234 O O . VAL A 1 704 ? -34.115 16.698 1.401 1.00 60.91 704 VAL A O 1
ATOM 5237 N N . LEU A 1 705 ? -31.953 16.691 2.001 1.00 73.62 705 LEU A N 1
ATOM 5238 C CA . LEU A 1 705 ? -31.904 15.308 2.474 1.00 73.62 705 LEU A CA 1
ATOM 5239 C C . LEU A 1 705 ? -31.814 15.279 3.993 1.00 73.62 705 LEU A C 1
ATOM 5241 O O . LEU A 1 705 ? -30.922 15.889 4.572 1.00 73.62 705 LEU A O 1
ATOM 5245 N N . SER A 1 706 ? -32.697 14.519 4.627 1.00 78.06 706 SER A N 1
ATOM 5246 C CA . SER A 1 706 ? -32.666 14.342 6.075 1.00 78.06 706 SER A CA 1
ATOM 5247 C C . SER A 1 706 ? -31.612 13.313 6.544 1.00 78.06 706 SER A C 1
ATOM 5249 O O . SER A 1 706 ? -31.438 12.268 5.901 1.00 78.06 706 SER A O 1
ATOM 5251 N N . PRO A 1 707 ? -30.971 13.509 7.716 1.00 79.06 707 PRO A N 1
ATOM 5252 C CA . PRO A 1 707 ? -29.992 12.560 8.264 1.00 79.06 707 PRO A CA 1
ATOM 5253 C C . PRO A 1 707 ? -30.542 11.140 8.493 1.00 79.06 707 PRO A C 1
ATOM 5255 O O . PRO A 1 707 ? -29.852 10.144 8.274 1.00 79.06 707 PRO A O 1
ATOM 5258 N N . PHE A 1 708 ? -31.818 11.013 8.877 1.00 82.88 708 PHE A N 1
ATOM 5259 C CA . PHE A 1 708 ? -32.466 9.707 9.040 1.00 82.88 708 PHE A CA 1
ATOM 5260 C C . PHE A 1 708 ? -32.686 8.984 7.708 1.00 82.88 708 PHE A C 1
ATOM 5262 O O . PHE A 1 708 ? -32.516 7.765 7.650 1.00 82.88 708 PHE A O 1
ATOM 5269 N N . ARG A 1 709 ? -32.996 9.714 6.627 1.00 86.44 709 ARG A N 1
ATOM 5270 C CA . ARG A 1 709 ? -33.143 9.137 5.285 1.00 86.44 709 ARG A CA 1
ATOM 5271 C C . ARG A 1 709 ? -31.807 8.646 4.760 1.00 86.44 709 ARG A C 1
ATOM 5273 O O . ARG A 1 709 ? -31.718 7.574 4.171 1.00 86.44 709 ARG A O 1
ATOM 5280 N N . ALA A 1 710 ? -30.775 9.440 4.989 1.00 84.50 710 ALA A N 1
ATOM 5281 C CA . ALA A 1 710 ? -29.423 9.102 4.618 1.00 84.50 710 ALA A CA 1
ATOM 5282 C C . ALA A 1 710 ? -28.901 7.843 5.313 1.00 84.50 710 ALA A C 1
ATOM 5284 O O . ALA A 1 710 ? -28.370 6.951 4.652 1.00 84.50 710 ALA A O 1
ATOM 5285 N N . ARG A 1 711 ? -29.098 7.746 6.635 1.00 88.06 711 ARG A N 1
ATOM 5286 C CA . ARG A 1 711 ? -28.745 6.548 7.400 1.00 88.06 711 ARG A CA 1
ATOM 5287 C C . ARG A 1 711 ? -29.472 5.317 6.866 1.00 88.06 711 ARG A C 1
ATOM 5289 O O . ARG A 1 711 ? -28.845 4.279 6.692 1.00 88.06 711 ARG A O 1
ATOM 5296 N N . ASP A 1 712 ? -30.773 5.442 6.599 1.00 89.19 712 ASP A N 1
ATOM 5297 C CA . ASP A 1 712 ? -31.610 4.367 6.049 1.00 89.19 712 ASP A CA 1
ATOM 5298 C C . ASP A 1 712 ? -31.125 3.910 4.664 1.00 89.19 712 ASP A C 1
ATOM 5300 O O . ASP A 1 712 ? -30.998 2.714 4.413 1.00 89.19 712 ASP A O 1
ATOM 5304 N N . PHE A 1 713 ? -30.753 4.850 3.792 1.00 89.00 713 PHE A N 1
ATOM 5305 C CA . PHE A 1 713 ? -30.144 4.550 2.497 1.00 89.00 713 PHE A CA 1
ATOM 5306 C C . PHE A 1 713 ? -28.792 3.826 2.638 1.00 89.00 713 PHE A C 1
ATOM 5308 O O . PHE A 1 713 ? -28.561 2.816 1.969 1.00 89.00 713 PHE A O 1
ATOM 5315 N N . ALA A 1 714 ? -27.920 4.301 3.533 1.00 89.44 714 ALA A N 1
ATOM 5316 C CA . ALA A 1 714 ? -26.594 3.727 3.762 1.00 89.44 714 ALA A CA 1
ATOM 5317 C C . ALA A 1 714 ? -26.643 2.279 4.283 1.00 89.44 714 ALA A C 1
ATOM 5319 O O . ALA A 1 714 ? -25.731 1.507 3.989 1.00 89.44 714 ALA A O 1
ATOM 5320 N N . GLN A 1 715 ? -27.714 1.876 4.987 1.00 90.56 715 GLN A N 1
ATOM 5321 C CA . GLN A 1 715 ? -27.852 0.515 5.528 1.00 90.56 715 GLN A CA 1
ATOM 5322 C C . GLN A 1 715 ? -27.680 -0.577 4.473 1.00 90.56 715 GLN A C 1
ATOM 5324 O O . GLN A 1 715 ? -27.090 -1.617 4.760 1.00 90.56 715 GLN A O 1
ATOM 5329 N N . ASN A 1 716 ? -28.166 -0.339 3.257 1.00 93.81 716 ASN A N 1
ATOM 5330 C CA . ASN A 1 716 ? -28.162 -1.325 2.181 1.00 93.81 716 ASN A CA 1
ATOM 5331 C C . ASN A 1 716 ? -27.319 -0.900 0.975 1.00 93.81 716 ASN A C 1
ATOM 5333 O O . ASN A 1 716 ? -27.408 -1.520 -0.080 1.00 93.81 716 ASN A O 1
ATOM 5337 N N . ALA A 1 717 ? -26.500 0.144 1.104 1.00 92.75 717 ALA A N 1
ATOM 5338 C CA . ALA A 1 717 ? -25.649 0.613 0.021 1.00 92.75 717 ALA A CA 1
ATOM 5339 C C . ALA A 1 717 ? -24.207 0.098 0.200 1.00 92.75 717 ALA A C 1
ATOM 5341 O O . ALA A 1 717 ? -23.518 0.557 1.113 1.00 92.75 717 ALA A O 1
ATOM 5342 N N . PRO A 1 718 ? -23.713 -0.821 -0.660 1.00 94.69 718 PRO A N 1
ATOM 5343 C CA . PRO A 1 718 ? -22.374 -1.405 -0.539 1.00 94.69 718 PRO A CA 1
ATOM 5344 C C . PRO A 1 718 ? -21.236 -0.395 -0.358 1.00 94.69 718 PRO A C 1
ATOM 5346 O O . PRO A 1 718 ? -20.292 -0.647 0.389 1.00 94.69 718 PRO A O 1
ATOM 5349 N N . PHE A 1 719 ? -21.323 0.768 -1.007 1.00 89.12 719 PHE A N 1
ATOM 5350 C CA . PHE A 1 719 ? -20.278 1.786 -0.912 1.00 89.12 719 PHE A CA 1
ATOM 5351 C C . PHE A 1 719 ? -20.033 2.277 0.523 1.00 89.12 719 PHE A C 1
ATOM 5353 O O . PHE A 1 719 ? -18.892 2.566 0.875 1.00 89.12 719 PHE A O 1
ATOM 5360 N N . ALA A 1 720 ? -21.078 2.347 1.356 1.00 89.75 720 ALA A N 1
ATOM 5361 C CA . ALA A 1 720 ? -20.964 2.816 2.734 1.00 89.75 720 ALA A CA 1
ATOM 5362 C C . ALA A 1 720 ? -20.073 1.882 3.567 1.00 89.75 720 ALA A C 1
ATOM 5364 O O . ALA A 1 720 ? -19.363 2.340 4.459 1.00 89.75 720 ALA A O 1
ATOM 5365 N N . TYR A 1 721 ? -20.067 0.590 3.228 1.00 93.19 721 TYR A N 1
ATOM 5366 C CA . TYR A 1 721 ? -19.258 -0.432 3.884 1.00 93.19 721 TYR A CA 1
ATOM 5367 C C . TYR A 1 721 ? -17.820 -0.453 3.359 1.00 93.19 721 TYR A C 1
ATOM 5369 O O . TYR A 1 721 ? -16.890 -0.583 4.149 1.00 93.19 721 TYR A O 1
ATOM 5377 N N . ASN A 1 722 ? -17.615 -0.248 2.053 1.00 90.25 722 ASN A N 1
ATOM 5378 C CA . ASN A 1 722 ? -16.271 -0.197 1.455 1.00 90.25 722 ASN A CA 1
ATOM 5379 C C . ASN A 1 722 ? -15.410 0.950 2.006 1.00 90.25 722 ASN A C 1
ATOM 5381 O O . ASN A 1 722 ? -14.186 0.860 1.983 1.00 90.25 722 ASN A O 1
ATOM 5385 N N . LEU A 1 723 ? -16.046 2.016 2.498 1.00 91.88 723 LEU A N 1
ATOM 5386 C CA . LEU A 1 723 ? -15.382 3.179 3.087 1.00 91.88 723 LEU A CA 1
ATOM 5387 C C . LEU A 1 723 ? -15.137 3.044 4.598 1.00 91.88 723 LEU A C 1
ATOM 5389 O O . LEU A 1 723 ? -14.539 3.946 5.187 1.00 91.88 723 LEU A O 1
ATOM 5393 N N . LEU A 1 724 ? -15.592 1.964 5.241 1.00 92.75 724 LEU A N 1
ATOM 5394 C CA . LEU A 1 724 ? -15.343 1.739 6.666 1.00 92.75 724 LEU A CA 1
ATOM 5395 C C . LEU A 1 724 ? -13.850 1.502 6.927 1.00 92.75 724 LEU A C 1
ATOM 5397 O O . LEU A 1 724 ? -13.194 0.866 6.103 1.00 92.75 724 LEU A O 1
ATOM 5401 N N . PRO A 1 725 ? -13.315 1.953 8.075 1.00 91.62 725 PRO A N 1
ATOM 5402 C CA . PRO A 1 725 ? -11.942 1.667 8.467 1.00 91.62 725 PRO A CA 1
ATOM 5403 C C . PRO A 1 725 ? -11.581 0.176 8.414 1.00 91.62 725 PRO A C 1
ATOM 5405 O O . PRO A 1 725 ? -12.335 -0.667 8.902 1.00 91.62 725 PRO A O 1
ATOM 5408 N N . HIS A 1 726 ? -10.419 -0.130 7.839 1.00 87.31 726 HIS A N 1
ATOM 5409 C CA . HIS A 1 726 ? -9.933 -1.497 7.630 1.00 87.31 726 HIS A CA 1
ATOM 5410 C C . HIS A 1 726 ? -9.428 -2.141 8.928 1.00 87.31 726 HIS A C 1
ATOM 5412 O O . HIS A 1 726 ? -9.157 -1.473 9.925 1.00 87.31 726 HIS A O 1
ATOM 5418 N N . ASP A 1 727 ? -9.211 -3.455 8.904 1.00 85.38 727 ASP A N 1
ATOM 5419 C CA . ASP A 1 727 ? -8.730 -4.215 10.066 1.00 85.38 727 ASP A CA 1
ATOM 5420 C C . ASP A 1 727 ? -7.343 -3.808 10.563 1.00 85.38 727 ASP A C 1
ATOM 5422 O O . ASP A 1 727 ? -7.044 -3.954 11.745 1.00 85.38 727 ASP A O 1
ATOM 5426 N N . ASN A 1 728 ? -6.511 -3.273 9.676 1.00 80.50 728 ASN A N 1
ATOM 5427 C CA . ASN A 1 728 ? -5.170 -2.794 9.980 1.00 80.50 728 ASN A CA 1
ATOM 5428 C C . ASN A 1 728 ? -5.084 -1.260 10.053 1.00 80.50 728 ASN A C 1
ATOM 5430 O O . ASN A 1 728 ? -3.982 -0.726 9.953 1.00 80.50 728 ASN A O 1
ATOM 5434 N N . TYR A 1 729 ? -6.208 -0.553 10.232 1.00 86.06 729 TYR A N 1
ATOM 5435 C CA . TYR A 1 729 ? -6.255 0.916 10.276 1.00 86.06 729 TYR A CA 1
ATOM 5436 C C . TYR A 1 729 ? -5.212 1.512 11.235 1.00 86.06 729 TYR A C 1
ATOM 5438 O O . TYR A 1 729 ? -4.487 2.426 10.860 1.00 86.06 729 TYR A O 1
ATOM 5446 N N . SER A 1 730 ? -5.067 0.971 12.450 1.00 81.50 730 SER A N 1
ATOM 5447 C CA . SER A 1 730 ? -4.097 1.491 13.428 1.00 81.50 730 SER A CA 1
ATOM 5448 C C . SER A 1 730 ? -2.669 0.973 13.224 1.00 81.50 730 SER A C 1
ATOM 5450 O O . SER A 1 730 ? -1.708 1.669 13.547 1.00 81.50 730 SER A O 1
ATOM 5452 N N . ASN A 1 731 ? -2.521 -0.223 12.646 1.00 77.75 731 ASN A N 1
ATOM 5453 C CA . ASN A 1 731 ? -1.255 -0.956 12.528 1.00 77.75 731 ASN A CA 1
ATOM 5454 C C . ASN A 1 731 ? -0.862 -1.180 11.056 1.00 77.75 731 ASN A C 1
ATOM 5456 O O . ASN A 1 731 ? -0.531 -2.295 10.652 1.00 77.75 731 ASN A O 1
ATOM 5460 N N . ASN A 1 732 ? -0.922 -0.129 10.235 1.00 75.69 732 ASN A N 1
ATOM 5461 C CA . ASN A 1 732 ? -0.580 -0.210 8.817 1.00 75.69 732 ASN A CA 1
ATOM 5462 C C . ASN A 1 732 ? 0.930 0.045 8.575 1.00 75.69 732 ASN A C 1
ATOM 5464 O O . ASN A 1 732 ? 1.441 1.070 9.030 1.00 75.69 732 ASN A O 1
ATOM 5468 N N . PRO A 1 733 ? 1.644 -0.810 7.807 1.00 62.22 733 PRO A N 1
ATOM 5469 C CA . PRO A 1 733 ? 3.072 -0.636 7.506 1.00 62.22 733 PRO A CA 1
ATOM 5470 C C . PRO A 1 733 ? 3.451 0.709 6.868 1.00 62.22 733 PRO A C 1
ATOM 5472 O O . PRO A 1 733 ? 4.581 1.163 7.025 1.00 62.22 733 PRO A O 1
ATOM 5475 N N . GLY A 1 734 ? 2.529 1.348 6.136 1.00 61.09 734 GLY A N 1
ATOM 5476 C CA . GLY A 1 734 ? 2.782 2.632 5.475 1.00 61.09 734 GLY A CA 1
ATOM 5477 C C . GLY A 1 734 ? 2.643 3.866 6.374 1.00 61.09 734 GLY A C 1
ATOM 5478 O O . GLY A 1 734 ? 3.288 4.874 6.079 1.00 61.09 734 GLY A O 1
ATOM 5479 N N . PHE A 1 735 ? 1.810 3.789 7.421 1.00 67.06 735 PHE A N 1
ATOM 5480 C CA . PHE A 1 735 ? 1.512 4.838 8.407 1.00 67.06 735 PHE A CA 1
ATOM 5481 C C . PHE A 1 735 ? 0.717 4.238 9.580 1.00 67.06 735 PHE A C 1
ATOM 5483 O O . PHE A 1 735 ? -0.331 3.638 9.355 1.00 67.06 735 PHE A O 1
ATOM 5490 N N . SER A 1 736 ? 1.148 4.451 10.825 1.00 64.19 736 SER A N 1
ATOM 5491 C CA . SER A 1 736 ? 0.362 4.076 12.011 1.00 64.19 736 SER A CA 1
ATOM 5492 C C . SER A 1 736 ? -0.561 5.211 12.448 1.00 64.19 736 SER A C 1
ATOM 5494 O O . SER A 1 736 ? -0.124 6.354 12.574 1.00 64.19 736 SER A O 1
ATOM 5496 N N . ILE A 1 737 ? -1.827 4.886 12.720 1.00 80.38 737 ILE A N 1
ATOM 5497 C CA . ILE A 1 737 ? -2.814 5.826 13.262 1.00 80.38 737 ILE A CA 1
ATOM 5498 C C . ILE A 1 737 ? -2.983 5.534 14.753 1.00 80.38 737 ILE A C 1
ATOM 5500 O O . ILE A 1 737 ? -3.397 4.441 15.137 1.00 80.38 737 ILE A O 1
ATOM 5504 N N . SER A 1 738 ? -2.664 6.516 15.595 1.00 72.00 738 SER A N 1
ATOM 5505 C CA . SER A 1 738 ? -2.743 6.404 17.058 1.00 72.00 738 SER A CA 1
ATOM 5506 C C . SER A 1 738 ? -4.068 6.892 17.648 1.00 72.00 738 SER A C 1
ATOM 5508 O O . SER A 1 738 ? -4.307 6.707 18.839 1.00 72.00 738 SER A O 1
ATOM 5510 N N . THR A 1 739 ? -4.933 7.513 16.845 1.00 81.56 739 THR A N 1
ATOM 5511 C CA . THR A 1 739 ? -6.255 7.969 17.286 1.00 81.56 739 THR A CA 1
ATOM 5512 C C . THR A 1 739 ? -7.258 6.810 17.223 1.00 81.56 739 THR A C 1
ATOM 5514 O O . THR A 1 739 ? -7.407 6.213 16.153 1.00 81.56 739 THR A O 1
ATOM 5517 N N . PRO A 1 740 ? -7.963 6.481 18.322 1.00 87.56 740 PRO A N 1
ATOM 5518 C CA . PRO A 1 740 ? -9.033 5.491 18.284 1.00 87.56 740 PRO A CA 1
ATOM 5519 C C . PRO A 1 740 ? -10.177 5.934 17.366 1.00 87.56 740 PRO A C 1
ATOM 5521 O O . PRO A 1 740 ? -10.554 7.106 17.334 1.00 87.56 740 PRO A O 1
ATOM 5524 N N . ILE A 1 741 ? -10.776 4.972 16.669 1.00 91.88 741 ILE A N 1
ATOM 5525 C CA . ILE A 1 741 ? -11.928 5.193 15.794 1.00 91.88 741 ILE A CA 1
ATOM 5526 C C . ILE A 1 741 ? -13.206 5.369 16.621 1.00 91.88 741 ILE A C 1
ATOM 5528 O O . ILE A 1 741 ? -14.061 6.183 16.273 1.00 91.88 741 ILE A O 1
ATOM 5532 N N . ILE A 1 742 ? -13.354 4.594 17.699 1.00 94.81 742 ILE A N 1
ATOM 5533 C CA . ILE A 1 742 ? -14.459 4.733 18.653 1.00 94.81 742 ILE A CA 1
ATOM 5534 C C . ILE A 1 742 ? -13.898 4.733 20.071 1.00 94.81 742 ILE A C 1
ATOM 5536 O O . ILE A 1 742 ? -13.091 3.868 20.405 1.00 94.81 742 ILE A O 1
ATOM 5540 N N . THR A 1 743 ? -14.349 5.652 20.917 1.00 94.94 743 THR A N 1
ATOM 5541 C CA . THR A 1 743 ? -14.080 5.642 22.360 1.00 94.94 743 THR A CA 1
ATOM 5542 C C . THR A 1 743 ? -15.378 5.623 23.162 1.00 94.94 743 THR A C 1
ATOM 5544 O O . THR A 1 743 ? -16.429 6.080 22.705 1.00 94.94 743 THR A O 1
ATOM 5547 N N . PHE A 1 744 ? -15.323 5.062 24.368 1.00 94.88 744 PHE A N 1
ATOM 5548 C CA . PHE A 1 744 ? -16.460 4.967 25.278 1.00 94.88 744 PHE A CA 1
ATOM 5549 C C . PHE A 1 744 ? -16.119 5.625 26.615 1.00 94.88 744 PHE A C 1
ATOM 5551 O O . PHE A 1 744 ? -15.393 5.065 27.439 1.00 94.88 744 PHE A O 1
ATOM 5558 N N . GLY A 1 745 ? -16.702 6.797 26.861 1.00 89.25 745 GLY A N 1
ATOM 5559 C CA . GLY A 1 745 ? -16.620 7.482 28.144 1.00 89.25 745 GLY A CA 1
ATOM 5560 C C . GLY A 1 745 ? -17.282 6.686 29.273 1.00 89.25 745 GLY A C 1
ATOM 5561 O O . GLY A 1 745 ? -18.088 5.776 29.042 1.00 89.25 745 GLY A O 1
ATOM 5562 N N . GLY A 1 746 ? -16.952 7.031 30.520 1.00 84.12 746 GLY A N 1
ATOM 5563 C CA . GLY A 1 746 ? -17.563 6.452 31.720 1.00 84.12 746 GLY A CA 1
ATOM 5564 C C . GLY A 1 746 ? -19.072 6.726 31.828 1.00 84.12 746 GLY A C 1
ATOM 5565 O O . GLY A 1 746 ? -19.593 7.661 31.227 1.00 84.12 746 GLY A O 1
ATOM 5566 N N . GLY A 1 747 ? -19.781 5.905 32.608 1.00 86.38 747 GLY A N 1
ATOM 5567 C CA . GLY A 1 747 ? -21.210 6.083 32.897 1.00 86.38 747 GLY A CA 1
ATOM 5568 C C . GLY A 1 747 ? -22.095 4.896 32.512 1.00 86.38 747 GLY A C 1
ATOM 5569 O O . GLY A 1 747 ? -21.616 3.902 31.954 1.00 86.38 747 GLY A O 1
ATOM 5570 N N . GLU A 1 748 ? -23.372 5.001 32.887 1.00 87.81 748 GLU A N 1
ATOM 5571 C CA . GLU A 1 748 ? -24.392 3.947 32.788 1.00 87.81 748 GLU A CA 1
ATOM 5572 C C . GLU A 1 748 ? -24.794 3.656 31.336 1.00 87.81 748 GLU A C 1
ATOM 5574 O O . GLU A 1 748 ? -24.819 2.497 30.928 1.00 87.81 748 GLU A O 1
ATOM 5579 N N . ALA A 1 749 ? -25.026 4.689 30.519 1.00 87.88 749 ALA A N 1
ATOM 5580 C CA . ALA A 1 749 ? -25.504 4.517 29.144 1.00 87.88 749 ALA A CA 1
ATOM 5581 C C . ALA A 1 749 ? -24.457 3.866 28.221 1.00 87.88 749 ALA A C 1
ATOM 5583 O O . ALA A 1 749 ? -24.799 3.185 27.260 1.00 87.88 749 ALA A O 1
ATOM 5584 N N . THR A 1 750 ? -23.173 4.040 28.534 1.00 93.31 750 THR A N 1
ATOM 5585 C CA . THR A 1 750 ? -22.040 3.466 27.793 1.00 93.31 750 THR A CA 1
ATOM 5586 C C . THR A 1 750 ? -21.503 2.176 28.416 1.00 93.31 750 THR A C 1
ATOM 5588 O O . THR A 1 750 ? -20.589 1.564 27.863 1.00 93.31 750 THR A O 1
ATOM 5591 N N . GLN A 1 751 ? -22.053 1.735 29.556 1.00 92.25 751 GLN A N 1
ATOM 5592 C CA . GLN A 1 751 ? -21.543 0.586 30.308 1.00 92.25 751 GLN A CA 1
ATOM 5593 C C . GLN A 1 751 ? -21.526 -0.696 29.475 1.00 92.25 751 GLN A C 1
ATOM 5595 O O . GLN A 1 751 ? -20.491 -1.356 29.408 1.00 92.25 751 GLN A O 1
ATOM 5600 N N . ILE A 1 752 ? -22.629 -1.001 28.789 1.00 92.19 752 ILE A N 1
ATOM 5601 C CA . ILE A 1 752 ? -22.732 -2.206 27.961 1.00 92.19 752 ILE A CA 1
ATOM 5602 C C . ILE A 1 752 ? -21.698 -2.217 26.827 1.00 92.19 752 ILE A C 1
ATOM 5604 O O . ILE A 1 752 ? -21.140 -3.265 26.504 1.00 92.19 752 ILE A O 1
ATOM 5608 N N . PHE A 1 753 ? -21.378 -1.052 26.254 1.00 94.88 753 PHE A N 1
ATOM 5609 C CA . PHE A 1 753 ? -20.367 -0.958 25.204 1.00 94.88 753 PHE A CA 1
ATOM 5610 C C . PHE A 1 753 ? -18.965 -1.195 25.758 1.00 94.88 753 PHE A C 1
ATOM 5612 O O . PHE A 1 753 ? -18.221 -1.969 25.165 1.00 94.88 753 PHE A O 1
ATOM 5619 N N . ARG A 1 754 ? -18.632 -0.626 26.925 1.00 94.12 754 ARG A N 1
ATOM 5620 C CA . ARG A 1 754 ? -17.333 -0.866 27.575 1.00 94.12 754 ARG A CA 1
ATOM 5621 C C . ARG A 1 754 ? -17.141 -2.324 27.978 1.00 94.12 754 ARG A C 1
ATOM 5623 O O . ARG A 1 754 ? -16.064 -2.876 27.780 1.00 94.12 754 ARG A O 1
ATOM 5630 N N . GLU A 1 755 ? -18.183 -2.951 28.522 1.00 91.94 755 GLU A N 1
ATOM 5631 C CA . GLU A 1 755 ? -18.155 -4.365 28.915 1.00 91.94 755 GLU A CA 1
ATOM 5632 C C . GLU A 1 755 ? -18.019 -5.304 27.708 1.00 91.94 755 GLU A C 1
ATOM 5634 O O . GLU A 1 755 ? -17.384 -6.350 27.823 1.00 91.94 755 GLU A O 1
ATOM 5639 N N . THR A 1 756 ? -18.576 -4.928 26.551 1.00 93.75 756 THR A N 1
ATOM 5640 C CA . THR A 1 756 ? -18.558 -5.766 25.339 1.00 93.75 756 THR A CA 1
ATOM 5641 C C . THR A 1 756 ? -17.314 -5.538 24.473 1.00 93.75 756 THR A C 1
ATOM 5643 O O . THR A 1 756 ? -16.760 -6.493 23.933 1.00 93.75 756 THR A O 1
ATOM 5646 N N . TYR A 1 757 ? -16.874 -4.287 24.317 1.00 93.69 757 TYR A N 1
ATOM 5647 C CA . TYR A 1 757 ? -15.879 -3.885 23.312 1.00 93.69 757 TYR A CA 1
ATOM 5648 C C . TYR A 1 757 ? -14.590 -3.298 23.900 1.00 93.69 757 TYR A C 1
ATOM 5650 O O . TYR A 1 757 ? -13.646 -3.051 23.153 1.00 93.69 757 TYR A O 1
ATOM 5658 N N . GLY A 1 758 ? -14.527 -3.082 25.216 1.00 93.69 758 GLY A N 1
ATOM 5659 C CA . GLY A 1 758 ? -13.467 -2.300 25.852 1.00 93.69 758 GLY A CA 1
ATOM 5660 C C . GLY A 1 758 ? -13.721 -0.793 25.759 1.00 93.69 758 GLY A C 1
ATOM 5661 O O . GLY A 1 758 ? -14.780 -0.354 25.322 1.00 93.69 758 GLY A O 1
ATOM 5662 N N . ASN A 1 759 ? -12.758 0.017 26.206 1.00 92.69 759 ASN A N 1
ATOM 5663 C CA . ASN A 1 759 ? -12.914 1.479 26.260 1.00 92.69 759 ASN A CA 1
ATOM 5664 C C . ASN A 1 759 ? -12.652 2.173 24.915 1.00 92.69 759 ASN A C 1
ATOM 5666 O O . ASN A 1 759 ? -13.123 3.288 24.706 1.00 92.69 759 ASN A O 1
ATOM 5670 N N . GLU A 1 760 ? -11.896 1.535 24.022 1.00 93.75 760 GLU A N 1
ATOM 5671 C CA . GLU A 1 760 ? -11.410 2.126 22.775 1.00 93.75 760 GLU A CA 1
ATOM 5672 C C . GLU A 1 760 ? -11.377 1.066 21.668 1.00 93.75 760 GLU A C 1
ATOM 5674 O O . GLU A 1 760 ? -11.031 -0.092 21.910 1.00 93.75 760 GLU A O 1
ATOM 5679 N N . ILE A 1 761 ? -11.719 1.464 20.444 1.00 92.94 761 ILE A N 1
ATOM 5680 C CA . ILE A 1 761 ? -11.687 0.630 19.242 1.00 92.94 761 ILE A CA 1
ATOM 5681 C C . ILE A 1 761 ? -10.787 1.308 18.211 1.00 92.94 761 ILE A C 1
ATOM 5683 O O . ILE A 1 761 ? -11.088 2.400 17.733 1.00 92.94 761 ILE A O 1
ATOM 5687 N N . TYR A 1 762 ? -9.709 0.627 17.833 1.00 82.94 762 TYR A N 1
ATOM 5688 C CA . TYR A 1 762 ? -8.714 1.122 16.880 1.00 82.94 762 TYR A CA 1
ATOM 5689 C C . TYR A 1 762 ? -8.901 0.600 15.454 1.00 82.94 762 TYR A C 1
ATOM 5691 O O . TYR A 1 762 ? -8.534 1.285 14.507 1.00 82.94 762 TYR A O 1
ATOM 5699 N N . SER A 1 763 ? -9.391 -0.631 15.296 1.00 81.06 763 SER A N 1
ATOM 5700 C CA . SER A 1 763 ? -9.769 -1.300 14.034 1.00 81.06 763 SER A CA 1
ATOM 5701 C C . SER A 1 763 ? -10.085 -2.778 14.302 1.00 81.06 763 SER A C 1
ATOM 5703 O O . SER A 1 763 ? -9.962 -3.249 15.435 1.00 81.06 763 SER A O 1
ATOM 5705 N N . GLY A 1 764 ? -10.515 -3.518 13.275 1.00 82.38 764 GLY A N 1
ATOM 5706 C CA . GLY A 1 764 ? -10.574 -4.980 13.309 1.00 82.38 764 GLY A CA 1
ATOM 5707 C C . GLY A 1 764 ? -11.920 -5.562 13.728 1.00 82.38 764 GLY A C 1
ATOM 5708 O O . GLY A 1 764 ? -12.968 -4.911 13.675 1.00 82.38 764 GLY A O 1
ATOM 5709 N N . THR A 1 765 ? -11.886 -6.820 14.176 1.00 84.62 765 THR A N 1
ATOM 5710 C CA . THR A 1 765 ? -13.079 -7.595 14.552 1.00 84.62 765 THR A CA 1
ATOM 5711 C C . THR A 1 765 ? -13.959 -6.865 15.567 1.00 84.62 765 THR A C 1
ATOM 5713 O O . THR A 1 765 ? -15.181 -6.910 15.453 1.00 84.62 765 THR A O 1
ATOM 5716 N N . THR A 1 766 ? -13.371 -6.125 16.510 1.00 91.19 766 THR A N 1
ATOM 5717 C CA . THR A 1 766 ? -14.121 -5.351 17.511 1.00 91.19 766 THR A CA 1
ATOM 5718 C C . THR A 1 766 ? -14.962 -4.234 16.884 1.00 91.19 766 THR A C 1
ATOM 5720 O O . THR A 1 766 ? -16.119 -4.067 17.268 1.00 91.19 766 THR A O 1
ATOM 5723 N N . LEU A 1 767 ? -14.443 -3.515 15.878 1.00 92.94 767 LEU A N 1
ATOM 5724 C CA . LEU A 1 767 ? -15.212 -2.497 15.150 1.00 92.94 767 LEU A CA 1
ATOM 5725 C C . LEU A 1 767 ? -16.391 -3.130 14.405 1.00 92.94 767 LEU A C 1
ATOM 5727 O O . LEU A 1 767 ? -17.507 -2.616 14.461 1.00 92.94 767 LEU A O 1
ATOM 5731 N N . ARG A 1 768 ? -16.170 -4.276 13.753 1.00 92.88 768 ARG A N 1
ATOM 5732 C CA . ARG A 1 768 ? -17.242 -5.006 13.058 1.00 92.88 768 ARG A CA 1
ATOM 5733 C C . ARG A 1 768 ? -18.319 -5.481 14.026 1.00 92.88 768 ARG A C 1
ATOM 5735 O O . ARG A 1 768 ? -19.502 -5.286 13.770 1.00 92.88 768 ARG A O 1
ATOM 5742 N N . ASN A 1 769 ? -17.915 -6.036 15.164 1.00 94.00 769 ASN A N 1
ATOM 5743 C CA . ASN A 1 769 ? -18.829 -6.470 16.217 1.00 94.00 769 ASN A CA 1
ATOM 5744 C C . ASN A 1 769 ? -19.668 -5.302 16.756 1.00 94.00 769 ASN A C 1
ATOM 5746 O O . ASN A 1 769 ? -20.876 -5.456 16.954 1.00 94.00 769 ASN A O 1
ATOM 5750 N N . PHE A 1 770 ? -19.057 -4.121 16.911 1.00 96.25 770 PHE A N 1
ATOM 5751 C CA . PHE A 1 770 ? -19.784 -2.900 17.238 1.00 96.25 770 PHE A CA 1
ATOM 5752 C C . PHE A 1 770 ? -20.795 -2.548 16.141 1.00 96.25 770 PHE A C 1
ATOM 5754 O O . PHE A 1 770 ? -21.982 -2.436 16.430 1.00 96.25 770 PHE A O 1
ATOM 5761 N N . ILE A 1 771 ? -20.388 -2.453 14.874 1.00 95.69 771 ILE A N 1
ATOM 5762 C CA . ILE A 1 771 ? -21.303 -2.123 13.764 1.00 95.69 771 ILE A CA 1
ATOM 5763 C C . ILE A 1 771 ? -22.485 -3.105 13.687 1.00 95.69 771 ILE A C 1
ATOM 5765 O O . ILE A 1 771 ? -23.617 -2.686 13.459 1.00 95.69 771 ILE A O 1
ATOM 5769 N N . LEU A 1 772 ? -22.262 -4.396 13.943 1.00 95.69 772 LEU A N 1
ATOM 5770 C CA . LEU A 1 772 ? -23.312 -5.424 13.955 1.00 95.69 772 LEU A CA 1
ATOM 5771 C C . LEU A 1 772 ? -24.172 -5.428 15.233 1.00 95.69 772 LEU A C 1
ATOM 5773 O O . LEU A 1 772 ? -25.195 -6.114 15.296 1.00 95.69 772 LEU A O 1
ATOM 5777 N N . GLY A 1 773 ? -23.791 -4.661 16.256 1.00 95.25 773 GLY A N 1
ATOM 5778 C CA . GLY A 1 773 ? -24.518 -4.555 17.518 1.00 95.25 773 GLY A CA 1
ATOM 5779 C C . GLY A 1 773 ? -24.547 -5.867 18.303 1.00 95.25 773 GLY A C 1
ATOM 5780 O O . GLY A 1 773 ? -25.614 -6.274 18.780 1.00 95.25 773 GLY A O 1
ATOM 5781 N N . THR A 1 774 ? -23.395 -6.544 18.407 1.00 94.69 774 THR A N 1
ATOM 5782 C CA . THR A 1 774 ? -23.231 -7.799 19.175 1.00 94.69 774 THR A CA 1
ATOM 5783 C C . THR A 1 774 ? -23.426 -7.634 20.687 1.00 94.69 774 THR A C 1
ATOM 5785 O O . THR A 1 774 ? -23.647 -8.617 21.385 1.00 94.69 774 THR A O 1
ATOM 5788 N N . ASP A 1 775 ? -23.444 -6.391 21.173 1.00 91.69 775 ASP A N 1
ATOM 5789 C CA . ASP A 1 775 ? -23.804 -5.987 22.539 1.00 91.69 775 ASP A CA 1
ATOM 5790 C C . ASP A 1 775 ? -25.291 -6.203 22.870 1.00 91.69 775 ASP A C 1
ATOM 5792 O O . ASP A 1 775 ? -25.715 -6.045 24.012 1.00 91.69 775 ASP A O 1
ATOM 5796 N N . GLY A 1 776 ? -26.105 -6.576 21.878 1.00 88.81 776 GLY A N 1
ATOM 5797 C CA . GLY A 1 776 ? -27.515 -6.884 22.079 1.00 88.81 776 GLY A CA 1
ATOM 5798 C C . GLY A 1 776 ? -28.441 -5.668 22.047 1.00 88.81 776 GLY A C 1
ATOM 5799 O O . GLY A 1 776 ? -29.642 -5.850 22.263 1.00 88.81 776 GLY A O 1
ATOM 5800 N N . ARG A 1 777 ? -27.947 -4.459 21.718 1.00 91.44 777 ARG A N 1
ATOM 5801 C CA . ARG A 1 777 ? -28.799 -3.272 21.523 1.00 91.44 777 ARG A CA 1
ATOM 5802 C C . ARG A 1 777 ? -29.970 -3.535 20.582 1.00 91.44 777 ARG A C 1
ATOM 5804 O O . ARG A 1 777 ? -29.876 -4.326 19.638 1.00 91.44 777 ARG A O 1
ATOM 5811 N N . ALA A 1 778 ? -31.083 -2.852 20.821 1.00 88.88 778 ALA A N 1
ATOM 5812 C CA . ALA A 1 778 ? -32.199 -2.841 19.885 1.00 88.88 778 ALA A CA 1
ATOM 5813 C C . ALA A 1 778 ? -31.820 -2.077 18.605 1.00 88.88 778 ALA A C 1
ATOM 5815 O O . ALA A 1 778 ? -30.928 -1.232 18.622 1.00 88.88 778 ALA A O 1
ATOM 5816 N N . ILE A 1 779 ? -32.500 -2.371 17.495 1.00 88.62 779 ILE A N 1
ATOM 5817 C CA . ILE A 1 779 ? -32.417 -1.525 16.298 1.00 88.62 779 ILE A CA 1
ATOM 5818 C C . ILE A 1 779 ? -33.154 -0.215 16.627 1.00 88.62 779 ILE A C 1
ATOM 5820 O O . ILE A 1 779 ? -34.330 -0.291 17.000 1.00 88.62 779 ILE A O 1
ATOM 5824 N N . PRO A 1 780 ? -32.500 0.956 16.519 1.00 88.44 780 PRO A N 1
ATOM 5825 C CA . PRO A 1 780 ? -33.151 2.239 16.752 1.00 88.44 780 PRO A CA 1
ATOM 5826 C C . PRO A 1 780 ? -34.348 2.431 15.820 1.00 88.44 780 PRO A C 1
ATOM 5828 O O . PRO A 1 780 ? -34.349 1.979 14.673 1.00 88.44 780 PRO A O 1
ATOM 5831 N N . VAL A 1 781 ? -35.380 3.127 16.296 1.00 88.12 781 VAL A N 1
ATOM 5832 C CA . VAL A 1 781 ? -36.477 3.548 15.416 1.00 88.12 781 VAL A CA 1
ATOM 5833 C C . VAL A 1 781 ? -35.954 4.543 14.378 1.00 88.12 781 VAL A C 1
ATOM 5835 O O . VAL A 1 781 ? -34.983 5.250 14.620 1.00 88.12 781 VAL A O 1
ATOM 5838 N N . TYR A 1 782 ? -36.617 4.638 13.225 1.00 84.69 782 TYR A N 1
ATOM 5839 C CA . TYR A 1 782 ? -36.152 5.411 12.063 1.00 84.69 782 TYR A CA 1
ATOM 5840 C C . TYR A 1 782 ? -35.595 6.816 12.385 1.00 84.69 782 TYR A C 1
ATOM 5842 O O . TYR A 1 782 ? -34.530 7.177 11.888 1.00 84.69 782 TYR A O 1
ATOM 5850 N N . ARG A 1 783 ? -36.275 7.579 13.256 1.00 84.12 783 ARG A N 1
ATOM 5851 C CA . ARG A 1 783 ? -35.895 8.953 13.644 1.00 84.12 783 ARG A CA 1
ATOM 5852 C C . ARG A 1 783 ? -34.889 9.056 14.797 1.00 84.12 783 ARG A C 1
ATOM 5854 O O . ARG A 1 783 ? -34.469 10.156 15.118 1.00 84.12 783 ARG A O 1
ATOM 5861 N N . ASP A 1 784 ? -34.530 7.951 15.440 1.00 85.56 784 ASP A N 1
ATOM 5862 C CA . ASP A 1 784 ? -33.571 7.950 16.546 1.00 85.56 784 ASP A CA 1
ATOM 5863 C C . ASP A 1 784 ? -32.148 7.900 15.992 1.00 85.56 784 ASP A C 1
ATOM 5865 O O . ASP A 1 784 ? -31.666 6.829 15.623 1.00 85.56 784 ASP A O 1
ATOM 5869 N N . LEU A 1 785 ? -31.508 9.063 15.888 1.00 84.12 785 LEU A N 1
ATOM 5870 C CA . LEU A 1 785 ? -30.131 9.226 15.411 1.00 84.12 785 LEU A CA 1
ATOM 5871 C C . LEU A 1 785 ? -29.103 9.217 16.542 1.00 84.12 785 LEU A C 1
ATOM 5873 O O . LEU A 1 785 ? -27.909 9.163 16.271 1.00 84.12 785 LEU A O 1
ATOM 5877 N N . VAL A 1 786 ? -29.549 9.247 17.797 1.00 85.38 786 VAL A N 1
ATOM 5878 C CA . VAL A 1 786 ? -28.671 9.267 18.970 1.00 85.38 786 VAL A CA 1
ATOM 5879 C C . VAL A 1 786 ? -28.152 7.865 19.260 1.00 85.38 786 VAL A C 1
ATOM 5881 O O . VAL A 1 786 ? -26.963 7.681 19.518 1.00 85.38 786 VAL A O 1
ATOM 5884 N N . ASN A 1 787 ? -29.020 6.855 19.173 1.00 88.75 787 ASN A N 1
ATOM 5885 C CA . ASN A 1 787 ? -28.608 5.471 19.351 1.00 88.75 787 ASN A CA 1
ATOM 5886 C C . ASN A 1 787 ? -27.988 4.908 18.057 1.00 88.75 787 ASN A C 1
ATOM 5888 O O . ASN A 1 787 ? -28.557 5.086 16.974 1.00 88.75 787 ASN A O 1
ATOM 5892 N N . PRO A 1 788 ? -26.844 4.201 18.145 1.00 93.06 788 PRO A N 1
ATOM 5893 C CA . PRO A 1 788 ? -26.179 3.644 16.972 1.00 93.06 788 PRO A CA 1
ATOM 5894 C C . PRO A 1 788 ? -27.039 2.559 16.316 1.00 93.06 788 PRO A C 1
ATOM 5896 O O . PRO A 1 788 ? -27.513 1.631 16.980 1.00 93.06 788 PRO A O 1
ATOM 5899 N N . ALA A 1 789 ? -27.220 2.663 14.997 1.00 93.00 789 ALA A N 1
ATOM 5900 C CA . ALA A 1 789 ? -27.887 1.636 14.200 1.00 93.00 789 ALA A CA 1
ATOM 5901 C C . ALA A 1 789 ? -27.088 0.317 14.150 1.00 93.00 789 ALA A C 1
ATOM 5903 O O . ALA A 1 789 ? -25.977 0.213 14.669 1.00 93.00 789 ALA A O 1
ATOM 5904 N N . LYS A 1 790 ? -27.665 -0.715 13.524 1.00 94.62 790 LYS A N 1
ATOM 5905 C CA . LYS A 1 790 ? -26.956 -1.964 13.210 1.00 94.62 790 LYS A CA 1
ATOM 5906 C C . LYS A 1 790 ? -26.703 -2.035 11.718 1.00 94.62 790 LYS A C 1
ATOM 5908 O O . LYS A 1 790 ? -27.657 -1.897 10.966 1.00 94.62 790 LYS A O 1
ATOM 5913 N N . GLY A 1 791 ? -25.459 -2.284 11.326 1.00 94.00 791 GLY A N 1
ATOM 5914 C CA . GLY A 1 791 ? -25.093 -2.509 9.934 1.00 94.00 791 GLY A CA 1
ATOM 5915 C C . GLY A 1 791 ? -25.547 -3.873 9.408 1.00 94.00 791 GLY A C 1
ATOM 5916 O O . GLY A 1 791 ? -25.866 -4.797 10.159 1.00 94.00 791 GLY A O 1
ATOM 5917 N N . ASN A 1 792 ? -25.530 -3.997 8.088 1.00 95.88 792 ASN A N 1
ATOM 5918 C CA . ASN A 1 792 ? -25.834 -5.200 7.332 1.00 95.88 792 ASN A CA 1
ATOM 5919 C C . ASN A 1 792 ? -24.616 -6.134 7.313 1.00 95.88 792 ASN A C 1
ATOM 5921 O O . ASN A 1 792 ? -23.538 -5.763 6.847 1.00 95.88 792 ASN A O 1
ATOM 5925 N N . SER A 1 793 ? -24.785 -7.359 7.811 1.00 94.81 793 SER A N 1
ATOM 5926 C CA . SER A 1 793 ? -23.690 -8.322 7.935 1.00 94.81 793 SER A CA 1
ATOM 5927 C C . SER A 1 793 ? -23.155 -8.837 6.603 1.00 94.81 793 SER A C 1
ATOM 5929 O O . SER A 1 793 ? -21.964 -9.118 6.519 1.00 94.81 793 SER A O 1
ATOM 5931 N N . GLU A 1 794 ? -24.011 -8.981 5.585 1.00 94.81 794 GLU A N 1
ATOM 5932 C CA . GLU A 1 794 ? -23.591 -9.466 4.263 1.00 94.81 794 GLU A CA 1
ATOM 5933 C C . GLU A 1 794 ? -22.707 -8.407 3.596 1.00 94.81 794 GLU A C 1
ATOM 5935 O O . GLU A 1 794 ? -21.563 -8.687 3.249 1.00 94.81 794 GLU A O 1
ATOM 5940 N N . LEU A 1 795 ? -23.176 -7.156 3.558 1.00 95.75 795 LEU A N 1
ATOM 5941 C CA . LEU A 1 795 ? -22.425 -6.044 2.965 1.00 95.75 795 LEU A CA 1
ATOM 5942 C C . LEU A 1 795 ? -21.133 -5.720 3.723 1.00 95.75 795 LEU A C 1
ATOM 5944 O O . LEU A 1 795 ? -20.121 -5.392 3.104 1.00 95.75 795 LEU A O 1
ATOM 5948 N N . LEU A 1 796 ? -21.141 -5.835 5.056 1.00 94.69 796 LEU A N 1
ATOM 5949 C CA . LEU A 1 796 ? -19.932 -5.662 5.860 1.00 94.69 796 LEU A CA 1
ATOM 5950 C C . LEU A 1 796 ? -18.896 -6.748 5.551 1.00 94.69 796 LEU A C 1
ATOM 5952 O O . LEU A 1 796 ? -17.710 -6.443 5.444 1.00 94.69 796 LEU A O 1
ATOM 5956 N N . GLN A 1 797 ? -19.328 -8.001 5.391 1.00 93.31 797 GLN A N 1
ATOM 5957 C CA . GLN A 1 797 ? -18.424 -9.089 5.031 1.00 93.31 797 GLN A CA 1
ATOM 5958 C C . GLN A 1 797 ? -17.886 -8.928 3.605 1.00 93.31 797 GLN A C 1
ATOM 5960 O O . GLN A 1 797 ? -16.698 -9.154 3.375 1.00 93.31 797 GLN A O 1
ATOM 5965 N N . ASP A 1 798 ? -18.723 -8.493 2.663 1.00 91.81 798 ASP A N 1
ATOM 5966 C CA . ASP A 1 798 ? -18.292 -8.193 1.298 1.00 91.81 798 ASP A CA 1
ATOM 5967 C C . ASP A 1 798 ? -17.249 -7.076 1.272 1.00 91.81 798 ASP A C 1
ATOM 5969 O O . ASP A 1 798 ? -16.227 -7.218 0.599 1.00 91.81 798 ASP A O 1
ATOM 5973 N N . ALA A 1 799 ? -17.448 -6.010 2.051 1.00 91.69 799 ALA A N 1
ATOM 5974 C CA . ALA A 1 799 ? -16.460 -4.948 2.193 1.00 91.69 799 ALA A CA 1
ATOM 5975 C C . ALA A 1 799 ? -15.131 -5.486 2.737 1.00 91.69 799 ALA A C 1
ATOM 5977 O O . ALA A 1 799 ? -14.100 -5.241 2.121 1.00 91.69 799 ALA A O 1
ATOM 5978 N N . VAL A 1 800 ? -15.135 -6.298 3.801 1.00 90.31 800 VAL A N 1
ATOM 5979 C CA . VAL A 1 800 ? -13.912 -6.946 4.325 1.00 90.31 800 VAL A CA 1
ATOM 5980 C C . VAL A 1 800 ? -13.198 -7.758 3.238 1.00 90.31 800 VAL A C 1
ATOM 5982 O O . VAL A 1 800 ? -11.977 -7.675 3.096 1.00 90.31 800 VAL A O 1
ATOM 5985 N N . ASN A 1 801 ? -13.954 -8.505 2.430 1.00 90.88 801 ASN A N 1
ATOM 5986 C CA . ASN A 1 801 ? -13.400 -9.287 1.327 1.00 90.88 801 ASN A CA 1
ATOM 5987 C C . ASN A 1 801 ? -12.792 -8.399 0.228 1.00 90.88 801 ASN A C 1
ATOM 5989 O O . ASN A 1 801 ? -11.800 -8.784 -0.377 1.00 90.88 801 ASN A O 1
ATOM 5993 N N . GLN A 1 802 ? -13.357 -7.220 -0.050 1.00 89.38 802 GLN A N 1
ATOM 5994 C CA . GLN A 1 802 ? -12.756 -6.272 -0.996 1.00 89.38 802 GLN A CA 1
ATOM 5995 C C . GLN A 1 802 ? -11.518 -5.589 -0.407 1.00 89.38 802 GLN A C 1
ATOM 5997 O O . GLN A 1 802 ? -10.508 -5.428 -1.089 1.00 89.38 802 GLN A O 1
ATOM 6002 N N . GLN A 1 803 ? -11.560 -5.214 0.870 1.00 87.88 803 GLN A N 1
ATOM 6003 C CA . GLN A 1 803 ? -10.458 -4.542 1.556 1.00 87.88 803 GLN A CA 1
ATOM 6004 C C . GLN A 1 803 ? -9.187 -5.397 1.592 1.00 87.88 803 GLN A C 1
ATOM 6006 O O . GLN A 1 803 ? -8.092 -4.854 1.442 1.00 87.88 803 GLN A O 1
ATOM 6011 N N . SER A 1 804 ? -9.309 -6.723 1.714 1.00 85.88 804 SER A N 1
ATOM 6012 C CA . SER A 1 804 ? -8.156 -7.631 1.625 1.00 85.88 804 SER A CA 1
ATOM 6013 C C . SER A 1 804 ? -7.506 -7.648 0.235 1.00 85.88 804 SER A C 1
ATOM 6015 O O . SER A 1 804 ? -6.319 -7.945 0.125 1.00 85.88 804 SER A O 1
ATOM 6017 N N . LEU A 1 805 ? -8.250 -7.281 -0.816 1.00 87.94 805 LEU A N 1
ATOM 6018 C CA . LEU A 1 805 ? -7.775 -7.266 -2.200 1.00 87.94 805 LEU A CA 1
ATOM 6019 C C . LEU A 1 805 ? -7.201 -5.919 -2.639 1.00 87.94 805 LEU A C 1
ATOM 6021 O O . LEU A 1 805 ? -6.356 -5.905 -3.526 1.00 87.94 805 LEU A O 1
ATOM 6025 N N . ILE A 1 806 ? -7.681 -4.795 -2.095 1.00 89.06 806 ILE A N 1
ATOM 6026 C CA . ILE A 1 806 ? -7.336 -3.442 -2.586 1.00 89.06 806 ILE A CA 1
ATOM 6027 C C . ILE A 1 806 ? -6.964 -2.433 -1.482 1.00 89.06 806 ILE A C 1
ATOM 6029 O O . ILE A 1 806 ? -6.804 -1.238 -1.753 1.00 89.06 806 ILE A O 1
ATOM 6033 N N . GLY A 1 807 ? -6.837 -2.888 -0.234 1.00 80.81 807 GLY A N 1
ATOM 6034 C CA . GLY A 1 807 ? -6.491 -2.051 0.915 1.00 80.81 807 GLY A CA 1
ATOM 6035 C C . GLY A 1 807 ? -5.028 -1.605 0.945 1.00 80.81 807 GLY A C 1
ATOM 6036 O O . GLY A 1 807 ? -4.384 -1.429 -0.089 1.00 80.81 807 GLY A O 1
ATOM 6037 N N . SER A 1 808 ? -4.478 -1.385 2.139 1.00 73.25 808 SER A N 1
ATOM 6038 C CA . SER A 1 808 ? -3.121 -0.836 2.274 1.00 73.25 808 SER A CA 1
ATOM 6039 C C . SER A 1 808 ? -1.993 -1.828 1.995 1.00 73.25 808 SER A C 1
ATOM 6041 O O . SER A 1 808 ? -0.883 -1.405 1.684 1.00 73.25 808 SER A O 1
ATOM 6043 N N . LEU A 1 809 ? -2.271 -3.133 2.075 1.00 74.56 809 LEU A N 1
ATOM 6044 C CA . LEU A 1 809 ? -1.329 -4.190 1.691 1.00 74.56 809 LEU A CA 1
ATOM 6045 C C . LEU A 1 809 ? -1.341 -4.472 0.185 1.00 74.56 809 LEU A C 1
ATOM 6047 O O . LEU A 1 809 ? -0.535 -5.272 -0.286 1.00 74.56 809 LEU A O 1
ATOM 6051 N N . TRP A 1 810 ? -2.237 -3.824 -0.566 1.00 86.56 810 TRP A N 1
ATOM 6052 C CA . TRP A 1 810 ? -2.300 -3.968 -2.012 1.00 86.56 810 TRP A CA 1
ATOM 6053 C C . TRP A 1 810 ? -0.978 -3.543 -2.649 1.00 86.56 810 TRP A C 1
ATOM 6055 O O . TRP A 1 810 ? -0.552 -2.393 -2.517 1.00 86.56 810 TRP A O 1
ATOM 6065 N N . GLN A 1 811 ? -0.344 -4.489 -3.336 1.00 83.06 811 GLN A N 1
ATOM 6066 C CA . GLN A 1 811 ? 0.885 -4.252 -4.075 1.00 83.06 811 GLN A CA 1
ATOM 6067 C C . GLN A 1 811 ? 0.539 -3.842 -5.500 1.00 83.06 811 GLN A C 1
ATOM 6069 O O . GLN A 1 811 ? -0.257 -4.493 -6.177 1.00 83.06 811 GLN A O 1
ATOM 6074 N N . ILE A 1 812 ? 1.151 -2.754 -5.956 1.00 85.06 812 ILE A N 1
ATOM 6075 C CA . ILE A 1 812 ? 1.047 -2.343 -7.350 1.00 85.06 812 ILE A CA 1
ATOM 6076 C C . ILE A 1 812 ? 1.788 -3.363 -8.238 1.00 85.06 812 ILE A C 1
ATOM 6078 O O . ILE A 1 812 ? 2.897 -3.766 -7.882 1.00 85.06 812 ILE A O 1
ATOM 6082 N N . PRO A 1 813 ? 1.232 -3.777 -9.394 1.00 84.06 813 PRO A N 1
ATOM 6083 C CA . PRO A 1 813 ? 1.986 -4.554 -10.372 1.00 84.06 813 PRO A CA 1
ATOM 6084 C C . PRO A 1 813 ? 3.261 -3.826 -10.829 1.00 84.06 813 PRO A C 1
ATOM 6086 O O . PRO A 1 813 ? 3.242 -2.615 -11.075 1.00 84.06 813 PRO A O 1
ATOM 6089 N N . ASN A 1 814 ? 4.364 -4.568 -10.975 1.00 78.94 814 ASN A N 1
ATOM 6090 C CA . ASN A 1 814 ? 5.626 -4.031 -11.494 1.00 78.94 814 ASN A CA 1
ATOM 6091 C C . ASN A 1 814 ? 5.411 -3.373 -12.867 1.00 78.94 814 ASN A C 1
ATOM 6093 O O . ASN A 1 814 ? 4.686 -3.904 -13.703 1.00 78.94 814 ASN A O 1
ATOM 6097 N N . GLY A 1 815 ? 6.029 -2.210 -13.088 1.00 78.81 815 GLY A N 1
ATOM 6098 C CA . GLY A 1 815 ? 5.901 -1.450 -14.337 1.00 78.81 815 GLY A CA 1
ATOM 6099 C C . GLY A 1 815 ? 4.820 -0.359 -14.340 1.00 78.81 815 GLY A C 1
ATOM 6100 O O . GLY A 1 815 ? 4.690 0.333 -15.349 1.00 78.81 815 GLY A O 1
ATOM 6101 N N . ILE A 1 816 ? 4.087 -0.163 -13.233 1.00 88.81 816 ILE A N 1
ATOM 6102 C CA . ILE A 1 816 ? 3.139 0.951 -13.043 1.00 88.81 816 ILE A CA 1
ATOM 6103 C C . ILE A 1 816 ? 3.656 1.898 -11.949 1.00 88.81 816 ILE A C 1
ATOM 6105 O O . ILE A 1 816 ? 3.962 1.459 -10.839 1.00 88.81 816 ILE A O 1
ATOM 6109 N N . LYS A 1 817 ? 3.717 3.207 -12.227 1.00 89.94 817 LYS A N 1
ATOM 6110 C CA . LYS A 1 817 ? 4.045 4.230 -11.211 1.00 89.94 817 LYS A CA 1
ATOM 6111 C C . LYS A 1 817 ? 2.800 4.666 -10.443 1.00 89.94 817 LYS A C 1
ATOM 6113 O O . LYS A 1 817 ? 1.729 4.787 -11.028 1.00 89.94 817 LYS A O 1
ATOM 6118 N N . VAL A 1 818 ? 2.928 4.968 -9.155 1.00 92.75 818 VAL A N 1
ATOM 6119 C CA . VAL A 1 818 ? 1.829 5.436 -8.300 1.00 92.75 818 VAL A CA 1
ATOM 6120 C C . VAL A 1 818 ? 2.169 6.775 -7.655 1.00 92.75 818 VAL A C 1
ATOM 6122 O O . VAL A 1 818 ? 3.232 6.948 -7.057 1.00 92.75 818 VAL A O 1
ATOM 6125 N N . HIS A 1 819 ? 1.225 7.709 -7.711 1.00 92.75 819 HIS A N 1
ATOM 6126 C CA . HIS A 1 819 ? 1.287 8.982 -6.997 1.00 92.75 819 HIS A CA 1
ATOM 6127 C C . HIS A 1 819 ? 0.134 9.043 -5.996 1.00 92.75 819 HIS A C 1
ATOM 6129 O O . HIS A 1 819 ? -1.025 9.112 -6.396 1.00 92.75 819 HIS A O 1
ATOM 6135 N N . GLN A 1 820 ? 0.443 8.993 -4.700 1.00 93.81 820 GLN A N 1
ATOM 6136 C CA . GLN A 1 820 ? -0.535 9.140 -3.623 1.00 93.81 820 GLN A CA 1
ATOM 6137 C C . GLN A 1 820 ? -0.586 10.603 -3.192 1.00 93.81 820 GLN A C 1
ATOM 6139 O O . GLN A 1 820 ? 0.448 11.174 -2.849 1.00 93.81 820 GLN A O 1
ATOM 6144 N N . ILE A 1 821 ? -1.767 11.208 -3.209 1.00 95.88 821 ILE A N 1
ATOM 6145 C CA . ILE A 1 821 ? -1.949 12.633 -2.941 1.00 95.88 821 ILE A CA 1
ATOM 6146 C C . ILE A 1 821 ? -3.003 12.807 -1.847 1.00 95.88 821 ILE A C 1
ATOM 6148 O O . ILE A 1 821 ? -4.157 12.421 -2.039 1.00 95.88 821 ILE A O 1
ATOM 6152 N N . GLY A 1 822 ? -2.613 13.400 -0.718 1.00 95.44 822 GLY A N 1
ATOM 6153 C CA . GLY A 1 822 ? -3.480 13.644 0.439 1.00 95.44 822 GLY A CA 1
ATOM 6154 C C . GLY A 1 822 ? -3.626 15.133 0.750 1.00 95.44 822 GLY A C 1
ATOM 6155 O O . GLY A 1 822 ? -2.639 15.868 0.740 1.00 95.44 822 GLY A O 1
ATOM 6156 N N . GLY A 1 823 ? -4.849 15.588 1.027 1.00 95.31 823 GLY A N 1
ATOM 6157 C CA . GLY A 1 823 ? -5.086 16.932 1.559 1.00 95.31 823 GLY A CA 1
ATOM 6158 C C . GLY A 1 823 ? -4.872 16.983 3.073 1.00 95.31 823 GLY A C 1
ATOM 6159 O O . GLY A 1 823 ? -5.168 16.017 3.775 1.00 95.31 823 GLY A O 1
ATOM 6160 N N . VAL A 1 824 ? -4.341 18.101 3.567 1.00 93.19 824 VAL A N 1
ATOM 6161 C CA . VAL A 1 824 ? -4.077 18.352 4.993 1.00 93.19 824 VAL A CA 1
ATOM 6162 C C . VAL A 1 824 ? -4.387 19.797 5.374 1.00 93.19 824 VAL A C 1
ATOM 6164 O O . VAL A 1 824 ? -4.377 20.683 4.522 1.00 93.19 824 VAL A O 1
ATOM 6167 N N . GLY A 1 825 ? -4.604 20.049 6.665 1.00 89.38 825 GLY A N 1
ATOM 6168 C CA . GLY A 1 825 ? -4.725 21.394 7.229 1.00 89.38 825 GLY A CA 1
ATOM 6169 C C . GLY A 1 825 ? -6.150 21.840 7.553 1.00 89.38 825 GLY A C 1
ATOM 6170 O O . GLY A 1 825 ? -6.331 22.962 8.012 1.00 89.38 825 GLY A O 1
ATOM 6171 N N . ILE A 1 826 ? -7.166 20.997 7.358 1.00 88.38 826 ILE A N 1
ATOM 6172 C CA . ILE A 1 826 ? -8.555 21.324 7.718 1.00 88.38 826 ILE A CA 1
ATOM 6173 C C . ILE A 1 826 ? -9.178 20.238 8.601 1.00 88.38 826 ILE A C 1
ATOM 6175 O O . ILE A 1 826 ? -8.766 19.074 8.573 1.00 88.38 826 ILE A O 1
ATOM 6179 N N . LEU A 1 827 ? -10.165 20.621 9.417 1.00 89.00 827 LEU A N 1
ATOM 6180 C CA . LEU A 1 827 ? -10.766 19.732 10.412 1.00 89.00 827 LEU A CA 1
ATOM 6181 C C . LEU A 1 827 ? -11.434 18.519 9.764 1.00 89.00 827 LEU A C 1
ATOM 6183 O O . LEU A 1 827 ? -12.373 18.637 8.984 1.00 89.00 827 LEU A O 1
ATOM 6187 N N . THR A 1 828 ? -10.962 17.337 10.147 1.00 90.62 828 THR A N 1
ATOM 6188 C CA . THR A 1 828 ? -11.319 16.048 9.554 1.00 90.62 828 THR A CA 1
ATOM 6189 C C . THR A 1 828 ? -11.742 15.066 10.632 1.00 90.62 828 THR A C 1
ATOM 6191 O O . THR A 1 828 ? -11.066 14.936 11.652 1.00 90.62 828 THR A O 1
ATOM 6194 N N . VAL A 1 829 ? -12.844 14.347 10.413 1.00 90.75 829 VAL A N 1
ATOM 6195 C CA . VAL A 1 829 ? -13.354 13.343 11.361 1.00 90.75 829 VAL A CA 1
ATOM 6196 C C . VAL A 1 829 ? -12.358 12.189 11.524 1.00 90.75 829 VAL A C 1
ATOM 6198 O O . VAL A 1 829 ? -12.069 11.465 10.574 1.00 90.75 829 VAL A O 1
ATOM 6201 N N . ALA A 1 830 ? -11.872 11.996 12.750 1.00 90.50 830 ALA A N 1
ATOM 6202 C CA . ALA A 1 830 ? -10.923 10.948 13.125 1.00 90.50 830 ALA A CA 1
ATOM 6203 C C . ALA A 1 830 ? -11.559 9.814 13.947 1.00 90.50 830 ALA A C 1
ATOM 6205 O O . ALA A 1 830 ? -11.001 8.721 14.009 1.00 90.50 830 ALA A O 1
ATOM 6206 N N . GLY A 1 831 ? -12.728 10.045 14.550 1.00 91.12 831 GLY A N 1
ATOM 6207 C CA . GLY A 1 831 ? -13.431 9.032 15.333 1.00 91.12 831 GLY A CA 1
ATOM 6208 C C . GLY A 1 831 ? -14.694 9.554 16.011 1.00 91.12 831 GLY A C 1
ATOM 6209 O O . GLY A 1 831 ? -15.035 10.732 15.896 1.00 91.12 831 GLY A O 1
ATOM 6210 N N . LEU A 1 832 ? -15.378 8.667 16.728 1.00 92.31 832 LEU A N 1
ATOM 6211 C CA . LEU A 1 832 ? -16.563 8.965 17.531 1.00 92.31 832 LEU A CA 1
ATOM 6212 C C . LEU A 1 832 ? -16.300 8.641 18.999 1.00 92.31 832 LEU A C 1
ATOM 6214 O O . LEU A 1 832 ? -15.688 7.628 19.316 1.00 92.31 832 LEU A O 1
ATOM 6218 N N . GLU A 1 833 ? -16.816 9.456 19.902 1.00 92.62 833 GLU A N 1
ATOM 6219 C CA . GLU A 1 833 ? -16.783 9.182 21.335 1.00 92.62 833 GLU A CA 1
ATOM 6220 C C . GLU A 1 833 ? -18.211 9.066 21.858 1.00 92.62 833 GLU A C 1
ATOM 6222 O O . GLU A 1 833 ? -18.979 10.013 21.757 1.00 92.62 833 GLU A O 1
ATOM 6227 N N . TYR A 1 834 ? -18.581 7.932 22.445 1.00 93.38 834 TYR A N 1
ATOM 6228 C CA . TYR A 1 834 ? -19.874 7.775 23.111 1.00 93.38 834 TYR A CA 1
ATOM 6229 C C . TYR A 1 834 ? -19.760 8.121 24.591 1.00 93.38 834 TYR A C 1
ATOM 6231 O O . TYR A 1 834 ? -18.845 7.651 25.272 1.00 93.38 834 TYR A O 1
ATOM 6239 N N . ARG A 1 835 ? -20.724 8.878 25.120 1.00 89.81 835 ARG A N 1
ATOM 6240 C CA . ARG A 1 835 ? -20.763 9.314 26.524 1.00 89.81 835 ARG A CA 1
ATOM 6241 C C . ARG A 1 835 ? -22.140 9.126 27.145 1.00 89.81 835 ARG A C 1
ATOM 6243 O O . ARG A 1 835 ? -23.150 8.971 26.460 1.00 89.81 835 ARG A O 1
ATOM 6250 N N . THR A 1 836 ? -22.158 9.127 28.475 1.00 89.75 836 THR A N 1
ATOM 6251 C CA . THR A 1 836 ? -23.396 9.200 29.249 1.00 89.75 836 THR A CA 1
ATOM 6252 C C . THR A 1 836 ? -23.699 10.662 29.564 1.00 89.75 836 THR A C 1
ATOM 6254 O O . THR A 1 836 ? -22.953 11.277 30.319 1.00 89.75 836 THR A O 1
ATOM 6257 N N . PHE A 1 837 ? -24.806 11.187 29.043 1.00 86.06 837 PHE A N 1
ATOM 6258 C CA . PHE A 1 837 ? -25.279 12.544 29.317 1.00 86.06 837 PHE A CA 1
ATOM 6259 C C . PHE A 1 837 ? -26.436 12.557 30.312 1.00 86.06 837 PHE A C 1
ATOM 6261 O O . PHE A 1 837 ? -27.226 11.608 30.395 1.00 86.06 837 PHE A O 1
ATOM 6268 N N . ASN A 1 838 ? -26.552 13.655 31.057 1.00 84.81 838 ASN A N 1
ATOM 6269 C CA . ASN A 1 838 ? -27.718 13.930 31.883 1.00 84.81 838 ASN A CA 1
ATOM 6270 C C . ASN A 1 838 ? -28.792 14.617 31.041 1.00 84.81 838 ASN A C 1
ATOM 6272 O O . ASN A 1 838 ? -28.536 15.628 30.396 1.00 84.81 838 ASN A O 1
ATOM 6276 N N . PHE A 1 839 ? -30.007 14.081 31.082 1.00 83.25 839 PHE A N 1
ATOM 6277 C CA . PHE A 1 839 ? -31.168 14.666 30.426 1.00 83.25 839 PHE A CA 1
ATOM 6278 C C . PHE A 1 839 ? -32.189 15.101 31.470 1.00 83.25 839 PHE A C 1
ATOM 6280 O O . PHE A 1 839 ? -32.535 14.319 32.359 1.00 83.25 839 PHE A O 1
ATOM 6287 N N . CYS A 1 840 ? -32.700 16.324 31.352 1.00 82.69 840 CYS A N 1
ATOM 6288 C CA . CYS A 1 840 ? -33.709 16.849 32.262 1.00 82.69 840 CYS A CA 1
ATOM 6289 C C . CYS A 1 840 ? -35.129 16.574 31.743 1.00 82.69 840 CYS A C 1
ATOM 6291 O O . CYS A 1 840 ? -35.535 17.106 30.716 1.00 82.69 840 CYS A O 1
ATOM 6293 N N . LEU A 1 841 ? -35.919 15.773 32.470 1.00 72.94 841 LEU A N 1
ATOM 6294 C CA . LEU A 1 841 ? -37.293 15.409 32.071 1.00 72.94 841 LEU A CA 1
ATOM 6295 C C . LEU A 1 841 ? -38.349 16.481 32.385 1.00 72.94 841 LEU A C 1
ATOM 6297 O O . LEU A 1 841 ? -39.504 16.347 31.982 1.00 72.94 841 LEU A O 1
ATOM 6301 N N . GLY A 1 842 ? -38.000 17.514 33.147 1.00 68.62 842 GLY A N 1
ATOM 6302 C CA . GLY A 1 842 ? -38.944 18.563 33.504 1.00 68.62 842 GLY A CA 1
ATOM 6303 C C . GLY A 1 842 ? -38.317 19.647 34.357 1.00 68.62 842 GLY A C 1
ATOM 6304 O O . GLY A 1 842 ? -37.323 19.419 35.042 1.00 68.62 842 GLY A O 1
ATOM 6305 N N . VAL A 1 843 ? -38.933 20.822 34.336 1.00 73.31 843 VAL A N 1
ATOM 6306 C CA . VAL A 1 843 ? -38.381 22.036 34.932 1.00 73.31 843 VAL A CA 1
ATOM 6307 C C . VAL A 1 843 ? -39.276 22.523 36.063 1.00 73.31 843 VAL A C 1
ATOM 6309 O O . VAL A 1 843 ? -40.497 22.562 35.915 1.00 73.31 843 VAL A O 1
ATOM 6312 N N . ILE A 1 844 ? -38.677 22.908 37.189 1.00 74.12 844 ILE A N 1
ATOM 6313 C CA . ILE A 1 844 ? -39.376 23.553 38.304 1.00 74.12 844 ILE A CA 1
ATOM 6314 C C . ILE A 1 844 ? -38.828 24.968 38.477 1.00 74.12 844 ILE A C 1
ATOM 6316 O O . ILE A 1 844 ? -37.636 25.150 38.712 1.00 74.12 844 ILE A O 1
ATOM 6320 N N . LYS A 1 845 ? -39.721 25.961 38.435 1.00 73.94 845 LYS A N 1
ATOM 6321 C CA . LYS A 1 845 ? -39.441 27.345 38.842 1.00 73.94 845 LYS A CA 1
ATOM 6322 C C . LYS A 1 845 ? -39.910 27.537 40.286 1.00 73.94 845 LYS A C 1
ATOM 6324 O O . LYS A 1 845 ? -41.102 27.394 40.567 1.00 73.94 845 LYS A O 1
ATOM 6329 N N . THR A 1 846 ? -38.996 27.840 41.207 1.00 69.44 846 THR A N 1
ATOM 6330 C CA . THR A 1 846 ? -39.321 28.244 42.588 1.00 69.44 846 THR A CA 1
ATOM 6331 C C . THR A 1 846 ? -38.957 29.716 42.809 1.00 69.44 846 THR A C 1
ATOM 6333 O O . THR A 1 846 ? -38.418 30.378 41.926 1.00 69.44 846 THR A O 1
ATOM 6336 N N . THR A 1 847 ? -39.240 30.257 43.997 1.00 65.69 847 THR A N 1
ATOM 6337 C CA . THR A 1 847 ? -38.763 31.595 44.392 1.00 65.69 847 THR A CA 1
ATOM 6338 C C . THR A 1 847 ? -37.241 31.687 44.532 1.00 65.69 847 THR A C 1
ATOM 6340 O O . THR A 1 847 ? -36.719 32.795 44.585 1.00 65.69 847 THR A O 1
ATOM 6343 N N . GLU A 1 848 ? -36.544 30.551 44.633 1.00 62.50 848 GLU A N 1
ATOM 6344 C CA . GLU A 1 848 ? -35.088 30.460 44.809 1.00 62.50 848 GLU A CA 1
ATOM 6345 C C . GLU A 1 848 ? -34.336 30.211 43.488 1.00 62.50 848 GLU A C 1
ATOM 6347 O O . GLU A 1 848 ? -33.115 30.333 43.462 1.00 62.50 848 GLU A O 1
ATOM 6352 N N . GLY A 1 849 ? -35.044 29.915 42.389 1.00 71.44 849 GLY A N 1
ATOM 6353 C CA . GLY A 1 849 ? -34.449 29.738 41.063 1.00 71.44 849 GLY A CA 1
ATOM 6354 C C . GLY A 1 849 ? -35.128 28.667 40.209 1.00 71.44 849 GLY A C 1
ATOM 6355 O O . GLY A 1 849 ? -36.241 28.214 40.495 1.00 71.44 849 GLY A O 1
ATOM 6356 N N . TRP A 1 850 ? -34.437 28.270 39.144 1.00 78.19 850 TRP A N 1
ATOM 6357 C CA . TRP A 1 850 ? -34.840 27.220 38.212 1.00 78.19 850 TRP A CA 1
ATOM 6358 C C . TRP A 1 850 ? -34.097 25.913 38.522 1.00 78.19 850 TRP A C 1
ATOM 6360 O O . TRP A 1 850 ? -32.895 25.924 38.775 1.00 78.19 850 TRP A O 1
ATOM 6370 N N . TYR A 1 851 ? -34.812 24.787 38.498 1.00 78.56 851 TYR A N 1
ATOM 6371 C CA . TYR A 1 851 ? -34.288 23.473 38.876 1.00 78.56 851 TYR A CA 1
ATOM 6372 C C . TYR A 1 851 ? -34.720 22.398 37.883 1.00 78.56 851 TYR A C 1
ATOM 6374 O O . TYR A 1 851 ? -35.840 22.431 37.361 1.00 78.56 851 TYR A O 1
ATOM 6382 N N . CYS A 1 852 ? -33.873 21.384 37.700 1.00 75.06 852 CYS A N 1
ATOM 6383 C CA . CYS A 1 852 ? -34.288 20.155 37.039 1.00 75.06 852 CYS A CA 1
ATOM 6384 C C . CYS A 1 852 ? -35.103 19.274 38.005 1.00 75.06 852 CYS A C 1
ATOM 6386 O O . CYS A 1 852 ? -34.628 18.925 39.084 1.00 75.06 852 CYS A O 1
ATOM 6388 N N . ASN A 1 853 ? -36.330 18.912 37.618 1.00 65.38 853 ASN A N 1
ATOM 6389 C CA . ASN A 1 853 ? -37.264 18.108 38.417 1.00 65.38 853 ASN A CA 1
ATOM 6390 C C . ASN A 1 853 ? -36.789 16.657 38.586 1.00 65.38 853 ASN A C 1
ATOM 6392 O O . ASN A 1 853 ? -36.831 16.088 39.674 1.00 65.38 853 ASN A O 1
ATOM 6396 N N . SER A 1 854 ? -36.342 16.048 37.487 1.00 66.62 854 SER A N 1
ATOM 6397 C CA . SER A 1 854 ? -35.833 14.678 37.459 1.00 66.62 854 SER A CA 1
ATOM 6398 C C . SER A 1 854 ? -34.886 14.497 36.278 1.00 66.62 854 SER A C 1
ATOM 6400 O O . SER A 1 854 ? -35.259 14.804 35.144 1.00 66.62 854 SER A O 1
ATOM 6402 N N . GLY A 1 855 ? -33.687 13.982 36.547 1.00 70.81 855 GLY A N 1
ATOM 6403 C CA . GLY A 1 855 ? -32.696 13.650 35.527 1.00 70.81 855 GLY A CA 1
ATOM 6404 C C . GLY A 1 855 ? -32.718 12.166 35.160 1.00 70.81 855 GLY A C 1
ATOM 6405 O O . GLY A 1 855 ? -32.894 11.320 36.038 1.00 70.81 855 GLY A O 1
ATOM 6406 N N . ILE A 1 856 ? -32.501 11.844 33.886 1.00 80.25 856 ILE A N 1
ATOM 6407 C CA . ILE A 1 856 ? -32.177 10.484 33.429 1.00 80.25 856 ILE A CA 1
ATOM 6408 C C . ILE A 1 856 ? -30.817 10.467 32.737 1.00 80.25 856 ILE A C 1
ATOM 6410 O O . ILE A 1 856 ? -30.376 11.473 32.184 1.00 80.25 856 ILE A O 1
ATOM 6414 N N . LYS A 1 857 ? -30.151 9.312 32.771 1.00 85.06 857 LYS A N 1
ATOM 6415 C CA . LYS A 1 857 ? -28.918 9.075 32.022 1.00 85.06 857 LYS A CA 1
ATOM 6416 C C . LYS A 1 857 ? -29.280 8.632 30.609 1.00 85.06 857 LYS A C 1
ATOM 6418 O O . LYS A 1 857 ? -30.052 7.693 30.435 1.00 85.06 857 LYS A O 1
ATOM 6423 N N . THR A 1 858 ? -28.734 9.310 29.610 1.00 85.69 858 THR A N 1
ATOM 6424 C CA . THR A 1 858 ? -28.960 9.010 28.192 1.00 85.69 858 THR A CA 1
ATOM 6425 C C . THR A 1 858 ? -27.633 8.801 27.484 1.00 85.69 858 THR A C 1
ATOM 6427 O O . THR A 1 858 ? -26.592 9.278 27.939 1.00 85.69 858 THR A O 1
ATOM 6430 N N . LEU A 1 859 ? -27.656 8.036 26.396 1.00 89.06 859 LEU A N 1
ATOM 6431 C CA . LEU A 1 859 ? -26.512 7.946 25.504 1.00 89.06 859 LEU A CA 1
ATOM 6432 C C . LEU A 1 859 ? -26.448 9.230 24.679 1.00 89.06 859 LEU A C 1
ATOM 6434 O O . LEU A 1 859 ? -27.475 9.709 24.214 1.00 89.06 859 LEU A O 1
ATOM 6438 N N . GLY A 1 860 ? -25.249 9.738 24.450 1.00 87.25 860 GLY A N 1
ATOM 6439 C CA . GLY A 1 860 ? -24.976 10.640 23.339 1.00 87.25 860 GLY A CA 1
ATOM 6440 C C . GLY A 1 860 ? -23.581 10.376 22.806 1.00 87.25 860 GLY A C 1
ATOM 6441 O O . GLY A 1 860 ? -22.885 9.467 23.275 1.00 87.25 860 GLY A O 1
ATOM 6442 N N . TYR A 1 861 ? -23.176 11.153 21.812 1.00 89.62 861 TYR A N 1
ATOM 6443 C CA . TYR A 1 861 ? -21.869 10.997 21.201 1.00 89.62 861 TYR A CA 1
ATOM 6444 C C . TYR A 1 861 ? -21.255 12.341 20.819 1.00 89.62 861 TYR A C 1
ATOM 6446 O O . TYR A 1 861 ? -21.932 13.359 20.712 1.00 89.62 861 TYR A O 1
ATOM 6454 N N . ARG A 1 862 ? -19.948 12.306 20.593 1.00 86.75 862 ARG A N 1
ATOM 6455 C CA . ARG A 1 862 ? -19.120 13.399 20.110 1.00 86.75 862 ARG A CA 1
ATOM 6456 C C . ARG A 1 862 ? -18.343 12.938 18.881 1.00 86.75 862 ARG A C 1
ATOM 6458 O O . ARG A 1 862 ? -18.062 11.750 18.717 1.00 86.75 862 ARG A O 1
ATOM 6465 N N . VAL A 1 863 ? -17.998 13.889 18.019 1.00 89.44 863 VAL A N 1
ATOM 6466 C CA . VAL A 1 863 ? -17.173 13.655 16.833 1.00 89.44 863 VAL A CA 1
ATOM 6467 C C . VAL A 1 863 ? -15.771 14.200 17.077 1.00 89.44 863 VAL A C 1
ATOM 6469 O O . VAL A 1 863 ? -15.573 15.408 17.201 1.00 89.44 863 VAL A O 1
ATOM 6472 N N . ASN A 1 864 ? -14.789 13.304 17.121 1.00 88.75 864 ASN A N 1
ATOM 6473 C CA . ASN A 1 864 ? -13.386 13.664 17.275 1.00 88.75 864 ASN A CA 1
ATOM 6474 C C . ASN A 1 864 ? -12.836 14.111 15.918 1.00 88.75 864 ASN A C 1
ATOM 6476 O O . ASN A 1 864 ? -12.977 13.389 14.926 1.00 88.75 864 ASN A O 1
ATOM 6480 N N . ARG A 1 865 ? -12.204 15.289 15.866 1.00 89.50 865 ARG A N 1
ATOM 6481 C CA . ARG A 1 865 ? -11.655 15.873 14.632 1.00 89.50 865 ARG A CA 1
ATOM 6482 C C . ARG A 1 865 ? -10.191 16.269 14.787 1.00 89.50 865 ARG A C 1
ATOM 6484 O O . ARG A 1 865 ? -9.788 16.755 15.842 1.00 89.50 865 ARG A O 1
ATOM 6491 N N . VAL A 1 866 ? -9.425 16.092 13.715 1.00 89.00 866 VAL A N 1
ATOM 6492 C CA . VAL A 1 866 ? -7.994 16.424 13.608 1.00 89.00 866 VAL A CA 1
ATOM 6493 C C . VAL A 1 866 ? -7.742 17.339 12.412 1.00 89.00 866 VAL A C 1
ATOM 6495 O O . VAL A 1 866 ? -8.503 17.301 11.451 1.00 89.00 866 VAL A O 1
ATOM 6498 N N . ILE A 1 867 ? -6.671 18.131 12.439 1.00 87.50 867 ILE A N 1
ATOM 6499 C CA . ILE A 1 867 ? -6.255 18.981 11.302 1.00 87.50 867 ILE A CA 1
ATOM 6500 C C . ILE A 1 867 ? -5.494 18.200 10.212 1.00 87.50 867 ILE A C 1
ATOM 6502 O O . ILE A 1 867 ? -5.273 18.702 9.111 1.00 87.50 867 ILE A O 1
ATOM 6506 N N . ASP A 1 868 ? -5.097 16.958 10.502 1.00 87.12 868 ASP A N 1
ATOM 6507 C CA . ASP A 1 868 ? -4.357 16.066 9.599 1.00 87.12 868 ASP A CA 1
ATOM 6508 C C . ASP A 1 868 ? -5.278 15.366 8.583 1.00 87.12 868 ASP A C 1
ATOM 6510 O O . ASP A 1 868 ? -5.368 14.135 8.538 1.00 87.12 868 ASP A O 1
ATOM 6514 N N . GLY A 1 869 ? -5.986 16.138 7.762 1.00 91.81 869 GLY A N 1
ATOM 6515 C CA . GLY A 1 869 ? -6.808 15.587 6.689 1.00 91.81 869 GLY A CA 1
ATOM 6516 C C . GLY A 1 869 ? -7.474 16.632 5.802 1.00 91.81 869 GLY A C 1
ATOM 6517 O O . GLY A 1 869 ? -7.199 17.831 5.892 1.00 91.81 869 GLY A O 1
ATOM 6518 N N . ASP A 1 870 ? -8.360 16.144 4.936 1.00 92.00 870 ASP A N 1
ATOM 6519 C CA . ASP A 1 870 ? -9.030 16.913 3.885 1.00 92.00 870 ASP A CA 1
ATOM 6520 C C . ASP A 1 870 ? -10.530 17.141 4.131 1.00 92.00 870 ASP A C 1
ATOM 6522 O O . ASP A 1 870 ? -11.285 17.369 3.185 1.00 92.00 870 ASP A O 1
ATOM 6526 N N . LYS A 1 871 ? -10.957 17.082 5.398 1.00 89.12 871 LYS A N 1
ATOM 6527 C CA . LYS A 1 871 ? -12.342 17.106 5.906 1.00 89.12 871 LYS A CA 1
ATOM 6528 C C . LYS A 1 871 ? -13.075 15.768 5.857 1.00 89.12 871 LYS A C 1
ATOM 6530 O O . LYS A 1 871 ? -13.909 15.497 6.722 1.00 89.12 871 LYS A O 1
ATOM 6535 N N . THR A 1 872 ? -12.734 14.889 4.915 1.00 89.75 872 THR A N 1
ATOM 6536 C CA . THR A 1 872 ? -13.367 13.565 4.786 1.00 89.75 872 THR A CA 1
ATOM 6537 C C . THR A 1 872 ? -12.431 12.431 5.176 1.00 89.75 872 THR A C 1
ATOM 6539 O O . THR A 1 872 ? -12.849 11.498 5.863 1.00 89.75 872 THR A O 1
ATOM 6542 N N . VAL A 1 873 ? -11.178 12.480 4.739 1.00 92.44 873 VAL A N 1
ATOM 6543 C CA . VAL A 1 873 ? -10.194 11.416 4.905 1.00 92.44 873 VAL A CA 1
ATOM 6544 C C . VAL A 1 873 ? -8.969 11.983 5.602 1.00 92.44 873 VAL A C 1
ATOM 6546 O O . VAL A 1 873 ? -8.431 13.021 5.221 1.00 92.44 873 VAL A O 1
ATOM 6549 N N . ILE A 1 874 ? -8.525 11.287 6.646 1.00 91.75 874 ILE A N 1
ATOM 6550 C CA . ILE A 1 874 ? -7.282 11.642 7.324 1.00 91.75 874 ILE A CA 1
ATOM 6551 C C . ILE A 1 874 ? -6.075 11.280 6.454 1.00 91.75 874 ILE A C 1
ATOM 6553 O O . ILE A 1 874 ? -6.082 10.281 5.726 1.00 91.75 874 ILE A O 1
ATOM 6557 N N . GLU A 1 875 ? -5.007 12.058 6.575 1.00 90.56 875 GLU A N 1
ATOM 6558 C CA . GLU A 1 875 ? -3.791 11.914 5.773 1.00 90.56 875 GLU A CA 1
ATOM 6559 C C . GLU A 1 875 ? -3.216 10.485 5.770 1.00 90.56 875 GLU A C 1
ATOM 6561 O O . GLU A 1 875 ? -3.016 9.942 4.676 1.00 90.56 875 GLU A O 1
ATOM 6566 N N . PRO A 1 876 ? -3.066 9.805 6.925 1.00 89.56 876 PRO A N 1
ATOM 6567 C CA . PRO A 1 876 ? -2.581 8.426 6.967 1.00 89.56 876 PRO A CA 1
ATOM 6568 C C . PRO A 1 876 ? -3.385 7.431 6.114 1.00 89.56 876 PRO A C 1
ATOM 6570 O O . PRO A 1 876 ? -2.811 6.489 5.568 1.00 89.56 876 PRO A O 1
ATOM 6573 N N . SER A 1 877 ? -4.701 7.633 5.968 1.00 91.88 877 SER A N 1
ATOM 6574 C CA . SER A 1 877 ? -5.552 6.784 5.121 1.00 91.88 877 SER A CA 1
ATOM 6575 C C . SER A 1 877 ? -5.367 7.097 3.634 1.00 91.88 877 SER A C 1
ATOM 6577 O O . SER A 1 877 ? -5.397 6.186 2.806 1.00 91.88 877 SER A O 1
ATOM 6579 N N . THR A 1 878 ? -5.090 8.357 3.280 1.00 92.25 878 THR A N 1
ATOM 6580 C CA . THR A 1 878 ? -4.820 8.752 1.885 1.00 92.25 878 THR A CA 1
ATOM 6581 C C . THR A 1 878 ? -3.453 8.332 1.363 1.00 92.25 878 THR A C 1
ATOM 6583 O O . THR A 1 878 ? -3.326 8.039 0.175 1.00 92.25 878 THR A O 1
ATOM 6586 N N . LEU A 1 879 ? -2.445 8.245 2.234 1.00 91.69 879 LEU A N 1
ATOM 6587 C CA . LEU A 1 879 ? -1.053 7.936 1.881 1.00 91.69 879 LEU A CA 1
ATOM 6588 C C . LEU A 1 879 ? -0.615 6.539 2.361 1.00 91.69 879 LEU A C 1
ATOM 6590 O O . LEU A 1 879 ? 0.572 6.287 2.591 1.00 91.69 879 LEU A O 1
ATOM 6594 N N . ALA A 1 880 ? -1.582 5.632 2.525 1.00 89.50 880 ALA A N 1
ATOM 6595 C CA . ALA A 1 880 ? -1.420 4.362 3.224 1.00 89.50 880 ALA A CA 1
ATOM 6596 C C . ALA A 1 880 ? -0.476 3.348 2.560 1.00 89.50 880 ALA A C 1
ATOM 6598 O O . ALA A 1 880 ? -0.005 2.452 3.266 1.00 89.50 880 ALA A O 1
ATOM 6599 N N . MET A 1 881 ? -0.205 3.439 1.249 1.00 87.31 881 MET A N 1
ATOM 6600 C CA . MET A 1 881 ? 0.710 2.491 0.601 1.00 87.31 881 MET A CA 1
ATOM 6601 C C . MET A 1 881 ? 2.147 2.757 1.071 1.00 87.31 881 MET A C 1
ATOM 6603 O O . MET A 1 881 ? 2.547 3.930 1.159 1.00 87.31 881 MET A O 1
ATOM 6607 N N . PRO A 1 882 ? 2.934 1.700 1.346 1.00 81.56 882 PRO A N 1
ATOM 6608 C CA . PRO A 1 882 ? 4.357 1.822 1.638 1.00 81.56 882 PRO A CA 1
ATOM 6609 C C . PRO A 1 882 ? 5.116 2.526 0.507 1.00 81.56 882 PRO A C 1
ATOM 6611 O O . PRO A 1 882 ? 4.775 2.387 -0.670 1.00 81.56 882 PRO A O 1
ATOM 6614 N N . ILE A 1 883 ? 6.159 3.275 0.865 1.00 70.12 883 ILE A N 1
ATOM 6615 C CA . ILE A 1 883 ? 7.053 3.889 -0.121 1.00 70.12 883 ILE A CA 1
ATOM 6616 C C . ILE A 1 883 ? 7.888 2.780 -0.770 1.00 70.12 883 ILE A C 1
ATOM 6618 O O . ILE A 1 883 ? 8.465 1.939 -0.084 1.00 70.12 883 ILE A O 1
ATOM 6622 N N . SER A 1 884 ? 7.956 2.799 -2.096 1.00 75.81 884 SER A N 1
ATOM 6623 C CA . SER A 1 884 ? 8.831 1.964 -2.922 1.00 75.81 884 SER A CA 1
ATOM 6624 C C . SER A 1 884 ? 9.329 2.801 -4.102 1.00 75.81 884 SER A C 1
ATOM 6626 O O . SER A 1 884 ? 8.844 3.915 -4.308 1.00 75.81 884 SER A O 1
ATOM 6628 N N . ASN A 1 885 ? 10.246 2.274 -4.919 1.00 73.75 885 ASN A N 1
ATOM 6629 C CA . ASN A 1 885 ? 10.777 2.997 -6.086 1.00 73.75 885 ASN A CA 1
ATOM 6630 C C . ASN A 1 885 ? 9.686 3.476 -7.067 1.00 73.75 885 ASN A C 1
ATOM 6632 O O . ASN A 1 885 ? 9.908 4.431 -7.806 1.00 73.75 885 ASN A O 1
ATOM 6636 N N . ASN A 1 886 ? 8.506 2.845 -7.050 1.00 82.25 886 ASN A N 1
ATOM 6637 C CA . ASN A 1 886 ? 7.390 3.159 -7.940 1.00 82.25 886 ASN A CA 1
ATOM 6638 C C . ASN A 1 886 ? 6.246 3.922 -7.250 1.00 82.25 886 ASN A C 1
ATOM 6640 O O . ASN A 1 886 ? 5.250 4.199 -7.907 1.00 82.25 886 ASN A O 1
ATOM 6644 N N . VAL A 1 887 ? 6.345 4.261 -5.958 1.00 88.56 887 VAL A N 1
ATOM 6645 C CA . VAL A 1 887 ? 5.265 4.917 -5.196 1.00 88.56 887 VAL A CA 1
ATOM 6646 C C . VAL A 1 887 ? 5.763 6.225 -4.583 1.00 88.56 887 VAL A C 1
ATOM 6648 O O . VAL A 1 887 ? 6.637 6.221 -3.720 1.00 88.56 887 VAL A O 1
ATOM 6651 N N . THR A 1 888 ? 5.152 7.347 -4.967 1.00 88.56 888 THR A N 1
ATOM 6652 C CA . THR A 1 888 ? 5.453 8.682 -4.415 1.00 88.56 888 THR A CA 1
ATOM 6653 C C . THR A 1 888 ? 4.294 9.232 -3.586 1.00 88.56 888 THR A C 1
ATOM 6655 O O . THR A 1 888 ? 3.145 8.808 -3.747 1.00 88.56 888 THR A O 1
ATOM 6658 N N . ARG A 1 889 ? 4.595 10.176 -2.686 1.00 91.00 889 ARG A N 1
ATOM 6659 C CA . ARG A 1 889 ? 3.623 10.846 -1.812 1.00 91.00 889 ARG A CA 1
ATOM 6660 C C . ARG A 1 889 ? 3.666 12.352 -2.021 1.00 91.00 889 ARG A C 1
ATOM 6662 O O . ARG A 1 889 ? 4.746 12.919 -2.158 1.00 91.00 889 ARG A O 1
ATOM 6669 N N . TRP A 1 890 ? 2.492 12.967 -2.004 1.00 93.75 890 TRP A N 1
ATOM 6670 C CA . TRP A 1 890 ? 2.317 14.407 -2.115 1.00 93.75 890 TRP A CA 1
ATOM 6671 C C . TRP A 1 890 ? 1.263 14.885 -1.122 1.00 93.75 890 TRP A C 1
ATOM 6673 O O . TRP A 1 890 ? 0.228 14.240 -0.936 1.00 93.75 890 TRP A O 1
ATOM 6683 N N . TRP A 1 891 ? 1.518 16.037 -0.519 1.00 95.12 891 TRP A N 1
ATOM 6684 C CA . TRP A 1 891 ? 0.611 16.721 0.390 1.00 95.12 891 TRP A CA 1
ATOM 6685 C C . TRP A 1 891 ? 0.067 17.976 -0.276 1.00 95.12 891 TRP A C 1
ATOM 6687 O O . TRP A 1 891 ? 0.803 18.692 -0.955 1.00 95.12 891 TRP A O 1
ATOM 6697 N N . VAL A 1 892 ? -1.219 18.242 -0.063 1.00 96.00 892 VAL A N 1
ATOM 6698 C CA . VAL A 1 892 ? -1.892 19.478 -0.468 1.00 96.00 892 VAL A CA 1
ATOM 6699 C C . VAL A 1 892 ? -2.254 20.257 0.791 1.00 96.00 892 VAL A C 1
ATOM 6701 O O . VAL A 1 892 ? -3.074 19.800 1.584 1.00 96.00 892 VAL A O 1
ATOM 6704 N N . ASP A 1 893 ? -1.636 21.420 0.981 1.00 93.81 893 ASP A N 1
ATOM 6705 C CA . ASP A 1 893 ? -1.854 22.296 2.136 1.00 93.81 893 ASP A CA 1
ATOM 6706 C C . ASP A 1 893 ? -3.129 23.135 1.943 1.00 93.81 893 ASP A C 1
ATOM 6708 O O . ASP A 1 893 ? -3.119 24.215 1.339 1.00 93.81 893 ASP A O 1
ATOM 6712 N N . LEU A 1 894 ? -4.252 22.598 2.427 1.00 91.31 894 LEU A N 1
ATOM 6713 C CA . LEU A 1 894 ? -5.577 23.206 2.311 1.00 91.31 894 LEU A CA 1
ATOM 6714 C C . LEU A 1 894 ? -5.731 24.412 3.237 1.00 91.31 894 LEU A C 1
ATOM 6716 O O . LEU A 1 894 ? -6.376 25.383 2.843 1.00 91.31 894 LEU A O 1
ATOM 6720 N N . ALA A 1 895 ? -5.098 24.396 4.415 1.00 85.94 895 ALA A N 1
ATOM 6721 C CA . ALA A 1 895 ? -5.088 25.541 5.328 1.00 85.94 895 ALA A CA 1
ATOM 6722 C C . ALA A 1 895 ? -4.505 26.774 4.631 1.00 85.94 895 ALA A C 1
ATOM 6724 O O . ALA A 1 895 ? -5.134 27.831 4.552 1.00 85.94 895 ALA A O 1
ATOM 6725 N N . LYS A 1 896 ? -3.312 26.614 4.052 1.00 87.75 896 LYS A N 1
ATOM 6726 C CA . LYS A 1 896 ? -2.606 27.685 3.350 1.00 87.75 896 LYS A CA 1
ATOM 6727 C C . LYS A 1 896 ? -3.312 28.112 2.067 1.00 87.75 896 LYS A C 1
ATOM 6729 O O . LYS A 1 896 ? -3.256 29.291 1.719 1.00 87.75 896 LYS A O 1
ATOM 6734 N N . TYR A 1 897 ? -3.947 27.183 1.349 1.00 88.00 897 TYR A N 1
ATOM 6735 C CA . TYR A 1 897 ? -4.697 27.506 0.132 1.00 88.00 897 TYR A CA 1
ATOM 6736 C C . TYR A 1 897 ? -5.975 28.303 0.429 1.00 88.00 897 TYR A C 1
ATOM 6738 O O . TYR A 1 897 ? -6.265 29.269 -0.278 1.00 88.00 897 TYR A O 1
ATOM 6746 N N . ASN A 1 898 ? -6.710 27.930 1.479 1.00 85.19 898 ASN A N 1
ATOM 6747 C CA . ASN A 1 898 ? -7.982 28.558 1.837 1.00 85.19 898 ASN A CA 1
ATOM 6748 C C . ASN A 1 898 ? -7.795 29.905 2.569 1.00 85.19 898 ASN A C 1
ATOM 6750 O O . ASN A 1 898 ? -8.608 30.808 2.392 1.00 85.19 898 ASN A O 1
ATOM 6754 N N . ALA A 1 899 ? -6.706 30.094 3.327 1.00 77.75 899 ALA A N 1
ATOM 6755 C CA . ALA A 1 899 ? -6.475 31.301 4.134 1.00 77.75 899 ALA A CA 1
ATOM 6756 C C . ALA A 1 899 ? -6.514 32.661 3.382 1.00 77.75 899 ALA A C 1
ATOM 6758 O O . ALA A 1 899 ? -7.114 33.603 3.898 1.00 77.75 899 ALA A O 1
ATOM 6759 N N . PRO A 1 900 ? -5.888 32.844 2.198 1.00 61.41 900 PRO A N 1
ATOM 6760 C CA . PRO A 1 900 ? -5.791 34.164 1.563 1.00 61.41 900 PRO A CA 1
ATOM 6761 C C . PRO A 1 900 ? -7.037 34.626 0.786 1.00 61.41 900 PRO A C 1
ATOM 6763 O O . PRO A 1 900 ? -7.030 35.758 0.295 1.00 61.41 900 PRO A O 1
ATOM 6766 N N . ILE A 1 901 ? -8.078 33.798 0.608 1.00 59.56 901 ILE A N 1
ATOM 6767 C CA . ILE A 1 901 ? -9.183 34.105 -0.318 1.00 59.56 901 ILE A CA 1
ATOM 6768 C C . ILE A 1 901 ? -10.551 33.952 0.358 1.00 59.56 901 ILE A C 1
ATOM 6770 O O . ILE A 1 901 ? -11.114 32.862 0.428 1.00 59.56 901 ILE A O 1
ATOM 6774 N N . ILE A 1 902 ? -11.136 35.082 0.767 1.00 57.88 902 ILE A N 1
ATOM 6775 C CA . ILE A 1 902 ? -12.505 35.154 1.300 1.00 57.88 902 ILE A CA 1
ATOM 6776 C C . ILE A 1 902 ? -13.486 34.533 0.289 1.00 57.88 902 ILE A C 1
ATOM 6778 O O . ILE A 1 902 ? -13.578 34.981 -0.856 1.00 57.88 902 ILE A O 1
ATOM 6782 N N . GLY A 1 903 ? -14.226 33.507 0.718 1.00 59.00 903 GLY A N 1
ATOM 6783 C CA . GLY A 1 903 ? -15.244 32.825 -0.089 1.00 59.00 903 GLY A CA 1
ATOM 6784 C C . GLY A 1 903 ? -14.751 31.647 -0.941 1.00 59.00 903 GLY A C 1
ATOM 6785 O O . GLY A 1 903 ? -15.569 31.039 -1.632 1.00 59.00 903 GLY A O 1
ATOM 6786 N N . ILE A 1 904 ? -13.460 31.286 -0.897 1.00 66.06 904 ILE A N 1
ATOM 6787 C CA . ILE A 1 904 ? -12.965 30.016 -1.452 1.00 66.06 904 ILE A CA 1
ATOM 6788 C C . ILE A 1 904 ? -12.672 29.054 -0.303 1.00 66.06 904 ILE A C 1
ATOM 6790 O O . ILE A 1 904 ? -11.796 29.307 0.513 1.00 66.06 904 ILE A O 1
ATOM 6794 N N . ASN A 1 905 ? -13.377 27.923 -0.284 1.00 75.62 905 ASN A N 1
ATOM 6795 C CA . ASN A 1 905 ? -13.113 26.832 0.646 1.00 75.62 905 ASN A CA 1
ATOM 6796 C C . ASN A 1 905 ? -12.994 25.513 -0.130 1.00 75.62 905 ASN A C 1
ATOM 6798 O O . ASN A 1 905 ? -13.977 25.024 -0.703 1.00 75.62 905 ASN A O 1
ATOM 6802 N N . ARG A 1 906 ? -11.766 24.991 -0.231 1.00 86.06 906 ARG A N 1
ATOM 6803 C CA . ARG A 1 906 ? -11.473 23.691 -0.841 1.00 86.06 906 ARG A CA 1
ATOM 6804 C C . ARG A 1 906 ? -11.332 22.619 0.225 1.00 86.06 906 ARG A C 1
ATOM 6806 O O . ARG A 1 906 ? -10.659 22.822 1.231 1.00 86.06 906 ARG A O 1
ATOM 6813 N N . ASP A 1 907 ? -11.949 21.481 -0.049 1.00 88.12 907 ASP A N 1
ATOM 6814 C CA . ASP A 1 907 ? -11.960 20.283 0.780 1.00 88.12 907 ASP A CA 1
ATOM 6815 C C . ASP A 1 907 ? -11.893 19.034 -0.116 1.00 88.12 907 ASP A C 1
ATOM 6817 O O . ASP A 1 907 ? -11.688 19.133 -1.331 1.00 88.12 907 ASP A O 1
ATOM 6821 N N . HIS A 1 908 ? -12.069 17.854 0.477 1.00 91.81 908 HIS A N 1
ATOM 6822 C CA . HIS A 1 908 ? -12.034 16.565 -0.205 1.00 91.81 908 HIS A CA 1
ATOM 6823 C C . HIS A 1 908 ? -12.750 16.554 -1.562 1.00 91.81 908 HIS A C 1
ATOM 6825 O O . HIS A 1 908 ? -12.178 16.118 -2.553 1.00 91.81 908 HIS A O 1
ATOM 6831 N N . LYS A 1 909 ? -13.991 17.056 -1.661 1.00 87.38 909 LYS A N 1
ATOM 6832 C CA . LYS A 1 909 ? -14.812 16.857 -2.871 1.00 87.38 909 LYS A CA 1
ATOM 6833 C C . LYS A 1 909 ? -14.301 17.625 -4.092 1.00 87.38 909 LYS A C 1
ATOM 6835 O O . LYS A 1 909 ? -14.671 17.281 -5.209 1.00 87.38 909 LYS A O 1
ATOM 6840 N N . ASN A 1 910 ? -13.484 18.658 -3.884 1.00 88.19 910 ASN A N 1
ATOM 6841 C CA . ASN A 1 910 ? -13.014 19.569 -4.926 1.00 88.19 910 ASN A CA 1
ATOM 6842 C C . ASN A 1 910 ? -11.486 19.772 -4.901 1.00 88.19 910 ASN A C 1
ATOM 6844 O O . ASN A 1 910 ? -10.992 20.791 -5.385 1.00 88.19 910 ASN A O 1
ATOM 6848 N N . LEU A 1 911 ? -10.726 18.782 -4.409 1.00 93.12 911 LEU A N 1
ATOM 6849 C CA . LEU A 1 911 ? -9.255 18.784 -4.441 1.00 93.12 911 LEU A CA 1
ATOM 6850 C C . LEU A 1 911 ? -8.705 19.060 -5.848 1.00 93.12 911 LEU A C 1
ATOM 6852 O O . LEU A 1 911 ? -7.801 19.877 -6.021 1.00 93.12 911 LEU A O 1
ATOM 6856 N N . LEU A 1 912 ? -9.292 18.433 -6.872 1.00 95.31 912 LEU A N 1
ATOM 6857 C CA . LEU A 1 912 ? -8.895 18.606 -8.275 1.00 95.31 912 LEU A CA 1
ATOM 6858 C C . LEU A 1 912 ? -9.168 20.019 -8.826 1.00 95.31 912 LEU A C 1
ATOM 6860 O O . LEU A 1 912 ? -8.691 20.364 -9.904 1.00 95.31 912 LEU A O 1
ATOM 6864 N N . GLU A 1 913 ? -9.838 20.888 -8.073 1.00 92.44 913 GLU A N 1
ATOM 6865 C CA . GLU A 1 913 ? -10.027 22.295 -8.428 1.00 92.44 913 GLU A CA 1
ATOM 6866 C C . GLU A 1 913 ? -8.859 23.192 -7.975 1.00 92.44 913 GLU A C 1
ATOM 6868 O O . GLU A 1 913 ? -8.797 24.365 -8.357 1.00 92.44 913 GLU A O 1
ATOM 6873 N N . ILE A 1 914 ? -7.863 22.637 -7.274 1.00 93.44 914 ILE A N 1
ATOM 6874 C CA . ILE A 1 914 ? -6.640 23.338 -6.862 1.00 93.44 914 ILE A CA 1
ATOM 6875 C C . ILE A 1 914 ? -5.632 23.384 -8.033 1.00 93.44 914 ILE A C 1
ATOM 6877 O O . ILE A 1 914 ? -5.167 22.332 -8.482 1.00 93.44 914 ILE A O 1
ATOM 6881 N N . PRO A 1 915 ? -5.250 24.577 -8.541 1.00 92.81 915 PRO A N 1
ATOM 6882 C CA . PRO A 1 915 ? -4.381 24.704 -9.719 1.00 92.81 915 PRO A CA 1
ATOM 6883 C C . PRO A 1 915 ? -3.006 24.040 -9.586 1.00 92.81 915 PRO A C 1
ATOM 6885 O O . PRO A 1 915 ? -2.537 23.423 -10.542 1.00 92.81 915 PRO A O 1
ATOM 6888 N N . ASP A 1 916 ? -2.373 24.130 -8.414 1.00 92.69 916 ASP A N 1
ATOM 6889 C CA . ASP A 1 916 ? -1.066 23.510 -8.160 1.00 92.69 916 ASP A CA 1
ATOM 6890 C C . ASP A 1 916 ? -1.149 21.983 -8.220 1.00 92.69 916 ASP A C 1
ATOM 6892 O O . ASP A 1 916 ? -0.282 21.342 -8.812 1.00 92.69 916 ASP A O 1
ATOM 6896 N N . LEU A 1 917 ? -2.226 21.399 -7.681 1.00 94.88 917 LEU A N 1
ATOM 6897 C CA . LEU A 1 917 ? -2.457 19.961 -7.762 1.00 94.88 917 LEU A CA 1
ATOM 6898 C C . LEU A 1 917 ? -2.674 19.522 -9.211 1.00 94.88 917 LEU A C 1
ATOM 6900 O O . LEU A 1 917 ? -2.054 18.563 -9.662 1.00 94.88 917 LEU A O 1
ATOM 6904 N N . ARG A 1 918 ? -3.507 20.238 -9.976 1.00 94.38 918 ARG A N 1
ATOM 6905 C CA . ARG A 1 918 ? -3.670 19.931 -11.404 1.00 94.38 918 ARG A CA 1
ATOM 6906 C C . ARG A 1 918 ? -2.351 20.050 -12.157 1.00 94.38 918 ARG A C 1
ATOM 6908 O O . ARG A 1 918 ? -2.034 19.170 -12.946 1.00 94.38 918 ARG A O 1
ATOM 6915 N N . SER A 1 919 ? -1.554 21.076 -11.868 1.00 90.75 919 SER A N 1
ATOM 6916 C CA . SER A 1 919 ? -0.229 21.252 -12.471 1.00 90.75 919 SER A CA 1
ATOM 6917 C C . SER A 1 919 ? 0.691 20.072 -12.156 1.00 90.75 919 SER A C 1
ATOM 6919 O O . SER A 1 919 ? 1.310 19.540 -13.071 1.00 90.75 919 SER A O 1
ATOM 6921 N N . LEU A 1 920 ? 0.714 19.594 -10.905 1.00 90.69 920 LEU A N 1
ATOM 6922 C CA . LEU A 1 920 ? 1.435 18.378 -10.524 1.00 90.69 920 LEU A CA 1
ATOM 6923 C C . LEU A 1 920 ? 0.975 17.165 -11.340 1.00 90.69 920 LEU A C 1
ATOM 6925 O O . LEU A 1 920 ? 1.810 16.459 -11.904 1.00 90.69 920 LEU A O 1
ATOM 6929 N N . ILE A 1 921 ? -0.334 16.921 -11.419 1.00 92.31 921 ILE A N 1
ATOM 6930 C CA . ILE A 1 921 ? -0.893 15.786 -12.166 1.00 92.31 921 ILE A CA 1
ATOM 6931 C C . ILE A 1 921 ? -0.473 15.870 -13.636 1.00 92.31 921 ILE A C 1
ATOM 6933 O O . ILE A 1 921 ? 0.093 14.920 -14.169 1.00 92.31 921 ILE A O 1
ATOM 6937 N N . LEU A 1 922 ? -0.679 17.024 -14.273 1.00 88.56 922 LEU A N 1
ATOM 6938 C CA . LEU A 1 922 ? -0.346 17.251 -15.678 1.00 88.56 922 LEU A CA 1
ATOM 6939 C C . LEU A 1 922 ? 1.162 17.134 -15.949 1.00 88.56 922 LEU A C 1
ATOM 6941 O O . LEU A 1 922 ? 1.546 16.597 -16.982 1.00 88.56 922 LEU A O 1
ATOM 6945 N N . ASN A 1 923 ? 2.021 17.589 -15.037 1.00 83.50 923 ASN A N 1
ATOM 6946 C CA . ASN A 1 923 ? 3.473 17.459 -15.177 1.00 83.50 923 ASN A CA 1
ATOM 6947 C C . ASN A 1 923 ? 3.928 15.995 -15.102 1.00 83.50 923 ASN A C 1
ATOM 6949 O O . ASN A 1 923 ? 4.779 15.590 -15.895 1.00 83.50 923 ASN A O 1
ATOM 6953 N N . ASN A 1 924 ? 3.316 15.189 -14.224 1.00 80.69 924 ASN A N 1
ATOM 6954 C CA . ASN A 1 924 ? 3.567 13.745 -14.157 1.00 80.69 924 ASN A CA 1
ATOM 6955 C C . ASN A 1 924 ? 3.067 13.006 -15.413 1.00 80.69 924 ASN A C 1
ATOM 6957 O O . ASN A 1 924 ? 3.747 12.087 -15.872 1.00 80.69 924 ASN A O 1
ATOM 6961 N N . LEU A 1 925 ? 1.958 13.446 -16.037 1.00 78.06 925 LEU A N 1
ATOM 6962 C CA . LEU A 1 925 ? 1.531 12.924 -17.351 1.00 78.06 925 LEU A CA 1
ATOM 6963 C C . LEU A 1 925 ? 2.605 13.111 -18.432 1.00 78.06 925 LEU A C 1
ATOM 6965 O O . LEU A 1 925 ? 2.712 12.288 -19.337 1.00 78.06 925 LEU A O 1
ATOM 6969 N N . MET A 1 926 ? 3.374 14.200 -18.347 1.00 68.69 926 MET A N 1
ATOM 6970 C CA . MET A 1 926 ? 4.364 14.599 -19.351 1.00 68.69 926 MET A CA 1
ATOM 6971 C C . MET A 1 926 ? 5.787 14.106 -19.050 1.00 68.69 926 MET A C 1
ATOM 6973 O O . MET A 1 926 ? 6.694 14.441 -19.801 1.00 68.69 926 MET A O 1
ATOM 6977 N N . GLY A 1 927 ? 6.012 13.368 -17.954 1.00 63.88 927 GLY A N 1
ATOM 6978 C CA . GLY A 1 927 ? 7.363 12.961 -17.531 1.00 63.88 927 GLY A CA 1
ATOM 6979 C C . GLY A 1 927 ? 8.241 14.117 -17.026 1.00 63.88 927 GLY A C 1
ATOM 6980 O O . GLY A 1 927 ? 9.414 13.930 -16.719 1.00 63.88 927 GLY A O 1
ATOM 6981 N N . THR A 1 928 ? 7.680 15.321 -16.890 1.00 58.94 928 THR A N 1
ATOM 6982 C CA . THR A 1 928 ? 8.428 16.527 -16.517 1.00 58.94 928 THR A CA 1
ATOM 6983 C C . THR A 1 928 ? 8.452 16.737 -15.004 1.00 58.94 928 THR A C 1
ATOM 6985 O O . THR A 1 928 ? 7.407 16.732 -14.356 1.00 58.94 928 THR A O 1
ATOM 6988 N N . SER A 1 929 ? 9.627 17.018 -14.434 1.00 49.72 929 SER A N 1
ATOM 6989 C CA . SER A 1 929 ? 9.768 17.438 -13.035 1.00 49.72 929 SER A CA 1
ATOM 6990 C C . SER A 1 929 ? 9.939 18.960 -12.934 1.00 49.72 929 SER A C 1
ATOM 6992 O O . SER A 1 929 ? 11.019 19.487 -13.209 1.00 49.72 929 SER A O 1
ATOM 6994 N N . THR A 1 930 ? 8.906 19.687 -12.506 1.00 50.16 930 THR A N 1
ATOM 6995 C CA . THR A 1 930 ? 9.076 21.043 -11.951 1.00 50.16 930 THR A CA 1
ATOM 6996 C C . THR A 1 930 ? 9.141 20.966 -10.431 1.00 50.16 930 THR A C 1
ATOM 6998 O O . THR A 1 930 ? 8.327 20.283 -9.818 1.00 50.16 930 THR A O 1
ATOM 7001 N N . THR A 1 931 ? 10.076 21.687 -9.814 1.00 49.66 931 THR A N 1
ATOM 7002 C CA . THR A 1 931 ? 10.404 21.570 -8.381 1.00 49.66 931 THR A CA 1
ATOM 7003 C C . THR A 1 931 ? 9.751 22.624 -7.480 1.00 49.66 931 THR A C 1
ATOM 7005 O O . THR A 1 931 ? 10.163 22.775 -6.334 1.00 49.66 931 THR A O 1
ATOM 7008 N N . SER A 1 932 ? 8.756 23.388 -7.949 1.00 71.06 932 SER A N 1
ATOM 7009 C CA . SER A 1 932 ? 8.141 24.424 -7.108 1.00 71.06 932 SER A CA 1
ATOM 7010 C C . SER A 1 932 ? 6.642 24.580 -7.358 1.00 71.06 932 SER A C 1
ATOM 7012 O O . SER A 1 932 ? 6.231 25.180 -8.349 1.00 71.06 932 SER A O 1
ATOM 7014 N N . TYR A 1 933 ? 5.842 24.056 -6.426 1.00 87.69 933 TYR A N 1
ATOM 7015 C CA . TYR A 1 933 ? 4.436 24.415 -6.231 1.00 87.69 933 TYR A CA 1
ATOM 7016 C C . TYR A 1 933 ? 4.310 25.194 -4.911 1.00 87.69 933 TYR A C 1
ATOM 7018 O O . TYR A 1 933 ? 5.155 25.079 -4.024 1.00 87.69 933 TYR A O 1
ATOM 7026 N N . THR A 1 934 ? 3.277 26.022 -4.778 1.00 90.25 934 THR A N 1
ATOM 7027 C CA . THR A 1 934 ? 3.052 26.868 -3.594 1.00 90.25 934 THR A CA 1
ATOM 7028 C C . THR A 1 934 ? 2.307 26.123 -2.486 1.00 90.25 934 THR A C 1
ATOM 7030 O O . THR A 1 934 ? 2.602 26.337 -1.303 1.00 90.25 934 THR A O 1
ATOM 7033 N N . TYR A 1 935 ? 1.346 25.277 -2.868 1.00 91.75 935 TYR A N 1
ATOM 7034 C CA . TYR A 1 935 ? 0.425 24.578 -1.957 1.00 91.75 935 TYR A CA 1
ATOM 7035 C C . TYR A 1 935 ? 0.548 23.052 -2.011 1.00 91.75 935 TYR A C 1
ATOM 7037 O O . TYR A 1 935 ? -0.194 22.358 -1.322 1.00 91.75 935 TYR A O 1
ATOM 7045 N N . VAL A 1 936 ? 1.446 22.530 -2.848 1.00 93.44 936 VAL A N 1
ATOM 7046 C CA . VAL A 1 936 ? 1.661 21.091 -3.030 1.00 93.44 936 VAL A CA 1
ATOM 7047 C C . VAL A 1 936 ? 3.133 20.765 -2.808 1.00 93.44 936 VAL A C 1
ATOM 7049 O O . VAL A 1 936 ? 4.007 21.463 -3.318 1.00 93.44 936 VAL A O 1
ATOM 7052 N N . SER A 1 937 ? 3.424 19.714 -2.050 1.00 91.50 937 SER A N 1
ATOM 7053 C CA . SER A 1 937 ? 4.797 19.336 -1.704 1.00 91.50 937 SER A CA 1
ATOM 7054 C C . SER A 1 937 ? 4.957 17.827 -1.562 1.00 91.50 937 SER A C 1
ATOM 7056 O O . SER A 1 937 ? 4.012 17.114 -1.244 1.00 91.50 937 SER A O 1
ATOM 7058 N N . ASP A 1 938 ? 6.173 17.340 -1.781 1.00 89.06 938 ASP A N 1
ATOM 7059 C CA . ASP A 1 938 ? 6.617 15.961 -1.521 1.00 89.06 938 ASP A CA 1
ATOM 7060 C C . ASP A 1 938 ? 7.081 15.755 -0.064 1.00 89.06 938 ASP A C 1
ATOM 7062 O O . ASP A 1 938 ? 7.585 14.700 0.317 1.00 89.06 938 ASP A O 1
ATOM 7066 N N . THR A 1 939 ? 6.898 16.780 0.765 1.00 88.94 939 THR A N 1
ATOM 7067 C CA . THR A 1 939 ? 7.160 16.795 2.201 1.00 88.94 939 THR A CA 1
ATOM 7068 C C . THR A 1 939 ? 5.916 17.299 2.922 1.00 88.94 939 THR A C 1
ATOM 7070 O O . THR A 1 939 ? 5.247 18.216 2.438 1.00 88.94 939 THR A O 1
ATOM 7073 N N . LYS A 1 940 ? 5.580 16.695 4.068 1.00 89.31 940 LYS A N 1
ATOM 7074 C CA . LYS A 1 940 ? 4.408 17.097 4.857 1.00 89.31 940 LYS A CA 1
ATOM 7075 C C . LYS A 1 940 ? 4.562 18.563 5.306 1.00 89.31 940 LYS A C 1
ATOM 7077 O O . LYS A 1 940 ? 5.583 18.876 5.923 1.00 89.31 940 LYS A O 1
ATOM 7082 N N . PRO A 1 941 ? 3.597 19.451 5.003 1.00 88.50 941 PRO A N 1
ATOM 7083 C CA . PRO A 1 941 ? 3.657 20.847 5.424 1.00 88.50 941 PRO A CA 1
ATOM 7084 C C . PRO A 1 941 ? 3.556 20.968 6.950 1.00 88.50 941 PRO A C 1
ATOM 7086 O O . PRO A 1 941 ? 2.910 20.150 7.609 1.00 88.50 941 PRO A O 1
ATOM 7089 N N . ASP A 1 942 ? 4.190 22.001 7.505 1.00 84.94 942 ASP A N 1
ATOM 7090 C CA . ASP A 1 942 ? 4.003 22.385 8.905 1.00 84.94 942 ASP A CA 1
ATOM 7091 C C . ASP A 1 942 ? 2.659 23.107 9.048 1.00 84.94 942 ASP A C 1
ATOM 7093 O O . ASP A 1 942 ? 2.481 24.212 8.534 1.00 84.94 942 ASP A O 1
ATOM 7097 N N . LEU A 1 943 ? 1.709 22.457 9.721 1.00 79.56 943 LEU A N 1
ATOM 7098 C CA . LEU A 1 943 ? 0.349 22.965 9.910 1.00 79.56 943 LEU A CA 1
ATOM 7099 C C . LEU A 1 943 ? 0.240 23.942 11.101 1.00 79.56 943 LEU A C 1
ATOM 7101 O O . LEU A 1 943 ? -0.820 24.530 11.307 1.00 79.56 943 LEU A O 1
ATOM 7105 N N . GLY A 1 944 ? 1.319 24.139 11.874 1.00 67.69 944 GLY A N 1
ATOM 7106 C CA . GLY A 1 944 ? 1.325 24.983 13.072 1.00 67.69 944 GLY A CA 1
ATOM 7107 C C . GLY A 1 944 ? 0.420 24.475 14.208 1.00 67.69 944 GLY A C 1
ATOM 7108 O O . GLY A 1 944 ? -0.081 23.349 14.190 1.00 67.69 944 GLY A O 1
ATOM 7109 N N . THR A 1 945 ? 0.209 25.313 15.230 1.00 61.81 945 THR A N 1
ATOM 7110 C CA . THR A 1 945 ? -0.778 25.083 16.299 1.00 61.81 945 THR A CA 1
ATOM 7111 C C . THR A 1 945 ? -2.065 25.835 15.957 1.00 61.81 945 THR A C 1
ATOM 7113 O O . THR A 1 945 ? -2.170 27.039 16.180 1.00 61.81 945 THR A O 1
ATOM 7116 N N . SER A 1 946 ? -3.042 25.149 15.359 1.00 71.56 946 SER A N 1
ATOM 7117 C CA . SER A 1 946 ? -4.388 25.704 15.152 1.00 71.56 946 SER A CA 1
ATOM 7118 C C . SER A 1 946 ? -5.169 25.689 16.468 1.00 71.56 946 SER A C 1
ATOM 7120 O O . SER A 1 946 ? -6.042 24.838 16.674 1.00 71.56 946 SER A O 1
ATOM 7122 N N . ASP A 1 947 ? -4.791 26.587 17.377 1.00 86.12 947 ASP A N 1
ATOM 7123 C CA . ASP A 1 947 ? -5.464 26.771 18.659 1.00 86.12 947 ASP A CA 1
ATOM 7124 C C . ASP A 1 947 ? -6.904 27.229 18.419 1.00 86.12 947 ASP A C 1
ATOM 7126 O O . ASP A 1 947 ? -7.161 28.106 17.586 1.00 86.12 947 ASP A O 1
ATOM 7130 N N . ARG A 1 948 ? -7.849 26.583 19.104 1.00 89.75 948 ARG A N 1
ATOM 7131 C CA . ARG A 1 948 ? -9.276 26.850 18.926 1.00 89.75 948 ARG A CA 1
ATOM 7132 C C . ARG A 1 948 ? -10.102 26.502 20.152 1.00 89.75 948 ARG A C 1
ATOM 7134 O O . ARG A 1 948 ? -9.760 25.583 20.905 1.00 89.75 948 ARG A O 1
ATOM 7141 N N . LEU A 1 949 ? -11.240 27.177 20.271 1.00 92.62 949 LEU A N 1
ATOM 7142 C CA . LEU A 1 949 ? -12.351 26.752 21.114 1.00 92.62 949 LEU A CA 1
ATOM 7143 C C . LEU A 1 949 ? -13.385 26.020 20.254 1.00 92.62 949 LEU A C 1
ATOM 7145 O O . LEU A 1 949 ? -13.817 26.533 19.225 1.00 92.62 949 LEU A O 1
ATOM 7149 N N . SER A 1 950 ? -13.781 24.823 20.676 1.00 93.62 950 SER A N 1
ATOM 7150 C CA . SER A 1 950 ? -14.797 24.003 20.010 1.00 93.62 950 SER A CA 1
ATOM 7151 C C . SER A 1 950 ? -16.034 23.892 20.896 1.00 93.62 950 SER A C 1
ATOM 7153 O O . SER A 1 950 ? -15.964 23.344 21.995 1.00 93.62 950 SER A O 1
ATOM 7155 N N . PHE A 1 951 ? -17.166 24.392 20.406 1.00 95.00 951 PHE A N 1
ATOM 7156 C CA . PHE A 1 951 ? -18.471 24.384 21.064 1.00 95.00 951 PHE A CA 1
ATOM 7157 C C . PHE A 1 951 ? -19.325 23.270 20.470 1.00 95.00 951 PHE A C 1
ATOM 7159 O O . PHE A 1 951 ? -19.792 23.393 19.342 1.00 95.00 951 PHE A O 1
ATOM 7166 N N . THR A 1 952 ? -19.535 22.189 21.217 1.00 94.50 952 THR A N 1
ATOM 7167 C CA . THR A 1 952 ? -20.334 21.032 20.793 1.00 94.50 952 THR A CA 1
ATOM 7168 C C . THR A 1 952 ? -21.684 21.035 21.498 1.00 94.50 952 THR A C 1
ATOM 7170 O O . THR A 1 952 ? -21.760 20.932 22.720 1.00 94.50 952 THR A O 1
ATOM 7173 N N . LEU A 1 953 ? -22.760 21.123 20.726 1.00 93.25 953 LEU A N 1
ATOM 7174 C CA . LEU A 1 953 ? -24.133 21.152 21.204 1.00 93.25 953 LEU A CA 1
ATOM 7175 C C . LEU A 1 953 ? -24.842 19.826 20.894 1.00 93.25 953 LEU A C 1
ATOM 7177 O O . LEU A 1 953 ? -25.039 19.468 19.733 1.00 93.25 953 LEU A O 1
ATOM 7181 N N . ASN A 1 954 ? -25.278 19.139 21.950 1.00 89.75 954 ASN A N 1
ATOM 7182 C CA . ASN A 1 954 ? -26.192 17.998 21.910 1.00 89.75 954 ASN A CA 1
ATOM 7183 C C . ASN A 1 954 ? -27.570 18.484 22.368 1.00 89.75 954 ASN A C 1
ATOM 7185 O O . ASN A 1 954 ? -27.791 18.673 23.569 1.00 89.75 954 ASN A O 1
ATOM 7189 N N . SER A 1 955 ? -28.474 18.781 21.432 1.00 82.12 955 SER A N 1
ATOM 7190 C CA . SER A 1 955 ? -29.654 19.579 21.768 1.00 82.12 955 SER A CA 1
ATOM 7191 C C . SER A 1 955 ? -30.743 19.596 20.700 1.00 82.12 955 SER A C 1
ATOM 7193 O O . SER A 1 955 ? -30.410 19.586 19.519 1.00 82.12 955 SER A O 1
ATOM 7195 N N . PRO A 1 956 ? -32.014 19.814 21.086 1.00 81.94 956 PRO A N 1
ATOM 7196 C CA . PRO A 1 956 ? -33.038 20.340 20.188 1.00 81.94 956 PRO A CA 1
ATOM 7197 C C . PRO A 1 956 ? -32.941 21.877 19.994 1.00 81.94 956 PRO A C 1
ATOM 7199 O O . PRO A 1 956 ? -33.967 22.548 19.916 1.00 81.94 956 PRO A O 1
ATOM 7202 N N . LEU A 1 957 ? -31.745 22.477 20.020 1.00 92.31 957 LEU A N 1
ATOM 7203 C CA . LEU A 1 957 ? -31.511 23.911 19.775 1.00 92.31 957 LEU A CA 1
ATOM 7204 C C . LEU A 1 957 ? -30.652 24.057 18.520 1.00 92.31 957 LEU A C 1
ATOM 7206 O O . LEU A 1 957 ? -29.694 23.308 18.357 1.00 92.31 957 LEU A O 1
ATOM 7210 N N . SER A 1 958 ? -30.913 25.062 17.688 1.00 92.50 958 SER A N 1
ATOM 7211 C CA . SER A 1 958 ? -30.012 25.458 16.598 1.00 92.50 958 SER A CA 1
ATOM 7212 C C . SER A 1 958 ? -28.780 26.164 17.168 1.00 92.50 958 SER A C 1
ATOM 7214 O O . SER A 1 958 ? -28.955 27.036 18.020 1.00 92.50 958 SER A O 1
ATOM 7216 N N . LEU A 1 959 ? -27.575 25.878 16.674 1.00 95.12 959 LEU A N 1
ATOM 7217 C CA . LEU A 1 959 ? -26.331 26.542 17.082 1.00 95.12 959 LEU A CA 1
ATOM 7218 C C . LEU A 1 959 ? -25.879 27.576 16.037 1.00 95.12 959 LEU A C 1
ATOM 7220 O O . LEU A 1 959 ? -25.875 27.303 14.837 1.00 95.12 959 LEU A O 1
ATOM 7224 N N . SER A 1 960 ? -25.468 28.758 16.495 1.00 96.44 960 SER A N 1
ATOM 7225 C CA . SER A 1 960 ? -24.892 29.810 15.651 1.00 96.44 960 SER A CA 1
ATOM 7226 C C . SER A 1 960 ? -23.829 30.614 16.395 1.00 96.44 960 SER A C 1
ATOM 7228 O O . SER A 1 960 ? -23.868 30.710 17.621 1.00 96.44 960 SER A O 1
ATOM 7230 N N . TYR A 1 961 ? -22.904 31.212 15.652 1.00 95.62 961 TYR A N 1
ATOM 7231 C CA . TYR A 1 961 ? -21.897 32.136 16.159 1.00 95.62 961 TYR A CA 1
ATOM 7232 C C . TYR A 1 961 ? -21.948 33.430 15.361 1.00 95.62 961 TYR A C 1
ATOM 7234 O O . TYR A 1 961 ? -22.031 33.394 14.136 1.00 95.62 961 TYR A O 1
ATOM 7242 N N . THR A 1 962 ? -21.934 34.568 16.046 1.00 94.69 962 THR A N 1
ATOM 7243 C CA . THR A 1 962 ? -21.822 35.880 15.400 1.00 94.69 962 THR A CA 1
ATOM 7244 C C . THR A 1 962 ? -20.435 36.437 15.678 1.00 94.69 962 THR A C 1
ATOM 7246 O O . THR A 1 962 ? -20.126 36.747 16.828 1.00 94.69 962 THR A O 1
ATOM 7249 N N . GLU A 1 963 ? -19.616 36.541 14.633 1.00 90.12 963 GLU A N 1
ATOM 7250 C CA . GLU A 1 963 ? -18.289 37.159 14.672 1.00 90.12 963 GLU A CA 1
ATOM 7251 C C . GLU A 1 963 ? -18.406 38.671 14.949 1.00 90.12 963 GLU A C 1
ATOM 7253 O O . GLU A 1 963 ? -19.445 39.298 14.712 1.00 90.12 963 GLU A O 1
ATOM 7258 N N . SER A 1 964 ? -17.327 39.283 15.444 1.00 86.69 964 SER A N 1
ATOM 7259 C CA . SER A 1 964 ? -17.287 40.714 15.786 1.00 86.69 964 SER A CA 1
ATOM 7260 C C . SER A 1 964 ? -17.597 41.664 14.615 1.00 86.69 964 SER A C 1
ATOM 7262 O O . SER A 1 964 ? -18.033 42.799 14.835 1.00 86.69 964 SER A O 1
ATOM 7264 N N . ASP A 1 965 ? -17.413 41.211 13.373 1.00 84.56 965 ASP A N 1
ATOM 7265 C CA . ASP A 1 965 ? -17.735 41.945 12.145 1.00 84.56 965 ASP A CA 1
ATOM 7266 C C . ASP A 1 965 ? -19.217 41.820 11.718 1.00 84.56 965 ASP A C 1
ATOM 7268 O O . ASP A 1 965 ? -19.653 42.483 10.771 1.00 84.56 965 ASP A O 1
ATOM 7272 N N . GLY A 1 966 ? -20.004 41.017 12.445 1.00 87.06 966 GLY A N 1
ATOM 7273 C CA . GLY A 1 966 ? -21.411 40.726 12.179 1.00 87.06 966 GLY A CA 1
ATOM 7274 C C . GLY A 1 966 ? -21.653 39.507 11.283 1.00 87.06 966 GLY A C 1
ATOM 7275 O O . GLY A 1 966 ? -22.813 39.225 10.967 1.00 87.06 966 GLY A O 1
ATOM 7276 N N . THR A 1 967 ? -20.608 38.786 10.868 1.00 86.94 967 THR A N 1
ATOM 7277 C CA . THR A 1 967 ? -20.735 37.530 10.122 1.00 86.94 967 THR A CA 1
ATOM 7278 C C . THR A 1 967 ? -21.379 36.467 11.009 1.00 86.94 967 THR A C 1
ATOM 7280 O O . THR A 1 967 ? -20.914 36.189 12.111 1.00 86.94 967 THR A O 1
ATOM 7283 N N . VAL A 1 968 ? -22.472 35.863 10.533 1.00 90.94 968 VAL A N 1
ATOM 7284 C CA . VAL A 1 968 ? -23.169 34.788 11.252 1.00 90.94 968 VAL A CA 1
ATOM 7285 C C . VAL A 1 968 ? -22.776 33.444 10.658 1.00 90.94 968 VAL A C 1
ATOM 7287 O O . VAL A 1 968 ? -23.062 33.179 9.488 1.00 90.94 968 VAL A O 1
ATOM 7290 N N . VAL A 1 969 ? -22.177 32.592 11.482 1.00 89.25 969 VAL A N 1
ATOM 7291 C CA . VAL A 1 969 ? -21.774 31.225 11.152 1.00 89.25 969 VAL A CA 1
ATOM 7292 C C . VAL A 1 969 ? -22.774 30.238 11.743 1.00 89.25 969 VAL A C 1
ATOM 7294 O O . VAL A 1 969 ? -23.043 30.247 12.944 1.00 89.25 969 VAL A O 1
ATOM 7297 N N . ASN A 1 970 ? -23.395 29.430 10.885 1.00 87.94 970 ASN A N 1
ATOM 7298 C CA . ASN A 1 970 ? -24.460 28.483 11.231 1.00 87.94 970 ASN A CA 1
ATOM 7299 C C . ASN A 1 970 ? -24.645 27.432 10.118 1.00 87.94 970 ASN A C 1
ATOM 7301 O O . ASN A 1 970 ? -23.902 27.411 9.143 1.00 87.94 970 ASN A O 1
ATOM 7305 N N . GLU A 1 971 ? -25.684 26.601 10.210 1.00 80.88 971 GLU A N 1
ATOM 7306 C CA . GLU A 1 971 ? -25.991 25.555 9.219 1.00 80.88 971 GLU A CA 1
ATOM 7307 C C . GLU A 1 971 ? -26.116 26.053 7.768 1.00 80.88 971 GLU A C 1
ATOM 7309 O O . GLU A 1 971 ? -25.701 25.370 6.834 1.00 80.88 971 GLU A O 1
ATOM 7314 N N . THR A 1 972 ? -26.659 27.254 7.559 1.00 76.75 972 THR A N 1
ATOM 7315 C CA . THR A 1 972 ? -26.837 27.834 6.215 1.00 76.75 972 THR A CA 1
ATOM 7316 C C . THR A 1 972 ? -25.615 28.599 5.714 1.00 76.75 972 THR A C 1
ATOM 7318 O O . THR A 1 972 ? -25.442 28.748 4.505 1.00 76.75 972 THR A O 1
ATOM 7321 N N . ASN A 1 973 ? -24.769 29.071 6.629 1.00 79.88 973 ASN A N 1
ATOM 7322 C CA . ASN A 1 973 ? -23.516 29.752 6.335 1.00 79.88 973 ASN A CA 1
ATOM 7323 C C . ASN A 1 973 ? -22.396 29.140 7.191 1.00 79.88 973 ASN A C 1
ATOM 7325 O O . ASN A 1 973 ? -22.065 29.686 8.243 1.00 79.88 973 ASN A O 1
ATOM 7329 N N . PRO A 1 974 ? -21.844 27.981 6.791 1.00 79.50 974 PRO A N 1
ATOM 7330 C CA . PRO A 1 974 ? -21.010 27.174 7.677 1.00 79.50 974 PRO A CA 1
ATOM 7331 C C . PRO A 1 974 ? -19.574 27.679 7.854 1.00 79.50 974 PRO A C 1
ATOM 7333 O O . PRO A 1 974 ? -18.816 27.073 8.604 1.00 79.50 974 PRO A O 1
ATOM 7336 N N . TYR A 1 975 ? -19.180 28.762 7.181 1.00 81.81 975 TYR A N 1
ATOM 7337 C CA . TYR A 1 975 ? -17.812 29.276 7.218 1.00 81.81 975 TYR A CA 1
ATOM 7338 C C . TYR A 1 975 ? -17.802 30.778 7.507 1.00 81.81 975 TYR A C 1
ATOM 7340 O O . TYR A 1 975 ? -18.387 31.559 6.752 1.00 81.81 975 TYR A O 1
ATOM 7348 N N . GLY A 1 976 ? -17.125 31.161 8.586 1.00 79.31 976 GLY A N 1
ATOM 7349 C CA . GLY A 1 976 ? -16.731 32.534 8.897 1.00 79.31 976 GLY A CA 1
ATOM 7350 C C . GLY A 1 976 ? -15.297 32.816 8.465 1.00 79.31 976 GLY A C 1
ATOM 7351 O O . GLY A 1 976 ? -14.674 32.008 7.769 1.00 79.31 976 GLY A O 1
ATOM 7352 N N . GLN A 1 977 ? -14.758 33.964 8.874 1.00 76.62 977 GLN A N 1
ATOM 7353 C CA . GLN A 1 977 ? -13.358 34.283 8.589 1.00 76.62 977 GLN A CA 1
ATOM 7354 C C . GLN A 1 977 ? -12.403 33.429 9.432 1.00 76.62 977 GLN A C 1
ATOM 7356 O O . GLN A 1 977 ? -11.364 32.995 8.930 1.00 76.62 977 GLN A O 1
ATOM 7361 N N . TYR A 1 978 ? -12.774 33.163 10.686 1.00 80.19 978 TYR A N 1
ATOM 7362 C CA . TYR A 1 978 ? -11.983 32.354 11.615 1.00 80.19 978 TYR A CA 1
ATOM 7363 C C . TYR A 1 978 ? -12.851 31.384 12.414 1.00 80.19 978 TYR A C 1
ATOM 7365 O O . TYR A 1 978 ? -12.488 30.960 13.506 1.00 80.19 978 TYR A O 1
ATOM 7373 N N . SER A 1 979 ? -14.010 31.014 11.883 1.00 86.88 979 SER A N 1
ATOM 7374 C CA . SER A 1 979 ? -14.884 30.040 12.521 1.00 86.88 979 SER A CA 1
ATOM 7375 C C . SER A 1 979 ? -15.527 29.101 11.508 1.00 86.88 979 SER A C 1
ATOM 7377 O O . SER A 1 979 ? -15.706 29.433 10.334 1.00 86.88 979 SER A O 1
ATOM 7379 N N . GLU A 1 980 ? -15.843 27.891 11.953 1.00 87.88 980 GLU A N 1
ATOM 7380 C CA . GLU A 1 980 ? -16.447 26.847 11.128 1.00 87.88 980 GLU A CA 1
ATOM 7381 C C . GLU A 1 980 ? -17.590 26.176 11.887 1.00 87.88 980 GLU A C 1
ATOM 7383 O O . GLU A 1 980 ? -17.438 25.806 13.048 1.00 87.88 980 GLU A O 1
ATOM 7388 N N . TYR A 1 981 ? -18.723 25.986 11.212 1.00 87.75 981 TYR A N 1
ATOM 7389 C CA . TYR A 1 981 ? -19.842 25.183 11.689 1.00 87.75 981 TYR A CA 1
ATOM 7390 C C . TYR A 1 981 ? -19.861 23.818 10.997 1.00 87.75 981 TYR A C 1
ATOM 7392 O O . TYR A 1 981 ? -19.714 23.712 9.776 1.00 87.75 981 TYR A O 1
ATOM 7400 N N . ALA A 1 982 ? -20.137 22.772 11.771 1.00 85.12 982 ALA A N 1
ATOM 7401 C CA . ALA A 1 982 ? -20.408 21.433 11.265 1.00 85.12 982 ALA A CA 1
ATOM 7402 C C . ALA A 1 982 ? -21.596 20.795 11.998 1.00 85.12 982 ALA A C 1
ATOM 7404 O O . ALA A 1 982 ? -21.763 20.975 13.205 1.00 85.12 982 ALA A O 1
ATOM 7405 N N . ARG A 1 983 ? -22.403 20.003 11.278 1.00 82.50 983 ARG A N 1
ATOM 7406 C CA . ARG A 1 983 ? -23.538 19.263 11.846 1.00 82.50 983 ARG A CA 1
ATOM 7407 C C . ARG A 1 983 ? -23.425 17.775 11.559 1.00 82.50 983 ARG A C 1
ATOM 7409 O O . ARG A 1 983 ? -23.516 17.319 10.427 1.00 82.50 983 ARG A O 1
ATOM 7416 N N . TYR A 1 984 ? -23.335 17.005 12.628 1.00 80.56 984 TYR A N 1
ATOM 7417 C CA . TYR A 1 984 ? -23.183 15.565 12.624 1.00 80.56 984 TYR A CA 1
ATOM 7418 C C . TYR A 1 984 ? -24.431 14.924 13.241 1.00 80.56 984 TYR A C 1
ATOM 7420 O O . TYR A 1 984 ? -24.438 14.553 14.416 1.00 80.56 984 TYR A O 1
ATOM 7428 N N . GLY A 1 985 ? -25.481 14.739 12.435 1.00 76.31 985 GLY A N 1
ATOM 7429 C CA . GLY A 1 985 ? -26.765 14.231 12.925 1.00 76.31 985 GLY A CA 1
ATOM 7430 C C . GLY A 1 985 ? -27.419 15.255 13.858 1.00 76.31 985 GLY A C 1
ATOM 7431 O O . GLY A 1 985 ? -27.721 16.371 13.433 1.00 76.31 985 GLY A O 1
ATOM 7432 N N . GLU A 1 986 ? -27.599 14.891 15.128 1.00 74.81 986 GLU A N 1
ATOM 7433 C CA . GLU A 1 986 ? -28.125 15.793 16.171 1.00 74.81 986 GLU A CA 1
ATOM 7434 C C . GLU A 1 986 ? -27.033 16.643 16.849 1.00 74.81 986 GLU A C 1
ATOM 7436 O O . GLU A 1 986 ? -27.339 17.555 17.613 1.00 74.81 986 GLU A O 1
ATOM 7441 N N . VAL A 1 987 ? -25.756 16.359 16.574 1.00 86.12 987 VAL A N 1
ATOM 7442 C CA . VAL A 1 987 ? -24.620 17.078 17.162 1.00 86.12 987 VAL A CA 1
ATOM 7443 C C . VAL A 1 987 ? -24.253 18.261 16.277 1.00 86.12 987 VAL A C 1
ATOM 7445 O O . VAL A 1 987 ? -23.940 18.081 15.102 1.00 86.12 987 VAL A O 1
ATOM 7448 N N . GLN A 1 988 ? -24.252 19.466 16.836 1.00 90.06 988 GLN A N 1
ATOM 7449 C CA . GLN A 1 988 ? -23.809 20.679 16.145 1.00 90.06 988 GLN A CA 1
ATOM 7450 C C . GLN A 1 988 ? -22.514 21.173 16.768 1.00 90.06 988 GLN A C 1
ATOM 7452 O O . GLN A 1 988 ? -22.379 21.148 17.987 1.00 90.06 988 GLN A O 1
ATOM 7457 N N . ILE A 1 989 ? -21.560 21.602 15.948 1.00 92.50 989 ILE A N 1
ATOM 7458 C CA . ILE A 1 989 ? -20.253 22.044 16.422 1.00 92.50 989 ILE A CA 1
ATOM 7459 C C . ILE A 1 989 ? -19.891 23.373 15.776 1.00 92.50 989 ILE A C 1
ATOM 7461 O O . ILE A 1 989 ? -20.053 23.522 14.566 1.00 92.50 989 ILE A O 1
ATOM 7465 N N . ILE A 1 990 ? -19.390 24.312 16.577 1.00 93.25 990 ILE A N 1
ATOM 7466 C CA . ILE A 1 990 ? -18.707 25.514 16.097 1.00 93.25 990 ILE A CA 1
ATOM 7467 C C . ILE A 1 990 ? -17.275 25.509 16.614 1.00 93.25 990 ILE A C 1
ATOM 7469 O O . ILE A 1 990 ? -17.058 25.469 17.823 1.00 93.25 990 ILE A O 1
ATOM 7473 N N . ASP A 1 991 ? -16.311 25.585 15.705 1.00 91.44 991 ASP A N 1
ATOM 7474 C CA . ASP A 1 991 ? -14.919 25.880 16.030 1.00 91.44 991 ASP A CA 1
ATOM 7475 C C . ASP A 1 991 ? -14.647 27.359 15.801 1.00 91.44 991 ASP A C 1
ATOM 7477 O O . ASP A 1 991 ? -15.006 27.900 14.756 1.00 91.44 991 ASP A O 1
ATOM 7481 N N . ILE A 1 992 ? -13.981 27.993 16.759 1.00 90.75 992 ILE A N 1
ATOM 7482 C CA . ILE A 1 992 ? -13.504 29.371 16.671 1.00 90.75 992 ILE A CA 1
ATOM 7483 C C . ILE A 1 992 ? -11.983 29.322 16.768 1.00 90.75 992 ILE A C 1
ATOM 7485 O O . ILE A 1 992 ? -11.433 28.893 17.783 1.00 90.75 992 ILE A O 1
ATOM 7489 N N . PHE A 1 993 ? -11.318 29.716 15.691 1.00 83.50 993 PHE A N 1
ATOM 7490 C CA . PHE A 1 993 ? -9.871 29.760 15.552 1.00 83.50 993 PHE A CA 1
ATOM 7491 C C . PHE A 1 993 ? -9.372 31.184 15.829 1.00 83.50 993 PHE A C 1
ATOM 7493 O O . PHE A 1 993 ? -10.027 32.151 15.460 1.00 83.50 993 PHE A O 1
ATOM 7500 N N . ALA A 1 994 ? -8.178 31.309 16.411 1.00 71.25 994 ALA A N 1
ATOM 7501 C CA . ALA A 1 994 ? -7.434 32.570 16.516 1.00 71.25 994 ALA A CA 1
ATOM 7502 C C . ALA A 1 994 ? -8.161 33.755 17.194 1.00 71.25 994 ALA A C 1
ATOM 7504 O O . ALA A 1 994 ? -8.538 34.708 16.528 1.00 71.25 994 ALA A O 1
ATOM 7505 N N . GLY A 1 995 ? -8.259 33.765 18.521 1.00 67.56 995 GLY A N 1
ATOM 7506 C CA . GLY A 1 995 ? -8.499 34.930 19.387 1.00 67.56 995 GLY A CA 1
ATOM 7507 C C . GLY A 1 995 ? -9.771 35.736 19.139 1.00 67.56 995 GLY A C 1
ATOM 7508 O O . GLY A 1 995 ? -9.924 36.812 19.723 1.00 67.56 995 GLY A O 1
ATOM 7509 N N . GLU A 1 996 ? -10.644 35.273 18.246 1.00 75.69 996 GLU A N 1
ATOM 7510 C CA . GLU A 1 996 ? -11.786 36.037 17.779 1.00 75.69 996 GLU A CA 1
ATOM 7511 C C . GLU A 1 996 ? -12.843 36.178 18.863 1.00 75.69 996 GLU A C 1
ATOM 7513 O O . GLU A 1 996 ? -13.178 35.246 19.595 1.00 75.69 996 GLU A O 1
ATOM 7518 N N . THR A 1 997 ? -13.400 37.381 18.923 1.00 86.94 997 THR A N 1
ATOM 7519 C CA . THR A 1 997 ? -14.467 37.711 19.863 1.00 86.94 997 THR A CA 1
ATOM 7520 C C . THR A 1 997 ? -15.815 37.676 19.160 1.00 86.94 997 THR A C 1
ATOM 7522 O O . THR A 1 997 ? -15.922 38.080 17.999 1.00 86.94 997 THR A O 1
ATOM 7525 N N . GLY A 1 998 ? -16.854 37.252 19.866 1.00 92.88 998 GLY A N 1
ATOM 7526 C CA . GLY A 1 998 ? -18.190 37.131 19.301 1.00 92.88 998 GLY A CA 1
ATOM 7527 C C . GLY A 1 998 ? -19.152 36.455 20.262 1.00 92.88 998 GLY A C 1
ATOM 7528 O O . GLY A 1 998 ? -18.834 36.246 21.430 1.00 92.88 998 GLY A O 1
ATOM 7529 N N . THR A 1 999 ? -20.324 36.075 19.764 1.00 95.56 999 THR A N 1
ATOM 7530 C CA . THR A 1 999 ? -21.385 35.515 20.610 1.00 95.56 999 THR A CA 1
ATOM 7531 C C . THR A 1 999 ? -21.908 34.205 20.036 1.00 95.56 999 THR A C 1
ATOM 7533 O O . THR A 1 999 ? -22.419 34.159 18.913 1.00 95.56 999 THR A O 1
ATOM 7536 N N . ILE A 1 1000 ? -21.823 33.132 20.824 1.00 97.00 1000 ILE A N 1
ATOM 7537 C CA . ILE A 1 1000 ? -22.532 31.877 20.565 1.00 97.00 1000 ILE A CA 1
ATOM 7538 C C . ILE A 1 1000 ? -23.997 32.086 20.937 1.00 97.00 1000 ILE A C 1
ATOM 7540 O O . ILE A 1 1000 ? -24.301 32.504 22.051 1.00 97.00 1000 ILE A O 1
ATOM 7544 N N . THR A 1 1001 ? -24.904 31.779 20.013 1.00 96.81 1001 THR A N 1
ATOM 7545 C CA . THR A 1 1001 ? -26.355 31.849 20.210 1.00 96.81 1001 THR A CA 1
ATOM 7546 C C . THR A 1 1001 ? -26.989 30.506 19.885 1.00 96.81 1001 THR A C 1
ATOM 7548 O O . THR A 1 1001 ? -26.758 29.938 18.814 1.00 96.81 1001 THR A O 1
ATOM 7551 N N . MET A 1 1002 ? -27.821 30.021 20.802 1.00 97.44 1002 MET A N 1
ATOM 7552 C CA . MET A 1 1002 ? -28.571 28.780 20.679 1.00 97.44 1002 MET A CA 1
ATOM 7553 C C . MET A 1 1002 ? -30.072 29.065 20.793 1.00 97.44 1002 MET A C 1
ATOM 7555 O O . MET A 1 1002 ? -30.518 29.586 21.815 1.00 97.44 1002 MET A O 1
ATOM 7559 N N . ASN A 1 1003 ? -30.851 28.715 19.766 1.00 94.94 1003 ASN A N 1
ATOM 7560 C CA . ASN A 1 1003 ? -32.299 28.970 19.717 1.00 94.94 1003 ASN A CA 1
ATOM 7561 C C . ASN A 1 1003 ? -33.093 27.663 19.788 1.00 94.94 1003 ASN A C 1
ATOM 7563 O O . ASN A 1 1003 ? -32.751 26.701 19.108 1.00 94.94 1003 ASN A O 1
ATOM 7567 N N . GLY A 1 1004 ? -34.153 27.633 20.591 1.00 92.00 1004 GLY A N 1
ATOM 7568 C CA . GLY A 1 1004 ? -35.009 26.468 20.815 1.00 92.00 1004 GLY A CA 1
ATOM 7569 C C . GLY A 1 1004 ? -35.773 26.006 19.579 1.00 92.00 1004 GLY A C 1
ATOM 7570 O O . GLY A 1 1004 ? -36.548 26.770 19.012 1.00 92.00 1004 GLY A O 1
ATOM 7571 N N . GLU A 1 1005 ? -35.622 24.733 19.210 1.00 88.06 1005 GLU A N 1
ATOM 7572 C CA . GLU A 1 1005 ? -36.397 24.081 18.143 1.00 88.06 1005 GLU A CA 1
ATOM 7573 C C . GLU A 1 1005 ? -37.457 23.117 18.699 1.00 88.06 1005 GLU A C 1
ATOM 7575 O O . GLU A 1 1005 ? -38.519 22.960 18.096 1.00 88.06 1005 GLU A O 1
ATOM 7580 N N . ASP A 1 1006 ? -37.209 22.509 19.867 1.00 86.00 1006 ASP A N 1
ATOM 7581 C CA . ASP A 1 1006 ? -38.155 21.634 20.577 1.00 86.00 1006 ASP A CA 1
ATOM 7582 C C . ASP A 1 1006 ? -37.983 21.721 22.109 1.00 86.00 1006 ASP A C 1
ATOM 7584 O O . ASP A 1 1006 ? -37.017 22.283 22.631 1.00 86.00 1006 ASP A O 1
ATOM 7588 N N . THR A 1 1007 ? -38.942 21.168 22.853 1.00 84.12 1007 THR A N 1
ATOM 7589 C CA . THR A 1 1007 ? -38.888 21.062 24.317 1.00 84.12 1007 THR A CA 1
ATOM 7590 C C . THR A 1 1007 ? -38.042 19.871 24.756 1.00 84.12 1007 THR A C 1
ATOM 7592 O O . THR A 1 1007 ? -38.225 18.757 24.269 1.00 84.12 1007 THR A O 1
ATOM 7595 N N . GLY A 1 1008 ? -37.160 20.072 25.735 1.00 85.50 1008 GLY A N 1
ATOM 7596 C CA . GLY A 1 1008 ? -36.330 19.003 26.281 1.00 85.50 1008 GLY A CA 1
ATOM 7597 C C . GLY A 1 1008 ? -35.216 19.524 27.181 1.00 85.50 1008 GLY A C 1
ATOM 7598 O O . GLY A 1 1008 ? -35.438 20.363 28.055 1.00 85.50 1008 GLY A O 1
ATOM 7599 N N . SER A 1 1009 ? -34.011 19.001 26.971 1.00 87.81 1009 SER A N 1
ATOM 7600 C CA . SER A 1 1009 ? -32.795 19.529 27.580 1.00 87.81 1009 SER A CA 1
ATOM 7601 C C . SER A 1 1009 ? -31.626 19.445 26.614 1.00 87.81 1009 SER A C 1
ATOM 7603 O O . SER A 1 1009 ? -31.592 18.545 25.775 1.00 87.81 1009 SER A O 1
ATOM 7605 N N . PHE A 1 1010 ? -30.661 20.338 26.785 1.00 90.62 1010 PHE A N 1
ATOM 7606 C CA . PHE A 1 1010 ? -29.449 20.407 25.997 1.00 90.62 1010 PHE A CA 1
ATOM 7607 C C . PHE A 1 1010 ? -28.194 20.226 26.837 1.00 90.62 1010 PHE A C 1
ATOM 7609 O O . PHE A 1 1010 ? -28.175 20.501 28.040 1.00 90.62 1010 PHE A O 1
ATOM 7616 N N . THR A 1 1011 ? -27.142 19.765 26.169 1.00 91.94 1011 THR A N 1
ATOM 7617 C CA . THR A 1 1011 ? -25.779 19.760 26.691 1.00 91.94 1011 THR A CA 1
ATOM 7618 C C . THR A 1 1011 ? -24.886 20.564 25.752 1.00 91.94 1011 THR A C 1
ATOM 7620 O O . THR A 1 1011 ? -24.881 20.300 24.550 1.00 91.94 1011 THR A O 1
ATOM 7623 N N . LEU A 1 1012 ? -24.150 21.535 26.294 1.00 94.62 1012 LEU A N 1
ATOM 7624 C CA . LEU A 1 1012 ? -23.134 22.307 25.578 1.00 94.62 1012 LEU A CA 1
ATOM 7625 C C . LEU A 1 1012 ? -21.759 21.986 26.169 1.00 94.62 1012 LEU A C 1
ATOM 7627 O O . LEU A 1 1012 ? -21.486 22.300 27.325 1.00 94.62 1012 LEU A O 1
ATOM 7631 N N . GLU A 1 1013 ? -20.891 21.379 25.375 1.00 93.19 1013 GLU A N 1
ATOM 7632 C CA . GLU A 1 1013 ? -19.493 21.124 25.715 1.00 93.19 1013 GLU A CA 1
ATOM 7633 C C . GLU A 1 1013 ? -18.607 22.188 25.061 1.00 93.19 1013 GLU A C 1
ATOM 7635 O O . GLU A 1 1013 ? -18.797 22.519 23.892 1.00 93.19 1013 GLU A O 1
ATOM 7640 N N . ILE A 1 1014 ? -17.635 22.711 25.805 1.00 94.56 1014 ILE A N 1
ATOM 7641 C CA . ILE A 1 1014 ? -16.627 23.646 25.300 1.00 94.56 1014 ILE A CA 1
ATOM 7642 C C . ILE A 1 1014 ? -15.260 23.013 25.511 1.00 94.56 1014 ILE A C 1
ATOM 7644 O O . ILE A 1 1014 ? -14.919 22.604 26.623 1.00 94.56 1014 ILE A O 1
ATOM 7648 N N . GLU A 1 1015 ? -14.469 22.948 24.449 1.00 93.06 1015 GLU A N 1
ATOM 7649 C CA . GLU A 1 1015 ? -13.129 22.377 24.478 1.00 93.06 1015 GLU A CA 1
ATOM 7650 C C . GLU A 1 1015 ? -12.102 23.379 23.992 1.00 93.06 1015 GLU A C 1
ATOM 7652 O O . GLU A 1 1015 ? -12.240 23.942 22.908 1.00 93.06 1015 GLU A O 1
ATOM 7657 N N . GLN A 1 1016 ? -11.041 23.546 24.772 1.00 92.75 1016 GLN A N 1
ATOM 7658 C CA . GLN A 1 1016 ? -9.846 24.247 24.341 1.00 92.75 1016 GLN A CA 1
ATOM 7659 C C . GLN A 1 1016 ? -8.891 23.238 23.714 1.00 92.75 1016 GLN A C 1
ATOM 7661 O O . GLN A 1 1016 ? -8.479 22.271 24.361 1.00 92.75 1016 GLN A O 1
ATOM 7666 N N . ILE A 1 1017 ? -8.545 23.454 22.448 1.00 89.69 1017 ILE A N 1
ATOM 7667 C CA . ILE A 1 1017 ? -7.749 22.522 21.653 1.00 89.69 1017 ILE A CA 1
ATOM 7668 C C . ILE A 1 1017 ? -6.507 23.241 21.139 1.00 89.69 1017 ILE A C 1
ATOM 7670 O O . ILE A 1 1017 ? -6.625 24.284 20.505 1.00 89.69 1017 ILE A O 1
ATOM 7674 N N . GLN A 1 1018 ? -5.331 22.656 21.374 1.00 87.12 1018 GLN A N 1
ATOM 7675 C CA . GLN A 1 1018 ? -4.055 23.106 20.812 1.00 87.12 1018 GLN A CA 1
ATOM 7676 C C . GLN A 1 1018 ? -3.586 22.093 19.763 1.00 87.12 1018 GLN A C 1
ATOM 7678 O O . GLN A 1 1018 ? -3.260 20.941 20.077 1.00 87.12 1018 GLN A O 1
ATOM 7683 N N . GLY A 1 1019 ? -3.622 22.490 18.487 1.00 83.94 1019 GLY A N 1
ATOM 7684 C CA . GLY A 1 1019 ? -3.425 21.581 17.352 1.00 83.94 1019 GLY A CA 1
ATOM 7685 C C . GLY A 1 1019 ? -4.468 20.450 17.330 1.00 83.94 1019 GLY A C 1
ATOM 7686 O O . GLY A 1 1019 ? -5.630 20.671 16.988 1.00 83.94 1019 GLY A O 1
ATOM 7687 N N . ASN A 1 1020 ? -4.056 19.237 17.715 1.00 84.75 1020 ASN A N 1
ATOM 7688 C CA . ASN A 1 1020 ? -4.921 18.049 17.814 1.00 84.75 1020 ASN A CA 1
ATOM 7689 C C . ASN A 1 1020 ? -5.175 17.584 19.262 1.00 84.75 1020 ASN A C 1
ATOM 7691 O O . ASN A 1 1020 ? -5.789 16.538 19.461 1.00 84.75 1020 ASN A O 1
ATOM 7695 N N . GLN A 1 1021 ? -4.666 18.299 20.269 1.00 86.00 1021 GLN A N 1
ATOM 7696 C CA . GLN A 1 1021 ? -4.771 17.897 21.674 1.00 86.00 1021 GLN A CA 1
ATOM 7697 C C . GLN A 1 1021 ? -5.793 18.761 22.407 1.00 86.00 1021 GLN A C 1
ATOM 7699 O O . GLN A 1 1021 ? -5.692 19.985 22.405 1.00 86.00 1021 GLN A O 1
ATOM 7704 N N . VAL A 1 1022 ? -6.762 18.119 23.060 1.00 88.31 1022 VAL A N 1
ATOM 7705 C CA . VAL A 1 1022 ? -7.677 18.795 23.985 1.00 88.31 1022 VAL A CA 1
ATOM 7706 C C . VAL A 1 1022 ? -6.898 19.108 25.262 1.00 88.31 1022 VAL A C 1
ATOM 7708 O O . VAL A 1 1022 ? -6.428 18.193 25.936 1.00 88.31 1022 VAL A O 1
ATOM 7711 N N . VAL A 1 1023 ? -6.731 20.392 25.575 1.00 91.38 1023 VAL A N 1
ATOM 7712 C CA . VAL A 1 1023 ? -5.961 20.866 26.740 1.00 91.38 1023 VAL A CA 1
ATOM 7713 C C . VAL A 1 1023 ? -6.846 21.329 27.896 1.00 91.38 1023 VAL A C 1
ATOM 7715 O O . VAL A 1 1023 ? -6.374 21.381 29.026 1.00 91.38 1023 VAL A O 1
ATOM 7718 N N . GLY A 1 1024 ? -8.125 21.604 27.633 1.00 91.00 1024 GLY A N 1
ATOM 7719 C CA . GLY A 1 1024 ? -9.112 21.984 28.641 1.00 91.00 1024 GLY A CA 1
ATOM 7720 C C . GLY A 1 1024 ? -10.529 21.680 28.160 1.00 91.00 1024 GLY A C 1
ATOM 7721 O O . GLY A 1 1024 ? -10.789 21.671 26.957 1.00 91.00 1024 GLY A O 1
ATOM 7722 N N . THR A 1 1025 ? -11.449 21.426 29.094 1.00 93.12 1025 THR A N 1
ATOM 7723 C CA . THR A 1 1025 ? -12.872 21.176 28.790 1.00 93.12 1025 THR A CA 1
ATOM 7724 C C . THR A 1 1025 ? -13.781 21.806 29.842 1.00 93.12 1025 THR A C 1
ATOM 7726 O O . THR A 1 1025 ? -13.372 21.964 30.989 1.00 93.12 1025 THR A O 1
ATOM 7729 N N . THR A 1 1026 ? -15.011 22.153 29.480 1.00 93.94 1026 THR A N 1
ATOM 7730 C CA . THR A 1 1026 ? -16.116 22.391 30.420 1.00 93.94 1026 THR A CA 1
ATOM 7731 C C . THR A 1 1026 ? -17.420 21.927 29.778 1.00 93.94 1026 THR A C 1
ATOM 7733 O O . THR A 1 1026 ? -17.532 21.866 28.550 1.00 93.94 1026 THR A O 1
ATOM 7736 N N . THR A 1 1027 ? -18.408 21.547 30.582 1.00 92.88 1027 THR A N 1
ATOM 7737 C CA . THR A 1 1027 ? -19.661 20.981 30.068 1.00 92.88 1027 THR A CA 1
ATOM 7738 C C . THR A 1 1027 ? -20.854 21.554 30.804 1.00 92.88 1027 THR A C 1
ATOM 7740 O O . THR A 1 1027 ? -21.006 21.314 31.994 1.00 92.88 1027 THR A O 1
ATOM 7743 N N . TYR A 1 1028 ? -21.745 22.241 30.097 1.00 93.75 1028 TYR A N 1
ATOM 7744 C CA . TYR A 1 1028 ? -23.070 22.591 30.596 1.00 93.75 1028 TYR A CA 1
ATOM 7745 C C . TYR A 1 1028 ? -24.033 21.453 30.308 1.00 93.75 1028 TYR A C 1
ATOM 7747 O O . TYR A 1 1028 ? -24.305 21.161 29.148 1.00 93.75 1028 TYR A O 1
ATOM 7755 N N . SER A 1 1029 ? -24.554 20.811 31.344 1.00 90.62 1029 SER A N 1
ATOM 7756 C CA . SER A 1 1029 ? -25.270 19.541 31.228 1.00 90.62 1029 SER A CA 1
ATOM 7757 C C . SER A 1 1029 ? -26.680 19.617 31.797 1.00 90.62 1029 SER A C 1
ATOM 7759 O O . SER A 1 1029 ? -26.931 20.289 32.802 1.00 90.62 1029 SER A O 1
ATOM 7761 N N . ALA A 1 1030 ? -27.603 18.893 31.157 1.00 87.69 1030 ALA A N 1
ATOM 7762 C CA . ALA A 1 1030 ? -29.024 18.839 31.504 1.00 87.69 1030 ALA A CA 1
ATOM 7763 C C . ALA A 1 1030 ? -29.706 20.217 31.589 1.00 87.69 1030 ALA A C 1
ATOM 7765 O O . ALA A 1 1030 ? -30.595 20.423 32.422 1.00 87.69 1030 ALA A O 1
ATOM 7766 N N . ILE A 1 1031 ? -29.311 21.162 30.732 1.00 91.06 1031 ILE A N 1
ATOM 7767 C CA . ILE A 1 1031 ? -29.896 22.502 30.726 1.00 91.06 1031 ILE A CA 1
ATOM 7768 C C . ILE A 1 1031 ? -31.263 22.437 30.043 1.00 91.06 1031 ILE A C 1
ATOM 7770 O O . ILE A 1 1031 ? -31.353 21.947 28.921 1.00 91.06 1031 ILE A O 1
ATOM 7774 N N . PRO A 1 1032 ? -32.353 22.869 30.690 1.00 88.00 1032 PRO A N 1
ATOM 7775 C CA . PRO A 1 1032 ? -33.679 22.729 30.115 1.00 88.00 1032 PRO A CA 1
ATOM 7776 C C . PRO A 1 1032 ? -33.896 23.644 28.912 1.00 88.00 1032 PRO A C 1
ATOM 7778 O O . PRO A 1 1032 ? -33.395 24.767 28.871 1.00 88.00 1032 PRO A O 1
ATOM 7781 N N . SER A 1 1033 ? -34.710 23.176 27.970 1.00 89.31 1033 SER A N 1
ATOM 7782 C CA . SER A 1 1033 ? -35.087 23.919 26.771 1.00 89.31 1033 SER A CA 1
ATOM 7783 C C . SER A 1 1033 ? -36.569 23.809 26.427 1.00 89.31 1033 SER A C 1
ATOM 7785 O O . SER A 1 1033 ? -37.247 22.832 26.747 1.00 89.31 1033 SER A O 1
ATOM 7787 N N . SER A 1 1034 ? -37.057 24.829 25.730 1.00 88.44 1034 SER A N 1
ATOM 7788 C CA . SER A 1 1034 ? -38.357 24.917 25.073 1.00 88.44 1034 SER A CA 1
ATOM 7789 C C . SER A 1 1034 ? -38.186 25.507 23.667 1.00 88.44 1034 SER A C 1
ATOM 7791 O O . SER A 1 1034 ? -37.119 26.014 23.326 1.00 88.44 1034 SER A O 1
ATOM 7793 N N . THR A 1 1035 ? -39.252 25.527 22.863 1.00 90.69 1035 THR A N 1
ATOM 7794 C CA . THR A 1 1035 ? -39.257 26.160 21.526 1.00 90.69 1035 THR A CA 1
ATOM 7795 C C . THR A 1 1035 ? -39.070 27.683 21.549 1.00 90.69 1035 THR A C 1
ATOM 7797 O O . THR A 1 1035 ? -38.990 28.305 20.497 1.00 90.69 1035 THR A O 1
ATOM 7800 N N . THR A 1 1036 ? -39.092 28.316 22.725 1.00 91.19 1036 THR A N 1
ATOM 7801 C CA . THR A 1 1036 ? -38.868 29.763 22.896 1.00 91.19 1036 THR A CA 1
ATOM 7802 C C . THR A 1 1036 ? -37.545 30.067 23.589 1.00 91.19 1036 THR A C 1
ATOM 7804 O O . THR A 1 1036 ? -37.251 31.230 23.845 1.00 91.19 1036 THR A O 1
ATOM 7807 N N . THR A 1 1037 ? -36.754 29.042 23.915 1.00 94.12 1037 THR A N 1
ATOM 7808 C CA . THR A 1 1037 ? -35.487 29.226 24.618 1.00 94.12 1037 THR A CA 1
ATOM 7809 C C . THR A 1 1037 ? -34.466 29.943 23.741 1.00 94.12 1037 THR A C 1
ATOM 7811 O O . THR A 1 1037 ? -34.272 29.577 22.584 1.00 94.12 1037 THR A O 1
ATOM 7814 N N . ILE A 1 1038 ? -33.777 30.926 24.316 1.00 95.81 1038 ILE A N 1
ATOM 7815 C CA . ILE A 1 1038 ? -32.610 31.590 23.736 1.00 95.81 1038 ILE A CA 1
ATOM 7816 C C . ILE A 1 1038 ? -31.488 31.501 24.766 1.00 95.81 1038 ILE A C 1
ATOM 7818 O O . ILE A 1 1038 ? -31.631 31.985 25.889 1.00 95.81 1038 ILE A O 1
ATOM 7822 N N . ALA A 1 1039 ? -30.379 30.867 24.398 1.00 96.38 1039 ALA A N 1
ATOM 7823 C CA . ALA A 1 1039 ? -29.203 30.749 25.248 1.00 96.38 1039 ALA A CA 1
ATOM 7824 C C . ALA A 1 1039 ? -27.973 31.345 24.557 1.00 96.38 1039 ALA A C 1
ATOM 7826 O O . ALA A 1 1039 ? -27.758 31.107 23.368 1.00 96.38 1039 ALA A O 1
ATOM 7827 N N . THR A 1 1040 ? -27.168 32.112 25.291 1.00 97.00 1040 THR A N 1
ATOM 7828 C CA . THR A 1 1040 ? -26.009 32.828 24.743 1.00 97.00 1040 THR A CA 1
ATOM 7829 C C . THR A 1 1040 ? -24.758 32.646 25.591 1.00 97.00 1040 THR A C 1
ATOM 7831 O O . THR A 1 1040 ? -24.844 32.587 26.818 1.00 97.00 1040 THR A O 1
ATOM 7834 N N . VAL A 1 1041 ? -23.600 32.604 24.932 1.00 96.44 1041 VAL A N 1
ATOM 7835 C CA . VAL A 1 1041 ? -22.268 32.629 25.556 1.00 96.44 1041 VAL A CA 1
ATOM 7836 C C . VAL A 1 1041 ? -21.418 33.657 24.813 1.00 96.44 1041 VAL A C 1
ATOM 7838 O O . VAL A 1 1041 ? -21.284 33.580 23.592 1.00 96.44 1041 VAL A O 1
ATOM 7841 N N . GLU A 1 1042 ? -20.847 34.618 25.537 1.00 94.75 1042 GLU A N 1
ATOM 7842 C CA . GLU A 1 1042 ? -19.878 35.567 24.973 1.00 94.75 1042 GLU A CA 1
ATOM 7843 C C . GLU A 1 1042 ? -18.495 34.918 24.878 1.00 94.75 1042 GLU A C 1
ATOM 7845 O O . GLU A 1 1042 ? -18.043 34.266 25.817 1.00 94.75 1042 GLU A O 1
ATOM 7850 N N . VAL A 1 1043 ? -17.801 35.115 23.764 1.00 93.06 1043 VAL A N 1
ATOM 7851 C CA . VAL A 1 1043 ? -16.441 34.619 23.531 1.00 93.06 1043 VAL A CA 1
ATOM 7852 C C . VAL A 1 1043 ? -15.518 35.826 23.457 1.00 93.06 1043 VAL A C 1
ATOM 7854 O O . VAL A 1 1043 ? -15.713 36.707 22.620 1.00 93.06 1043 VAL A O 1
ATOM 7857 N N . SER A 1 1044 ? -14.542 35.902 24.366 1.00 88.31 1044 SER A N 1
ATOM 7858 C CA . SER A 1 1044 ? -13.628 37.051 24.470 1.00 88.31 1044 SER A CA 1
ATOM 7859 C C . SER A 1 1044 ? -12.145 36.709 24.281 1.00 88.31 1044 SER A C 1
ATOM 7861 O O . SER A 1 1044 ? -11.309 37.612 24.343 1.00 88.31 1044 SER A O 1
ATOM 7863 N N . GLY A 1 1045 ? -11.821 35.438 24.029 1.00 84.62 1045 GLY A N 1
ATOM 7864 C CA . GLY A 1 1045 ? -10.457 34.943 23.846 1.00 84.62 1045 GLY A CA 1
ATOM 7865 C C . GLY A 1 1045 ? -10.408 33.452 23.497 1.00 84.62 1045 GLY A C 1
ATOM 7866 O O . GLY A 1 1045 ? -11.410 32.874 23.083 1.00 84.62 1045 GLY A O 1
ATOM 7867 N N . ASP A 1 1046 ? -9.238 32.841 23.697 1.00 80.38 1046 ASP A N 1
ATOM 7868 C CA . ASP A 1 1046 ? -8.891 31.482 23.241 1.00 80.38 1046 ASP A CA 1
ATOM 7869 C C . ASP A 1 1046 ? -8.950 30.421 24.345 1.00 80.38 1046 ASP A C 1
ATOM 7871 O O . ASP A 1 1046 ? -8.674 29.238 24.118 1.00 80.38 1046 ASP A O 1
ATOM 7875 N N . THR A 1 1047 ? -9.258 30.835 25.572 1.00 86.62 1047 THR A N 1
ATOM 7876 C CA . THR A 1 1047 ? -9.331 29.946 26.732 1.00 86.62 1047 THR A CA 1
ATOM 7877 C C . THR A 1 1047 ? -10.761 29.797 27.229 1.00 86.62 1047 THR A C 1
ATOM 7879 O O . THR A 1 1047 ? -11.596 30.686 27.075 1.00 86.62 1047 THR A O 1
ATOM 7882 N N . ILE A 1 1048 ? -11.051 28.679 27.898 1.00 85.88 1048 ILE A N 1
ATOM 7883 C CA . ILE A 1 1048 ? -12.376 28.444 28.496 1.00 85.88 1048 ILE A CA 1
ATOM 7884 C C . ILE A 1 1048 ? -12.742 29.547 29.496 1.00 85.88 1048 ILE A C 1
ATOM 7886 O O . ILE A 1 1048 ? -13.889 29.977 29.544 1.00 85.88 1048 ILE A O 1
ATOM 7890 N N . LEU A 1 1049 ? -11.775 30.048 30.269 1.00 83.44 1049 LEU A N 1
ATOM 7891 C CA . LEU A 1 1049 ? -12.007 31.117 31.248 1.00 83.44 1049 LEU A CA 1
ATOM 7892 C C . LEU A 1 1049 ? -12.266 32.490 30.604 1.00 83.44 1049 LEU A C 1
ATOM 7894 O O . LEU A 1 1049 ? -12.724 33.404 31.285 1.00 83.44 1049 LEU A O 1
ATOM 7898 N N . GLU A 1 1050 ? -11.974 32.639 29.313 1.00 85.88 1050 GLU A N 1
ATOM 7899 C CA . GLU A 1 1050 ? -12.308 33.817 28.505 1.00 85.88 1050 GLU A CA 1
ATOM 7900 C C . GLU A 1 1050 ? -13.650 33.655 27.768 1.00 85.88 1050 GLU A C 1
ATOM 7902 O O . GLU A 1 1050 ? -14.078 34.566 27.050 1.00 85.88 1050 GLU A O 1
ATOM 7907 N N . THR A 1 1051 ? -14.349 32.534 27.971 1.00 88.94 1051 THR A N 1
ATOM 7908 C CA . THR A 1 1051 ? -15.779 32.429 27.662 1.00 88.94 1051 THR A CA 1
ATOM 7909 C C . THR A 1 1051 ? -16.592 32.995 28.827 1.00 88.94 1051 THR A C 1
ATOM 7911 O O . THR A 1 1051 ? -16.277 32.777 29.997 1.00 88.94 1051 THR A O 1
ATOM 7914 N N . GLY A 1 1052 ? -17.607 33.795 28.508 1.00 90.12 1052 GLY A N 1
ATOM 7915 C CA . GLY A 1 1052 ? -18.541 34.353 29.477 1.00 90.12 1052 GLY A CA 1
ATOM 7916 C C . GLY A 1 1052 ? -19.483 33.296 30.050 1.00 90.12 1052 GLY A C 1
ATOM 7917 O O . GLY A 1 1052 ? -19.450 32.123 29.681 1.00 90.12 1052 GLY A O 1
ATOM 7918 N N . ASP A 1 1053 ? -20.364 33.721 30.950 1.00 94.56 1053 ASP A N 1
ATOM 7919 C CA . ASP A 1 1053 ? -21.371 32.820 31.500 1.00 94.56 1053 ASP A CA 1
ATOM 7920 C C . ASP A 1 1053 ? -22.380 32.377 30.423 1.00 94.56 1053 ASP A C 1
ATOM 7922 O O . ASP A 1 1053 ? -22.773 33.160 29.556 1.00 94.56 1053 ASP A O 1
ATOM 7926 N N . LEU A 1 1054 ? -22.883 31.146 30.539 1.00 95.75 1054 LEU A N 1
ATOM 7927 C CA . LEU A 1 1054 ? -24.053 30.695 29.794 1.00 95.75 1054 LEU A CA 1
ATOM 7928 C C . LEU A 1 1054 ? -25.292 31.405 30.341 1.00 95.75 1054 LEU A C 1
ATOM 7930 O O . LEU A 1 1054 ? -25.746 31.117 31.450 1.00 95.75 1054 LEU A O 1
ATOM 7934 N N . MET A 1 1055 ? -25.847 32.321 29.554 1.00 95.81 1055 MET A N 1
ATOM 7935 C CA . MET A 1 1055 ? -27.066 33.062 29.871 1.00 95.81 1055 MET A CA 1
ATOM 7936 C C . MET A 1 1055 ? -28.250 32.393 29.179 1.00 95.81 1055 MET A C 1
ATOM 7938 O O . MET A 1 1055 ? -28.225 32.228 27.963 1.00 95.81 1055 MET A O 1
ATOM 7942 N N . VAL A 1 1056 ? -29.286 32.011 29.928 1.00 93.94 1056 VAL A N 1
ATOM 7943 C CA . VAL A 1 1056 ? -30.461 31.320 29.374 1.00 93.94 1056 VAL A CA 1
ATOM 7944 C C . VAL A 1 1056 ? -31.724 32.128 29.639 1.00 93.94 1056 VAL A C 1
ATOM 7946 O O . VAL A 1 1056 ? -32.053 32.419 30.787 1.00 93.94 1056 VAL A O 1
ATOM 7949 N N . ASN A 1 1057 ? -32.442 32.453 28.569 1.00 93.50 1057 ASN A N 1
ATOM 7950 C CA . ASN A 1 1057 ? -33.834 32.883 28.581 1.00 93.50 1057 ASN A CA 1
ATOM 7951 C C . ASN A 1 1057 ? -34.686 31.683 28.152 1.00 93.50 1057 ASN A C 1
ATOM 7953 O O . ASN A 1 1057 ? -34.671 31.298 26.984 1.00 93.50 1057 ASN A O 1
ATOM 7957 N N . TYR A 1 1058 ? -35.371 31.034 29.089 1.00 88.75 1058 TYR A N 1
ATOM 7958 C CA . TYR A 1 1058 ? -36.085 29.789 28.819 1.00 88.75 1058 TYR A CA 1
ATOM 7959 C C . TYR A 1 1058 ? -37.455 30.033 28.167 1.00 88.75 1058 TYR A C 1
ATOM 7961 O O . TYR A 1 1058 ? -37.847 29.253 27.289 1.00 88.75 1058 TYR A O 1
ATOM 7969 N N . ASP A 1 1059 ? -38.177 31.081 28.583 1.00 86.38 1059 ASP A N 1
ATOM 7970 C CA . ASP A 1 1059 ? -39.561 31.370 28.171 1.00 86.38 1059 ASP A CA 1
ATOM 7971 C C . ASP A 1 1059 ? -39.706 32.442 27.070 1.00 86.38 1059 ASP A C 1
ATOM 7973 O O . ASP A 1 1059 ? -40.802 32.633 26.537 1.00 86.38 1059 ASP A O 1
ATOM 7977 N N . GLY A 1 1060 ? -38.598 33.054 26.651 1.00 84.94 1060 GLY A N 1
ATOM 7978 C CA . GLY A 1 1060 ? -38.534 33.980 25.524 1.00 84.94 1060 GLY A CA 1
ATOM 7979 C C . GLY A 1 1060 ? -39.080 35.376 25.833 1.00 84.94 1060 GLY A C 1
ATOM 7980 O O . GLY A 1 1060 ? -39.495 36.076 24.911 1.00 84.94 1060 GLY A O 1
ATOM 7981 N N . ASP A 1 1061 ? -39.111 35.795 27.103 1.00 88.69 1061 ASP A N 1
ATOM 7982 C CA . ASP A 1 1061 ? -39.694 37.076 27.544 1.00 88.69 1061 ASP A CA 1
ATOM 7983 C C . ASP A 1 1061 ? -38.710 38.269 27.574 1.00 88.69 1061 ASP A C 1
ATOM 7985 O O . ASP A 1 1061 ? -38.981 39.299 28.197 1.00 88.69 1061 ASP A O 1
ATOM 7989 N N . ASP A 1 1062 ? -37.576 38.138 26.880 1.00 86.00 1062 ASP A N 1
ATOM 7990 C CA . ASP A 1 1062 ? -36.415 39.043 26.903 1.00 86.00 1062 ASP A CA 1
ATOM 7991 C C . ASP A 1 1062 ? -35.737 39.233 28.282 1.00 86.00 1062 ASP A C 1
ATOM 7993 O O . ASP A 1 1062 ? -34.863 40.095 28.427 1.00 86.00 1062 ASP A O 1
ATOM 7997 N N . THR A 1 1063 ? -36.072 38.425 29.295 1.00 89.94 1063 THR A N 1
ATOM 7998 C CA . THR A 1 1063 ? -35.366 38.394 30.583 1.00 89.94 1063 THR A CA 1
ATOM 7999 C C . THR A 1 1063 ? -34.531 37.122 30.743 1.00 89.94 1063 THR A C 1
ATOM 8001 O O . THR A 1 1063 ? -34.868 36.053 30.246 1.00 89.94 1063 THR A O 1
ATOM 8004 N N . ILE A 1 1064 ? -33.371 37.238 31.399 1.00 91.25 1064 ILE A N 1
ATOM 8005 C CA . ILE A 1 1064 ? -32.508 36.082 31.671 1.00 91.25 1064 ILE A CA 1
ATOM 8006 C C . ILE A 1 1064 ? -33.042 35.345 32.896 1.00 91.25 1064 ILE A C 1
ATOM 8008 O O . ILE A 1 1064 ? -33.121 35.916 33.986 1.00 91.25 1064 ILE A O 1
ATOM 8012 N N . ASP A 1 1065 ? -33.369 34.070 32.713 1.00 89.06 1065 ASP A N 1
ATOM 8013 C CA . ASP A 1 1065 ? -33.923 33.201 33.745 1.00 89.06 1065 ASP A CA 1
ATOM 8014 C C . ASP A 1 1065 ? -32.849 32.669 34.696 1.00 89.06 1065 ASP A C 1
ATOM 8016 O O . ASP A 1 1065 ? -33.066 32.597 35.909 1.00 89.06 1065 ASP A O 1
ATOM 8020 N N . PHE A 1 1066 ? -31.694 32.277 34.152 1.00 89.25 1066 PHE A N 1
ATOM 8021 C CA . PHE A 1 1066 ? -30.539 31.830 34.926 1.00 89.25 1066 PHE A CA 1
ATOM 8022 C C . PHE A 1 1066 ? -29.226 31.977 34.145 1.00 89.25 1066 PHE A C 1
ATOM 8024 O O . PHE A 1 1066 ? -29.204 32.089 32.918 1.00 89.25 1066 PHE A O 1
ATOM 8031 N N . THR A 1 1067 ? -28.123 31.977 34.895 1.00 92.00 1067 THR A N 1
ATOM 8032 C CA . THR A 1 1067 ? -26.761 32.181 34.396 1.00 92.00 1067 THR A CA 1
ATOM 8033 C C . THR A 1 1067 ? -25.831 31.146 35.022 1.00 92.00 1067 THR A C 1
ATOM 8035 O O . THR A 1 1067 ? -25.907 30.915 36.230 1.00 92.00 1067 THR A O 1
ATOM 8038 N N . LEU A 1 1068 ? -24.981 30.511 34.214 1.00 92.50 1068 LEU A N 1
ATOM 8039 C CA . LEU A 1 1068 ? -24.060 29.460 34.651 1.00 92.50 1068 LEU A CA 1
ATOM 8040 C C . LEU A 1 1068 ? -22.631 29.769 34.195 1.00 92.50 1068 LEU A C 1
ATOM 8042 O O . LEU A 1 1068 ? -22.354 29.822 32.998 1.00 92.50 1068 LEU A O 1
ATOM 8046 N N . SER A 1 1069 ? -21.712 29.929 35.145 1.00 91.88 1069 SER A N 1
ATOM 8047 C CA . SER A 1 1069 ? -20.298 30.171 34.841 1.00 91.88 1069 SER A CA 1
ATOM 8048 C C . SER A 1 1069 ? -19.577 28.887 34.427 1.00 91.88 1069 SER A C 1
ATOM 8050 O O . SER A 1 1069 ? -19.857 27.833 35.008 1.00 91.88 1069 SER A O 1
ATOM 8052 N N . PRO A 1 1070 ? -18.649 28.947 33.454 1.00 91.88 1070 PRO A N 1
ATOM 8053 C CA . PRO A 1 1070 ? -17.844 27.793 33.074 1.00 91.88 1070 PRO A CA 1
ATOM 8054 C C . PRO A 1 1070 ? -16.898 27.401 34.214 1.00 91.88 1070 PRO A C 1
ATOM 8056 O O . PRO A 1 1070 ? -16.336 28.255 34.904 1.00 91.88 1070 PRO A O 1
ATOM 8059 N N . VAL A 1 1071 ? -16.697 26.097 34.399 1.00 91.62 1071 VAL A N 1
ATOM 8060 C CA . VAL A 1 1071 ? -15.718 25.552 35.350 1.00 91.62 1071 VAL A CA 1
ATOM 8061 C C . VAL A 1 1071 ? -14.847 24.545 34.613 1.00 91.62 1071 VAL A C 1
ATOM 8063 O O . VAL A 1 1071 ? -15.342 23.550 34.079 1.00 91.62 1071 VAL A O 1
ATOM 8066 N N . GLU A 1 1072 ? -13.550 24.831 34.540 1.00 89.75 1072 GLU A N 1
ATOM 8067 C CA . GLU A 1 1072 ? -12.591 24.000 33.814 1.00 89.75 1072 GLU A CA 1
ATOM 8068 C C . GLU A 1 1072 ? -12.481 22.603 34.446 1.00 89.75 1072 GLU A C 1
ATOM 8070 O O . GLU A 1 1072 ? -12.263 22.457 35.648 1.00 89.75 1072 GLU A O 1
ATOM 8075 N N . GLY A 1 1073 ? -12.633 21.570 33.619 1.00 87.25 1073 GLY A N 1
ATOM 8076 C CA . GLY A 1 1073 ? -12.587 20.162 34.004 1.00 87.25 1073 GLY A CA 1
ATOM 8077 C C . GLY A 1 1073 ? -13.852 19.633 34.685 1.00 87.25 1073 GLY A C 1
ATOM 8078 O O . GLY A 1 1073 ? -13.873 18.459 35.057 1.00 87.25 1073 GLY A O 1
ATOM 8079 N N . GLU A 1 1074 ? -14.894 20.454 34.852 1.00 88.75 1074 GLU A N 1
ATOM 8080 C CA . GLU A 1 1074 ? -16.116 20.077 35.566 1.00 88.75 1074 GLU A CA 1
ATOM 8081 C C . GLU A 1 1074 ? -17.382 20.164 34.696 1.00 88.75 1074 GLU A C 1
ATOM 8083 O O . GLU A 1 1074 ? -17.461 20.887 33.699 1.00 88.75 1074 GLU A O 1
ATOM 8088 N N . GLU A 1 1075 ? -18.396 19.401 35.112 1.00 87.81 1075 GLU A N 1
ATOM 8089 C CA . GLU A 1 1075 ? -19.752 19.456 34.572 1.00 87.81 1075 GLU A CA 1
ATOM 8090 C C . GLU A 1 1075 ? -20.578 20.477 35.372 1.00 87.81 1075 GLU A C 1
ATOM 8092 O O . GLU A 1 1075 ? -20.842 20.298 36.563 1.00 87.81 1075 GLU A O 1
ATOM 8097 N N . VAL A 1 1076 ? -21.009 21.543 34.706 1.00 90.56 1076 VAL A N 1
ATOM 8098 C CA . VAL A 1 1076 ? -21.861 22.602 35.242 1.00 90.56 1076 VAL A CA 1
ATOM 8099 C C . VAL A 1 1076 ? -23.316 22.275 34.915 1.00 90.56 1076 VAL A C 1
ATOM 8101 O O . VAL A 1 1076 ? -23.688 22.062 33.765 1.00 90.56 1076 VAL A O 1
ATOM 8104 N N . SER A 1 1077 ? -24.178 22.240 35.922 1.00 86.94 1077 SER A N 1
ATOM 8105 C CA . SER A 1 1077 ? -25.611 21.977 35.751 1.00 86.94 1077 SER A CA 1
ATOM 8106 C C . SER A 1 1077 ? -26.431 22.916 36.627 1.00 86.94 1077 SER A C 1
ATOM 8108 O O . SER A 1 1077 ? -25.894 23.588 37.513 1.00 86.94 1077 SER A O 1
ATOM 8110 N N . LEU A 1 1078 ? -27.745 22.981 36.386 1.00 82.12 1078 LEU A N 1
ATOM 8111 C CA . LEU A 1 1078 ? -28.642 23.654 37.322 1.00 82.12 1078 LEU A CA 1
ATOM 8112 C C . LEU A 1 1078 ? -28.516 23.009 38.711 1.00 82.12 1078 LEU A C 1
ATOM 8114 O O . LEU A 1 1078 ? -28.404 21.783 38.804 1.00 82.12 1078 LEU A O 1
ATOM 8118 N N . PRO A 1 1079 ? -28.585 23.796 39.798 1.00 67.62 1079 PRO A N 1
ATOM 8119 C CA . PRO A 1 1079 ? -28.601 23.233 41.137 1.00 67.62 1079 PRO A CA 1
ATOM 8120 C C . PRO A 1 1079 ? -29.723 22.194 41.249 1.00 67.62 1079 PRO A C 1
ATOM 8122 O O . PRO A 1 1079 ? -30.817 22.365 40.711 1.00 67.62 1079 PRO A O 1
ATOM 8125 N N . THR A 1 1080 ? -29.465 21.094 41.951 1.00 57.28 1080 THR A N 1
ATOM 8126 C CA . THR A 1 1080 ? -30.526 20.154 42.325 1.00 57.28 1080 THR A CA 1
ATOM 8127 C C . THR A 1 1080 ? -31.499 20.855 43.262 1.00 57.28 1080 THR A C 1
ATOM 8129 O O . THR A 1 1080 ? -31.061 21.517 44.208 1.00 57.28 1080 THR A O 1
ATOM 8132 N N . ALA A 1 1081 ? -32.808 20.702 43.020 1.00 51.69 1081 ALA A N 1
ATOM 8133 C CA . ALA A 1 1081 ? -33.828 21.200 43.939 1.00 51.69 1081 ALA A CA 1
ATOM 8134 C C . ALA A 1 1081 ? -33.479 20.734 45.359 1.00 51.69 1081 ALA A C 1
ATOM 8136 O O . ALA A 1 1081 ? -33.117 19.562 45.521 1.00 51.69 1081 ALA A O 1
ATOM 8137 N N . PRO A 1 1082 ? -33.532 21.607 46.383 1.00 46.06 1082 PRO A N 1
ATOM 8138 C CA . PRO A 1 1082 ? -33.318 21.159 47.745 1.00 46.06 1082 PRO A CA 1
ATOM 8139 C C . PRO A 1 1082 ? -34.307 20.028 48.006 1.00 46.06 1082 PRO A C 1
ATOM 8141 O O . PRO A 1 1082 ? -35.523 20.233 47.971 1.00 46.06 1082 PRO A O 1
ATOM 8144 N N . ILE A 1 1083 ? -33.777 18.822 48.229 1.00 47.72 1083 ILE A N 1
ATOM 8145 C CA . ILE A 1 1083 ? -34.568 17.683 48.674 1.00 47.72 1083 ILE A CA 1
ATOM 8146 C C . ILE A 1 1083 ? -35.004 18.042 50.092 1.00 47.72 1083 ILE A C 1
ATOM 8148 O O . ILE A 1 1083 ? -34.340 17.730 51.080 1.00 47.72 1083 ILE A O 1
ATOM 8152 N N . THR A 1 1084 ? -36.106 18.772 50.201 1.00 46.84 1084 THR A N 1
ATOM 8153 C CA . THR A 1 1084 ? -36.870 18.787 51.434 1.00 46.84 1084 THR A CA 1
ATOM 8154 C C . THR A 1 1084 ? -37.442 17.387 51.526 1.00 46.84 1084 THR A C 1
ATOM 8156 O O . THR A 1 1084 ? -38.319 17.017 50.752 1.00 46.84 1084 THR A O 1
ATOM 8159 N N . GLU A 1 1085 ? -36.862 16.544 52.389 1.00 51.34 1085 GLU A N 1
ATOM 8160 C CA . GLU A 1 1085 ? -37.481 15.254 52.660 1.00 51.34 1085 GLU A CA 1
ATOM 8161 C C . GLU A 1 1085 ? -38.929 15.524 53.064 1.00 51.34 1085 GLU A C 1
ATOM 8163 O O . GLU A 1 1085 ? -39.165 16.123 54.119 1.00 51.34 1085 GLU A O 1
ATOM 8168 N N . GLU A 1 1086 ? -39.874 15.066 52.248 1.00 64.38 1086 GLU A N 1
ATOM 8169 C CA . GLU A 1 1086 ? -41.288 15.292 52.503 1.00 64.38 1086 GLU A CA 1
ATOM 8170 C C . GLU A 1 1086 ? -41.621 14.860 53.931 1.00 64.38 1086 GLU A C 1
ATOM 8172 O O . GLU A 1 1086 ? -41.274 13.768 54.414 1.00 64.38 1086 GLU A O 1
ATOM 8177 N N . THR A 1 1087 ? -42.234 15.777 54.665 1.00 79.00 1087 THR A N 1
ATOM 8178 C CA . THR A 1 1087 ? -42.693 15.519 56.017 1.00 79.00 1087 THR A CA 1
ATOM 8179 C C . THR A 1 1087 ? -43.761 14.430 55.982 1.00 79.00 1087 THR A C 1
ATOM 8181 O O . THR A 1 1087 ? -44.449 14.206 54.986 1.00 79.00 1087 THR A O 1
ATOM 8184 N N . PHE A 1 1088 ? -43.960 13.754 57.113 1.00 82.38 1088 PHE A N 1
ATOM 8185 C CA . PHE A 1 1088 ? -45.019 12.751 57.239 1.00 82.38 1088 PHE A CA 1
ATOM 8186 C C . PHE A 1 1088 ? -46.408 13.298 56.845 1.00 82.38 1088 PHE A C 1
ATOM 8188 O O . PHE A 1 1088 ? -47.248 12.563 56.330 1.00 82.38 1088 PHE A O 1
ATOM 8195 N N . ILE A 1 1089 ? -46.648 14.595 57.072 1.00 84.19 1089 ILE A N 1
ATOM 8196 C CA . ILE A 1 1089 ? -47.894 15.271 56.705 1.00 84.19 1089 ILE A CA 1
ATOM 8197 C C . ILE A 1 1089 ? -48.001 15.472 55.192 1.00 84.19 1089 ILE A C 1
ATOM 8199 O O . ILE A 1 1089 ? -49.054 15.173 54.632 1.00 84.19 1089 ILE A O 1
ATOM 8203 N N . GLU A 1 1090 ? -46.928 15.919 54.539 1.00 81.12 1090 GLU A N 1
ATOM 8204 C CA . GLU A 1 1090 ? -46.889 16.128 53.086 1.00 81.12 1090 GLU A CA 1
ATOM 8205 C C . GLU A 1 1090 ? -47.094 14.813 52.331 1.00 81.12 1090 GLU A C 1
ATOM 8207 O O . GLU A 1 1090 ? -47.941 14.756 51.444 1.00 81.12 1090 GLU A O 1
ATOM 8212 N N . LEU A 1 1091 ? -46.449 13.726 52.768 1.00 82.56 1091 LEU A N 1
ATOM 8213 C CA . LEU A 1 1091 ? -46.660 12.389 52.202 1.00 82.56 1091 LEU A CA 1
ATOM 8214 C C . LEU A 1 1091 ? -48.119 11.914 52.336 1.00 82.56 1091 LEU A C 1
ATOM 8216 O O . LEU A 1 1091 ? -48.668 11.287 51.426 1.00 82.56 1091 LEU A O 1
ATOM 8220 N N . ILE A 1 1092 ? -48.786 12.220 53.458 1.00 86.31 1092 ILE A N 1
ATOM 8221 C CA . ILE A 1 1092 ? -50.216 11.914 53.614 1.00 86.31 1092 ILE A CA 1
ATOM 8222 C C . ILE A 1 1092 ? -51.071 12.781 52.686 1.00 86.31 1092 ILE A C 1
ATOM 8224 O O . ILE A 1 1092 ? -52.023 12.266 52.099 1.00 86.31 1092 ILE A O 1
ATOM 8228 N N . ASP A 1 1093 ? -50.771 14.071 52.553 1.00 87.44 1093 ASP A N 1
ATOM 8229 C CA . ASP A 1 1093 ? -51.540 14.983 51.703 1.00 87.44 1093 ASP A CA 1
ATOM 8230 C C . ASP A 1 1093 ? -51.391 14.637 50.215 1.00 87.44 1093 ASP A C 1
ATOM 8232 O O . ASP A 1 1093 ? -52.383 14.641 49.479 1.00 87.44 1093 ASP A O 1
ATOM 8236 N N . GLN A 1 1094 ? -50.200 14.214 49.792 1.00 83.00 1094 GLN A N 1
ATOM 8237 C CA . GLN A 1 1094 ? -49.974 13.655 48.462 1.00 83.00 1094 GLN A CA 1
ATOM 8238 C C . GLN A 1 1094 ? -50.791 12.389 48.230 1.00 83.00 1094 GLN A C 1
ATOM 8240 O O . GLN A 1 1094 ? -51.499 12.284 47.227 1.00 83.00 1094 GLN A O 1
ATOM 8245 N N . LEU A 1 1095 ? -50.768 11.445 49.175 1.00 89.81 1095 LEU A N 1
ATOM 8246 C CA . LEU A 1 1095 ? -51.553 10.221 49.056 1.00 89.81 1095 LEU A CA 1
ATOM 8247 C C . LEU A 1 1095 ? -53.066 10.505 49.053 1.00 89.81 1095 LEU A C 1
ATOM 8249 O O . LEU A 1 1095 ? -53.817 9.864 48.316 1.00 89.81 1095 LEU A O 1
ATOM 8253 N N . LEU A 1 1096 ? -53.530 11.489 49.828 1.00 89.19 1096 LEU A N 1
ATOM 8254 C CA . LEU A 1 1096 ? -54.917 11.957 49.803 1.00 89.19 1096 LEU A CA 1
ATOM 8255 C C . LEU A 1 1096 ? -55.298 12.525 48.428 1.00 89.19 1096 LEU A C 1
ATOM 8257 O O . LEU A 1 1096 ? -56.357 12.167 47.912 1.00 89.19 1096 LEU A O 1
ATOM 8261 N N . SER A 1 1097 ? -54.439 13.354 47.829 1.00 86.94 1097 SER A N 1
ATOM 8262 C CA . SER A 1 1097 ? -54.634 13.930 46.490 1.00 86.94 1097 SER A CA 1
ATOM 8263 C C . SER A 1 1097 ? -54.635 12.859 45.391 1.00 86.94 1097 SER A C 1
ATOM 8265 O O . SER A 1 1097 ? -55.517 12.830 44.525 1.00 86.94 1097 SER A O 1
ATOM 8267 N N . TYR A 1 1098 ? -53.706 11.901 45.475 1.00 81.06 1098 TYR A N 1
ATOM 8268 C CA . TYR A 1 1098 ? -53.619 10.780 44.543 1.00 81.06 1098 TYR A CA 1
ATOM 8269 C C . TYR A 1 1098 ? -54.867 9.891 44.607 1.00 81.06 1098 TYR A C 1
ATOM 8271 O O . TYR A 1 1098 ? -55.432 9.538 43.570 1.00 81.06 1098 TYR A O 1
ATOM 8279 N N . ILE A 1 1099 ? -55.352 9.575 45.815 1.00 86.38 1099 ILE A N 1
ATOM 8280 C CA . ILE A 1 1099 ? -56.612 8.842 45.998 1.00 86.38 1099 ILE A CA 1
ATOM 8281 C C . ILE A 1 1099 ? -57.798 9.652 45.474 1.00 86.38 1099 ILE A C 1
ATOM 8283 O O . ILE A 1 1099 ? -58.736 9.068 44.922 1.00 86.38 1099 ILE A O 1
ATOM 8287 N N . ASP A 1 1100 ? -57.778 10.980 45.634 1.00 86.00 1100 ASP A N 1
ATOM 8288 C CA . ASP A 1 1100 ? -58.857 11.826 45.140 1.00 86.00 1100 ASP A CA 1
ATOM 8289 C C . ASP A 1 1100 ? -58.976 11.764 43.607 1.00 86.00 1100 ASP A C 1
ATOM 8291 O O . ASP A 1 1100 ? -60.073 11.625 43.057 1.00 86.00 1100 ASP A O 1
ATOM 8295 N N . THR A 1 1101 ? -57.834 11.773 42.930 1.00 83.56 1101 THR A N 1
ATOM 8296 C CA . THR A 1 1101 ? -57.754 11.830 41.468 1.00 83.56 1101 THR A CA 1
ATOM 8297 C C . THR A 1 1101 ? -57.948 10.459 40.815 1.00 83.56 1101 THR A C 1
ATOM 8299 O O . THR A 1 1101 ? -58.711 10.337 39.858 1.00 83.56 1101 THR A O 1
ATOM 8302 N N . ASN A 1 1102 ? -57.309 9.410 41.347 1.00 79.50 1102 ASN A N 1
ATOM 8303 C CA . ASN A 1 1102 ? -57.134 8.141 40.627 1.00 79.50 1102 ASN A CA 1
ATOM 8304 C C . ASN A 1 1102 ? -58.066 7.006 41.095 1.00 79.50 1102 ASN A C 1
ATOM 8306 O O . ASN A 1 1102 ? -58.294 6.045 40.364 1.00 79.50 1102 ASN A O 1
ATOM 8310 N N . VAL A 1 1103 ? -58.685 7.099 42.281 1.00 87.56 1103 VAL A N 1
ATOM 8311 C CA . VAL A 1 1103 ? -59.594 6.042 42.770 1.00 87.56 1103 VAL A CA 1
ATOM 8312 C C . VAL A 1 1103 ? -61.031 6.291 42.307 1.00 87.56 1103 VAL A C 1
ATOM 8314 O O . VAL A 1 1103 ? -61.800 7.032 42.922 1.00 87.56 1103 VAL A O 1
ATOM 8317 N N . SER A 1 1104 ? -61.439 5.589 41.249 1.00 83.44 1104 SER A N 1
ATOM 8318 C CA . SER A 1 1104 ? -62.772 5.715 40.634 1.00 83.44 1104 SER A CA 1
ATOM 8319 C C . SER A 1 1104 ? -63.927 5.163 41.495 1.00 83.44 1104 SER A C 1
ATOM 8321 O O . SER A 1 1104 ? -65.060 5.656 41.441 1.00 83.44 1104 SER A O 1
ATOM 8323 N N . ASN A 1 1105 ? -63.675 4.155 42.341 1.00 92.00 1105 ASN A N 1
ATOM 8324 C CA . ASN A 1 1105 ? -64.699 3.563 43.203 1.00 92.00 1105 ASN A CA 1
ATOM 8325 C C . ASN A 1 1105 ? -65.039 4.479 44.399 1.00 92.00 1105 ASN A C 1
ATOM 8327 O O . ASN A 1 1105 ? -64.325 4.501 45.403 1.00 92.00 1105 ASN A O 1
ATOM 8331 N N . LYS A 1 1106 ? -66.186 5.175 44.341 1.00 88.06 1106 LYS A N 1
ATOM 8332 C CA . LYS A 1 1106 ? -66.620 6.174 45.348 1.00 88.06 1106 LYS A CA 1
ATOM 8333 C C . LYS A 1 1106 ? -66.588 5.693 46.806 1.00 88.06 1106 LYS A C 1
ATOM 8335 O O . LYS A 1 1106 ? -66.257 6.472 47.697 1.00 88.06 1106 LYS A O 1
ATOM 8340 N N . GLN A 1 1107 ? -66.955 4.437 47.074 1.00 89.06 1107 GLN A N 1
ATOM 8341 C CA . GLN A 1 1107 ? -66.982 3.902 48.442 1.00 89.06 1107 GLN A CA 1
ATOM 8342 C C . GLN A 1 1107 ? -65.568 3.615 48.962 1.00 89.06 1107 GLN A C 1
ATOM 8344 O O . GLN A 1 1107 ? -65.268 3.916 50.116 1.00 89.06 1107 GLN A O 1
ATOM 8349 N N . THR A 1 1108 ? -64.706 3.072 48.101 1.00 88.31 1108 THR A N 1
ATOM 8350 C CA . THR A 1 1108 ? -63.296 2.775 48.402 1.00 88.31 1108 THR A CA 1
ATOM 8351 C C . THR A 1 1108 ? -62.516 4.064 48.627 1.00 88.31 1108 THR A C 1
ATOM 8353 O O . THR A 1 1108 ? -61.874 4.211 49.664 1.00 88.31 1108 THR A O 1
ATOM 8356 N N . LYS A 1 1109 ? -62.693 5.038 47.726 1.00 90.88 1109 LYS A N 1
ATOM 8357 C CA . LYS A 1 1109 ? -62.172 6.402 47.832 1.00 90.88 1109 LYS A CA 1
ATOM 8358 C C . LYS A 1 1109 ? -62.498 7.017 49.196 1.00 90.88 1109 LYS A C 1
ATOM 8360 O O . LYS A 1 1109 ? -61.602 7.323 49.971 1.00 90.88 1109 LYS A O 1
AT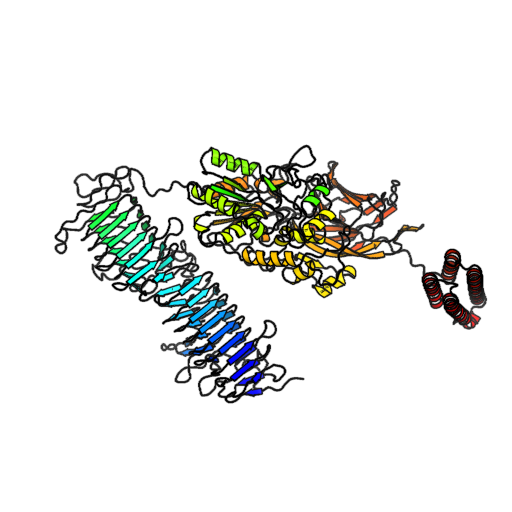OM 8365 N N . LYS A 1 1110 ? -63.789 7.077 49.552 1.00 91.12 1110 LYS A N 1
ATOM 8366 C CA . LYS A 1 1110 ? -64.252 7.646 50.829 1.00 91.12 1110 LYS A CA 1
ATOM 8367 C C . LYS A 1 1110 ? -63.620 6.973 52.056 1.00 91.12 1110 LYS A C 1
ATOM 8369 O O . LYS A 1 1110 ? -63.278 7.663 53.013 1.00 91.12 1110 LYS A O 1
ATOM 8374 N N . LEU A 1 1111 ? -63.508 5.642 52.056 1.00 91.25 1111 LEU A N 1
ATOM 8375 C CA . LEU A 1 1111 ? -62.948 4.892 53.185 1.00 91.25 1111 LEU A CA 1
ATOM 8376 C C . LEU A 1 1111 ? -61.447 5.149 53.352 1.00 91.25 1111 LEU A C 1
ATOM 8378 O O . LEU A 1 1111 ? -61.021 5.469 54.460 1.00 91.25 1111 LEU A O 1
ATOM 8382 N N . LEU A 1 1112 ? -60.677 5.083 52.262 1.00 90.56 1112 LEU A N 1
ATOM 8383 C CA . LEU A 1 1112 ? -59.235 5.337 52.287 1.00 90.56 1112 LEU A CA 1
ATOM 8384 C C . LEU A 1 1112 ? -58.925 6.776 52.720 1.00 90.56 1112 LEU A C 1
ATOM 8386 O O . LEU A 1 1112 ? -58.129 6.983 53.635 1.00 90.56 1112 LEU A O 1
ATOM 8390 N N . THR A 1 1113 ? -59.634 7.761 52.157 1.00 91.00 1113 THR A N 1
ATOM 8391 C CA . THR A 1 1113 ? -59.522 9.173 52.554 1.00 91.00 1113 THR A CA 1
ATOM 8392 C C . THR A 1 1113 ? -59.792 9.356 54.050 1.00 91.00 1113 THR A C 1
ATOM 8394 O O . THR A 1 1113 ? -59.027 10.015 54.751 1.00 91.00 1113 THR A O 1
ATOM 8397 N N . GLN A 1 1114 ? -60.847 8.732 54.588 1.00 91.88 1114 GLN A N 1
ATOM 8398 C CA . GLN A 1 1114 ? -61.191 8.851 56.008 1.00 91.88 1114 GLN A CA 1
ATOM 8399 C C . GLN A 1 1114 ? -60.116 8.257 56.931 1.00 91.88 1114 GLN A C 1
ATOM 8401 O O . GLN A 1 1114 ? -59.862 8.799 58.010 1.00 91.88 1114 GLN A O 1
ATOM 8406 N N . GLN A 1 1115 ? -59.502 7.144 56.525 1.00 92.06 1115 GLN A N 1
ATOM 8407 C CA . GLN A 1 1115 ? -58.450 6.476 57.288 1.00 92.06 1115 GLN A CA 1
ATOM 8408 C C . GLN A 1 1115 ? -57.146 7.276 57.287 1.00 92.06 1115 GLN A C 1
ATOM 8410 O O . GLN A 1 1115 ? -56.522 7.397 58.339 1.00 92.06 1115 GLN A O 1
ATOM 8415 N N . LEU A 1 1116 ? -56.780 7.880 56.156 1.00 92.00 1116 LEU A N 1
ATOM 8416 C CA . LEU A 1 1116 ? -55.606 8.748 56.042 1.00 92.00 1116 LEU A CA 1
ATOM 8417 C C . LEU A 1 1116 ? -55.771 10.057 56.819 1.00 92.00 1116 LEU A C 1
ATOM 8419 O O . LEU A 1 1116 ? -54.866 10.445 57.552 1.00 92.00 1116 LEU A O 1
ATOM 8423 N N . ILE A 1 1117 ? -56.956 10.677 56.782 1.00 91.31 1117 ILE A N 1
ATOM 8424 C CA . ILE A 1 1117 ? -57.268 11.838 57.635 1.00 91.31 1117 ILE A CA 1
ATOM 8425 C C . ILE A 1 1117 ? -57.149 11.472 59.121 1.00 91.31 1117 ILE A C 1
ATOM 8427 O O . ILE A 1 1117 ? -56.683 12.273 59.930 1.00 91.31 1117 ILE A O 1
ATOM 8431 N N . ASN A 1 1118 ? -57.578 10.268 59.508 1.00 89.81 1118 ASN A N 1
ATOM 8432 C CA . ASN A 1 1118 ? -57.439 9.812 60.888 1.00 89.81 1118 ASN A CA 1
ATOM 8433 C C . ASN A 1 1118 ? -55.970 9.566 61.266 1.00 89.81 1118 ASN A C 1
ATOM 8435 O O . ASN A 1 1118 ? -55.551 9.953 62.352 1.00 89.81 1118 ASN A O 1
ATOM 8439 N N . LEU A 1 1119 ? -55.184 8.969 60.365 1.00 89.44 1119 LEU A N 1
ATOM 8440 C CA . LEU A 1 1119 ? -53.744 8.779 60.539 1.00 89.44 1119 LEU A CA 1
ATOM 8441 C C . LEU A 1 1119 ? -53.033 10.127 60.749 1.00 89.44 1119 LEU A C 1
ATOM 8443 O O . LEU A 1 1119 ? -52.293 10.274 61.721 1.00 89.44 1119 LEU A O 1
ATOM 8447 N N . LYS A 1 1120 ? -53.354 11.124 59.912 1.00 91.31 1120 LYS A N 1
ATOM 8448 C CA . LYS A 1 1120 ? -52.862 12.505 60.014 1.00 91.31 1120 LYS A CA 1
ATOM 8449 C C . LYS A 1 1120 ? -53.168 13.122 61.379 1.00 91.31 1120 LYS A C 1
ATOM 8451 O O . LYS A 1 1120 ? -52.256 13.540 62.083 1.00 91.31 1120 LYS A O 1
ATOM 8456 N N . LYS A 1 1121 ? -54.431 13.068 61.817 1.00 89.44 1121 LYS A N 1
ATOM 8457 C CA . LYS A 1 1121 ? -54.857 13.599 63.126 1.00 89.44 1121 LYS A CA 1
ATOM 8458 C C . LYS A 1 1121 ? -54.159 12.933 64.311 1.00 89.44 1121 LYS A C 1
ATOM 8460 O O . LYS A 1 1121 ? -53.871 13.598 65.303 1.00 89.44 1121 LYS A O 1
ATOM 8465 N N . ILE A 1 1122 ? -53.929 11.618 64.250 1.00 87.50 1122 ILE A N 1
ATOM 8466 C CA . ILE A 1 1122 ? -53.233 10.892 65.322 1.00 87.50 1122 ILE A CA 1
ATOM 8467 C C . ILE A 1 1122 ? -51.778 11.355 65.405 1.00 87.50 1122 ILE A C 1
ATOM 8469 O O . ILE A 1 1122 ? -51.297 11.599 66.510 1.00 87.50 1122 ILE A O 1
ATOM 8473 N N . TYR A 1 1123 ? -51.104 11.508 64.264 1.00 88.69 1123 TYR A N 1
ATOM 8474 C CA . TYR A 1 1123 ? -49.732 12.008 64.215 1.00 88.69 1123 TYR A CA 1
ATOM 8475 C C . TYR A 1 1123 ? -49.628 13.449 64.728 1.00 88.69 1123 TYR A C 1
ATOM 8477 O O . TYR A 1 1123 ? -48.869 13.704 65.657 1.00 88.69 1123 TYR A O 1
ATOM 8485 N N . GLU A 1 1124 ? -50.468 14.365 64.234 1.00 88.06 1124 GLU A N 1
ATOM 8486 C CA . GLU A 1 1124 ? -50.510 15.760 64.707 1.00 88.06 1124 GLU A CA 1
ATOM 8487 C C . GLU A 1 1124 ? -50.727 15.833 66.224 1.00 88.06 1124 GLU A C 1
ATOM 8489 O O . GLU A 1 1124 ? -50.068 16.601 66.927 1.00 88.06 1124 GLU A O 1
ATOM 8494 N N . LYS A 1 1125 ? -51.610 14.979 66.763 1.00 84.25 1125 LYS A N 1
ATOM 8495 C CA . LYS A 1 1125 ? -51.854 14.926 68.206 1.00 84.25 1125 LYS A CA 1
ATOM 8496 C C . LYS A 1 1125 ? -50.669 14.365 68.990 1.00 84.25 1125 LYS A C 1
ATOM 8498 O O . LYS A 1 1125 ? -50.430 14.812 70.113 1.00 84.25 1125 LYS A O 1
ATOM 8503 N N . GLN A 1 1126 ? -49.949 13.387 68.438 1.00 84.62 1126 GLN A N 1
ATOM 8504 C CA . GLN A 1 1126 ? -48.727 12.862 69.047 1.00 84.62 1126 GLN A CA 1
ATOM 8505 C C . GLN A 1 1126 ? -47.633 13.932 69.098 1.00 84.62 1126 GLN A C 1
ATOM 8507 O O . GLN A 1 1126 ? -47.034 14.110 70.157 1.00 84.62 1126 GLN A O 1
ATOM 8512 N N . GLU A 1 1127 ? -47.432 14.690 68.021 1.00 84.06 1127 GLU A N 1
ATOM 8513 C CA . GLU A 1 1127 ? -46.451 15.781 67.975 1.00 84.06 1127 GLU A CA 1
ATOM 8514 C C . GLU A 1 1127 ? -46.815 16.931 68.931 1.00 84.06 1127 GLU A C 1
ATOM 8516 O O . GLU A 1 1127 ? -45.965 17.389 69.699 1.00 84.06 1127 GLU A O 1
ATOM 8521 N N . GLU A 1 1128 ? -48.095 17.318 69.016 1.00 83.81 1128 GLU A N 1
ATOM 8522 C CA . GLU A 1 1128 ? -48.576 18.300 70.005 1.00 83.81 1128 GLU A CA 1
ATOM 8523 C C . GLU A 1 1128 ? -48.273 17.848 71.449 1.00 83.81 1128 GLU A C 1
ATOM 8525 O O . GLU A 1 1128 ? -47.849 18.639 72.297 1.00 83.81 1128 GLU A O 1
ATOM 8530 N N . LEU A 1 1129 ? -48.471 16.559 71.751 1.00 80.62 1129 LEU A N 1
ATOM 8531 C CA . LEU A 1 1129 ? -48.210 15.994 73.077 1.00 80.62 1129 LEU A CA 1
ATOM 8532 C C . LEU A 1 1129 ? -46.712 15.880 73.389 1.00 80.62 1129 LEU A C 1
ATOM 8534 O O . LEU A 1 1129 ? -46.328 16.145 74.532 1.00 80.62 1129 LEU A O 1
ATOM 8538 N N . LYS A 1 1130 ? -45.875 15.525 72.402 1.00 79.50 1130 LYS A N 1
ATOM 8539 C CA . LYS A 1 1130 ? -44.407 15.509 72.528 1.00 79.50 1130 LYS A CA 1
ATOM 8540 C C . LYS A 1 1130 ? -43.874 16.911 72.834 1.00 79.50 1130 LYS A C 1
ATOM 8542 O O . LYS A 1 1130 ? -43.100 17.064 73.777 1.00 79.50 1130 LYS A O 1
ATOM 8547 N N . ALA A 1 1131 ? -44.358 17.929 72.119 1.00 80.31 1131 ALA A N 1
ATOM 8548 C CA . ALA A 1 1131 ? -43.988 19.327 72.343 1.00 80.31 1131 ALA A CA 1
ATOM 8549 C C . ALA A 1 1131 ? -44.437 19.847 73.723 1.00 80.31 1131 ALA A C 1
ATOM 8551 O O . ALA A 1 1131 ? -43.698 20.562 74.397 1.00 80.31 1131 ALA A O 1
ATOM 8552 N N . LYS A 1 1132 ? -45.638 19.465 74.180 1.00 81.12 1132 LYS A N 1
ATOM 8553 C CA . LYS A 1 1132 ? -46.210 19.934 75.454 1.00 81.12 1132 LYS A CA 1
ATOM 8554 C C . LYS A 1 1132 ? -45.632 19.238 76.694 1.00 81.12 1132 LYS A C 1
ATOM 8556 O O . LYS A 1 1132 ? -45.642 19.826 77.775 1.00 81.12 1132 LYS A O 1
ATOM 8561 N N . PHE A 1 1133 ? -45.140 18.002 76.566 1.00 80.62 1133 PHE A N 1
ATOM 8562 C CA . PHE A 1 1133 ? -44.597 17.214 77.680 1.00 80.62 1133 PHE A CA 1
ATOM 8563 C C . PHE A 1 1133 ? -43.289 16.485 77.305 1.00 80.62 1133 PHE A C 1
ATOM 8565 O O . PHE A 1 1133 ? -43.285 15.254 77.199 1.00 80.62 1133 PHE A O 1
ATOM 8572 N N . PRO A 1 1134 ? -42.150 17.197 77.198 1.00 71.88 1134 PRO A N 1
ATOM 8573 C CA . PRO A 1 1134 ? -40.886 16.630 76.710 1.00 71.88 1134 PRO A CA 1
ATOM 8574 C C . PRO A 1 1134 ? -40.397 15.415 77.518 1.00 71.88 1134 PRO A C 1
ATOM 8576 O O . PRO A 1 1134 ? -39.927 14.429 76.960 1.00 71.88 1134 PRO A O 1
ATOM 8579 N N . HIS A 1 1135 ? -40.601 15.414 78.841 1.00 71.75 1135 HIS A N 1
ATOM 8580 C CA . HIS A 1 1135 ? -40.218 14.297 79.720 1.00 71.75 1135 HIS A CA 1
ATOM 8581 C C . HIS A 1 1135 ? -41.038 13.009 79.505 1.00 71.75 1135 HIS A C 1
ATOM 8583 O O . HIS A 1 1135 ? -40.649 11.941 79.976 1.00 71.75 1135 HIS A O 1
ATOM 8589 N N . ARG A 1 1136 ? -42.171 13.084 78.794 1.00 69.25 1136 ARG A N 1
ATOM 8590 C CA . ARG A 1 1136 ? -43.025 11.940 78.431 1.00 69.25 1136 ARG A CA 1
ATOM 8591 C C . ARG A 1 1136 ? -42.882 11.525 76.964 1.00 69.25 1136 ARG A C 1
ATOM 8593 O O . ARG A 1 1136 ? -43.554 10.586 76.551 1.00 69.25 1136 ARG A O 1
ATOM 8600 N N . ALA A 1 1137 ? -41.995 12.163 76.195 1.00 62.03 1137 ALA A N 1
ATOM 8601 C CA . ALA A 1 1137 ? -41.784 11.865 74.775 1.00 62.03 1137 ALA A CA 1
ATOM 8602 C C . ALA A 1 1137 ? -41.371 10.402 74.513 1.00 62.03 1137 ALA A C 1
ATOM 8604 O O . ALA A 1 1137 ? -41.716 9.840 73.475 1.00 62.03 1137 ALA A O 1
ATOM 8605 N N . HIS A 1 1138 ? -40.723 9.751 75.487 1.00 64.12 1138 HIS A N 1
ATOM 8606 C CA . HIS A 1 1138 ? -40.363 8.329 75.434 1.00 64.12 1138 HIS A CA 1
ATOM 8607 C C . HIS A 1 1138 ? -41.574 7.383 75.294 1.00 64.12 1138 HIS A C 1
ATOM 8609 O O . HIS A 1 1138 ? -41.422 6.279 74.786 1.00 64.12 1138 HIS A O 1
ATOM 8615 N N . LEU A 1 1139 ? -42.788 7.802 75.682 1.00 65.69 1139 LEU A N 1
ATOM 8616 C CA . LEU A 1 1139 ? -44.016 7.006 75.511 1.00 65.69 1139 LEU A CA 1
ATOM 8617 C C . LEU A 1 1139 ? -44.466 6.889 74.041 1.00 65.69 1139 LEU A C 1
ATOM 8619 O O . LEU A 1 1139 ? -45.371 6.114 73.741 1.00 65.69 1139 LEU A O 1
ATOM 8623 N N . PHE A 1 1140 ? -43.849 7.652 73.134 1.00 68.12 1140 PHE A N 1
ATOM 8624 C CA . PHE A 1 1140 ? -44.192 7.718 71.710 1.00 68.12 1140 PHE A CA 1
ATOM 8625 C C . PHE A 1 1140 ? -43.022 7.326 70.791 1.00 68.12 1140 PHE A C 1
ATOM 8627 O O . PHE A 1 1140 ? -43.103 7.558 69.589 1.00 68.12 1140 PHE A O 1
ATOM 8634 N N . HIS A 1 1141 ? -41.939 6.762 71.343 1.00 58.06 1141 HIS A N 1
ATOM 8635 C CA . HIS A 1 1141 ? -40.642 6.632 70.663 1.00 58.06 1141 HIS A CA 1
ATOM 8636 C C . HIS A 1 1141 ? -40.664 5.748 69.400 1.00 58.06 1141 HIS A C 1
ATOM 8638 O O . HIS A 1 1141 ? -39.881 5.991 68.494 1.00 58.06 1141 HIS A O 1
ATOM 8644 N N . ASP A 1 1142 ? -41.613 4.809 69.287 1.00 63.53 1142 ASP A N 1
ATOM 8645 C CA . ASP A 1 1142 ? -41.644 3.845 68.172 1.00 63.53 1142 ASP A CA 1
ATOM 8646 C C . ASP A 1 1142 ? -42.770 4.074 67.152 1.00 63.53 1142 ASP A C 1
ATOM 8648 O O . ASP A 1 1142 ? -42.939 3.265 66.236 1.00 63.53 1142 ASP A O 1
ATOM 8652 N N . ASN A 1 1143 ? -43.608 5.107 67.330 1.00 78.12 1143 ASN A N 1
ATOM 8653 C CA . ASN A 1 1143 ? -44.793 5.360 66.491 1.00 78.12 1143 ASN A CA 1
ATOM 8654 C C . ASN A 1 1143 ? -45.658 4.096 66.240 1.00 78.12 1143 ASN A C 1
ATOM 8656 O O . ASN A 1 1143 ? -46.358 3.989 65.232 1.00 78.12 1143 ASN A O 1
ATOM 8660 N N . HIS A 1 1144 ? -45.635 3.122 67.161 1.00 78.94 1144 HIS A N 1
ATOM 8661 C CA . HIS A 1 1144 ? -46.123 1.753 66.933 1.00 78.94 1144 HIS A CA 1
ATOM 8662 C C . HIS A 1 1144 ? -47.591 1.702 66.475 1.00 78.94 1144 HIS A C 1
ATOM 8664 O O . HIS A 1 1144 ? -47.976 0.878 65.641 1.00 78.94 1144 HIS A O 1
ATOM 8670 N N . VAL A 1 1145 ? -48.422 2.612 66.994 1.00 81.44 1145 VAL A N 1
ATOM 8671 C CA . VAL A 1 1145 ? -49.832 2.757 66.599 1.00 81.44 1145 VAL A CA 1
ATOM 8672 C C . VAL A 1 1145 ? -49.959 3.224 65.145 1.00 81.44 1145 VAL A C 1
ATOM 8674 O O . VAL A 1 1145 ? -50.736 2.641 64.393 1.00 81.44 1145 VAL A O 1
ATOM 8677 N N . LEU A 1 1146 ? -49.176 4.222 64.728 1.00 87.44 1146 LEU A N 1
ATOM 8678 C CA . LEU A 1 1146 ? -49.181 4.742 63.358 1.00 87.44 1146 LEU A CA 1
ATOM 8679 C C . LEU A 1 1146 ? -48.640 3.697 62.373 1.00 87.44 1146 LEU A C 1
ATOM 8681 O O . LEU A 1 1146 ? -49.305 3.407 61.381 1.00 87.44 1146 LEU A O 1
ATOM 8685 N N . LYS A 1 1147 ? -47.523 3.031 62.701 1.00 86.31 1147 LYS A N 1
ATOM 8686 C CA . LYS A 1 1147 ? -46.962 1.922 61.901 1.00 86.31 1147 LYS A CA 1
ATOM 8687 C C . LYS A 1 1147 ? -47.967 0.787 61.712 1.00 86.31 1147 LYS A C 1
ATOM 8689 O O . LYS A 1 1147 ? -48.117 0.246 60.618 1.00 86.31 1147 LYS A O 1
ATOM 8694 N N . SER A 1 1148 ? -48.707 0.450 62.769 1.00 84.88 1148 SER A N 1
ATOM 8695 C CA . SER A 1 1148 ? -49.764 -0.565 62.706 1.00 84.88 1148 SER A CA 1
ATOM 8696 C C . SER A 1 1148 ? -50.913 -0.145 61.786 1.00 84.88 1148 SER A C 1
ATOM 8698 O O . SER A 1 1148 ? -51.399 -0.965 61.009 1.00 84.88 1148 SER A O 1
ATOM 8700 N N . LEU A 1 1149 ? -51.332 1.124 61.834 1.00 88.81 1149 LEU A N 1
ATOM 8701 C CA . LEU A 1 1149 ? -52.389 1.654 60.970 1.00 88.81 1149 LEU A CA 1
ATOM 8702 C C . LEU A 1 1149 ? -51.972 1.672 59.494 1.00 88.81 1149 LEU A C 1
ATOM 8704 O O . LEU A 1 1149 ? -52.756 1.238 58.652 1.00 88.81 1149 LEU A O 1
ATOM 8708 N N . VAL A 1 1150 ? -50.737 2.081 59.186 1.00 89.62 1150 VAL A N 1
ATOM 8709 C CA . VAL A 1 1150 ? -50.182 2.054 57.819 1.00 89.62 1150 VAL A CA 1
ATOM 8710 C C . VAL A 1 1150 ? -50.123 0.621 57.281 1.00 89.62 1150 VAL A C 1
ATOM 8712 O O . VAL A 1 1150 ? -50.580 0.351 56.172 1.00 89.62 1150 VAL A O 1
ATOM 8715 N N . LYS A 1 1151 ? -49.687 -0.343 58.100 1.00 88.19 1151 LYS A N 1
ATOM 8716 C CA . LYS A 1 1151 ? -49.671 -1.768 57.728 1.00 88.19 1151 LYS A CA 1
ATOM 8717 C C . LYS A 1 1151 ? -51.072 -2.335 57.471 1.00 88.19 1151 LYS A C 1
ATOM 8719 O O . LYS A 1 1151 ? -51.243 -3.192 56.602 1.00 88.19 1151 LYS A O 1
ATOM 8724 N N . VAL A 1 1152 ? -52.078 -1.880 58.221 1.00 89.44 1152 VAL A N 1
ATOM 8725 C CA . VAL A 1 1152 ? -53.487 -2.247 57.993 1.00 89.44 1152 VAL A CA 1
ATOM 8726 C C . VAL A 1 1152 ? -54.005 -1.643 56.689 1.00 89.44 1152 VAL A C 1
ATOM 8728 O O . VAL A 1 1152 ? -54.632 -2.365 55.917 1.00 89.44 1152 VAL A O 1
ATOM 8731 N N . LEU A 1 1153 ? -53.708 -0.368 56.421 1.00 90.88 1153 LEU A N 1
ATOM 8732 C CA . LEU A 1 1153 ? -54.026 0.303 55.156 1.00 90.88 1153 LEU A CA 1
ATOM 8733 C C . LEU A 1 1153 ? -53.415 -0.450 53.969 1.00 90.88 1153 LEU A C 1
ATOM 8735 O O . LEU A 1 1153 ? -54.145 -0.820 53.055 1.00 90.88 1153 LEU A O 1
ATOM 8739 N N . ASN A 1 1154 ? -52.126 -0.795 54.033 1.00 90.38 1154 ASN A N 1
ATOM 8740 C CA . ASN A 1 1154 ? -51.437 -1.542 52.978 1.00 90.38 1154 ASN A CA 1
ATOM 8741 C C . ASN A 1 1154 ? -52.109 -2.905 52.694 1.00 90.38 1154 ASN A C 1
ATOM 8743 O O . ASN A 1 1154 ? -52.434 -3.227 51.552 1.00 90.38 1154 ASN A O 1
ATOM 8747 N N . LYS A 1 1155 ? -52.455 -3.672 53.740 1.00 89.62 1155 LYS A N 1
ATOM 8748 C CA . LYS A 1 1155 ? -53.215 -4.931 53.586 1.00 89.62 1155 LYS A CA 1
ATOM 8749 C C . LYS A 1 1155 ? -54.621 -4.732 53.015 1.00 89.62 1155 LYS A C 1
ATOM 8751 O O . LYS A 1 1155 ? -55.142 -5.623 52.349 1.00 89.62 1155 LYS A O 1
ATOM 8756 N N . GLN A 1 1156 ? -55.275 -3.608 53.300 1.00 90.56 1156 GLN A N 1
ATOM 8757 C CA . GLN A 1 1156 ? -56.594 -3.308 52.740 1.00 90.56 1156 GLN A CA 1
ATOM 8758 C C . GLN A 1 1156 ? -56.529 -3.010 51.240 1.00 90.56 1156 GLN A C 1
ATOM 8760 O O . GLN A 1 1156 ? -57.468 -3.369 50.529 1.00 90.56 1156 GLN A O 1
ATOM 8765 N N . ILE A 1 1157 ? -55.420 -2.454 50.741 1.00 91.62 1157 ILE A N 1
ATOM 8766 C CA . ILE A 1 1157 ? -55.200 -2.277 49.299 1.00 91.62 1157 ILE A CA 1
ATOM 8767 C C . ILE A 1 1157 ? -55.234 -3.629 48.577 1.00 91.62 1157 ILE A C 1
ATOM 8769 O O . ILE A 1 1157 ? -55.960 -3.767 47.594 1.00 91.62 1157 ILE A O 1
ATOM 8773 N N . ASP A 1 1158 ? -54.583 -4.665 49.118 1.00 88.81 1158 ASP A N 1
ATOM 8774 C CA . ASP A 1 1158 ? -54.646 -6.027 48.555 1.00 88.81 1158 ASP A CA 1
ATOM 8775 C C . ASP A 1 1158 ? -56.075 -6.576 48.473 1.00 88.81 1158 ASP A C 1
ATOM 8777 O O . ASP A 1 1158 ? -56.443 -7.270 47.522 1.00 88.81 1158 ASP A O 1
ATOM 8781 N N . VAL A 1 1159 ? -56.900 -6.268 49.477 1.00 90.56 1159 VAL A N 1
ATOM 8782 C CA . VAL A 1 1159 ? -58.310 -6.671 49.504 1.00 90.56 1159 VAL A CA 1
ATOM 8783 C C . VAL A 1 1159 ? -59.103 -5.932 48.423 1.00 90.56 1159 VAL A C 1
ATOM 8785 O O . VAL A 1 1159 ? -59.939 -6.549 47.760 1.00 90.56 1159 VAL A O 1
ATOM 8788 N N . TYR A 1 1160 ? -58.837 -4.642 48.204 1.00 92.19 1160 TYR A N 1
ATOM 8789 C CA . TYR A 1 1160 ? -59.509 -3.860 47.164 1.00 92.19 1160 TYR A CA 1
ATOM 8790 C C . TYR A 1 1160 ? -59.100 -4.270 45.747 1.00 92.19 1160 TYR A C 1
ATOM 8792 O O . TYR A 1 1160 ? -59.979 -4.356 44.888 1.00 92.19 1160 TYR A O 1
ATOM 8800 N N . VAL A 1 1161 ? -57.834 -4.633 45.527 1.00 87.25 1161 VAL A N 1
ATOM 8801 C CA . VAL A 1 1161 ? -57.363 -5.218 44.259 1.00 87.25 1161 VAL A CA 1
ATOM 8802 C C . VAL A 1 1161 ? -58.051 -6.559 43.996 1.00 87.25 1161 VAL A C 1
ATOM 8804 O O . VAL A 1 1161 ? -58.664 -6.749 42.946 1.00 87.25 1161 VAL A O 1
ATOM 8807 N N . LYS A 1 1162 ? -58.063 -7.475 44.978 1.00 88.88 1162 LYS A N 1
ATOM 8808 C CA . LYS A 1 1162 ? -58.748 -8.779 44.847 1.00 88.88 1162 LYS A CA 1
ATOM 8809 C C . LYS A 1 1162 ? -60.248 -8.640 44.579 1.00 88.88 1162 LYS A C 1
ATOM 8811 O O . LYS A 1 1162 ? -60.823 -9.451 43.857 1.00 88.88 1162 LYS A O 1
ATOM 8816 N N . ALA A 1 1163 ? -60.880 -7.610 45.138 1.00 87.94 1163 ALA A N 1
ATOM 8817 C CA . ALA A 1 1163 ? -62.291 -7.304 44.923 1.00 87.94 1163 ALA A CA 1
ATOM 8818 C C . ALA A 1 1163 ? -62.572 -6.512 43.628 1.00 87.94 1163 ALA A C 1
ATOM 8820 O O . ALA A 1 1163 ? -63.722 -6.125 43.417 1.00 87.94 1163 ALA A O 1
ATOM 8821 N N . LYS A 1 1164 ? -61.556 -6.249 42.786 1.00 88.00 1164 LYS A N 1
ATOM 8822 C CA . LYS A 1 1164 ? -61.635 -5.413 41.570 1.00 88.00 1164 LYS A CA 1
ATOM 8823 C C . LYS A 1 1164 ? -62.203 -4.008 41.827 1.00 88.00 1164 LYS A C 1
ATOM 8825 O O . LYS A 1 1164 ? -62.893 -3.438 40.988 1.00 88.00 1164 LYS A O 1
ATOM 8830 N N . LYS A 1 1165 ? -61.953 -3.464 43.021 1.00 86.81 1165 LYS A N 1
ATOM 8831 C CA . LYS A 1 1165 ? -62.340 -2.099 43.421 1.00 86.81 1165 LYS A CA 1
ATOM 8832 C C . LYS A 1 1165 ? -61.219 -1.078 43.202 1.00 86.81 1165 LYS A C 1
ATOM 8834 O O . LYS A 1 1165 ? -61.464 0.111 43.386 1.00 86.81 1165 LYS A O 1
ATOM 8839 N N . LEU A 1 1166 ? -60.032 -1.562 42.841 1.00 88.00 1166 LEU A N 1
ATOM 8840 C CA . LEU A 1 1166 ? -58.813 -0.814 42.562 1.00 88.00 1166 LEU A CA 1
ATOM 8841 C C . LEU A 1 1166 ? -58.036 -1.574 41.469 1.00 88.00 1166 LEU A C 1
ATOM 8843 O O . LEU A 1 1166 ? -57.949 -2.803 41.552 1.00 88.00 1166 LEU A O 1
ATOM 8847 N N . ASP A 1 1167 ? -57.535 -0.884 40.448 1.00 88.88 1167 ASP A N 1
ATOM 8848 C CA . ASP A 1 1167 ? -56.654 -1.453 39.417 1.00 88.88 1167 ASP A CA 1
ATOM 8849 C C . ASP A 1 1167 ? -55.213 -1.628 39.928 1.00 88.88 1167 ASP A C 1
ATOM 8851 O O . ASP A 1 1167 ? -54.859 -1.147 41.006 1.00 88.88 1167 ASP A O 1
ATOM 8855 N N . LEU A 1 1168 ? -54.404 -2.387 39.182 1.00 73.50 1168 LEU A N 1
ATOM 8856 C CA . LEU A 1 1168 ? -53.059 -2.788 39.606 1.00 73.50 1168 LEU A CA 1
ATOM 8857 C C . LEU A 1 1168 ? -52.081 -1.607 39.664 1.00 73.50 1168 LEU A C 1
ATOM 8859 O O . LEU A 1 1168 ? -51.313 -1.535 40.621 1.00 73.50 1168 LEU A O 1
ATOM 8863 N N . ASP A 1 1169 ? -52.156 -0.677 38.713 1.00 71.06 1169 ASP A N 1
ATOM 8864 C CA . ASP A 1 1169 ? -51.236 0.462 38.622 1.00 71.06 1169 ASP A CA 1
ATOM 8865 C C . ASP A 1 1169 ? -51.521 1.479 39.737 1.00 71.06 1169 ASP A C 1
ATOM 8867 O O . ASP A 1 1169 ? -50.624 1.862 40.490 1.00 71.06 1169 ASP A O 1
ATOM 8871 N N . THR A 1 1170 ? -52.799 1.808 39.954 1.00 76.25 1170 THR A N 1
ATOM 8872 C CA . THR A 1 1170 ? -53.235 2.668 41.067 1.00 76.25 1170 THR A CA 1
ATOM 8873 C C . THR A 1 1170 ? -52.908 2.039 42.425 1.00 76.25 1170 THR A C 1
ATOM 8875 O O . THR A 1 1170 ? -52.550 2.732 43.379 1.00 76.25 1170 THR A O 1
ATOM 8878 N N . ALA A 1 1171 ? -53.013 0.711 42.546 1.00 79.88 1171 ALA A N 1
ATOM 8879 C CA . ALA A 1 1171 ? -52.647 0.001 43.767 1.00 79.88 1171 ALA A CA 1
ATOM 8880 C C . ALA A 1 1171 ? -51.139 0.012 44.037 1.00 79.88 1171 ALA A C 1
ATOM 8882 O O . ALA A 1 1171 ? -50.745 0.132 45.198 1.00 79.88 1171 ALA A O 1
ATOM 8883 N N . ALA A 1 1172 ? -50.312 -0.129 42.999 1.00 71.81 1172 ALA A N 1
ATOM 8884 C CA . ALA A 1 1172 ? -48.861 -0.092 43.121 1.00 71.81 1172 ALA A CA 1
ATOM 8885 C C . ALA A 1 1172 ? -48.387 1.275 43.636 1.00 71.81 1172 ALA A C 1
ATOM 8887 O O . ALA A 1 1172 ? -47.622 1.326 44.599 1.00 71.81 1172 ALA A O 1
ATOM 8888 N N . GLU A 1 1173 ? -48.925 2.369 43.093 1.00 74.56 1173 GLU A N 1
ATOM 8889 C CA . GLU A 1 1173 ? -48.530 3.718 43.510 1.00 74.56 1173 GLU A CA 1
ATOM 8890 C C . GLU A 1 1173 ? -49.028 4.075 44.919 1.00 74.56 1173 GLU A C 1
ATOM 8892 O O . GLU A 1 1173 ? -48.274 4.612 45.732 1.00 74.56 1173 GLU A O 1
ATOM 8897 N N . ILE A 1 1174 ? -50.256 3.679 45.286 1.00 84.56 1174 ILE A N 1
ATOM 8898 C CA . ILE A 1 1174 ? -50.743 3.829 46.670 1.00 84.56 1174 ILE A CA 1
ATOM 8899 C C . ILE A 1 1174 ? -49.836 3.075 47.652 1.00 84.56 1174 ILE A C 1
ATOM 8901 O O . ILE A 1 1174 ? -49.571 3.565 48.751 1.00 84.56 1174 ILE A O 1
ATOM 8905 N N . LYS A 1 1175 ? -49.354 1.884 47.282 1.00 84.31 1175 LYS A N 1
ATOM 8906 C CA . LYS A 1 1175 ? -48.433 1.111 48.123 1.00 84.31 1175 LYS A CA 1
ATOM 8907 C C . LYS A 1 1175 ? -47.059 1.756 48.231 1.00 84.31 1175 LYS A C 1
ATOM 8909 O O . LYS A 1 1175 ? -46.542 1.801 49.343 1.00 84.31 1175 LYS A O 1
ATOM 8914 N N . ARG A 1 1176 ? -46.517 2.290 47.133 1.00 87.50 1176 ARG A N 1
ATOM 8915 C CA . ARG A 1 1176 ? -45.256 3.046 47.126 1.00 87.50 1176 ARG A CA 1
ATOM 8916 C C . ARG A 1 1176 ? -45.322 4.220 48.105 1.00 87.50 1176 ARG A C 1
ATOM 8918 O O . ARG A 1 1176 ? -44.473 4.342 48.981 1.00 87.50 1176 ARG A O 1
ATOM 8925 N N . LEU A 1 1177 ? -46.382 5.028 48.030 1.00 78.88 1177 LEU A N 1
ATOM 8926 C CA . LEU A 1 1177 ? -46.595 6.160 48.940 1.00 78.88 1177 LEU A CA 1
ATOM 8927 C C . LEU A 1 1177 ? -46.801 5.712 50.397 1.00 78.88 1177 LEU A C 1
ATOM 8929 O O . LEU A 1 1177 ? -46.253 6.319 51.314 1.00 78.88 1177 LEU A O 1
ATOM 8933 N N . LEU A 1 1178 ? -47.539 4.622 50.642 1.00 86.25 1178 LEU A N 1
ATOM 8934 C CA . LEU A 1 1178 ? -47.682 4.053 51.991 1.00 86.25 1178 LEU A CA 1
ATOM 8935 C C . LEU A 1 1178 ? -46.355 3.535 52.562 1.00 86.25 1178 LEU A C 1
ATOM 8937 O O . LEU A 1 1178 ? -46.152 3.611 53.772 1.00 86.25 1178 LEU A O 1
ATOM 8941 N N . GLU A 1 1179 ? -45.467 3.010 51.723 1.00 82.75 1179 GLU A N 1
ATOM 8942 C CA . GLU A 1 1179 ? -44.135 2.555 52.121 1.00 82.75 1179 GLU A CA 1
ATOM 8943 C C . GLU A 1 1179 ? -43.224 3.733 52.483 1.00 82.75 1179 GLU A C 1
ATOM 8945 O O . GLU A 1 1179 ? -42.565 3.691 53.521 1.00 82.75 1179 GLU A O 1
ATOM 8950 N N . LEU A 1 1180 ? -43.282 4.836 51.729 1.00 79.06 1180 LEU A N 1
ATOM 8951 C CA . LEU A 1 1180 ? -42.611 6.092 52.089 1.00 79.06 1180 LEU A CA 1
ATOM 8952 C C . LEU A 1 1180 ? -43.126 6.648 53.427 1.00 79.06 1180 LEU A C 1
ATOM 8954 O O . LEU A 1 1180 ? -42.333 6.961 54.316 1.00 79.06 1180 LEU A O 1
ATOM 8958 N N . ILE A 1 1181 ? -44.451 6.677 53.621 1.00 85.25 1181 ILE A N 1
ATOM 8959 C CA . ILE A 1 1181 ? -45.090 7.046 54.898 1.00 85.25 1181 ILE A CA 1
ATOM 8960 C C . ILE A 1 1181 ? -44.610 6.129 56.033 1.00 85.25 1181 ILE A C 1
ATOM 8962 O O . ILE A 1 1181 ? -44.386 6.590 57.152 1.00 85.25 1181 ILE A O 1
ATOM 8966 N N . GLN A 1 1182 ? -44.453 4.829 55.770 1.00 84.31 1182 GLN A N 1
ATOM 8967 C CA . GLN A 1 1182 ? -43.991 3.860 56.760 1.00 84.31 1182 GLN A CA 1
ATOM 8968 C C . GLN A 1 1182 ? -42.517 4.055 57.126 1.00 84.31 1182 GLN A C 1
ATOM 8970 O O . GLN A 1 1182 ? -42.185 3.931 58.301 1.00 84.31 1182 GLN A O 1
ATOM 8975 N N . ASN A 1 1183 ? -41.659 4.354 56.150 1.00 78.31 1183 ASN A N 1
ATOM 8976 C CA . ASN A 1 1183 ? -40.230 4.592 56.357 1.00 78.31 1183 ASN A CA 1
ATOM 8977 C C . ASN A 1 1183 ? -39.967 5.901 57.116 1.00 78.31 1183 ASN A C 1
ATOM 8979 O O . ASN A 1 1183 ? -38.979 5.995 57.839 1.00 78.31 1183 ASN A O 1
ATOM 8983 N N . LYS A 1 1184 ? -40.864 6.889 56.989 1.00 82.31 1184 LYS A N 1
ATOM 8984 C CA . LYS A 1 1184 ? -40.792 8.162 57.723 1.00 82.31 1184 LYS A CA 1
ATOM 8985 C C . LYS A 1 1184 ? -41.207 8.047 59.201 1.00 82.31 1184 LYS A C 1
ATOM 8987 O O . LYS A 1 1184 ? -40.861 8.918 59.998 1.00 82.31 1184 LYS A O 1
ATOM 8992 N N . LEU A 1 1185 ? -41.968 7.008 59.569 1.00 79.38 1185 LEU A N 1
ATOM 8993 C CA . LEU A 1 1185 ? -42.403 6.718 60.947 1.00 79.38 1185 LEU A CA 1
ATOM 8994 C C . LEU A 1 1185 ? -41.365 5.923 61.728 1.00 79.38 1185 LEU A C 1
ATOM 8996 O O . LEU A 1 1185 ? -41.410 6.036 62.977 1.00 79.38 1185 LEU A O 1
#

Sequence (1185 aa):
MTFADTTISGAISTNTTWSPLLGGVYIIDSSFSVSSGVTLTIEPGTIIKARTTGMDGPSIYGTLRAQGTSELPIYFTSIWDDSIGGDTDGNGPSVSTPGEWQGLYFKGGSVGDLDHVVVQYSGYGGYGYGNFVGIENDGGTLDIKNSNIHDNYRIVSNGAGGTMSAGSGIYNKSGTFSLSDSIIEHQATGVYIISGTSTITRNIIRNHFGTGFGANGEGPLILVDNIFSGNSGVGSMDIAKPFIHSGNTSSDLADRGFVITGIARDGMVLESTDLPILVFGRIMVEVGKTMTIAPGTVLKFGGWPWFGAMEVYGTLIAHGTATDKIYFTSIHDDSIGGDTNGNGDTTTPAPRNWNAVFLENGSEASFDNVVLRYSGYNFNGEYLPGVAAAIYNRGANLSISNSYIGDNFGTSIFQDGGTTLISQSELTNSHSALMLRSGDAVINRTSIHDHIGWAIDNQSGILFQFPEIKIIDARNNWWGSVDGPQDTSIPTPTGSGDKVSANVLYEPWLSADPTAQKECCSSVLFLPGIMGSRLFEGGAKRWEPSGDSDIERLYLNSQGESLYSVATGSVIETFDAPGPINPDIYKSFLNDLAQKKLDGTITDYAAYSYDWRLSLPNILADGVLEQVLRDLASSSQTGKVVIVAHSNGGLVAKALINALAEGAPGLVDQLILVGVPQLGTPKAIGALLHGLDNGIPLDGLPLVLSPFRARDFAQNAPFAYNLLPHDNYSNNPGFSISTPIITFGGGEATQIFRETYGNEIYSGTTLRNFILGTDGRAIPVYRDLVNPAKGNSELLQDAVNQQSLIGSLWQIPNGIKVHQIGGVGILTVAGLEYRTFNFCLGVIKTTEGWYCNSGIKTLGYRVNRVIDGDKTVIEPSTLAMPISNNVTRWWVDLAKYNAPIIGINRDHKNLLEIPDLRSLILNNLMGTSTTSYTYVSDTKPDLGTSDRLSFTLNSPLSLSYTESDGTVVNETNPYGQYSEYARYGEVQIIDIFAGETGTITMNGEDTGSFTLEIEQIQGNQVVGTTTYSAIPSSTTTIATVEVSGDTILETGDLMVNYDGDDTIDFTLSPVEGEEVSLPTAPITEETFIELIDQLLSYIDTNVSNKQTKKLLTQQLINLKKIYEKQEELKAKFPHRAHLFHDNHVLKSLVKVLNKQIDVYVKAKKLDLDTAAEIKRLLELIQNKL

InterPro domains:
  IPR003386 Lecithin:cholesterol/phospholipid:diacylglycerol acyltransferase [PF02450] (606-727)
  IPR011050 Pectin lyase fold/virulence factor [SSF51126] (23-264)
  IPR029058 Alpha/Beta hydrolase fo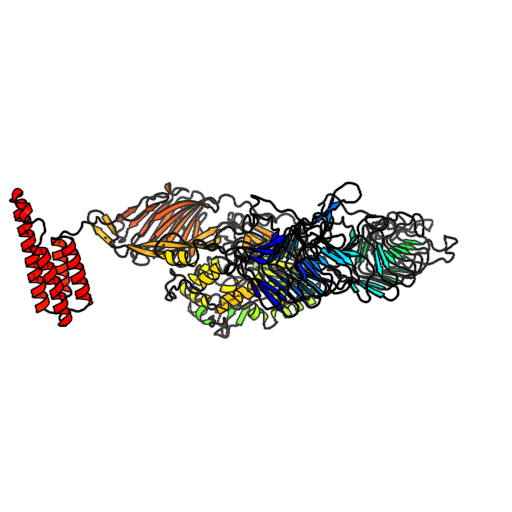ld [G3DSA:3.40.50.1820] (565-702)
  IPR029058 Alpha/Beta hydrolase fold [SSF53474] (524-729)

Foldseek 3Di:
DQFAAAEDDDEDPAAEEAECVHHLAYEDEEDYEYAAPYEYEYEFQYHYAYAAYPAAFHEYNEEYAYAYDPVGAYEYYHQQPCVRSHNNPPPPNGHAAAAGYAAHEYEAAYEAHAHRYEFARHQNADDRHDGQENYEYHRYAHAHALYEQERRWDWDDPVPRDIDTDGESYEYEEHHEEAEHYEFEHHLEHYEEAYYEYEYEHYEQEQHQAESYEYEYEYEYEEEQYEYEQHCEHYEYEQQYHYHYANYFYLYQFQRAYEYDDEHAAPAEAADHDAAYEWFAEYEYAAAGEYEYEFLHHYAYAADQHTREYEFNAEYHYAYDPLRAHEYFHCQDCVRRHNRGNPPPPGHQAALRHEAYEAAAPYEYEAHRYEYERYFNDDDQPPHPPATERYEAHHYHEEYACYEFERYEHEDYEEDHHEYEAANYEYEHYQEPYAYAYYAYEHALYEQAHHPHANAHQCACVDPVRNDGYAYEQEAYHFHAQFFEFEPCDPDTTDDGHYHYPRYHYPPYDNDRSNPDPQFFAAAEEFAAQLQWWKDAPNHTLRLHPALVSLVQQADDLLQHGPGDMDTDAGPQWRDAPDPDTDGQCVVVVVVQVVCCVVVRWVYYDHDTFDSQHDLCVRPVVVVSVVVLQVSLCRTPNSAYEYEYAACRLLNVLSSCVVCPPVNLNHHQEYEYAAYLQQAFLVLQLCQWQLFPVSGPPPPGPDNGASLSSNVRLQSGLNSLLRHGAQCNQPFPADHDPDFQEAEDDDDQRVLVCVQQNGTHRHHPSVLCVLQPVSPDDADDSQPSFGTHHHRPSSNVSSNVSSVRRHQPHDDRPNYAYEQEFEFQDKAFPHKYKYWAWWQPDWDQDPVAIARPDIDTHIGMDTAIARQGQRTHGVCSRRRHHDDPRYAYKYFYQNVVVQPDPPDHGGSSRPSVDPLVSVVVVCVRRVHDDQDDDGMDSDDDDNAWQKKKKKKKQDQWFKWKQWPVRDIDGPNRQDDNQKGWGDSNSIIMMIGTDFTWTKIKIAHNAWIFMKIKIFTGTRSDTPWIWMAGNHTAHNQKIWMWTAGGRDLQNIHWTFIDHNNPPDTRDTWRTDIPDYTYGDHDPCPPQALLNLLVVLLVLLVPAQPQPVVSVVLNVLSVVLNVVVVVLVVVCVVCVVCNVVCVPVVVSLVSLVVSLVVLVVCCVVVSHPDVSSVVSNVSSVSSNVND

Organism: NCBI:txid1802748